Protein AF-0000000070649761 (afdb_homodimer)

Foldseek 3Di:
DDDDDPDDDDDDDDDDDDDDDDDDDDDDDDDDDDDDDDDDDDDDDDDDDDDDDDDDDPDDDPDPDDPPPDDPDPDPDDDDDDDDDDDPDDDDDPPPDPPDCPCPDPPPDDPPPPPPDPPPPDDDPLLVVLVVLLVVQFDDAPRFTQFGFQFDDPPDPPCQRRQWGFLVLRLLVCLLCLLVVNNRNVLNNLVVQLVVADQDDDPVNLGDDHLATARTWHWDWDDPDPPDIHIDIGGHQQPSPDPSFGQLLSLLSSLLSVLLSCLSNVPLVSLVDPSNLVSLVRNLCVQLPDDPDPALAGFGQALRYPNNAQQQLGGGFLLSLLSVLLSLVSCLVRHDPDPVCVVVNVSSLVSNLRSLCCQQPPQKDAPVVLVVLLPADAPDPDPPGPPNLRADNVPDDPCCVVQGDHQAIFGFGDDHRNDTRRKDALNSGLSCLQAVSHFLSNLVRHVVSCVVPVCQALFLHDGWRIPDFDADPRCCVRRVPDVQRHGQGDNRGWHALLCLLSNCLSCLSSVNNVVSVVSLVSNSVPCSVVQNWGIAGDRRRPGRHPPTDGRRNSNSSSSSSSVSCSVPVVSSVSNGDDHDLVSLQPNDPPVPPDPDDRPPSPPSVVVSVD/DDPDDPDDDDDDDDDDDDDDPPDDDDDDDYYDYDDDDDDPDDPDDDDDDDYDDDDDDCPPDPDPDDCPPDPPDPDPDDDDDDDDDDDDDDDDDDPDDPCPPPCPDDPDPPPPPPPPDPPPPDQDPLLVVLVVLLVVQFDDAPRFTQFGFQFDDPPDPPCQRRQWGFLVLRLLVCLLCLLVVNNRNVLNNLVVQLVVADCDDDPVNLGDDHLATARTWHWDWDDPDPVDIHIDIGGHQQPSPDPSFGQLLSLLSSLLSVLLSCLSNVPLVSLVDPSNLVSLVRNLCVQLPDDPDPALAGFGQALRYPNNAQQQLGGGFLLSLLSVLLSLVSCLVRHDPDPVCVVVNVSSLVSNLRSLCCQQPPQKDAPVVLVVLLPADAPDPDPPGPPNLRADNVPDDPCCVVQGDHQAIFGFGDDHRNDTRRKDALNSGLSCLQAVSYFLSNLVRHVVSCVVPVCQALFLHDGWRIPDFDADPRCCVRRVPDVQRHGQGDNRGWHALLCLLSNCLSCLSSVNNVVSVVSLVSNSVPCSVVQNWGIAGDRRRPGRHPPTDGRRNSNSSSSSSSVSCSVPVVSSVSNGDDHDLVSLQPNPPPVPPDPDDRPPSPVSVVVSVD

Radius of gyration: 38.19 Å; Cα contacts (8 Å, |Δi|>4): 1957; chains: 2; bounding box: 132×141×127 Å

Nearest PDB structures (foldseek):
  6ttj-assembly2_H  TM=9.863E-01  e=2.013E-55  Arabidopsis thaliana
  6ttj-assembly1_D  TM=9.844E-01  e=2.385E-54  Arabidopsis thaliana
  6ttj-assembly1_C  TM=9.813E-01  e=1.964E-54  Arabidopsis thaliana
  6ttj-assembly2_E  TM=9.841E-01  e=4.064E-54  Arabidopsis thaliana
  5gor-assembly1_D  TM=9.794E-01  e=4.815E-53  Nostoc sp. PCC 7120 = FACHB-418

Structure (mmCIF, N/CA/C/O backbone):
data_AF-0000000070649761-model_v1
#
loop_
_entity.id
_entity.type
_entity.pdbx_description
1 polymer 'Alkaline/neutral invertase'
#
loop_
_atom_site.group_PDB
_atom_site.id
_atom_site.type_symbol
_atom_site.label_atom_id
_atom_site.label_alt_id
_atom_site.label_comp_id
_atom_site.label_asym_id
_atom_site.label_entity_id
_atom_site.label_seq_id
_atom_site.pdbx_PDB_ins_code
_atom_site.Cartn_x
_atom_site.Cartn_y
_atom_site.Cartn_z
_atom_site.occupancy
_atom_site.B_iso_or_equiv
_atom_site.auth_seq_id
_atom_site.auth_comp_id
_atom_site.auth_asym_id
_atom_site.auth_atom_id
_atom_site.pdbx_PDB_model_num
ATOM 1 N N . MET A 1 1 ? -38.344 24.891 -48.75 1 17.83 1 MET A N 1
ATOM 2 C CA . MET A 1 1 ? -37.594 25.484 -49.844 1 17.83 1 MET A CA 1
ATOM 3 C C . MET A 1 1 ? -36.156 24.984 -49.844 1 17.83 1 MET A C 1
ATOM 5 O O . MET A 1 1 ? -35.688 24.453 -48.844 1 17.83 1 MET A O 1
ATOM 9 N N . ASN A 1 2 ? -35.188 25.719 -50.531 1 18.09 2 ASN A N 1
ATOM 10 C CA . ASN A 1 2 ? -34 25.547 -51.375 1 18.09 2 ASN A CA 1
ATOM 11 C C . ASN A 1 2 ? -32.75 25.203 -50.562 1 18.09 2 ASN A C 1
ATOM 13 O O . ASN A 1 2 ? -32.656 25.594 -49.406 1 18.09 2 ASN A O 1
ATOM 17 N N . ALA A 1 3 ? -31.828 24.328 -51.125 1 20.44 3 ALA A N 1
ATOM 18 C CA . ALA A 1 3 ? -30.688 23.422 -51.094 1 20.44 3 ALA A CA 1
ATOM 19 C C . ALA A 1 3 ? -29.375 24.188 -50.906 1 20.44 3 ALA A C 1
ATOM 21 O O . ALA A 1 3 ? -28.719 24.578 -51.875 1 20.44 3 ALA A O 1
ATOM 22 N N . ILE A 1 4 ? -29.312 25.25 -50.188 1 18.06 4 ILE A N 1
ATOM 23 C CA . ILE A 1 4 ? -28.266 26.188 -50.594 1 18.06 4 ILE A CA 1
ATOM 24 C C . ILE A 1 4 ? -26.891 25.547 -50.438 1 18.06 4 ILE A C 1
ATOM 26 O O . ILE A 1 4 ? -26.547 25.047 -49.375 1 18.06 4 ILE A O 1
ATOM 30 N N . LYS A 1 5 ? -26.031 25.438 -51.562 1 17.03 5 LYS A N 1
ATOM 31 C CA . LYS A 1 5 ? -24.859 24.922 -52.281 1 17.03 5 LYS A CA 1
ATOM 32 C C . LYS A 1 5 ? -23.578 25.531 -51.719 1 17.03 5 LYS A C 1
ATOM 34 O O . LYS A 1 5 ? -23.188 26.641 -52.094 1 17.03 5 LYS A O 1
ATOM 39 N N . ILE A 1 6 ? -23.344 25.672 -50.5 1 18.5 6 ILE A N 1
ATOM 40 C CA . ILE A 1 6 ? -22.266 26.578 -50.125 1 18.5 6 ILE A CA 1
ATOM 41 C C . ILE A 1 6 ? -20.938 26.078 -50.719 1 18.5 6 ILE A C 1
ATOM 43 O O . ILE A 1 6 ? -20.562 24.922 -50.5 1 18.5 6 ILE A O 1
ATOM 47 N N . SER A 1 7 ? -20.078 26.844 -51.531 1 16.33 7 SER A N 1
ATOM 48 C CA . SER A 1 7 ? -19.062 27.031 -52.562 1 16.33 7 SER A CA 1
ATOM 49 C C . SER A 1 7 ? -17.656 26.703 -52.031 1 16.33 7 SER A C 1
ATOM 51 O O . SER A 1 7 ? -17.375 26.922 -50.844 1 16.33 7 SER A O 1
ATOM 53 N N . LYS A 1 8 ? -16.594 26.094 -52.844 1 16.3 8 LYS A N 1
ATOM 54 C CA . LYS A 1 8 ? -15.43 25.25 -53.125 1 16.3 8 LYS A CA 1
ATOM 55 C C . LYS A 1 8 ? -14.133 26.047 -53 1 16.3 8 LYS A C 1
ATOM 57 O O . LYS A 1 8 ? -13.047 25.469 -53.062 1 16.3 8 LYS A O 1
ATOM 62 N N . MET A 1 9 ? -13.922 27.328 -52.781 1 15.65 9 MET A N 1
ATOM 63 C CA . MET A 1 9 ? -12.969 27.969 -53.688 1 15.65 9 MET A CA 1
ATOM 64 C C . MET A 1 9 ? -11.555 27.469 -53.406 1 15.65 9 MET A C 1
ATOM 66 O O . MET A 1 9 ? -11.242 27 -52.312 1 15.65 9 MET A O 1
ATOM 70 N N . ILE A 1 10 ? -10.281 27.984 -54.188 1 15.97 10 ILE A N 1
ATOM 71 C CA . ILE A 1 10 ? -9.266 27.766 -55.219 1 15.97 10 ILE A CA 1
ATOM 72 C C . ILE A 1 10 ? -7.875 27.906 -54.594 1 15.97 10 ILE A C 1
ATOM 74 O O . ILE A 1 10 ? -6.992 27.078 -54.844 1 15.97 10 ILE A O 1
ATOM 78 N N . PHE A 1 11 ? -7.297 28.828 -53.781 1 15.8 11 PHE A N 1
ATOM 79 C CA . PHE A 1 11 ? -6.227 29.625 -54.375 1 15.8 11 PHE A CA 1
ATOM 80 C C . PHE A 1 11 ? -4.883 28.922 -54.219 1 15.8 11 PHE A C 1
ATOM 82 O O . PHE A 1 11 ? -4.664 28.188 -53.25 1 15.8 11 PHE A O 1
ATOM 89 N N . GLY A 1 12 ? -3.662 29.094 -55.125 1 15.56 12 GLY A N 1
ATOM 90 C CA . GLY A 1 12 ? -2.555 28.625 -55.938 1 15.56 12 GLY A CA 1
ATOM 91 C C . GLY A 1 12 ? -1.206 28.781 -55.281 1 15.56 12 GLY A C 1
ATOM 92 O O . GLY A 1 12 ? -0.289 27.984 -55.5 1 15.56 12 GLY A O 1
ATOM 93 N N . CYS A 1 13 ? -0.601 29.766 -54.531 1 15.09 13 CYS A N 1
ATOM 94 C CA . CYS A 1 13 ? 0.596 30.406 -55.062 1 15.09 13 CYS A CA 1
ATOM 95 C C . CYS A 1 13 ? 1.846 29.609 -54.719 1 15.09 13 CYS A C 1
ATOM 97 O O . CYS A 1 13 ? 1.921 29 -53.656 1 15.09 13 CYS A O 1
ATOM 99 N N . ARG A 1 14 ? 3.152 29.625 -55.531 1 15.26 14 ARG A N 1
ATOM 100 C CA . ARG A 1 14 ? 4.297 28.969 -56.156 1 15.26 14 ARG A CA 1
ATOM 101 C C . ARG A 1 14 ? 5.566 29.203 -55.344 1 15.26 14 ARG A C 1
ATOM 103 O O . ARG A 1 14 ? 6.562 28.5 -55.5 1 15.26 14 ARG A O 1
ATOM 110 N N . LEU A 1 15 ? 5.906 29.906 -54.312 1 14.96 15 LEU A N 1
ATOM 111 C CA . LEU A 1 15 ? 7.16 30.641 -54.469 1 14.96 15 LEU A CA 1
ATOM 112 C C . LEU A 1 15 ? 8.352 29.703 -54.281 1 14.96 15 LEU A C 1
ATOM 114 O O . LEU A 1 15 ? 8.305 28.766 -53.5 1 14.96 15 LEU A O 1
ATOM 118 N N . PHE A 1 16 ? 9.773 29.906 -54.969 1 15.03 16 PHE A N 1
ATOM 119 C CA . PHE A 1 16 ? 10.93 29.391 -55.688 1 15.03 16 PHE A CA 1
ATOM 120 C C . PHE A 1 16 ? 12.117 29.219 -54.75 1 15.03 16 PHE A C 1
ATOM 122 O O . PHE A 1 16 ? 12.883 28.266 -54.875 1 15.03 16 PHE A O 1
ATOM 129 N N . ASN A 1 17 ? 12.633 29.922 -53.75 1 15.25 17 ASN A N 1
ATOM 130 C CA . ASN A 1 17 ? 13.992 30.422 -53.844 1 15.25 17 ASN A CA 1
ATOM 131 C C . ASN A 1 17 ? 15.023 29.359 -53.5 1 15.25 17 ASN A C 1
ATOM 133 O O . ASN A 1 17 ? 14.836 28.609 -52.531 1 15.25 17 ASN A O 1
ATOM 137 N N . GLN A 1 18 ? 16.312 29.172 -54.219 1 15.1 18 GLN A N 1
ATOM 138 C CA . GLN A 1 18 ? 17.375 28.281 -54.719 1 15.1 18 GLN A CA 1
ATOM 139 C C . GLN A 1 18 ? 18.562 28.266 -53.75 1 15.1 18 GLN A C 1
ATOM 141 O O . GLN A 1 18 ? 19.328 27.297 -53.75 1 15.1 18 GLN A O 1
ATOM 146 N N . SER A 1 19 ? 19.078 29.062 -52.844 1 15.05 19 SER A N 1
ATOM 147 C CA . SER A 1 19 ? 20.484 29.469 -52.969 1 15.05 19 SER A CA 1
ATOM 148 C C . SER A 1 19 ? 21.406 28.375 -52.469 1 15.05 19 SER A C 1
ATOM 150 O O . SER A 1 19 ? 21.109 27.719 -51.469 1 15.05 19 SER A O 1
ATOM 152 N N . ARG A 1 20 ? 22.781 28 -53.125 1 15.11 20 ARG A N 1
ATOM 153 C CA . ARG A 1 20 ? 23.828 27.047 -53.469 1 15.11 20 ARG A CA 1
ATOM 154 C C . ARG A 1 20 ? 25 27.141 -52.469 1 15.11 20 ARG A C 1
ATOM 156 O O . ARG A 1 20 ? 25.922 26.328 -52.531 1 15.11 20 ARG A O 1
ATOM 163 N N . SER A 1 21 ? 25.297 27.984 -51.531 1 15.05 21 SER A N 1
ATOM 164 C CA . SER A 1 21 ? 26.688 28.438 -51.531 1 15.05 21 SER A CA 1
ATOM 165 C C . SER A 1 21 ? 27.625 27.328 -51.062 1 15.05 21 SER A C 1
ATOM 167 O O . SER A 1 21 ? 27.266 26.5 -50.219 1 15.05 21 SER A O 1
ATOM 169 N N . VAL A 1 22 ? 29.062 27.203 -51.594 1 15.11 22 VAL A N 1
ATOM 170 C CA . VAL A 1 22 ? 30.219 26.453 -52.031 1 15.11 22 VAL A CA 1
ATOM 171 C C . VAL A 1 22 ? 31.266 26.375 -50.938 1 15.11 22 VAL A C 1
ATOM 173 O O . VAL A 1 22 ? 32.219 25.609 -51.031 1 15.11 22 VAL A O 1
ATOM 176 N N . LEU A 1 23 ? 31.281 26.766 -49.75 1 15.07 23 LEU A N 1
ATOM 177 C CA . LEU A 1 23 ? 32.594 27.266 -49.344 1 15.07 23 LEU A CA 1
ATOM 178 C C . LEU A 1 23 ? 33.594 26.109 -49.25 1 15.07 23 LEU A C 1
ATOM 180 O O . LEU A 1 23 ? 33.188 24.969 -49 1 15.07 23 LEU A O 1
ATOM 184 N N . GLY A 1 24 ? 35 26.438 -48.906 1 14.9 24 GLY A N 1
ATOM 185 C CA . GLY A 1 24 ? 36.406 26.297 -49.281 1 14.9 24 GLY A CA 1
ATOM 186 C C . GLY A 1 24 ? 37.094 25.156 -48.531 1 14.9 24 GLY A C 1
ATOM 187 O O . GLY A 1 24 ? 36.562 24.641 -47.562 1 14.9 24 GLY A O 1
ATOM 188 N N . PHE A 1 25 ? 38.625 24.938 -48.625 1 15.66 25 PHE A N 1
ATOM 189 C CA . PHE A 1 25 ? 39.688 24.031 -49.094 1 15.66 25 PHE A CA 1
ATOM 190 C C . PHE A 1 25 ? 40.438 23.438 -47.906 1 15.66 25 PHE A C 1
ATOM 192 O O . PHE A 1 25 ? 40.688 22.234 -47.844 1 15.66 25 PHE A O 1
ATOM 199 N N . ILE A 1 26 ? 41.062 24.141 -46.906 1 14.96 26 ILE A N 1
ATOM 200 C CA . ILE A 1 26 ? 42.531 24.047 -46.875 1 14.96 26 ILE A CA 1
ATOM 201 C C . ILE A 1 26 ? 42.969 22.797 -46.125 1 14.96 26 ILE A C 1
ATOM 203 O O . ILE A 1 26 ? 42.375 22.453 -45.094 1 14.96 26 ILE A O 1
ATOM 207 N N . LYS A 1 27 ? 44.375 22.172 -46.344 1 15.36 27 LYS A N 1
ATOM 208 C CA . LYS A 1 27 ? 45.219 20.984 -46.469 1 15.36 27 LYS A CA 1
ATOM 209 C C . LYS A 1 27 ? 46 20.75 -45.188 1 15.36 27 LYS A C 1
ATOM 211 O O . LYS A 1 27 ? 46.656 19.703 -45.062 1 15.36 27 LYS A O 1
ATOM 216 N N . SER A 1 28 ? 45.969 21.375 -44.062 1 14.57 28 SER A N 1
ATOM 217 C CA . SER A 1 28 ? 47.344 21.469 -43.594 1 14.57 28 SER A CA 1
ATOM 218 C C . SER A 1 28 ? 47.844 20.125 -43.125 1 14.57 28 SER A C 1
ATOM 220 O O . SER A 1 28 ? 47.094 19.281 -42.656 1 14.57 28 SER A O 1
ATOM 222 N N . PRO A 1 29 ? 49.281 19.859 -43.031 1 15.66 29 PRO A N 1
ATOM 223 C CA . PRO A 1 29 ? 50.281 18.828 -43.281 1 15.66 29 PRO A CA 1
ATOM 224 C C . PRO A 1 29 ? 50.625 18 -42.031 1 15.66 29 PRO A C 1
ATOM 226 O O . PRO A 1 29 ? 50.656 16.781 -42.094 1 15.66 29 PRO A O 1
ATOM 229 N N . ASN A 1 30 ? 51.25 18.531 -40.969 1 14.65 30 ASN A N 1
ATOM 230 C CA . ASN A 1 30 ? 52.625 18.172 -40.656 1 14.65 30 ASN A CA 1
ATOM 231 C C . ASN A 1 30 ? 52.719 16.875 -39.875 1 14.65 30 ASN A C 1
ATOM 233 O O . ASN A 1 30 ? 51.75 16.438 -39.281 1 14.65 30 ASN A O 1
ATOM 237 N N . SER A 1 31 ? 54.062 16.469 -39.219 1 15.05 31 SER A N 1
ATOM 238 C CA . SER A 1 31 ? 55.125 15.484 -39.281 1 15.05 31 SER A CA 1
ATOM 239 C C . SER A 1 31 ? 55.188 14.641 -38.031 1 15.05 31 SER A C 1
ATOM 241 O O . SER A 1 31 ? 55.375 13.422 -38.094 1 15.05 31 SER A O 1
ATOM 243 N N . ASN A 1 32 ? 55.188 15.086 -36.75 1 14.33 32 ASN A N 1
ATOM 244 C CA . ASN A 1 32 ? 56.375 14.758 -35.969 1 14.33 32 ASN A CA 1
ATOM 245 C C . ASN A 1 32 ? 56.281 13.344 -35.406 1 14.33 32 ASN A C 1
ATOM 247 O O . ASN A 1 32 ? 55.25 12.891 -34.969 1 14.33 32 ASN A O 1
ATOM 251 N N . ARG A 1 33 ? 57.5 12.516 -35.156 1 15.25 33 ARG A N 1
ATOM 252 C CA . ARG A 1 33 ? 58.125 11.203 -35.25 1 15.25 33 ARG A CA 1
ATOM 253 C C . ARG A 1 33 ? 58.094 10.477 -33.906 1 15.25 33 ARG A C 1
ATOM 255 O O . ARG A 1 33 ? 57.656 9.328 -33.844 1 15.25 33 ARG A O 1
ATOM 262 N N . SER A 1 34 ? 59.156 10.516 -32.906 1 14.7 34 SER A N 1
ATOM 263 C CA . SER A 1 34 ? 60.125 9.438 -32.75 1 14.7 34 SER A CA 1
ATOM 264 C C . SER A 1 34 ? 59.719 8.508 -31.609 1 14.7 34 SER A C 1
ATOM 266 O O . SER A 1 34 ? 59.656 7.289 -31.797 1 14.7 34 SER A O 1
ATOM 268 N N . LEU A 1 35 ? 60.312 8.641 -30.25 1 15.51 35 LEU A N 1
ATOM 269 C CA . LEU A 1 35 ? 61.406 7.844 -29.688 1 15.51 35 LEU A CA 1
ATOM 270 C C . LEU A 1 35 ? 60.844 6.746 -28.781 1 15.51 35 LEU A C 1
ATOM 272 O O . LEU A 1 35 ? 59.75 6.871 -28.234 1 15.51 35 LEU A O 1
ATOM 276 N N . HIS A 1 36 ? 61.812 5.77 -28.016 1 15.31 36 HIS A N 1
ATOM 277 C CA . HIS A 1 36 ? 62.188 4.379 -27.812 1 15.31 36 HIS A CA 1
ATOM 278 C C . HIS A 1 36 ? 61.844 3.918 -26.406 1 15.31 36 HIS A C 1
ATOM 280 O O . HIS A 1 36 ? 61.469 2.764 -26.203 1 15.31 36 HIS A O 1
ATOM 286 N N . ILE A 1 37 ? 61.656 4.574 -25.234 1 14.98 37 ILE A N 1
ATOM 287 C CA . ILE A 1 37 ? 62.562 4.133 -24.156 1 14.98 37 ILE A CA 1
ATOM 288 C C . ILE A 1 37 ? 62 2.848 -23.547 1 14.98 37 ILE A C 1
ATOM 290 O O . ILE A 1 37 ? 60.781 2.656 -23.453 1 14.98 37 ILE A O 1
ATOM 294 N N . SER A 1 38 ? 62.906 2.033 -22.656 1 15.3 38 SER A N 1
ATOM 295 C CA . SER A 1 38 ? 63.438 0.737 -22.266 1 15.3 38 SER A CA 1
ATOM 296 C C . SER A 1 38 ? 62.688 0.146 -21.094 1 15.3 38 SER A C 1
ATOM 298 O O . SER A 1 38 ? 61.969 0.867 -20.359 1 15.3 38 SER A O 1
ATOM 300 N N . LEU A 1 39 ? 62.969 -1.301 -20.656 1 15.62 39 LEU A N 1
ATOM 301 C CA . LEU A 1 39 ? 62.438 -2.605 -20.297 1 15.62 39 LEU A CA 1
ATOM 302 C C . LEU A 1 39 ? 62.5 -2.836 -18.797 1 15.62 39 LEU A C 1
ATOM 304 O O . LEU A 1 39 ? 61.781 -3.68 -18.266 1 15.62 39 LEU A O 1
ATOM 308 N N . PRO A 1 40 ? 62.969 -2.111 -17.719 1 15.16 40 PRO A N 1
ATOM 309 C CA . PRO A 1 40 ? 63.812 -2.975 -16.875 1 15.16 40 PRO A CA 1
ATOM 310 C C . PRO A 1 40 ? 62.969 -3.893 -15.977 1 15.16 40 PRO A C 1
ATOM 312 O O . PRO A 1 40 ? 61.812 -3.596 -15.688 1 15.16 40 PRO A O 1
ATOM 315 N N . ARG A 1 41 ? 63.656 -5.172 -15.32 1 15.92 41 ARG A N 1
ATOM 316 C CA . ARG A 1 41 ? 63.625 -6.566 -14.883 1 15.92 41 ARG A CA 1
ATOM 317 C C . ARG A 1 41 ? 63.406 -6.664 -13.383 1 15.92 41 ARG A C 1
ATOM 319 O O . ARG A 1 41 ? 63.25 -7.762 -12.836 1 15.92 41 ARG A O 1
ATOM 326 N N . PHE A 1 42 ? 63.125 -5.734 -12.453 1 14.35 42 PHE A N 1
ATOM 327 C CA . PHE A 1 42 ? 63.812 -6.016 -11.188 1 14.35 42 PHE A CA 1
ATOM 328 C C . PHE A 1 42 ? 63.156 -7.203 -10.484 1 14.35 42 PHE A C 1
ATOM 330 O O . PHE A 1 42 ? 61.969 -7.5 -10.711 1 14.35 42 PHE A O 1
ATOM 337 N N . LEU A 1 43 ? 63.781 -7.727 -9.281 1 14.88 43 LEU A N 1
ATOM 338 C CA . LEU A 1 43 ? 64.375 -8.812 -8.5 1 14.88 43 LEU A CA 1
ATOM 339 C C . LEU A 1 43 ? 63.375 -9.352 -7.48 1 14.88 43 LEU A C 1
ATOM 341 O O . LEU A 1 43 ? 62.375 -8.703 -7.184 1 14.88 43 LEU A O 1
ATOM 345 N N . GLY A 1 44 ? 63.875 -10.023 -6.234 1 15.01 44 GLY A N 1
ATOM 346 C CA . GLY A 1 44 ? 64.062 -11.297 -5.574 1 15.01 44 GLY A CA 1
ATOM 347 C C . GLY A 1 44 ? 63.156 -11.508 -4.383 1 15.01 44 GLY A C 1
ATOM 348 O O . GLY A 1 44 ? 62.531 -12.555 -4.258 1 15.01 44 GLY A O 1
ATOM 349 N N . LEU A 1 45 ? 63.062 -10.734 -3.166 1 14.46 45 LEU A N 1
ATOM 350 C CA . LEU A 1 45 ? 63.531 -11.375 -1.938 1 14.46 45 LEU A CA 1
ATOM 351 C C . LEU A 1 45 ? 62.375 -12.125 -1.258 1 14.46 45 LEU A C 1
ATOM 353 O O . LEU A 1 45 ? 61.219 -11.797 -1.471 1 14.46 45 LEU A O 1
ATOM 357 N N . ARG A 1 46 ? 62.625 -12.836 0.112 1 15.2 46 ARG A N 1
ATOM 358 C CA . ARG A 1 46 ? 62.688 -14.086 0.863 1 15.2 46 ARG A CA 1
ATOM 359 C C . ARG A 1 46 ? 61.562 -14.156 1.893 1 15.2 46 ARG A C 1
ATOM 361 O O . ARG A 1 46 ? 60.938 -15.195 2.066 1 15.2 46 ARG A O 1
ATOM 368 N N . CYS A 1 47 ? 61.094 -13.172 2.84 1 14.23 47 CYS A N 1
ATOM 369 C CA . CYS A 1 47 ? 61.25 -13.586 4.227 1 14.23 47 CYS A CA 1
ATOM 370 C C . CYS A 1 47 ? 60.094 -14.445 4.688 1 14.23 47 CYS A C 1
ATOM 372 O O . CYS A 1 47 ? 58.969 -14.305 4.176 1 14.23 47 CYS A O 1
ATOM 374 N N . ALA A 1 48 ? 60.156 -15.203 5.965 1 15.48 48 ALA A N 1
ATOM 375 C CA . ALA A 1 48 ? 60 -16.438 6.73 1 15.48 48 ALA A CA 1
ATOM 376 C C . ALA A 1 48 ? 58.812 -16.344 7.672 1 15.48 48 ALA A C 1
ATOM 378 O O . ALA A 1 48 ? 58.5 -17.281 8.391 1 15.48 48 ALA A O 1
ATOM 379 N N . ILE A 1 49 ? 57.75 -15.555 7.625 1 15.09 49 ILE A N 1
ATOM 380 C CA . ILE A 1 49 ? 57.219 -15.305 8.969 1 15.09 49 ILE A CA 1
ATOM 381 C C . ILE A 1 49 ? 56.406 -16.5 9.445 1 15.09 49 ILE A C 1
ATOM 383 O O . ILE A 1 49 ? 55.438 -16.891 8.797 1 15.09 49 ILE A O 1
ATOM 387 N N . ASN A 1 50 ? 56.812 -17.094 10.539 1 15.12 50 ASN A N 1
ATOM 388 C CA . ASN A 1 50 ? 56.562 -18.375 11.219 1 15.12 50 ASN A CA 1
ATOM 389 C C . ASN A 1 50 ? 55.156 -18.422 11.828 1 15.12 50 ASN A C 1
ATOM 391 O O . ASN A 1 50 ? 54.469 -17.422 11.859 1 15.12 50 ASN A O 1
ATOM 395 N N . GLN A 1 51 ? 55 -18.578 13.305 1 15.5 51 GLN A N 1
ATOM 396 C CA . GLN A 1 51 ? 54.656 -19.766 14.07 1 15.5 51 GLN A CA 1
ATOM 397 C C . GLN A 1 51 ? 53.219 -19.719 14.547 1 15.5 51 GLN A C 1
ATOM 399 O O . GLN A 1 51 ? 52.312 -20.344 13.961 1 15.5 51 GLN A O 1
ATOM 404 N N . THR A 1 52 ? 52.906 -19.641 16 1 15.47 52 THR A N 1
ATOM 405 C CA . THR A 1 52 ? 52.469 -20.688 16.922 1 15.47 52 THR A CA 1
ATOM 406 C C . THR A 1 52 ? 51 -20.5 17.297 1 15.47 52 THR A C 1
ATOM 408 O O . THR A 1 52 ? 50.438 -19.422 17.109 1 15.47 52 THR A O 1
ATOM 411 N N . HIS A 1 53 ? 50.438 -20.969 18.656 1 16.23 53 HIS A N 1
ATOM 412 C CA . HIS A 1 53 ? 49.594 -22.016 19.219 1 16.23 53 HIS A CA 1
ATOM 413 C C . HIS A 1 53 ? 48.375 -21.422 19.922 1 16.23 53 HIS A C 1
ATOM 415 O O . HIS A 1 53 ? 47.281 -21.953 19.797 1 16.23 53 HIS A O 1
ATOM 421 N N . LYS A 1 54 ? 48.25 -20.266 20.734 1 15.99 54 LYS A N 1
ATOM 422 C CA . LYS A 1 54 ? 47.75 -20.516 22.078 1 15.99 54 LYS A CA 1
ATOM 423 C C . LYS A 1 54 ? 46.219 -20.594 22.094 1 15.99 54 LYS A C 1
ATOM 425 O O . LYS A 1 54 ? 45.562 -19.984 21.25 1 15.99 54 LYS A O 1
ATOM 430 N N . GLN A 1 55 ? 45.438 -21.172 23.281 1 16.78 55 GLN A N 1
ATOM 431 C CA . GLN A 1 55 ? 44.375 -22.094 23.734 1 16.78 55 GLN A CA 1
ATOM 432 C C . GLN A 1 55 ? 43.188 -21.312 24.281 1 16.78 55 GLN A C 1
ATOM 434 O O . GLN A 1 55 ? 42.062 -21.844 24.344 1 16.78 55 GLN A O 1
ATOM 439 N N . TYR A 1 56 ? 43.125 -19.953 24.609 1 16.75 56 TYR A N 1
ATOM 440 C CA . TYR A 1 56 ? 42.469 -19.688 25.891 1 16.75 56 TYR A CA 1
ATOM 441 C C . TYR A 1 56 ? 40.969 -19.875 25.766 1 16.75 56 TYR A C 1
ATOM 443 O O . TYR A 1 56 ? 40.406 -19.703 24.703 1 16.75 56 TYR A O 1
ATOM 451 N N . SER A 1 57 ? 40.188 -20.219 27.016 1 17.62 57 SER A N 1
ATOM 452 C CA . SER A 1 57 ? 39.094 -20.953 27.688 1 17.62 57 SER A CA 1
ATOM 453 C C . SER A 1 57 ? 37.875 -20.047 27.891 1 17.62 57 SER A C 1
ATOM 455 O O . SER A 1 57 ? 38 -18.984 28.484 1 17.62 57 SER A O 1
ATOM 457 N N . VAL A 1 58 ? 36.812 -20.016 27.109 1 18.27 58 VAL A N 1
ATOM 458 C CA . VAL A 1 58 ? 35.656 -19.125 26.953 1 18.27 58 VAL A CA 1
ATOM 459 C C . VAL A 1 58 ? 34.625 -19.422 28.016 1 18.27 58 VAL A C 1
ATOM 461 O O . VAL A 1 58 ? 33.969 -20.469 27.984 1 18.27 58 VAL A O 1
ATOM 464 N N . SER A 1 59 ? 34.906 -18.969 29.328 1 17.06 59 SER A N 1
ATOM 465 C CA . SER A 1 59 ? 34 -19.375 30.391 1 17.06 59 SER A CA 1
ATOM 466 C C . SER A 1 59 ? 32.625 -18.672 30.281 1 17.06 59 SER A C 1
ATOM 468 O O . SER A 1 59 ? 32.594 -17.484 29.969 1 17.06 59 SER A O 1
ATOM 470 N N . TYR A 1 60 ? 31.391 -19.328 30.234 1 17.81 60 TYR A N 1
ATOM 471 C CA . TYR A 1 60 ? 30 -19.109 29.844 1 17.81 60 TYR A CA 1
ATOM 472 C C . TYR A 1 60 ? 29.203 -18.484 30.984 1 17.81 60 TYR A C 1
ATOM 474 O O . TYR A 1 60 ? 27.984 -18.312 30.875 1 17.81 60 TYR A O 1
ATOM 482 N N . PRO A 1 61 ? 29.672 -17.406 31.812 1 17.23 61 PRO A N 1
ATOM 483 C CA . PRO A 1 61 ? 28.875 -17.422 33.031 1 17.23 61 PRO A CA 1
ATOM 484 C C . PRO A 1 61 ? 27.438 -16.953 32.812 1 17.23 61 PRO A C 1
ATOM 486 O O . PRO A 1 61 ? 27.172 -16.188 31.875 1 17.23 61 PRO A O 1
ATOM 489 N N . LYS A 1 62 ? 26.297 -17.562 33.469 1 19.16 62 LYS A N 1
ATOM 490 C CA . LYS A 1 62 ? 24.844 -17.797 33.5 1 19.16 62 LYS A CA 1
ATOM 491 C C . LYS A 1 62 ? 24.125 -16.625 34.156 1 19.16 62 LYS A C 1
ATOM 493 O O . LYS A 1 62 ? 22.891 -16.641 34.281 1 19.16 62 LYS A O 1
ATOM 498 N N . TRP A 1 63 ? 24.656 -15.25 34.562 1 16.94 63 TRP A N 1
ATOM 499 C CA . TRP A 1 63 ? 24.062 -14.641 35.75 1 16.94 63 TRP A CA 1
ATOM 500 C C . TRP A 1 63 ? 22.703 -14.016 35.406 1 16.94 63 TRP A C 1
ATOM 502 O O . TRP A 1 63 ? 22.594 -13.219 34.469 1 16.94 63 TRP A O 1
ATOM 512 N N . GLY A 1 64 ? 21.5 -14.531 35.812 1 18.17 64 GLY A N 1
ATOM 513 C CA . GLY A 1 64 ? 20.062 -14.359 35.656 1 18.17 64 GLY A CA 1
ATOM 514 C C . GLY A 1 64 ? 19.516 -13.156 36.406 1 18.17 64 GLY A C 1
ATOM 515 O O . GLY A 1 64 ? 18.297 -12.969 36.5 1 18.17 64 GLY A O 1
ATOM 516 N N . ARG A 1 65 ? 20.203 -11.977 36.656 1 17.28 65 ARG A N 1
ATOM 517 C CA . ARG A 1 65 ? 19.75 -11.18 37.812 1 17.28 65 ARG A CA 1
ATOM 518 C C . ARG A 1 65 ? 18.375 -10.555 37.531 1 17.28 65 ARG A C 1
ATOM 520 O O . ARG A 1 65 ? 18.062 -10.234 36.375 1 17.28 65 ARG A O 1
ATOM 527 N N . SER A 1 66 ? 17.453 -10.445 38.688 1 18.17 66 SER A N 1
ATOM 528 C CA . SER A 1 66 ? 16.094 -10.227 39.156 1 18.17 66 SER A CA 1
ATOM 529 C C . SER A 1 66 ? 15.742 -8.742 39.188 1 18.17 66 SER A C 1
ATOM 531 O O . SER A 1 66 ? 16.484 -7.945 39.75 1 18.17 66 SER A O 1
ATOM 533 N N . ARG A 1 67 ? 15.109 -8.109 38.188 1 18.36 67 ARG A N 1
ATOM 534 C CA . ARG A 1 67 ? 14.844 -6.695 37.938 1 18.36 67 ARG A CA 1
ATOM 535 C C . ARG A 1 67 ? 13.867 -6.125 38.938 1 18.36 67 ARG A C 1
ATOM 537 O O . ARG A 1 67 ? 12.68 -6.449 38.938 1 18.36 67 ARG A O 1
ATOM 544 N N . VAL A 1 68 ? 14.234 -5.91 40.312 1 17.95 68 VAL A N 1
ATOM 545 C CA . VAL A 1 68 ? 13.297 -5.492 41.344 1 17.95 68 VAL A CA 1
ATOM 546 C C . VAL A 1 68 ? 12.953 -4.016 41.188 1 17.95 68 VAL A C 1
ATOM 548 O O . VAL A 1 68 ? 13.844 -3.168 41.094 1 17.95 68 VAL A O 1
ATOM 551 N N . PHE A 1 69 ? 11.805 -3.529 40.625 1 19.22 69 PHE A N 1
ATOM 552 C CA . PHE A 1 69 ? 11.266 -2.209 40.312 1 19.22 69 PHE A CA 1
ATOM 553 C C . PHE A 1 69 ? 11.016 -1.421 41.594 1 19.22 69 PHE A C 1
ATOM 555 O O . PHE A 1 69 ? 10.273 -1.872 42.469 1 19.22 69 PHE A O 1
ATOM 562 N N . PRO A 1 70 ? 12 -0.513 42.125 1 18.05 70 PRO A N 1
ATOM 563 C CA . PRO A 1 70 ? 11.898 0.133 43.438 1 18.05 70 PRO A CA 1
ATOM 564 C C . PRO A 1 70 ? 10.742 1.127 43.5 1 18.05 70 PRO A C 1
ATOM 566 O O . PRO A 1 70 ? 10.398 1.758 42.5 1 18.05 70 PRO A O 1
ATOM 569 N N . ALA A 1 71 ? 9.727 1.065 44.406 1 19.75 71 ALA A N 1
ATOM 570 C CA . ALA A 1 71 ? 8.531 1.768 44.875 1 19.75 71 ALA A CA 1
ATOM 571 C C . ALA A 1 71 ? 8.898 3.092 45.531 1 19.75 71 ALA A C 1
ATOM 573 O O . ALA A 1 71 ? 9.594 3.111 46.531 1 19.75 71 ALA A O 1
ATOM 574 N N . THR A 1 72 ? 9.172 4.195 44.844 1 18.03 72 THR A N 1
ATOM 575 C CA . THR A 1 72 ? 9.625 5.496 45.312 1 18.03 72 THR A CA 1
ATOM 576 C C . THR A 1 72 ? 8.641 6.078 46.312 1 18.03 72 THR A C 1
ATOM 578 O O . THR A 1 72 ? 7.465 6.281 46 1 18.03 72 THR A O 1
ATOM 581 N N . CYS A 1 73 ? 8.875 5.891 47.656 1 17.45 73 CYS A N 1
ATOM 582 C CA . CYS A 1 73 ? 8.117 6.312 48.812 1 17.45 73 CYS A CA 1
ATOM 583 C C . CYS A 1 73 ? 8.234 7.816 49.031 1 17.45 73 CYS A C 1
ATOM 585 O O . CYS A 1 73 ? 9.344 8.344 49.156 1 17.45 73 CYS A O 1
ATOM 587 N N . CYS A 1 74 ? 7.273 8.758 48.688 1 18.22 74 CYS A N 1
ATOM 588 C CA . CYS A 1 74 ? 7.074 10.195 48.719 1 18.22 74 CYS A CA 1
ATOM 589 C C . CYS A 1 74 ? 7.062 10.695 50.188 1 18.22 74 CYS A C 1
ATOM 591 O O . CYS A 1 74 ? 6.102 10.461 50.906 1 18.22 74 CYS A O 1
ATOM 593 N N . SER A 1 75 ? 8.273 10.734 50.938 1 16.34 75 SER A N 1
ATOM 594 C CA . SER A 1 75 ? 8.25 11.102 52.375 1 16.34 75 SER A CA 1
ATOM 595 C C . SER A 1 75 ? 8.078 12.602 52.531 1 16.34 75 SER A C 1
ATOM 597 O O . SER A 1 75 ? 8.562 13.391 51.719 1 16.34 75 SER A O 1
ATOM 599 N N . SER A 1 76 ? 7.203 13.18 53.469 1 17.97 76 SER A N 1
ATOM 600 C CA . SER A 1 76 ? 6.559 14.398 53.938 1 17.97 76 SER A CA 1
ATOM 601 C C . SER A 1 76 ? 7.492 15.203 54.844 1 17.97 76 SER A C 1
ATOM 603 O O . SER A 1 76 ? 7.066 16.172 55.469 1 17.97 76 SER A O 1
ATOM 605 N N . SER A 1 77 ? 8.852 15.383 54.531 1 16.06 77 SER A N 1
ATOM 606 C CA . SER A 1 77 ? 9.578 15.891 55.688 1 16.06 77 SER A CA 1
ATOM 607 C C . SER A 1 77 ? 9.188 17.328 56 1 16.06 77 SER A C 1
ATOM 609 O O . SER A 1 77 ? 8.922 18.109 55.062 1 16.06 77 SER A O 1
ATOM 611 N N . ASN A 1 78 ? 9.133 17.828 57.312 1 16.97 78 ASN A N 1
ATOM 612 C CA . ASN A 1 78 ? 8.625 18.828 58.25 1 16.97 78 ASN A CA 1
ATOM 613 C C . ASN A 1 78 ? 9.57 20.016 58.375 1 16.97 78 ASN A C 1
ATOM 615 O O . ASN A 1 78 ? 9.172 21.078 58.844 1 16.97 78 ASN A O 1
ATOM 619 N N . ASN A 1 79 ? 10.922 19.906 58.125 1 16.03 79 ASN A N 1
ATOM 620 C CA . ASN A 1 79 ? 11.617 20.578 59.219 1 16.03 79 ASN A CA 1
ATOM 621 C C . ASN A 1 79 ? 11.453 22.094 59.156 1 16.03 79 ASN A C 1
ATOM 623 O O . ASN A 1 79 ? 11.133 22.641 58.094 1 16.03 79 ASN A O 1
ATOM 627 N N . ASN A 1 80 ? 12.273 22.812 60.094 1 16.16 80 ASN A N 1
ATOM 628 C CA . ASN A 1 80 ? 12.375 23.844 61.125 1 16.16 80 ASN A CA 1
ATOM 629 C C . ASN A 1 80 ? 12.906 25.156 60.531 1 16.16 80 ASN A C 1
ATOM 631 O O . ASN A 1 80 ? 13.555 25.172 59.5 1 16.16 80 ASN A O 1
ATOM 635 N N . ASN A 1 81 ? 12.812 26.344 61.281 1 16.27 81 ASN A N 1
ATOM 636 C CA . ASN A 1 81 ? 12.492 27.766 61.344 1 16.27 81 ASN A CA 1
ATOM 637 C C . ASN A 1 81 ? 13.742 28.625 61.188 1 16.27 81 ASN A C 1
ATOM 639 O O . ASN A 1 81 ? 13.648 29.797 60.812 1 16.27 81 ASN A O 1
ATOM 643 N N . SER A 1 82 ? 14.984 28.156 61.562 1 15.98 82 SER A N 1
ATOM 644 C CA . SER A 1 82 ? 15.625 29.156 62.406 1 15.98 82 SER A CA 1
ATOM 645 C C . SER A 1 82 ? 16.219 30.281 61.594 1 15.98 82 SER A C 1
ATOM 647 O O . SER A 1 82 ? 16.5 30.125 60.406 1 15.98 82 SER A O 1
ATOM 649 N N . ASN A 1 83 ? 16.656 31.469 62.156 1 15.66 83 ASN A N 1
ATOM 650 C CA . ASN A 1 83 ? 16.656 32.938 62.219 1 15.66 83 ASN A CA 1
ATOM 651 C C . ASN A 1 83 ? 17.984 33.5 61.75 1 15.66 83 ASN A C 1
ATOM 653 O O . ASN A 1 83 ? 18.141 34.719 61.688 1 15.66 83 ASN A O 1
ATOM 657 N N . LYS A 1 84 ? 19.047 32.594 61.625 1 15.91 84 LYS A N 1
ATOM 658 C CA . LYS A 1 84 ? 20.219 33.312 62.062 1 15.91 84 LYS A CA 1
ATOM 659 C C . LYS A 1 84 ? 20.547 34.5 61.156 1 15.91 84 LYS A C 1
ATOM 661 O O . LYS A 1 84 ? 20.453 34.375 59.938 1 15.91 84 LYS A O 1
ATOM 666 N N . ASN A 1 85 ? 20.859 35.719 61.594 1 16.56 85 ASN A N 1
ATOM 667 C CA . ASN A 1 85 ? 20.953 37.156 61.406 1 16.56 85 ASN A CA 1
ATOM 668 C C . ASN A 1 85 ? 22.281 37.562 60.75 1 16.56 85 ASN A C 1
ATOM 670 O O . ASN A 1 85 ? 22.641 38.75 60.75 1 16.56 85 ASN A O 1
ATOM 674 N N . ASP A 1 86 ? 22.797 36.656 59.938 1 16.31 86 ASP A N 1
ATOM 675 C CA . ASP A 1 86 ? 24.219 36.969 59.812 1 16.31 86 ASP A CA 1
ATOM 676 C C . ASP A 1 86 ? 24.438 38.344 59.219 1 16.31 86 ASP A C 1
ATOM 678 O O . ASP A 1 86 ? 23.562 38.875 58.531 1 16.31 86 ASP A O 1
ATOM 682 N N . HIS A 1 87 ? 25.641 38.875 59.531 1 17.64 87 HIS A N 1
ATOM 683 C CA . HIS A 1 87 ? 26.469 40.062 59.688 1 17.64 87 HIS A CA 1
ATOM 684 C C . HIS A 1 87 ? 27 40.594 58.375 1 17.64 87 HIS A C 1
ATOM 686 O O . HIS A 1 87 ? 27.766 39.875 57.688 1 17.64 87 HIS A O 1
ATOM 692 N N . ILE A 1 88 ? 26.25 41.281 57.594 1 18.31 88 ILE A N 1
ATOM 693 C CA . ILE A 1 88 ? 26.484 41.688 56.219 1 18.31 88 ILE A CA 1
ATOM 694 C C . ILE A 1 88 ? 27.578 42.781 56.188 1 18.31 88 ILE A C 1
ATOM 696 O O . ILE A 1 88 ? 27.328 43.906 56.531 1 18.31 88 ILE A O 1
ATOM 700 N N . SER A 1 89 ? 28.703 42.375 56.75 1 16.91 89 SER A N 1
ATOM 701 C CA . SER A 1 89 ? 29.656 43.469 56.906 1 16.91 89 SER A CA 1
ATOM 702 C C . SER A 1 89 ? 29.953 44.125 55.562 1 16.91 89 SER A C 1
ATOM 704 O O . SER A 1 89 ? 29.797 43.531 54.531 1 16.91 89 SER A O 1
ATOM 706 N N . ASP A 1 90 ? 30.453 45.469 55.562 1 17.38 90 ASP A N 1
ATOM 707 C CA . ASP A 1 90 ? 30.453 46.812 55 1 17.38 90 ASP A CA 1
ATOM 708 C C . ASP A 1 90 ? 31.578 46.969 53.969 1 17.38 90 ASP A C 1
ATOM 710 O O . ASP A 1 90 ? 31.797 48.062 53.469 1 17.38 90 ASP A O 1
ATOM 714 N N . TYR A 1 91 ? 32.219 45.812 53.531 1 17.02 91 TYR A N 1
ATOM 715 C CA . TYR A 1 91 ? 33.562 46.219 53.125 1 17.02 91 TYR A CA 1
ATOM 716 C C . TYR A 1 91 ? 33.5 47.156 51.938 1 17.02 91 TYR A C 1
ATOM 718 O O . TYR A 1 91 ? 32.75 46.938 51 1 17.02 91 TYR A O 1
ATOM 726 N N . SER A 1 92 ? 34.219 48.344 52 1 17.84 92 SER A N 1
ATOM 727 C CA . SER A 1 92 ? 34.375 49.719 51.531 1 17.84 92 SER A CA 1
ATOM 728 C C . SER A 1 92 ? 35.219 49.75 50.25 1 17.84 92 SER A C 1
ATOM 730 O O . SER A 1 92 ? 35.5 50.844 49.75 1 17.84 92 SER A O 1
ATOM 732 N N . THR A 1 93 ? 35.406 48.594 49.594 1 17.36 93 THR A N 1
ATOM 733 C CA . THR A 1 93 ? 36.656 48.781 48.844 1 17.36 93 THR A CA 1
ATOM 734 C C . THR A 1 93 ? 36.469 49.844 47.75 1 17.36 93 THR A C 1
ATOM 736 O O . THR A 1 93 ? 35.469 49.844 47.031 1 17.36 93 THR A O 1
ATOM 739 N N . THR A 1 94 ? 37.344 50.812 47.719 1 18.97 94 THR A N 1
ATOM 740 C CA . THR A 1 94 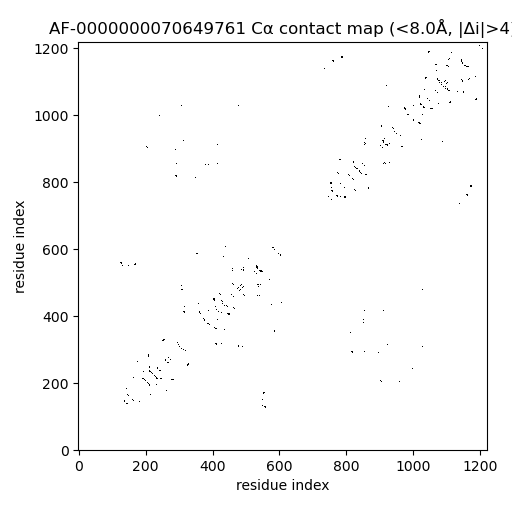? 37.594 52.156 47.156 1 18.97 94 THR A CA 1
ATOM 741 C C . THR A 1 94 ? 38 52.062 45.688 1 18.97 94 THR A C 1
ATOM 743 O O . THR A 1 94 ? 38.312 53.062 45.062 1 18.97 94 THR A O 1
ATOM 746 N N . LEU A 1 95 ? 37.594 51 45.031 1 17.42 95 LEU A N 1
ATOM 747 C CA . LEU A 1 95 ? 38.469 50.875 43.844 1 17.42 95 LEU A CA 1
ATOM 748 C C . LEU A 1 95 ? 38.312 52.094 42.938 1 17.42 95 LEU A C 1
ATOM 750 O O . LEU A 1 95 ? 37.188 52.562 42.688 1 17.42 95 LEU A O 1
ATOM 754 N N . GLU A 1 96 ? 39.375 52.656 42.625 1 19.12 96 GLU A N 1
ATOM 755 C CA . GLU A 1 96 ? 39.812 53.906 42.062 1 19.12 96 GLU A CA 1
ATOM 756 C C . GLU A 1 96 ? 39.594 53.938 40.531 1 19.12 96 GLU A C 1
ATOM 758 O O . GLU A 1 96 ? 39.906 54.938 39.875 1 19.12 96 GLU A O 1
ATOM 763 N N . ASN A 1 97 ? 38.531 53.25 40.062 1 17.72 97 ASN A N 1
ATOM 764 C CA . ASN A 1 97 ? 38.719 53.094 38.625 1 17.72 97 ASN A CA 1
ATOM 765 C C . ASN A 1 97 ? 38.719 54.469 37.938 1 17.72 97 ASN A C 1
ATOM 767 O O . ASN A 1 97 ? 37.969 55.375 38.344 1 17.72 97 ASN A O 1
ATOM 771 N N . HIS A 1 98 ? 39.656 54.719 37.156 1 18.83 98 HIS A N 1
ATOM 772 C CA . HIS A 1 98 ? 40.312 55.75 36.344 1 18.83 98 HIS A CA 1
ATOM 773 C C . HIS A 1 98 ? 39.438 56.125 35.156 1 18.83 98 HIS A C 1
ATOM 775 O O . HIS A 1 98 ? 39.906 56.812 34.25 1 18.83 98 HIS A O 1
ATOM 781 N N . ALA A 1 99 ? 38.219 56.219 35.375 1 19.31 99 ALA A N 1
ATOM 782 C CA . ALA A 1 99 ? 37.5 56.312 34.125 1 19.31 99 ALA A CA 1
ATOM 783 C C . ALA A 1 99 ? 37.875 57.594 33.375 1 19.31 99 ALA A C 1
ATOM 785 O O . ALA A 1 99 ? 37.875 58.688 33.938 1 19.31 99 ALA A O 1
ATOM 786 N N . ASN A 1 100 ? 38.719 57.469 32.438 1 17.81 100 ASN A N 1
ATOM 787 C CA . ASN A 1 100 ? 39.094 58.5 31.484 1 17.81 100 ASN A CA 1
ATOM 788 C C . ASN A 1 100 ? 37.844 59.219 30.922 1 17.81 100 ASN A C 1
ATOM 790 O O . ASN A 1 100 ? 36.812 58.562 30.703 1 17.81 100 ASN A O 1
ATOM 794 N N . ASP A 1 101 ? 37.844 60.531 30.828 1 17.94 101 ASP A N 1
ATOM 795 C CA . ASP A 1 101 ? 37 61.719 30.719 1 17.94 101 ASP A CA 1
ATOM 796 C C . ASP A 1 101 ? 36.469 61.906 29.297 1 17.94 101 ASP A C 1
ATOM 798 O O . ASP A 1 101 ? 35.938 62.938 28.953 1 17.94 101 ASP A O 1
ATOM 802 N N . LYS A 1 102 ? 37.062 61.062 28.297 1 20.81 102 LYS A N 1
ATOM 803 C CA . LYS A 1 102 ? 36.938 61.844 27.062 1 20.81 102 LYS A CA 1
ATOM 804 C C . LYS A 1 102 ? 35.5 62.406 26.922 1 20.81 102 LYS A C 1
ATOM 806 O O . LYS A 1 102 ? 34.531 61.719 27.266 1 20.81 102 LYS A O 1
ATOM 811 N N . ASN A 1 103 ? 35.312 63.625 26.734 1 18.14 103 ASN A N 1
ATOM 812 C CA . ASN A 1 103 ? 34.25 64.625 26.688 1 18.14 103 ASN A CA 1
ATOM 813 C C . ASN A 1 103 ? 33.25 64.312 25.562 1 18.14 103 ASN A C 1
ATOM 815 O O . ASN A 1 103 ? 32.531 65.188 25.109 1 18.14 103 ASN A O 1
ATOM 819 N N . PHE A 1 104 ? 33.312 63.094 25 1 20.66 104 PHE A N 1
ATOM 820 C CA . PHE A 1 104 ? 32.531 63.188 23.781 1 20.66 104 PHE A CA 1
ATOM 821 C C . PHE A 1 104 ? 31.156 63.781 24.062 1 20.66 104 PHE A C 1
ATOM 823 O O . PHE A 1 104 ? 30.453 63.312 24.969 1 20.66 104 PHE A O 1
ATOM 830 N N . GLU A 1 105 ? 31.078 65 23.766 1 19.03 105 GLU A N 1
ATOM 831 C CA . GLU A 1 105 ? 29.891 65.875 23.859 1 19.03 105 GLU A CA 1
ATOM 832 C C . GLU A 1 105 ? 28.672 65.125 23.297 1 19.03 105 GLU A C 1
ATOM 834 O O . GLU A 1 105 ? 28.75 64.438 22.297 1 19.03 105 GLU A O 1
ATOM 839 N N . THR A 1 106 ? 27.703 65 24.109 1 20.77 106 THR A N 1
ATOM 840 C CA . THR A 1 106 ? 26.375 64.375 24.312 1 20.77 106 THR A CA 1
ATOM 841 C C . THR A 1 106 ? 25.391 64.938 23.281 1 20.77 106 THR A C 1
ATOM 843 O O . THR A 1 106 ? 24.188 64.688 23.375 1 20.77 106 THR A O 1
ATOM 846 N N . SER A 1 107 ? 25.859 65.625 22.25 1 23.55 107 SER A N 1
ATOM 847 C CA . SER A 1 107 ? 24.688 66.375 21.859 1 23.55 107 SER A CA 1
ATOM 848 C C . SER A 1 107 ? 23.531 65.5 21.453 1 23.55 107 SER A C 1
ATOM 850 O O . SER A 1 107 ? 22.672 65.875 20.672 1 23.55 107 SER A O 1
ATOM 852 N N . TYR A 1 108 ? 23.812 64.188 21.688 1 20.92 108 TYR A N 1
ATOM 853 C CA . TYR A 1 108 ? 22.922 63.312 20.938 1 20.92 108 TYR A CA 1
ATOM 854 C C . TYR A 1 108 ? 21.469 63.531 21.297 1 20.92 108 TYR A C 1
ATOM 856 O O . TYR A 1 108 ? 20.562 62.906 20.734 1 20.92 108 TYR A O 1
ATOM 864 N N . MET A 1 109 ? 21.172 64.125 22.484 1 21.16 109 MET A N 1
ATOM 865 C CA . MET A 1 109 ? 20.094 63.375 23.156 1 21.16 109 MET A CA 1
ATOM 866 C C . MET A 1 109 ? 18.781 63.594 22.422 1 21.16 109 MET A C 1
ATOM 868 O O . MET A 1 109 ? 17.844 62.812 22.609 1 21.16 109 MET A O 1
ATOM 872 N N . GLN A 1 110 ? 18.453 64.75 21.906 1 20.67 110 GLN A N 1
ATOM 873 C CA . GLN A 1 110 ? 17.172 65.188 22.453 1 20.67 110 GLN A CA 1
ATOM 874 C C . GLN A 1 110 ? 16.031 64.312 21.891 1 20.67 110 GLN A C 1
ATOM 876 O O . GLN A 1 110 ? 14.992 64.125 22.531 1 20.67 110 GLN A O 1
ATOM 881 N N . GLY A 1 111 ? 16.016 64.125 20.531 1 23.17 111 GLY A N 1
ATOM 882 C CA . GLY A 1 111 ? 14.633 64.062 20.062 1 23.17 111 GLY A CA 1
ATOM 883 C C . GLY A 1 111 ? 13.922 62.812 20.516 1 23.17 111 GLY A C 1
ATOM 884 O O . GLY A 1 111 ? 14.266 61.719 20.078 1 23.17 111 GLY A O 1
ATOM 885 N N . GLY A 1 112 ? 13.656 62.594 21.766 1 25.67 112 GLY A N 1
ATOM 886 C CA . GLY A 1 112 ? 12.938 61.562 22.484 1 25.67 112 GLY A CA 1
ATOM 887 C C . GLY A 1 112 ? 11.609 61.188 21.844 1 25.67 112 GLY A C 1
ATOM 888 O O . GLY A 1 112 ? 10.562 61.688 22.25 1 25.67 112 GLY A O 1
ATOM 889 N N . GLY A 1 113 ? 11.453 61.312 20.516 1 27.2 113 GLY A N 1
ATOM 890 C CA . GLY A 1 113 ? 10.047 61 20.266 1 27.2 113 GLY A CA 1
ATOM 891 C C . GLY A 1 113 ? 9.578 59.719 20.922 1 27.2 113 GLY A C 1
ATOM 892 O O . GLY A 1 113 ? 10.391 58.844 21.188 1 27.2 113 GLY A O 1
ATOM 893 N N . ASP A 1 114 ? 8.602 59.781 21.719 1 27.56 114 ASP A N 1
ATOM 894 C CA . ASP A 1 114 ? 7.883 58.719 22.422 1 27.56 114 ASP A CA 1
ATOM 895 C C . ASP A 1 114 ? 7.711 57.5 21.547 1 27.56 114 ASP A C 1
ATOM 897 O O . ASP A 1 114 ? 7.086 57.562 20.484 1 27.56 114 ASP A O 1
ATOM 901 N N . LEU A 1 115 ? 8.742 56.688 21.25 1 30.31 115 LEU A N 1
ATOM 902 C CA . LEU A 1 115 ? 8.469 55.375 20.688 1 30.31 115 LEU A CA 1
ATOM 903 C C . LEU A 1 115 ? 7.207 54.781 21.312 1 30.31 115 LEU A C 1
ATOM 905 O O . LEU A 1 115 ? 7.152 54.562 22.516 1 30.31 115 LEU A O 1
ATOM 909 N N . ASP A 1 116 ? 6.082 55.219 20.859 1 30.34 116 ASP A N 1
ATOM 910 C CA . ASP A 1 116 ? 4.844 54.531 21.25 1 30.34 116 ASP A CA 1
ATOM 911 C C . ASP A 1 116 ? 5.082 53.031 21.453 1 30.34 116 ASP A C 1
ATOM 913 O O . ASP A 1 116 ? 5.824 52.406 20.703 1 30.34 116 ASP A O 1
ATOM 917 N N . GLU A 1 117 ? 5.184 52.562 22.625 1 33.94 117 GLU A N 1
ATOM 918 C CA . GLU A 1 117 ? 5.121 51.156 23.016 1 33.94 117 GLU A CA 1
ATOM 919 C C . GLU A 1 117 ? 4.359 50.344 21.984 1 33.94 117 GLU A C 1
ATOM 921 O O . GLU A 1 117 ? 3.344 50.781 21.453 1 33.94 117 GLU A O 1
ATOM 926 N N . PRO A 1 118 ? 5.023 49.531 21.172 1 37.88 118 PRO A N 1
ATOM 927 C CA . PRO A 1 118 ? 4.164 48.719 20.328 1 37.88 118 PRO A CA 1
ATOM 928 C C . PRO A 1 118 ? 2.805 48.438 20.953 1 37.88 118 PRO A C 1
ATOM 930 O O . PRO A 1 118 ? 2.73 48.094 22.141 1 37.88 118 PRO A O 1
ATOM 933 N N . ALA A 1 119 ? 1.754 49.094 20.75 1 41.12 119 ALA A N 1
ATOM 934 C CA . ALA A 1 119 ? 0.377 48.969 21.219 1 41.12 119 ALA A CA 1
ATOM 935 C C . ALA A 1 119 ? 0.011 47.5 21.484 1 41.12 119 ALA A C 1
ATOM 937 O O . ALA A 1 119 ? 0.074 46.656 20.578 1 41.12 119 ALA A O 1
ATOM 938 N N . CYS A 1 120 ? 0.276 46.844 22.688 1 44.53 120 CYS A N 1
ATOM 939 C CA . CYS A 1 120 ? -0.208 45.562 23.188 1 44.53 120 CYS A CA 1
ATOM 940 C C . CYS A 1 120 ? -1.621 45.281 22.688 1 44.53 120 CYS A C 1
ATOM 942 O O . CYS A 1 120 ? -2.566 45.969 23.078 1 44.53 120 CYS A O 1
ATOM 944 N N . ARG A 1 121 ? -1.769 44.906 21.5 1 60.38 121 ARG A N 1
ATOM 945 C CA . ARG A 1 121 ? -3.09 44.531 21.016 1 60.38 121 ARG A CA 1
ATOM 946 C C . ARG A 1 121 ? -3.877 43.781 22.078 1 60.38 121 ARG A C 1
ATOM 948 O O . ARG A 1 121 ? -3.348 42.875 22.703 1 60.38 121 ARG A O 1
ATOM 955 N N . THR A 1 122 ? -4.875 44.375 22.656 1 73.81 122 THR A N 1
ATOM 956 C CA . THR A 1 122 ? -5.777 43.75 23.609 1 73.81 122 THR A CA 1
ATOM 957 C C . THR A 1 122 ? -6.5 42.562 22.969 1 73.81 122 THR A C 1
ATOM 959 O O . THR A 1 122 ? -7 42.656 21.844 1 73.81 122 THR A O 1
ATOM 962 N N . GLU A 1 123 ? -6.359 41.375 23.516 1 83.69 123 GLU A N 1
ATOM 963 C CA . GLU A 1 123 ? -7.066 40.188 23.078 1 83.69 123 GLU A CA 1
ATOM 964 C C . GLU A 1 123 ? -8.57 40.438 22.953 1 83.69 123 GLU A C 1
ATOM 966 O O . GLU A 1 123 ? -9.172 41.094 23.828 1 83.69 123 GLU A O 1
ATOM 971 N N . THR A 1 124 ? -9.125 40.125 21.859 1 90.12 124 THR A N 1
ATOM 972 C CA . THR A 1 124 ? -10.562 40.219 21.641 1 90.12 124 THR A CA 1
ATOM 973 C C . THR A 1 124 ? -11.312 39.25 22.531 1 90.12 124 THR A C 1
ATOM 975 O O . THR A 1 124 ? -10.703 38.344 23.125 1 90.12 124 THR A O 1
ATOM 978 N N . GLU A 1 125 ? -12.578 39.406 22.656 1 91.94 125 GLU A N 1
ATOM 979 C CA . GLU A 1 125 ? -13.406 38.5 23.453 1 91.94 125 GLU A CA 1
ATOM 980 C C . GLU A 1 125 ? -13.352 37.062 22.906 1 91.94 125 GLU A C 1
ATOM 982 O O . GLU A 1 125 ? -13.367 36.125 23.672 1 91.94 125 GLU A O 1
ATOM 987 N N . VAL A 1 126 ? -13.289 37 21.625 1 95.62 126 VAL A N 1
ATOM 988 C CA . VAL A 1 126 ? -13.227 35.688 20.969 1 95.62 126 VAL A CA 1
ATOM 989 C C . VAL A 1 126 ? -11.914 35 21.328 1 95.62 126 VAL A C 1
ATOM 991 O O . VAL A 1 126 ? -11.898 33.781 21.625 1 95.62 126 VAL A O 1
ATOM 994 N N . GLU A 1 127 ? -10.844 35.688 21.281 1 96.88 127 GLU A N 1
ATOM 995 C CA . GLU A 1 127 ? -9.539 35.125 21.625 1 96.88 127 GLU A CA 1
ATOM 996 C C . GLU A 1 127 ? -9.477 34.688 23.094 1 96.88 127 GLU A C 1
ATOM 998 O O . GLU A 1 127 ? -8.906 33.656 23.406 1 96.88 127 GLU A O 1
ATOM 1003 N N . LYS A 1 128 ? -10.086 35.562 23.969 1 96.38 128 LYS A N 1
ATOM 1004 C CA . LYS A 1 128 ? -10.102 35.219 25.391 1 96.38 128 LYS A CA 1
ATOM 1005 C C . LYS A 1 128 ? -10.852 33.906 25.641 1 96.38 128 LYS A C 1
ATOM 1007 O O . LYS A 1 128 ? -10.406 33.062 26.422 1 96.38 128 LYS A O 1
ATOM 1012 N N . GLU A 1 129 ? -11.953 33.781 25.016 1 95.88 129 GLU A N 1
ATOM 1013 C CA . GLU A 1 129 ? -12.711 32.531 25.156 1 95.88 129 GLU A CA 1
ATOM 1014 C C . GLU A 1 129 ? -11.93 31.344 24.594 1 95.88 129 GLU A C 1
ATOM 1016 O O . GLU A 1 129 ? -11.922 30.281 25.203 1 95.88 129 GLU A O 1
ATOM 1021 N N . ALA A 1 130 ? -11.375 31.562 23.438 1 97.88 130 ALA A N 1
ATOM 1022 C CA . ALA A 1 130 ? -10.594 30.5 22.812 1 97.88 130 ALA A CA 1
ATOM 1023 C C . ALA A 1 130 ? -9.477 30.031 23.734 1 97.88 130 ALA A C 1
ATOM 1025 O O . ALA A 1 130 ? -9.25 28.828 23.891 1 97.88 130 ALA A O 1
ATOM 1026 N N . TRP A 1 131 ? -8.773 30.938 24.391 1 98 131 TRP A N 1
ATOM 1027 C CA . TRP A 1 131 ? -7.707 30.594 25.312 1 98 131 TRP A CA 1
ATOM 1028 C C . TRP A 1 131 ? -8.266 29.844 26.531 1 98 131 TRP A C 1
ATOM 1030 O O . TRP A 1 131 ? -7.652 28.891 27.016 1 98 131 TRP A O 1
ATOM 1040 N N . ARG A 1 132 ? -9.352 30.359 27.016 1 97.38 132 ARG A N 1
ATOM 1041 C CA . ARG A 1 132 ? -9.977 29.688 28.156 1 97.38 132 ARG A CA 1
ATOM 1042 C C . ARG A 1 132 ? -10.312 28.234 27.812 1 97.38 132 ARG A C 1
ATOM 1044 O O . ARG A 1 132 ? -10.023 27.328 28.578 1 97.38 132 ARG A O 1
ATOM 1051 N N . LEU A 1 133 ? -10.938 28.062 26.656 1 97.25 133 LEU A N 1
ATOM 1052 C CA . LEU A 1 133 ? -11.344 26.734 26.219 1 97.25 133 LEU A CA 1
ATOM 1053 C C . LEU A 1 133 ? -10.125 25.844 25.984 1 97.25 133 LEU A C 1
ATOM 1055 O O . LEU A 1 133 ? -10.141 24.656 26.328 1 97.25 133 LEU A O 1
ATOM 1059 N N . LEU A 1 134 ? -9.023 26.359 25.375 1 98.06 134 LEU A N 1
ATOM 1060 C CA . LEU A 1 134 ? -7.801 25.594 25.156 1 98.06 134 LEU A CA 1
ATOM 1061 C C . LEU A 1 134 ? -7.191 25.141 26.484 1 98.06 134 LEU A C 1
ATOM 1063 O O . LEU A 1 134 ? -6.789 23.984 26.625 1 98.06 134 LEU A O 1
ATOM 1067 N N . ARG A 1 135 ? -7.184 26.047 27.469 1 97.38 135 ARG A N 1
ATOM 1068 C CA . ARG A 1 135 ? -6.613 25.734 28.766 1 97.38 135 ARG A CA 1
ATOM 1069 C C . ARG A 1 135 ? -7.457 24.688 29.5 1 97.38 135 ARG A C 1
ATOM 1071 O O . ARG A 1 135 ? -6.926 23.844 30.203 1 97.38 135 ARG A O 1
ATOM 1078 N N . ASP A 1 136 ? -8.727 24.766 29.281 1 95.69 136 ASP A N 1
ATOM 1079 C CA . ASP A 1 136 ? -9.625 23.797 29.891 1 95.69 136 ASP A CA 1
ATOM 1080 C C . ASP A 1 136 ? -9.391 22.391 29.344 1 95.69 136 ASP A C 1
ATOM 1082 O O . ASP A 1 136 ? -9.727 21.406 29.984 1 95.69 136 ASP A O 1
ATOM 1086 N N . SER A 1 137 ? -8.836 22.281 28.125 1 96.38 137 SER A N 1
ATOM 1087 C CA . SER A 1 137 ? -8.641 21 27.469 1 96.38 137 SER A CA 1
ATOM 1088 C C . SER A 1 137 ? -7.309 20.359 27.859 1 96.38 137 SER A C 1
ATOM 1090 O O . SER A 1 137 ? -7.004 19.234 27.453 1 96.38 137 SER A O 1
ATOM 1092 N N . VAL A 1 138 ? -6.457 21.016 28.656 1 97.38 138 VAL A N 1
ATOM 1093 C CA . VAL A 1 138 ? -5.133 20.531 29.047 1 97.38 138 VAL A CA 1
ATOM 1094 C C . VAL A 1 138 ? -5.27 19.312 29.938 1 97.38 138 VAL A C 1
ATOM 1096 O O . VAL A 1 138 ? -6.09 19.297 30.859 1 97.38 138 VAL A O 1
ATOM 1099 N N . VAL A 1 139 ? -4.539 18.281 29.609 1 95.56 139 VAL A N 1
ATOM 1100 C CA . VAL A 1 139 ? -4.477 17.047 30.375 1 95.56 139 VAL A CA 1
ATOM 1101 C C . VAL A 1 139 ? -3.18 17 31.188 1 95.56 139 VAL A C 1
ATOM 1103 O O . VAL A 1 139 ? -2.117 17.375 30.672 1 95.56 139 VAL A O 1
ATOM 1106 N N . THR A 1 140 ? -3.311 16.547 32.406 1 94.69 140 THR A N 1
ATOM 1107 C CA . THR A 1 140 ? -2.125 16.438 33.25 1 94.69 140 THR A CA 1
ATOM 1108 C C . THR A 1 140 ? -1.816 14.984 33.562 1 94.69 140 THR A C 1
ATOM 1110 O O . THR A 1 140 ? -2.725 14.156 33.656 1 94.69 140 THR A O 1
ATOM 1113 N N . TYR A 1 141 ? -0.617 14.641 33.625 1 95.06 141 TYR A N 1
ATOM 1114 C CA . TYR A 1 141 ? -0.063 13.352 34.031 1 95.06 141 TYR A CA 1
ATOM 1115 C C . TYR A 1 141 ? 0.932 13.539 35.188 1 95.06 141 TYR A C 1
ATOM 1117 O O . TYR A 1 141 ? 1.964 14.195 35 1 95.06 141 TYR A O 1
ATOM 1125 N N . CYS A 1 142 ? 0.593 13.055 36.375 1 92.38 142 CYS A N 1
ATOM 1126 C CA . CYS A 1 142 ? 1.393 13.219 37.594 1 92.38 142 CYS A CA 1
ATOM 1127 C C . CYS A 1 142 ? 1.638 14.695 37.875 1 92.38 142 CYS A C 1
ATOM 1129 O O . CYS A 1 142 ? 2.773 15.102 38.125 1 92.38 142 CYS A O 1
ATOM 1131 N N . GLY A 1 143 ? 0.66 15.508 37.594 1 92.38 143 GLY A N 1
ATOM 1132 C CA . GLY A 1 143 ? 0.684 16.922 37.938 1 92.38 143 GLY A CA 1
ATOM 1133 C C . GLY A 1 143 ? 1.274 17.812 36.875 1 92.38 143 GLY A C 1
ATOM 1134 O O . GLY A 1 143 ? 1.27 19.031 37 1 92.38 143 GLY A O 1
ATOM 1135 N N . ASN A 1 144 ? 1.772 17.234 35.812 1 95.69 144 ASN A N 1
ATOM 1136 C CA . ASN A 1 144 ? 2.377 18.016 34.75 1 95.69 144 ASN A CA 1
ATOM 1137 C C . ASN A 1 144 ? 1.518 18 33.469 1 95.69 144 ASN A C 1
ATOM 1139 O O . ASN A 1 144 ? 0.928 16.969 33.125 1 95.69 144 ASN A O 1
ATOM 1143 N N . PRO A 1 145 ? 1.373 19.125 32.812 1 97.81 145 PRO A N 1
ATOM 1144 C CA . PRO A 1 145 ? 0.624 19.141 31.547 1 97.81 145 PRO A CA 1
ATOM 1145 C C . PRO A 1 145 ? 1.318 18.344 30.453 1 97.81 145 PRO A C 1
ATOM 1147 O O . PRO A 1 145 ? 2.521 18.516 30.234 1 97.81 145 PRO A O 1
ATOM 1150 N N . VAL A 1 146 ? 0.566 17.5 29.734 1 97.31 146 VAL A N 1
ATOM 1151 C CA . VAL A 1 146 ? 1.219 16.578 28.797 1 97.31 146 VAL A CA 1
ATOM 1152 C C . VAL A 1 146 ? 0.505 16.641 27.438 1 97.31 146 VAL A C 1
ATOM 1154 O O . VAL A 1 146 ? 0.83 15.867 26.531 1 97.31 146 VAL A O 1
ATOM 1157 N N . GLY A 1 147 ? -0.484 17.453 27.281 1 97.81 147 GLY A N 1
ATOM 1158 C CA . GLY A 1 147 ? -1.229 17.562 26.031 1 97.81 147 GLY A CA 1
ATOM 1159 C C . GLY A 1 147 ? -2.641 18.094 26.219 1 97.81 147 GLY A C 1
ATOM 1160 O O . GLY A 1 147 ? -2.975 18.609 27.297 1 97.81 147 GLY A O 1
ATOM 1161 N N . THR A 1 148 ? -3.406 18.062 25.188 1 97.94 148 THR A N 1
ATOM 1162 C CA . THR A 1 148 ? -4.789 18.516 25.234 1 97.94 148 THR A CA 1
ATOM 1163 C C . THR A 1 148 ? -5.734 17.438 24.719 1 97.94 148 THR A C 1
ATOM 1165 O O . THR A 1 148 ? -5.375 16.672 23.812 1 97.94 148 THR A O 1
ATOM 1168 N N . LEU A 1 149 ? -6.895 17.422 25.25 1 95.44 149 LEU A N 1
ATOM 1169 C CA . LEU A 1 149 ? -7.941 16.547 24.734 1 95.44 149 LEU A CA 1
ATOM 1170 C C . LEU A 1 149 ? -8.375 16.953 23.344 1 95.44 149 LEU A C 1
ATOM 1172 O O . LEU A 1 149 ? -8.234 18.109 22.953 1 95.44 149 LEU A O 1
ATOM 1176 N N . ALA A 1 150 ? -8.867 16.016 22.625 1 93.12 150 ALA A N 1
ATOM 1177 C CA . ALA A 1 150 ? -9.352 16.297 21.281 1 93.12 150 ALA A CA 1
ATOM 1178 C C . ALA A 1 150 ? -10.531 17.266 21.312 1 93.12 150 ALA A C 1
ATOM 1180 O O . ALA A 1 150 ? -10.656 18.141 20.453 1 93.12 150 ALA A O 1
ATOM 1181 N N . ALA A 1 151 ? -11.398 17 22.266 1 92.75 151 ALA A N 1
ATOM 1182 C CA . ALA A 1 151 ? -12.539 17.891 22.469 1 92.75 151 ALA A CA 1
ATOM 1183 C C . ALA A 1 151 ? -12.984 17.891 23.922 1 92.75 151 ALA A C 1
ATOM 1185 O O . ALA A 1 151 ? -12.859 16.875 24.625 1 92.75 151 ALA A O 1
ATOM 1186 N N . CYS A 1 152 ? -13.445 19.031 24.328 1 89.81 152 CYS A N 1
ATOM 1187 C CA . CYS A 1 152 ? -14.008 19.188 25.656 1 89.81 152 CYS A CA 1
ATOM 1188 C C . CYS A 1 152 ? -15.398 19.797 25.594 1 89.81 152 CYS A C 1
ATOM 1190 O O . CYS A 1 152 ? -15.57 21 25.859 1 89.81 152 CYS A O 1
ATOM 1192 N N . ASP A 1 153 ? -16.297 19.016 25.234 1 83.88 153 ASP A N 1
ATOM 1193 C CA . ASP A 1 153 ? -17.688 19.469 25.141 1 83.88 153 ASP A CA 1
ATOM 1194 C C . ASP A 1 153 ? -18.422 19.25 26.453 1 83.88 153 ASP A C 1
ATOM 1196 O O . ASP A 1 153 ? -18.672 18.125 26.859 1 83.88 153 ASP A O 1
ATOM 1200 N N . PRO A 1 154 ? -18.766 20.297 27.141 1 77.62 154 PRO A N 1
ATOM 1201 C CA . PRO A 1 154 ? -19.484 20.141 28.406 1 77.62 154 PRO A CA 1
ATOM 1202 C C . PRO A 1 154 ? -20.797 19.391 28.266 1 77.62 154 PRO A C 1
ATOM 1204 O O . PR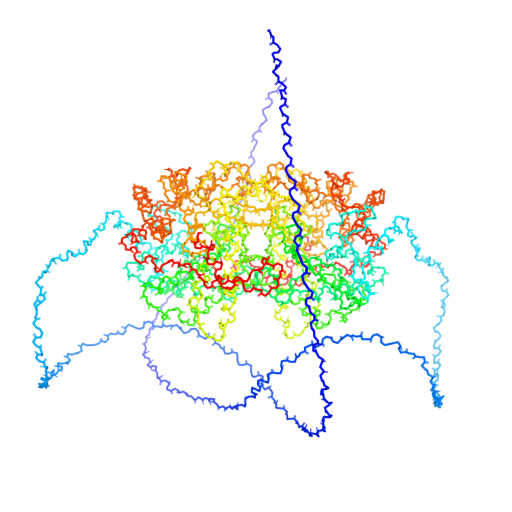O A 1 154 ? -21.266 18.766 29.219 1 77.62 154 PRO A O 1
ATOM 1207 N N . GLY A 1 155 ? -21.344 19.406 27.125 1 73.88 155 GLY A N 1
ATOM 1208 C CA . GLY A 1 155 ? -22.641 18.781 26.906 1 73.88 155 GLY A CA 1
ATOM 1209 C C . GLY A 1 155 ? -22.531 17.375 26.328 1 73.88 155 GLY A C 1
ATOM 1210 O O . GLY A 1 155 ? -23.547 16.703 26.125 1 73.88 155 GLY A O 1
ATOM 1211 N N . ASP A 1 156 ? -21.281 16.953 26.203 1 72 156 ASP A N 1
ATOM 1212 C CA . ASP A 1 156 ? -21.109 15.688 25.5 1 72 156 ASP A CA 1
ATOM 1213 C C . ASP A 1 156 ? -21.172 14.508 26.469 1 72 156 ASP A C 1
ATOM 1215 O O . ASP A 1 156 ? -20.344 14.406 27.375 1 72 156 ASP A O 1
ATOM 1219 N N . LYS A 1 157 ? -22.172 13.609 26.266 1 71.44 157 LYS A N 1
ATOM 1220 C CA . LYS A 1 157 ? -22.375 12.461 27.141 1 71.44 157 LYS A CA 1
ATOM 1221 C C . LYS A 1 157 ? -21.641 11.227 26.625 1 71.44 157 LYS A C 1
ATOM 1223 O O . LYS A 1 157 ? -21.438 10.266 27.359 1 71.44 157 LYS A O 1
ATOM 1228 N N . THR A 1 158 ? -21.188 11.258 25.406 1 69.69 158 THR A N 1
ATOM 1229 C CA . THR A 1 158 ? -20.5 10.117 24.812 1 69.69 158 THR A CA 1
ATOM 1230 C C . THR A 1 158 ? -19.234 10.57 24.094 1 69.69 158 THR A C 1
ATOM 1232 O O . THR A 1 158 ? -19.234 10.734 22.875 1 69.69 158 THR A O 1
ATOM 1235 N N . PRO A 1 159 ? -18.219 10.672 24.812 1 67.88 159 PRO A N 1
ATOM 1236 C CA . PRO A 1 159 ? -17.047 11.289 24.203 1 67.88 159 PRO A CA 1
ATOM 1237 C C . PRO A 1 159 ? -16.328 10.359 23.219 1 67.88 159 PRO A C 1
ATOM 1239 O O . PRO A 1 159 ? -15.461 10.805 22.469 1 67.88 159 PRO A O 1
ATOM 1242 N N . LEU A 1 160 ? -16.719 9.203 22.953 1 64 160 LEU A N 1
ATOM 1243 C CA . LEU A 1 160 ? -16 8.25 22.109 1 64 160 LEU A CA 1
ATOM 1244 C C . LEU A 1 160 ? -14.508 8.297 22.375 1 64 160 LEU A C 1
ATOM 1246 O O . LEU A 1 160 ? -14.062 8.023 23.484 1 64 160 LEU A O 1
ATOM 1250 N N . ASN A 1 161 ? -13.68 8.594 21.328 1 68.5 161 ASN A N 1
ATOM 1251 C CA . ASN A 1 161 ? -12.234 8.648 21.516 1 68.5 161 ASN A CA 1
ATOM 1252 C C . ASN A 1 161 ? -11.742 10.078 21.688 1 68.5 161 ASN A C 1
ATOM 1254 O O . ASN A 1 161 ? -10.539 10.32 21.734 1 68.5 161 ASN A O 1
ATOM 1258 N N . TYR A 1 162 ? -12.609 10.945 21.969 1 72.94 162 TYR A N 1
ATOM 1259 C CA . TYR A 1 162 ? -12.227 12.352 22 1 72.94 162 TYR A CA 1
ATOM 1260 C C . TYR A 1 162 ? -11.734 12.75 23.375 1 72.94 162 TYR A C 1
ATOM 1262 O O . TYR A 1 162 ? -11.352 13.906 23.609 1 72.94 162 TYR A O 1
ATOM 1270 N N . ASP A 1 163 ? -11.641 11.773 24.219 1 80.81 163 ASP A N 1
ATOM 1271 C CA . ASP A 1 163 ? -11.07 11.977 25.547 1 80.81 163 ASP A CA 1
ATOM 1272 C C . ASP A 1 163 ? -9.594 11.562 25.562 1 80.81 163 ASP A C 1
ATOM 1274 O O . ASP A 1 163 ? -9.039 11.297 26.641 1 80.81 163 ASP A O 1
ATOM 1278 N N . GLN A 1 164 ? -9.031 11.516 24.391 1 90.12 164 GLN A N 1
ATOM 1279 C CA . GLN A 1 164 ? -7.625 11.156 24.266 1 90.12 164 GLN A CA 1
ATOM 1280 C C . GLN A 1 164 ? -6.797 12.344 23.766 1 90.12 164 GLN A C 1
ATOM 1282 O O . GLN A 1 164 ? -7.352 13.336 23.281 1 90.12 164 GLN A O 1
ATOM 1287 N N . VAL A 1 165 ? -5.523 12.219 24 1 95.81 165 VAL A N 1
ATOM 1288 C CA . VAL A 1 165 ? -4.562 13.164 23.453 1 95.81 165 VAL A CA 1
ATOM 1289 C C . VAL A 1 165 ? -3.99 12.602 22.141 1 95.81 165 VAL A C 1
ATOM 1291 O O . VAL A 1 165 ? -3.258 11.617 22.156 1 95.81 165 VAL A O 1
ATOM 1294 N N . PHE A 1 166 ? -4.359 13.227 21.078 1 95.75 166 PHE A N 1
ATOM 1295 C CA . PHE A 1 166 ? -3.863 12.789 19.781 1 95.75 166 PHE A CA 1
ATOM 1296 C C . PHE A 1 166 ? -2.604 13.555 19.391 1 95.75 166 PHE A C 1
ATOM 1298 O O . PHE A 1 166 ? -2.523 14.766 19.594 1 95.75 166 PHE A O 1
ATOM 1305 N N . ILE A 1 167 ? -1.663 12.852 18.859 1 97.06 167 ILE A N 1
ATOM 1306 C CA . ILE A 1 167 ? -0.384 13.461 18.5 1 97.06 167 ILE A CA 1
ATOM 1307 C C . ILE A 1 167 ? -0.592 14.516 17.422 1 97.06 167 ILE A C 1
ATOM 1309 O O . ILE A 1 167 ? -0.165 15.664 17.578 1 97.06 167 ILE A O 1
ATOM 1313 N N . ARG A 1 168 ? -1.265 14.195 16.375 1 97.12 168 ARG A N 1
ATOM 1314 C CA . ARG A 1 168 ? -1.53 15.141 15.297 1 97.12 168 ARG A CA 1
ATOM 1315 C C . ARG A 1 168 ? -2.324 16.344 15.805 1 97.12 168 ARG A C 1
ATOM 1317 O O . ARG A 1 168 ? -1.992 17.484 15.492 1 97.12 168 ARG A O 1
ATOM 1324 N N . ASP A 1 169 ? -3.307 16.078 16.594 1 97 169 ASP A N 1
ATOM 1325 C CA . ASP A 1 169 ? -4.246 17.109 17.031 1 97 169 ASP A CA 1
ATOM 1326 C C . ASP A 1 169 ? -3.572 18.094 17.969 1 97 169 ASP A C 1
ATOM 1328 O O . ASP A 1 169 ? -3.998 19.25 18.078 1 97 169 ASP A O 1
ATOM 1332 N N . PHE A 1 170 ? -2.553 17.656 18.656 1 98.38 170 PHE A N 1
ATOM 1333 C CA . PHE A 1 170 ? -1.907 18.5 19.656 1 98.38 170 PHE A CA 1
ATOM 1334 C C . PHE A 1 170 ? -1.011 19.547 18.984 1 98.38 170 PHE A C 1
ATOM 1336 O O . PHE A 1 170 ? -0.663 20.547 19.594 1 98.38 170 PHE A O 1
ATOM 1343 N N . VAL A 1 171 ? -0.618 19.391 17.781 1 98.75 171 VAL A N 1
ATOM 1344 C CA . VAL A 1 171 ? 0.4 20.219 17.141 1 98.75 171 VAL A CA 1
ATOM 1345 C C . VAL A 1 171 ? -0.048 21.672 17.109 1 98.75 171 VAL A C 1
ATOM 1347 O O . VAL A 1 171 ? 0.702 22.562 17.516 1 98.75 171 VAL A O 1
ATOM 1350 N N . PRO A 1 172 ? -1.285 21.984 16.688 1 98.69 172 PRO A N 1
ATOM 1351 C CA . PRO A 1 172 ? -1.673 23.391 16.75 1 98.69 172 PRO A CA 1
ATOM 1352 C C . PRO A 1 172 ? -1.729 23.938 18.172 1 98.69 172 PRO A C 1
ATOM 1354 O O . PRO A 1 172 ? -1.406 25.109 18.406 1 98.69 172 PRO A O 1
ATOM 1357 N N . SER A 1 173 ? -2.16 23.109 19.109 1 98.75 173 SER A N 1
ATOM 1358 C CA . SER A 1 173 ? -2.125 23.516 20.5 1 98.75 173 SER A CA 1
ATOM 1359 C C . SER A 1 173 ? -0.699 23.797 20.969 1 98.75 173 SER A C 1
ATOM 1361 O O . SER A 1 173 ? -0.446 24.797 21.641 1 98.75 173 SER A O 1
ATOM 1363 N N . ALA A 1 174 ? 0.164 22.891 20.609 1 98.88 174 ALA A N 1
ATOM 1364 C CA . ALA A 1 174 ? 1.572 23.047 20.953 1 98.88 174 ALA A CA 1
ATOM 1365 C C . ALA A 1 174 ? 2.115 24.375 20.438 1 98.88 174 ALA A C 1
ATOM 1367 O O . ALA A 1 174 ? 2.814 25.094 21.156 1 98.88 174 ALA A O 1
ATOM 1368 N N . LEU A 1 175 ? 1.802 24.719 19.25 1 98.75 175 LEU A N 1
ATOM 1369 C CA . LEU A 1 175 ? 2.287 25.953 18.656 1 98.75 175 LEU A CA 1
ATOM 1370 C C . LEU A 1 175 ? 1.699 27.172 19.359 1 98.75 175 LEU A C 1
ATOM 1372 O O . LEU A 1 175 ? 2.395 28.156 19.578 1 98.75 175 LEU A O 1
ATOM 1376 N N . ALA A 1 176 ? 0.415 27.078 19.672 1 98.62 176 ALA A N 1
ATOM 1377 C CA . ALA A 1 176 ? -0.198 28.172 20.422 1 98.62 176 ALA A CA 1
ATOM 1378 C C . ALA A 1 176 ? 0.521 28.406 21.75 1 98.62 176 ALA A C 1
ATOM 1380 O O . ALA A 1 176 ? 0.865 29.547 22.094 1 98.62 176 ALA A O 1
ATOM 1381 N N . PHE A 1 177 ? 0.775 27.344 22.469 1 98.69 177 PHE A N 1
ATOM 1382 C CA . PHE A 1 177 ? 1.456 27.438 23.75 1 98.69 177 PHE A CA 1
ATOM 1383 C C . PHE A 1 177 ? 2.883 27.938 23.578 1 98.69 177 PHE A C 1
ATOM 1385 O O . PHE A 1 177 ? 3.357 28.766 24.359 1 98.69 177 PHE A O 1
ATOM 1392 N N . LEU A 1 178 ? 3.562 27.438 22.562 1 98.56 178 LEU A N 1
ATOM 1393 C CA . LEU A 1 178 ? 4.938 27.844 22.312 1 98.56 178 LEU A CA 1
ATOM 1394 C C . LEU A 1 178 ? 5.016 29.328 22 1 98.56 178 LEU A C 1
ATOM 1396 O O . LEU A 1 178 ? 5.879 30.047 22.531 1 98.56 178 LEU A O 1
ATOM 1400 N N . LEU A 1 179 ? 4.109 29.828 21.172 1 97.5 179 LEU A N 1
ATOM 1401 C CA . LEU A 1 179 ? 4.121 31.234 20.766 1 97.5 179 LEU A CA 1
ATOM 1402 C C . LEU A 1 179 ? 3.742 32.156 21.922 1 97.5 179 LEU A C 1
ATOM 1404 O O . LEU A 1 179 ? 4.094 33.312 21.922 1 97.5 179 LEU A O 1
ATOM 1408 N N . LYS A 1 180 ? 3.047 31.578 22.891 1 96.31 180 LYS A N 1
ATOM 1409 C CA . LYS A 1 180 ? 2.691 32.312 24.078 1 96.31 180 LYS A CA 1
ATOM 1410 C C . LYS A 1 180 ? 3.787 32.219 25.141 1 96.31 180 LYS A C 1
ATOM 1412 O O . LYS A 1 180 ? 3.666 32.812 26.219 1 96.31 180 LYS A O 1
ATOM 1417 N N . GLY A 1 181 ? 4.848 31.438 24.875 1 96.19 181 GLY A N 1
ATOM 1418 C CA . GLY A 1 181 ? 5.965 31.297 25.797 1 96.19 181 GLY A CA 1
ATOM 1419 C C . GLY A 1 181 ? 5.766 30.188 26.812 1 96.19 181 GLY A C 1
ATOM 1420 O O . GLY A 1 181 ? 6.484 30.109 27.812 1 96.19 181 GLY A O 1
ATOM 1421 N N . GLU A 1 182 ? 4.812 29.359 26.609 1 97 182 GLU A N 1
ATOM 1422 C CA . GLU A 1 182 ? 4.512 28.266 27.531 1 97 182 GLU A CA 1
ATOM 1423 C C . GLU A 1 182 ? 4.973 26.938 26.953 1 97 182 GLU A C 1
ATOM 1425 O O . GLU A 1 182 ? 4.152 26.062 26.641 1 97 182 GLU A O 1
ATOM 1430 N N . GLY A 1 183 ? 6.258 26.641 27 1 97.25 183 GLY A N 1
ATOM 1431 C CA . GLY A 1 183 ? 6.852 25.5 26.312 1 97.25 183 GLY A CA 1
ATOM 1432 C C . GLY A 1 183 ? 6.844 24.234 27.141 1 97.25 183 GLY A C 1
ATOM 1433 O O . GLY A 1 183 ? 7.07 23.141 26.609 1 97.25 183 GLY A O 1
ATOM 1434 N N . GLU A 1 184 ? 6.473 24.312 28.438 1 97.69 184 GLU A N 1
ATOM 1435 C CA . GLU A 1 184 ? 6.562 23.156 29.344 1 97.69 184 GLU A CA 1
ATOM 1436 C C . GLU A 1 184 ? 5.637 22.031 28.891 1 97.69 184 GLU A C 1
ATOM 1438 O O . GLU A 1 184 ? 6.035 20.875 28.875 1 97.69 184 GLU A O 1
ATOM 1443 N N . ILE A 1 185 ? 4.422 22.359 28.547 1 98.5 185 ILE A N 1
ATOM 1444 C CA . ILE A 1 185 ? 3.451 21.359 28.125 1 98.5 185 ILE A CA 1
ATOM 1445 C C . ILE A 1 185 ? 3.957 20.641 26.875 1 98.5 185 ILE A C 1
ATOM 1447 O O . ILE A 1 185 ? 3.75 19.438 26.719 1 98.5 185 ILE A O 1
ATOM 1451 N N . VAL A 1 186 ? 4.617 21.328 25.969 1 98.75 186 VAL A N 1
ATOM 1452 C CA . VAL A 1 186 ? 5.105 20.75 24.719 1 98.75 186 VAL A CA 1
ATOM 1453 C C . VAL A 1 186 ? 6.297 19.844 25 1 98.75 186 VAL A C 1
ATOM 1455 O O . VAL A 1 186 ? 6.406 18.75 24.422 1 98.75 186 VAL A O 1
ATOM 1458 N N . ARG A 1 187 ? 7.172 20.297 25.891 1 98.56 187 ARG A N 1
ATOM 1459 C CA . ARG A 1 187 ? 8.305 19.469 26.297 1 98.56 187 ARG A CA 1
ATOM 1460 C C . ARG A 1 187 ? 7.832 18.141 26.875 1 98.56 187 ARG A C 1
ATOM 1462 O O . ARG A 1 187 ? 8.352 17.078 26.516 1 98.56 187 ARG A O 1
ATOM 1469 N N . ASN A 1 188 ? 6.91 18.266 27.781 1 98.25 188 ASN A N 1
ATOM 1470 C CA . ASN A 1 188 ? 6.371 17.062 28.422 1 98.25 188 ASN A CA 1
ATOM 1471 C C . ASN A 1 188 ? 5.707 16.141 27.391 1 98.25 188 ASN A C 1
ATOM 1473 O O . ASN A 1 188 ? 5.891 14.922 27.438 1 98.25 188 ASN A O 1
ATOM 1477 N N . PHE A 1 189 ? 4.902 16.688 26.547 1 98.56 189 PHE A N 1
ATOM 1478 C CA . PHE A 1 189 ? 4.227 15.922 25.516 1 98.56 189 PHE A CA 1
ATOM 1479 C C . PHE A 1 189 ? 5.23 15.141 24.672 1 98.56 189 PHE A C 1
ATOM 1481 O O . PHE A 1 189 ? 5.047 13.945 24.438 1 98.56 189 PHE A O 1
ATOM 1488 N N . LEU A 1 190 ? 6.305 15.828 24.219 1 98.75 190 LEU A N 1
ATOM 1489 C CA . LEU A 1 190 ? 7.316 15.219 23.359 1 98.75 190 LEU A CA 1
ATOM 1490 C C . LEU A 1 190 ? 8.008 14.055 24.078 1 98.75 190 LEU A C 1
ATOM 1492 O O . LEU A 1 190 ? 8.195 12.992 23.484 1 98.75 190 LEU A O 1
ATOM 1496 N N . LEU A 1 191 ? 8.312 14.25 25.297 1 98 191 LEU A N 1
ATOM 1497 C CA . LEU A 1 191 ? 9.047 13.227 26.031 1 98 191 LEU A CA 1
ATOM 1498 C C . LEU A 1 191 ? 8.148 12.039 26.359 1 98 191 LEU A C 1
ATOM 1500 O O . LEU A 1 191 ? 8.555 10.891 26.234 1 98 191 LEU A O 1
ATOM 1504 N N . HIS A 1 192 ? 6.934 12.289 26.719 1 97.38 192 HIS A N 1
ATOM 1505 C CA . HIS A 1 192 ? 6.043 11.195 27.094 1 97.38 192 HIS A CA 1
ATOM 1506 C C . HIS A 1 192 ? 5.59 10.398 25.891 1 97.38 192 HIS A C 1
ATOM 1508 O O . HIS A 1 192 ? 5.461 9.172 25.953 1 97.38 192 HIS A O 1
ATOM 1514 N N . THR A 1 193 ? 5.281 11.047 24.781 1 97.69 193 THR A N 1
ATOM 1515 C CA . THR A 1 193 ? 4.914 10.312 23.578 1 97.69 193 THR A CA 1
ATOM 1516 C C . THR A 1 193 ? 6.09 9.484 23.078 1 97.69 193 THR A C 1
ATOM 1518 O O . THR A 1 193 ? 5.895 8.383 22.547 1 97.69 193 THR A O 1
ATOM 1521 N N . LEU A 1 194 ? 7.301 9.984 23.234 1 97.19 194 LEU A N 1
ATOM 1522 C CA . LEU A 1 194 ? 8.484 9.227 22.875 1 97.19 194 LEU A CA 1
ATOM 1523 C C . LEU A 1 194 ? 8.578 7.93 23.672 1 97.19 194 LEU A C 1
ATOM 1525 O O . LEU A 1 194 ? 8.93 6.883 23.125 1 97.19 194 LEU A O 1
ATOM 1529 N N . GLN A 1 195 ? 8.25 7.996 24.906 1 94.88 195 GLN A N 1
ATOM 1530 C CA . GLN A 1 195 ? 8.273 6.824 25.766 1 94.88 195 GLN A CA 1
ATOM 1531 C C . GLN A 1 195 ? 7.262 5.773 25.312 1 94.88 195 GLN A C 1
ATOM 1533 O O . GLN A 1 195 ? 7.438 4.582 25.562 1 94.88 195 GLN A O 1
ATOM 1538 N N . LEU A 1 196 ? 6.258 6.203 24.656 1 94.19 196 LEU A N 1
ATOM 1539 C CA . LEU A 1 196 ? 5.195 5.309 24.219 1 94.19 196 LEU A CA 1
ATOM 1540 C C . LEU A 1 196 ? 5.527 4.699 22.859 1 94.19 196 LEU A C 1
ATOM 1542 O O . LEU A 1 196 ? 4.812 3.816 22.375 1 94.19 196 LEU A O 1
ATOM 1546 N N . GLN A 1 197 ? 6.566 5.129 22.203 1 92.25 197 GLN A N 1
ATOM 1547 C CA . GLN A 1 197 ? 6.984 4.609 20.906 1 92.25 197 GLN A CA 1
ATOM 1548 C C . GLN A 1 197 ? 7.156 3.096 20.953 1 92.25 197 GLN A C 1
ATOM 1550 O O . GLN A 1 197 ? 7.668 2.551 21.938 1 92.25 197 GLN A O 1
ATOM 1555 N N . SER A 1 198 ? 6.793 2.424 19.906 1 82.25 198 SER A N 1
ATOM 1556 C CA . SER A 1 198 ? 6.906 0.971 19.828 1 82.25 198 SER A CA 1
ATOM 1557 C C . SER A 1 198 ? 8.367 0.536 19.719 1 82.25 198 SER A C 1
ATOM 1559 O O . SER A 1 198 ? 9.086 0.985 18.828 1 82.25 198 SER A O 1
ATOM 1561 N N . TRP A 1 199 ? 8.82 -0.353 20.609 1 71.88 199 TRP A N 1
ATOM 1562 C CA . TRP A 1 199 ? 10.219 -0.786 20.625 1 71.88 199 TRP A CA 1
ATOM 1563 C C . TRP A 1 199 ? 10.336 -2.25 20.219 1 71.88 199 TRP A C 1
ATOM 1565 O O . TRP A 1 199 ? 11.391 -2.684 19.75 1 71.88 199 TRP A O 1
ATOM 1575 N N . GLU A 1 200 ? 9.367 -2.988 20.562 1 60.94 200 GLU A N 1
ATOM 1576 C CA . GLU A 1 200 ? 9.477 -4.402 20.219 1 60.94 200 GLU A CA 1
ATOM 1577 C C . GLU A 1 200 ? 8.242 -4.895 19.469 1 60.94 200 GLU A C 1
ATOM 1579 O O . GLU A 1 200 ? 7.129 -4.453 19.75 1 60.94 200 GLU A O 1
ATOM 1584 N N . LYS A 1 201 ? 8.555 -5.543 18.391 1 54.69 201 LYS A N 1
ATOM 1585 C CA . LYS A 1 201 ? 7.461 -6.207 17.688 1 54.69 201 LYS A CA 1
ATOM 1586 C C . LYS A 1 201 ? 6.953 -7.414 18.484 1 54.69 201 LYS A C 1
ATOM 1588 O O . LYS A 1 201 ? 7.746 -8.203 18.984 1 54.69 201 LYS A O 1
ATOM 1593 N N . THR A 1 202 ? 5.75 -7.223 19.031 1 49.38 202 THR A N 1
ATOM 1594 C CA . THR A 1 202 ? 5.23 -8.406 19.703 1 49.38 202 THR A CA 1
ATOM 1595 C C . THR A 1 202 ? 4.922 -9.508 18.688 1 49.38 202 THR A C 1
ATOM 1597 O O . THR A 1 202 ? 4.75 -9.234 17.5 1 49.38 202 THR A O 1
ATOM 1600 N N . VAL A 1 203 ? 5.039 -10.68 19.125 1 41.12 203 VAL A N 1
ATOM 1601 C CA . VAL A 1 203 ? 4.906 -11.953 18.422 1 41.12 203 VAL A CA 1
ATOM 1602 C C . VAL A 1 203 ? 3.574 -12 17.688 1 41.12 203 VAL A C 1
ATOM 1604 O O . VAL A 1 203 ? 3.467 -12.625 16.625 1 41.12 203 VAL A O 1
ATOM 1607 N N . ASP A 1 204 ? 2.521 -11.352 18.312 1 46.44 204 ASP A N 1
ATOM 1608 C CA . ASP A 1 204 ? 1.217 -11.656 17.734 1 46.44 204 ASP A CA 1
ATOM 1609 C C . ASP A 1 204 ? 0.974 -10.852 16.469 1 46.44 204 ASP A C 1
ATOM 1611 O O . ASP A 1 204 ? -0.065 -11 15.812 1 46.44 204 ASP A O 1
ATOM 1615 N N . CYS A 1 205 ? 2.029 -10.5 15.859 1 50.81 205 CYS A N 1
ATOM 1616 C CA . CYS A 1 205 ? 2.104 -9.891 14.539 1 50.81 205 CYS A CA 1
ATOM 1617 C C . CYS A 1 205 ? 1.1 -8.758 14.398 1 50.81 205 CYS A C 1
ATOM 1619 O O . CYS A 1 205 ? 0.911 -8.211 13.312 1 50.81 205 CYS A O 1
ATOM 1621 N N . TYR A 1 206 ? 0.221 -8.555 15.492 1 57.25 206 TYR A N 1
ATOM 1622 C CA . TYR A 1 206 ? -0.616 -7.355 15.461 1 57.25 206 TYR A CA 1
ATOM 1623 C C . TYR A 1 206 ? 0.05 -6.207 16.203 1 57.25 206 TYR A C 1
ATOM 1625 O O . TYR A 1 206 ? -0.631 -5.363 16.797 1 57.25 206 TYR A O 1
ATOM 1633 N N . SER A 1 207 ? 1.363 -6.395 16.109 1 62.5 207 SER A N 1
ATOM 1634 C CA . SER A 1 207 ? 2.062 -5.336 16.828 1 62.5 207 SER A CA 1
ATOM 1635 C C . SER A 1 207 ? 2.682 -4.328 15.867 1 62.5 207 SER A C 1
ATOM 1637 O O . SER A 1 207 ? 3.133 -4.695 14.781 1 62.5 207 SER A O 1
ATOM 1639 N N . PRO A 1 208 ? 2.688 -3.18 16.375 1 70.94 208 PRO A N 1
ATOM 1640 C CA . PRO A 1 208 ? 3.248 -2.102 15.562 1 70.94 208 PRO A CA 1
ATOM 1641 C C . PRO A 1 208 ? 4.746 -2.266 15.312 1 70.94 208 PRO A C 1
ATOM 1643 O O . PRO A 1 208 ? 5.453 -2.84 16.141 1 70.94 208 PRO A O 1
ATOM 1646 N N . GLY A 1 209 ? 5.238 -1.922 14.219 1 76.25 209 GLY A N 1
ATOM 1647 C CA . GLY A 1 209 ? 6.652 -1.925 13.891 1 76.25 209 GLY A CA 1
ATOM 1648 C C . GLY A 1 209 ? 7.488 -1.069 14.82 1 76.25 209 GLY A C 1
ATOM 1649 O O . GLY A 1 209 ? 6.996 -0.077 15.367 1 76.25 209 GLY A O 1
ATOM 1650 N N . GLN A 1 210 ? 8.672 -1.464 14.961 1 84.5 210 GLN A N 1
ATOM 1651 C CA . GLN A 1 210 ? 9.602 -0.683 15.773 1 84.5 210 GLN A CA 1
ATOM 1652 C C . GLN A 1 210 ? 9.734 0.742 15.242 1 84.5 210 GLN A C 1
ATOM 1654 O O . GLN A 1 210 ? 9.938 0.949 14.047 1 84.5 210 GLN A O 1
ATOM 1659 N N . GLY A 1 211 ? 9.477 1.712 16.188 1 90.88 211 GLY A N 1
ATOM 1660 C CA . GLY A 1 211 ? 9.617 3.111 15.812 1 90.88 211 GLY A CA 1
ATOM 1661 C C . GLY A 1 211 ? 8.289 3.801 15.562 1 90.88 211 GLY A C 1
ATOM 1662 O O . GLY A 1 211 ? 8.227 5.027 15.469 1 90.88 211 GLY A O 1
ATOM 1663 N N . LEU A 1 212 ? 7.262 2.988 15.445 1 91.88 212 LEU A N 1
ATOM 1664 C CA . LEU A 1 212 ? 5.941 3.574 15.234 1 91.88 212 LEU A CA 1
ATOM 1665 C C . LEU A 1 212 ? 5.508 4.391 16.453 1 91.88 212 LEU A C 1
ATOM 1667 O O . LEU A 1 212 ? 5.688 3.957 17.594 1 91.88 212 LEU A O 1
ATOM 1671 N N . MET A 1 213 ? 5.043 5.605 16.219 1 95 213 MET A N 1
ATOM 1672 C CA . MET A 1 213 ? 4.453 6.445 17.266 1 95 213 MET A CA 1
ATOM 1673 C C . MET A 1 213 ? 2.951 6.203 17.359 1 95 213 MET A C 1
ATOM 1675 O O . MET A 1 213 ? 2.279 5.984 16.359 1 95 213 MET A O 1
ATOM 1679 N N . PRO A 1 214 ? 2.445 6.215 18.516 1 92.88 214 PRO A N 1
ATOM 1680 C CA . PRO A 1 214 ? 1 6.016 18.641 1 92.88 214 PRO A CA 1
ATOM 1681 C C . PRO A 1 214 ? 0.191 7.16 18.047 1 92.88 214 PRO A C 1
ATOM 1683 O O . PRO A 1 214 ? 0.715 8.258 17.859 1 92.88 214 PRO A O 1
ATOM 1686 N N . ALA A 1 215 ? -1.031 6.895 17.719 1 93 215 ALA A N 1
ATOM 1687 C CA . ALA A 1 215 ? -1.944 7.938 17.25 1 93 215 ALA A CA 1
ATOM 1688 C C . ALA A 1 215 ? -2.354 8.852 18.406 1 93 215 ALA A C 1
ATOM 1690 O O . ALA A 1 215 ? -2.502 10.062 18.234 1 93 215 ALA A O 1
ATOM 1691 N N . SER A 1 216 ? -2.572 8.188 19.562 1 93.69 216 SER A N 1
ATOM 1692 C CA . SER A 1 216 ? -3.062 8.883 20.75 1 93.69 216 SER A CA 1
ATOM 1693 C C . SER A 1 216 ? -2.715 8.125 22.031 1 93.69 216 SER A C 1
ATOM 1695 O O . SER A 1 216 ? -2.143 7.031 21.969 1 93.69 216 SER A O 1
ATOM 1697 N N . PHE A 1 217 ? -2.945 8.75 23.125 1 93.94 217 PHE A N 1
ATOM 1698 C CA . PHE A 1 217 ? -2.85 8.078 24.422 1 93.94 217 PHE A CA 1
ATOM 1699 C C . PHE A 1 217 ? -3.895 8.617 25.391 1 93.94 217 PHE A C 1
ATOM 1701 O O . PHE A 1 217 ? -4.406 9.727 25.203 1 93.94 217 PHE A O 1
ATOM 1708 N N . LYS A 1 218 ? -4.215 7.801 26.312 1 91.81 218 LYS A N 1
ATOM 1709 C CA . LYS A 1 218 ? -5.105 8.172 27.406 1 91.81 218 LYS A CA 1
ATOM 1710 C C . LYS A 1 218 ? -4.438 7.938 28.766 1 91.81 218 LYS A C 1
ATOM 1712 O O . LYS A 1 218 ? -3.531 7.109 28.875 1 91.81 218 LYS A O 1
ATOM 1717 N N . ILE A 1 219 ? -4.832 8.773 29.703 1 90.88 219 ILE A N 1
ATOM 1718 C CA . ILE A 1 219 ? -4.363 8.586 31.078 1 90.88 219 ILE A CA 1
ATOM 1719 C C . ILE A 1 219 ? -5.328 7.68 31.828 1 90.88 219 ILE A C 1
ATOM 1721 O O . ILE A 1 219 ? -6.527 7.949 31.891 1 90.88 219 ILE A O 1
ATOM 1725 N N . ARG A 1 220 ? -4.801 6.633 32.25 1 89.19 220 ARG A N 1
ATOM 1726 C CA . ARG A 1 220 ? -5.59 5.715 33.062 1 89.19 220 ARG A CA 1
ATOM 1727 C C . ARG A 1 220 ? -5.07 5.668 34.5 1 89.19 220 ARG A C 1
ATOM 1729 O O . ARG A 1 220 ? -3.877 5.852 34.719 1 89.19 220 ARG A O 1
ATOM 1736 N N . THR A 1 221 ? -6.027 5.477 35.344 1 86.94 221 THR A N 1
ATOM 1737 C CA . THR A 1 221 ? -5.672 5.293 36.75 1 86.94 221 THR A CA 1
ATOM 1738 C C . THR A 1 221 ? -5.75 3.82 37.156 1 86.94 221 THR A C 1
ATOM 1740 O O . THR A 1 221 ? -6.781 3.174 36.938 1 86.94 221 THR A O 1
ATOM 1743 N N . VAL A 1 222 ? -4.641 3.322 37.531 1 86.75 222 VAL A N 1
ATOM 1744 C CA . VAL A 1 222 ? -4.59 1.926 37.938 1 86.75 222 VAL A CA 1
ATOM 1745 C C . VAL A 1 222 ? -4.359 1.846 39.469 1 86.75 222 VAL A C 1
ATOM 1747 O O . VAL A 1 222 ? -3.525 2.572 40 1 86.75 222 VAL A O 1
ATOM 1750 N N . PRO A 1 223 ? -5.215 1.012 40.094 1 84.5 223 PRO A N 1
ATOM 1751 C CA . PRO A 1 223 ? -5.023 0.864 41.562 1 84.5 223 PRO A CA 1
ATOM 1752 C C . PRO A 1 223 ? -3.754 0.093 41.906 1 84.5 223 PRO A C 1
ATOM 1754 O O . PRO A 1 223 ? -3.441 -0.915 41.25 1 84.5 223 PRO A O 1
ATOM 1757 N N . LEU A 1 224 ? -2.82 0.61 42.562 1 75.88 224 LEU A N 1
ATOM 1758 C CA . LEU A 1 224 ? -1.646 -0.097 43.062 1 75.88 224 LEU A CA 1
ATOM 1759 C C . LEU A 1 224 ? -1.982 -0.904 44.312 1 75.88 224 LEU A C 1
ATOM 1761 O O . LEU A 1 224 ? -1.587 -2.066 44.438 1 75.88 224 LEU A O 1
ATOM 1765 N N . ASP A 1 225 ? -2.553 -0.315 45.312 1 73.5 225 ASP A N 1
ATOM 1766 C CA . ASP A 1 225 ? -3.096 -0.902 46.531 1 73.5 225 ASP A CA 1
ATOM 1767 C C . ASP A 1 225 ? -4.402 -0.225 46.938 1 73.5 225 ASP A C 1
ATOM 1769 O O . ASP A 1 225 ? -4.957 0.568 46.156 1 73.5 225 ASP A O 1
ATOM 1773 N N . ASP A 1 226 ? -5.066 -0.642 48.094 1 69.12 226 ASP A N 1
ATOM 1774 C CA . ASP A 1 226 ? -6.387 -0.228 48.562 1 69.12 226 ASP A CA 1
ATOM 1775 C C . ASP A 1 226 ? -6.488 1.294 48.656 1 69.12 226 ASP A C 1
ATOM 1777 O O . ASP A 1 226 ? -7.582 1.854 48.562 1 69.12 226 ASP A O 1
ATOM 1781 N N . THR A 1 227 ? -5.363 1.979 48.656 1 75.56 227 THR A N 1
ATOM 1782 C CA . THR A 1 227 ? -5.5 3.41 48.906 1 75.56 227 THR A CA 1
ATOM 1783 C C . THR A 1 227 ? -4.691 4.215 47.906 1 75.56 227 THR A C 1
ATOM 1785 O O . THR A 1 227 ? -4.738 5.445 47.875 1 75.56 227 THR A O 1
ATOM 1788 N N . LYS A 1 228 ? -3.904 3.488 47.094 1 81.5 228 LYS A N 1
ATOM 1789 C CA . LYS A 1 228 ? -3.012 4.238 46.219 1 81.5 228 LYS A CA 1
ATOM 1790 C C . LYS A 1 228 ? -3.314 3.951 44.75 1 81.5 228 LYS A C 1
ATOM 1792 O O . LYS A 1 228 ? -3.65 2.822 44.375 1 81.5 228 LYS A O 1
ATOM 1797 N N . PHE A 1 229 ? -3.361 5.129 43.938 1 86.12 229 PHE A N 1
ATOM 1798 C CA . PHE A 1 229 ? -3.572 5.02 42.5 1 86.12 229 PHE A CA 1
ATOM 1799 C C . PHE A 1 229 ? -2.357 5.531 41.719 1 86.12 229 PHE A C 1
ATOM 1801 O O . PHE A 1 229 ? -1.631 6.402 42.219 1 86.12 229 PHE A O 1
ATOM 1808 N N . GLU A 1 230 ? -2.105 4.793 40.719 1 86.75 230 GLU A N 1
ATOM 1809 C CA . GLU A 1 230 ? -1.056 5.242 39.812 1 86.75 230 GLU A CA 1
ATOM 1810 C C . GLU A 1 230 ? -1.622 5.57 38.438 1 86.75 230 GLU A C 1
ATOM 1812 O O . GLU A 1 230 ? -2.557 4.914 37.969 1 86.75 230 GLU A O 1
ATOM 1817 N N . GLU A 1 231 ? -1.031 6.676 37.906 1 90.88 231 GLU A N 1
ATOM 1818 C CA . GLU A 1 231 ? -1.421 7.043 36.531 1 90.88 231 GLU A CA 1
ATOM 1819 C C . GLU A 1 231 ? -0.523 6.371 35.5 1 90.88 231 GLU A C 1
ATOM 1821 O O . GLU A 1 231 ? 0.687 6.25 35.719 1 90.88 231 GLU A O 1
ATOM 1826 N N . VAL A 1 232 ? -1.235 5.855 34.531 1 91.44 232 VAL A N 1
ATOM 1827 C CA . VAL A 1 232 ? -0.492 5.223 33.469 1 91.44 232 VAL A CA 1
ATOM 1828 C C . VAL A 1 232 ? -0.941 5.797 32.125 1 91.44 232 VAL A C 1
ATOM 1830 O O . VAL A 1 232 ? -2.111 6.145 31.938 1 91.44 232 VAL A O 1
ATOM 1833 N N . LEU A 1 233 ? 0.045 5.953 31.25 1 92.81 233 LEU A N 1
ATOM 1834 C CA . LEU A 1 233 ? -0.265 6.352 29.875 1 92.81 233 LEU A CA 1
ATOM 1835 C C . LEU A 1 233 ? -0.6 5.133 29.016 1 92.81 233 LEU A C 1
ATOM 1837 O O . LEU A 1 233 ? 0.189 4.191 28.938 1 92.81 233 LEU A O 1
ATOM 1841 N N . ASP A 1 234 ? -1.72 5.121 28.422 1 90.81 234 ASP A N 1
ATOM 1842 C CA . ASP A 1 234 ? -2.188 4.027 27.578 1 90.81 234 ASP A CA 1
ATOM 1843 C C . ASP A 1 234 ? -2.207 4.441 26.109 1 90.81 234 ASP A C 1
ATOM 1845 O O . ASP A 1 234 ? -3.127 5.133 25.672 1 90.81 234 ASP A O 1
ATOM 1849 N N . PRO A 1 235 ? -1.224 3.934 25.328 1 90.88 235 PRO A N 1
ATOM 1850 C CA . PRO A 1 235 ? -1.137 4.352 23.938 1 90.88 235 PRO A CA 1
ATOM 1851 C C . PRO A 1 235 ? -2.123 3.605 23.031 1 90.88 235 PRO A C 1
ATOM 1853 O O . PRO A 1 235 ? -2.504 2.473 23.344 1 90.88 235 PRO A O 1
ATOM 1856 N N . ASP A 1 236 ? -2.537 4.289 21.984 1 88.12 236 ASP A N 1
ATOM 1857 C CA . ASP A 1 236 ? -3.328 3.707 20.891 1 88.12 236 ASP A CA 1
ATOM 1858 C C . ASP A 1 236 ? -2.604 3.832 19.562 1 88.12 236 ASP A C 1
ATOM 1860 O O . ASP A 1 236 ? -2.396 4.941 19.062 1 88.12 236 ASP A O 1
ATOM 1864 N N . PHE A 1 237 ? -2.268 2.689 18.984 1 83.81 237 PHE A N 1
ATOM 1865 C CA . PHE A 1 237 ? -1.538 2.688 17.719 1 83.81 237 PHE A CA 1
ATOM 1866 C C . PHE A 1 237 ? -2.492 2.514 16.547 1 83.81 237 PHE A C 1
ATOM 1868 O O . PHE A 1 237 ? -2.059 2.262 15.422 1 83.81 237 PHE A O 1
ATOM 1875 N N . GLY A 1 238 ? -3.699 2.65 16.828 1 75.12 238 GLY A N 1
ATOM 1876 C CA . GLY A 1 238 ? -4.715 2.463 15.797 1 75.12 238 GLY A CA 1
ATOM 1877 C C . GLY A 1 238 ? -5.676 1.332 16.109 1 75.12 238 GLY A C 1
ATOM 1878 O O . GLY A 1 238 ? -6.668 1.14 15.398 1 75.12 238 GLY A O 1
ATOM 1879 N N . GLU A 1 239 ? -5.5 0.673 17.125 1 72 239 GLU A N 1
ATOM 1880 C CA . GLU A 1 239 ? -6.305 -0.497 17.469 1 72 239 GLU A CA 1
ATOM 1881 C C . GLU A 1 239 ? -7.723 -0.094 17.875 1 72 239 GLU A C 1
ATOM 1883 O O . GLU A 1 239 ? -8.664 -0.867 17.688 1 72 239 GLU A O 1
ATOM 1888 N N . SER A 1 240 ? -7.793 1.091 18.375 1 65.88 240 SER A N 1
ATOM 1889 C CA . SER A 1 240 ? -9.109 1.551 18.812 1 65.88 240 SER A CA 1
ATOM 1890 C C . SER A 1 240 ? -9.742 2.469 17.766 1 65.88 240 SER A C 1
ATOM 1892 O O . SER A 1 240 ? -10.852 2.965 17.953 1 65.88 240 SER A O 1
ATOM 1894 N N . ALA A 1 241 ? -8.938 2.721 16.797 1 63.28 241 ALA A N 1
ATOM 1895 C CA . ALA A 1 241 ? -9.484 3.568 15.742 1 63.28 241 ALA A CA 1
ATOM 1896 C C . ALA A 1 241 ? -10.414 2.777 14.828 1 63.28 241 ALA A C 1
ATOM 1898 O O . ALA A 1 241 ? -10.383 1.545 14.812 1 63.28 241 ALA A O 1
ATOM 1899 N N . ILE A 1 242 ? -11.281 3.648 14.227 1 60.88 242 ILE A N 1
ATOM 1900 C CA . ILE A 1 242 ? -12.172 3.053 13.234 1 60.88 242 ILE A CA 1
ATOM 1901 C C . ILE A 1 242 ? -11.344 2.418 12.117 1 60.88 242 ILE A C 1
ATOM 1903 O O . ILE A 1 242 ? -10.523 3.086 11.492 1 60.88 242 ILE A O 1
ATOM 1907 N N . GLY A 1 243 ? -11.07 1.15 12.109 1 60.22 243 GLY A N 1
ATOM 1908 C CA . GLY A 1 243 ? -10.477 0.407 11.016 1 60.22 243 GLY A CA 1
ATOM 1909 C C . GLY A 1 243 ? -9.102 -0.14 11.344 1 60.22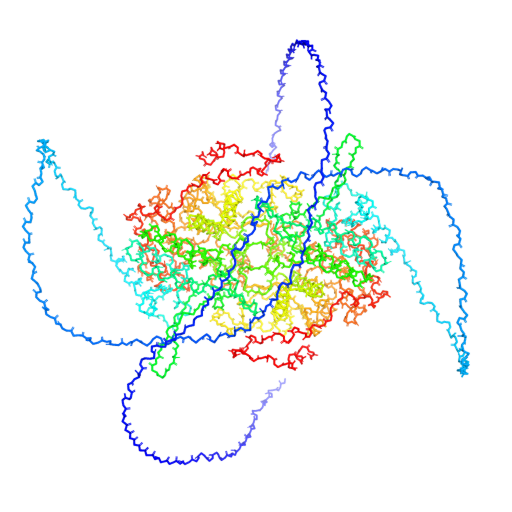 243 GLY A C 1
ATOM 1910 O O . GLY A 1 243 ? -8.508 -0.86 10.539 1 60.22 243 GLY A O 1
ATOM 1911 N N . ARG A 1 244 ? -8.477 0.249 12.469 1 71.69 244 ARG A N 1
ATOM 1912 C CA . ARG A 1 244 ? -7.223 -0.347 12.914 1 71.69 244 ARG A CA 1
ATOM 1913 C C . ARG A 1 244 ? -6.086 0.005 11.961 1 71.69 244 ARG A C 1
ATOM 1915 O O . ARG A 1 244 ? -5.32 -0.869 11.555 1 71.69 244 ARG A O 1
ATOM 1922 N N . VAL A 1 245 ? -5.988 1.309 11.539 1 83.94 245 VAL A N 1
ATOM 1923 C CA . VAL A 1 245 ? -4.941 1.769 10.633 1 83.94 245 VAL A CA 1
ATOM 1924 C C . VAL A 1 245 ? -3.828 2.445 11.43 1 83.94 245 VAL A C 1
ATOM 1926 O O . VAL A 1 245 ? -4.094 3.258 12.312 1 83.94 245 VAL A O 1
ATOM 1929 N N . ALA A 1 246 ? -2.645 2.061 11.125 1 85.94 246 ALA A N 1
ATOM 1930 C CA . ALA A 1 246 ? -1.493 2.709 11.75 1 85.94 246 ALA A CA 1
ATOM 1931 C C . ALA A 1 246 ? -1.395 4.172 11.336 1 85.94 246 ALA A C 1
ATOM 1933 O O . ALA A 1 246 ? -1.553 4.5 10.156 1 85.94 246 ALA A O 1
ATOM 1934 N N . PRO A 1 247 ? -1.188 5 12.312 1 91.81 247 PRO A N 1
ATOM 1935 C CA . PRO A 1 247 ? -1.019 6.422 11.992 1 91.81 247 PRO A CA 1
ATOM 1936 C C . PRO A 1 247 ? 0.376 6.742 11.461 1 91.81 247 PRO A C 1
ATOM 1938 O O . PRO A 1 247 ? 1.277 7.07 12.234 1 91.81 247 PRO A O 1
ATOM 1941 N N . VAL A 1 248 ? 0.513 6.836 10.227 1 94.75 248 VAL A N 1
ATOM 1942 C CA . VAL A 1 248 ? 1.818 7.043 9.609 1 94.75 248 VAL A CA 1
ATOM 1943 C C . VAL A 1 248 ? 2.328 8.445 9.938 1 94.75 248 VAL A C 1
ATOM 1945 O O . VAL A 1 248 ? 3.531 8.648 10.117 1 94.75 248 VAL A O 1
ATOM 1948 N N . ASP A 1 249 ? 1.447 9.398 10.07 1 97.38 249 ASP A N 1
ATOM 1949 C CA . ASP A 1 249 ? 1.849 10.797 10.172 1 97.38 249 ASP A CA 1
ATOM 1950 C C . ASP A 1 249 ? 2.24 11.148 11.602 1 97.38 249 ASP A C 1
ATOM 1952 O O . ASP A 1 249 ? 2.836 12.203 11.844 1 97.38 249 ASP A O 1
ATOM 1956 N N . SER A 1 250 ? 1.947 10.312 12.594 1 96.75 250 SER A N 1
ATOM 1957 C CA . SER A 1 250 ? 2.236 10.633 13.992 1 96.75 250 SER A CA 1
ATOM 1958 C C . SER A 1 250 ? 3.727 10.859 14.203 1 96.75 250 SER A C 1
ATOM 1960 O O . SER A 1 250 ? 4.125 11.859 14.812 1 96.75 250 SER A O 1
ATOM 1962 N N . GLY A 1 251 ? 4.484 9.891 13.727 1 97.81 251 GLY A N 1
ATOM 1963 C CA . GLY A 1 251 ? 5.922 10.047 13.859 1 97.81 251 GLY A CA 1
ATOM 1964 C C . GLY A 1 251 ? 6.473 11.234 13.102 1 97.81 251 GLY A C 1
ATOM 1965 O O . GLY A 1 251 ? 7.398 11.906 13.57 1 97.81 251 GLY A O 1
ATOM 1966 N N . LEU A 1 252 ? 5.93 11.555 11.984 1 98.75 252 LEU A N 1
ATOM 1967 C CA . LEU A 1 252 ? 6.363 12.688 11.172 1 98.75 252 LEU A CA 1
ATOM 1968 C C . LEU A 1 252 ? 6.07 14.008 11.875 1 98.75 252 LEU A C 1
ATOM 1970 O O . LEU A 1 252 ? 6.949 14.867 11.992 1 98.75 252 LEU A O 1
ATOM 1974 N N . TRP A 1 253 ? 4.867 14.117 12.391 1 98.81 253 TRP A N 1
ATOM 1975 C CA . TRP A 1 253 ? 4.484 15.32 13.125 1 98.81 253 TRP A CA 1
ATOM 1976 C C . TRP A 1 253 ? 5.332 15.477 14.383 1 98.81 253 TRP A C 1
ATOM 1978 O O . TRP A 1 253 ? 5.645 16.594 14.797 1 98.81 253 TRP A O 1
ATOM 1988 N N . TRP A 1 254 ? 5.664 14.328 15.008 1 98.75 254 TRP A N 1
ATOM 1989 C CA . TRP A 1 254 ? 6.48 14.375 16.219 1 98.75 254 TRP A CA 1
ATOM 1990 C C . TRP A 1 254 ? 7.832 15.023 15.93 1 98.75 254 TRP A C 1
ATOM 1992 O O . TRP A 1 254 ? 8.281 15.891 16.688 1 98.75 254 TRP A O 1
ATOM 2002 N N . ILE A 1 255 ? 8.453 14.656 14.852 1 98.81 255 ILE A N 1
ATOM 2003 C CA . ILE A 1 255 ? 9.742 15.219 14.469 1 98.81 255 ILE A CA 1
ATOM 2004 C C . ILE A 1 255 ? 9.586 16.703 14.148 1 98.81 255 ILE A C 1
ATOM 2006 O O . ILE A 1 255 ? 10.398 17.531 14.57 1 98.81 255 ILE A O 1
ATOM 2010 N N . ILE A 1 256 ? 8.594 17.094 13.453 1 98.88 256 ILE A N 1
ATOM 2011 C CA . ILE A 1 256 ? 8.328 18.469 13.062 1 98.88 256 ILE A CA 1
ATOM 2012 C C . ILE A 1 256 ? 8.094 19.328 14.305 1 98.88 256 ILE A C 1
ATOM 2014 O O . ILE A 1 256 ? 8.633 20.438 14.414 1 98.88 256 ILE A O 1
ATOM 2018 N N . LEU A 1 257 ? 7.34 18.781 15.219 1 98.88 257 LEU A N 1
ATOM 2019 C CA . LEU A 1 257 ? 7.039 19.5 16.438 1 98.88 257 LEU A CA 1
ATOM 2020 C C . LEU A 1 257 ? 8.297 19.672 17.297 1 98.88 257 LEU A C 1
ATOM 2022 O O . LEU A 1 257 ? 8.484 20.703 17.938 1 98.88 257 LEU A O 1
ATOM 2026 N N . LEU A 1 258 ? 9.094 18.625 17.328 1 98.88 258 LEU A N 1
ATOM 2027 C CA . LEU A 1 258 ? 10.352 18.703 18.062 1 98.88 258 LEU A CA 1
ATOM 2028 C C . LEU A 1 258 ? 11.203 19.875 17.562 1 98.88 258 LEU A C 1
ATOM 2030 O O . LEU A 1 258 ? 11.758 20.625 18.344 1 98.88 258 LEU A O 1
ATOM 2034 N N . ARG A 1 259 ? 11.297 20.016 16.297 1 98.62 259 ARG A N 1
ATOM 2035 C CA . ARG A 1 259 ? 12.062 21.125 15.75 1 98.62 259 ARG A CA 1
ATOM 2036 C C . ARG A 1 259 ? 11.438 22.469 16.141 1 98.62 259 ARG A C 1
ATOM 2038 O O . ARG A 1 259 ? 12.141 23.406 16.5 1 98.62 259 ARG A O 1
ATOM 2045 N N . ALA A 1 260 ? 10.148 22.594 15.969 1 98.62 260 ALA A N 1
ATOM 2046 C CA . ALA A 1 260 ? 9.453 23.828 16.328 1 98.62 260 ALA A CA 1
ATOM 2047 C C . ALA A 1 260 ? 9.734 24.203 17.781 1 98.62 260 ALA A C 1
ATOM 2049 O O . ALA A 1 260 ? 10 25.359 18.094 1 98.62 260 ALA A O 1
ATOM 2050 N N . TYR A 1 261 ? 9.641 23.188 18.641 1 98.62 261 TYR A N 1
ATOM 2051 C CA . TYR A 1 261 ? 9.922 23.406 20.062 1 98.62 261 TYR A CA 1
ATOM 2052 C C . TYR A 1 261 ? 11.32 23.969 20.266 1 98.62 261 TYR A C 1
ATOM 2054 O O . TYR A 1 261 ? 11.5 24.969 20.969 1 98.62 261 TYR A O 1
ATOM 2062 N N . THR A 1 262 ? 12.273 23.328 19.641 1 98.12 262 THR A N 1
ATOM 2063 C CA . THR A 1 262 ? 13.672 23.719 19.828 1 98.12 262 THR A CA 1
ATOM 2064 C C . THR A 1 262 ? 13.93 25.109 19.266 1 98.12 262 THR A C 1
ATOM 2066 O O . THR A 1 262 ? 14.609 25.922 19.891 1 98.12 262 THR A O 1
ATOM 2069 N N . LYS A 1 263 ? 13.391 25.406 18.156 1 97.62 263 LYS A N 1
ATOM 2070 C CA . LYS A 1 263 ? 13.609 26.688 17.5 1 97.62 263 LYS A CA 1
ATOM 2071 C C . LYS A 1 263 ? 12.961 27.828 18.281 1 97.62 263 LYS A C 1
ATOM 2073 O O . LYS A 1 263 ? 13.523 28.922 18.391 1 97.62 263 LYS A O 1
ATOM 2078 N N . ILE A 1 264 ? 11.805 27.625 18.781 1 97.75 264 ILE A N 1
ATOM 2079 C CA . ILE A 1 264 ? 11.055 28.688 19.422 1 97.75 264 ILE A CA 1
ATOM 2080 C C . ILE A 1 264 ? 11.586 28.922 20.844 1 97.75 264 ILE A C 1
ATOM 2082 O O . ILE A 1 264 ? 11.711 30.062 21.297 1 97.75 264 ILE A O 1
ATOM 2086 N N . THR A 1 265 ? 11.938 27.859 21.547 1 97.69 265 THR A N 1
ATOM 2087 C CA . THR A 1 265 ? 12.328 27.969 22.953 1 97.69 265 THR A CA 1
ATOM 2088 C C . THR A 1 265 ? 13.836 28.188 23.078 1 97.69 265 THR A C 1
ATOM 2090 O O . THR A 1 265 ? 14.312 28.672 24.094 1 97.69 265 THR A O 1
ATOM 2093 N N . GLY A 1 266 ? 14.609 27.688 22.062 1 96.62 266 GLY A N 1
ATOM 2094 C CA . GLY A 1 266 ? 16.062 27.703 22.156 1 96.62 266 GLY A CA 1
ATOM 2095 C C . GLY A 1 266 ? 16.625 26.547 22.969 1 96.62 266 GLY A C 1
ATOM 2096 O O . GLY A 1 266 ? 17.828 26.5 23.219 1 96.62 266 GLY A O 1
ATOM 2097 N N . ASP A 1 267 ? 15.766 25.625 23.359 1 97.12 267 ASP A N 1
ATOM 2098 C CA . ASP A 1 267 ? 16.188 24.484 24.156 1 97.12 267 ASP A CA 1
ATOM 2099 C C . ASP A 1 267 ? 16.828 23.406 23.266 1 97.12 267 ASP A C 1
ATOM 2101 O O . ASP A 1 267 ? 16.281 22.312 23.125 1 97.12 267 ASP A O 1
ATOM 2105 N N . TYR A 1 268 ? 17.984 23.594 22.844 1 96 268 TYR A N 1
ATOM 2106 C CA . TYR A 1 268 ? 18.688 22.672 21.938 1 96 268 TYR A CA 1
ATOM 2107 C C . TYR A 1 268 ? 19.156 21.438 22.688 1 96 268 TYR A C 1
ATOM 2109 O O . TYR A 1 268 ? 19.438 20.406 22.078 1 96 268 TYR A O 1
ATOM 2117 N N . ALA A 1 269 ? 19.234 21.5 23.969 1 96.38 269 ALA A N 1
ATOM 2118 C CA . ALA A 1 269 ? 19.609 20.328 24.766 1 96.38 269 ALA A CA 1
ATOM 2119 C C . ALA A 1 269 ? 18.578 19.219 24.625 1 96.38 269 ALA A C 1
ATOM 2121 O O . ALA A 1 269 ? 18.906 18.031 24.672 1 96.38 269 ALA A O 1
ATOM 2122 N N . MET A 1 270 ? 17.359 19.609 24.422 1 96.81 270 MET A N 1
ATOM 2123 C CA . MET A 1 270 ? 16.281 18.656 24.25 1 96.81 270 MET A CA 1
ATOM 2124 C C . MET A 1 270 ? 16.547 17.734 23.062 1 96.81 270 MET A C 1
ATOM 2126 O O . MET A 1 270 ? 16.438 16.516 23.172 1 96.81 270 MET A O 1
ATOM 2130 N N . GLN A 1 271 ? 16.844 18.234 21.891 1 95.5 271 GLN A N 1
ATOM 2131 C CA . GLN A 1 271 ? 17.016 17.438 20.688 1 95.5 271 GLN A CA 1
ATOM 2132 C C . GLN A 1 271 ? 18.297 16.625 20.75 1 95.5 271 GLN A C 1
ATOM 2134 O O . GLN A 1 271 ? 18.453 15.633 20.031 1 95.5 271 GLN A O 1
ATOM 2139 N N . GLU A 1 272 ? 19.25 16.984 21.703 1 95.44 272 GLU A N 1
ATOM 2140 C CA . GLU A 1 272 ? 20.531 16.297 21.812 1 95.44 272 GLU A CA 1
ATOM 2141 C C . GLU A 1 272 ? 20.453 15.102 22.766 1 95.44 272 GLU A C 1
ATOM 2143 O O . GLU A 1 272 ? 21.344 14.258 22.781 1 95.44 272 GLU A O 1
ATOM 2148 N N . ARG A 1 273 ? 19.406 15.031 23.469 1 96.19 273 ARG A N 1
ATOM 2149 C CA . ARG A 1 273 ? 19.234 13.883 24.359 1 96.19 273 ARG A CA 1
ATOM 2150 C C . ARG A 1 273 ? 19.391 12.57 23.594 1 96.19 273 ARG A C 1
ATOM 2152 O O . ARG A 1 273 ? 18.922 12.453 22.453 1 96.19 273 ARG A O 1
ATOM 2159 N N . VAL A 1 274 ? 19.906 11.562 24.312 1 95 274 VAL A N 1
ATOM 2160 C CA . VAL A 1 274 ? 20.172 10.266 23.688 1 95 274 VAL A CA 1
ATOM 2161 C C . VAL A 1 274 ? 18.844 9.586 23.328 1 95 274 VAL A C 1
ATOM 2163 O O . VAL A 1 274 ? 18.719 8.992 22.25 1 95 274 VAL A O 1
ATOM 2166 N N . ASP A 1 275 ? 17.906 9.625 24.203 1 95.88 275 ASP A N 1
ATOM 2167 C CA . ASP A 1 275 ? 16.625 8.977 23.938 1 95.88 275 ASP A CA 1
ATOM 2168 C C . ASP A 1 275 ? 15.883 9.656 22.781 1 95.88 275 ASP A C 1
ATOM 2170 O O . ASP A 1 275 ? 15.234 8.992 21.984 1 95.88 275 ASP A O 1
ATOM 2174 N N . VAL A 1 276 ? 15.992 10.961 22.75 1 97.75 276 VAL A N 1
ATOM 2175 C CA . VAL A 1 276 ? 15.352 11.711 21.672 1 97.75 276 VAL A CA 1
ATOM 2176 C C . VAL A 1 276 ? 16.016 11.383 20.344 1 97.75 276 VAL A C 1
ATOM 2178 O O . VAL A 1 276 ? 15.328 11.133 19.344 1 97.75 276 VAL A O 1
ATOM 2181 N N . GLN A 1 277 ? 17.344 11.32 20.328 1 96.94 277 GLN A N 1
ATOM 2182 C CA . GLN A 1 277 ? 18.094 10.938 19.125 1 96.94 277 GLN A CA 1
ATOM 2183 C C . GLN A 1 277 ? 17.703 9.531 18.656 1 96.94 277 GLN A C 1
ATOM 2185 O O . GLN A 1 277 ? 17.484 9.305 17.469 1 96.94 277 GLN A O 1
ATOM 2190 N N . THR A 1 278 ? 17.625 8.664 19.609 1 95.44 278 THR A N 1
ATOM 2191 C CA . THR A 1 278 ? 17.219 7.297 19.297 1 95.44 278 THR A CA 1
ATOM 2192 C C . THR A 1 278 ? 15.812 7.258 18.719 1 95.44 278 THR A C 1
ATOM 2194 O O . THR A 1 278 ? 15.539 6.52 17.781 1 95.44 278 THR A O 1
ATOM 2197 N N . GLY A 1 279 ? 14.906 8.039 19.328 1 96.25 279 GLY A N 1
ATOM 2198 C CA . GLY A 1 279 ? 13.539 8.117 18.844 1 96.25 279 GLY A CA 1
ATOM 2199 C C . GLY A 1 279 ? 13.445 8.609 17.406 1 96.25 279 GLY A C 1
ATOM 2200 O O . GLY A 1 279 ? 12.703 8.047 16.594 1 96.25 279 GLY A O 1
ATOM 2201 N N . ILE A 1 280 ? 14.203 9.617 17.078 1 97.56 280 ILE A N 1
ATOM 2202 C CA . ILE A 1 280 ? 14.25 10.148 15.727 1 97.56 280 ILE A CA 1
ATOM 2203 C C . ILE A 1 280 ? 14.711 9.055 14.766 1 97.56 280 ILE A C 1
ATOM 2205 O O . ILE A 1 280 ? 14.094 8.836 13.719 1 97.56 280 ILE A O 1
ATOM 2209 N N . LYS A 1 281 ? 15.766 8.352 15.148 1 95.94 281 LYS A N 1
ATOM 2210 C CA . LYS A 1 281 ? 16.359 7.324 14.289 1 95.94 281 LYS A CA 1
ATOM 2211 C C . LYS A 1 281 ? 15.375 6.184 14.047 1 95.94 281 LYS A C 1
ATOM 2213 O O . LYS A 1 281 ? 15.297 5.656 12.93 1 95.94 281 LYS A O 1
ATOM 2218 N N . LEU A 1 282 ? 14.688 5.824 15.039 1 94.25 282 LEU A N 1
ATOM 2219 C CA . LEU A 1 282 ? 13.734 4.734 14.898 1 94.25 282 LEU A CA 1
ATOM 2220 C C . LEU A 1 282 ? 12.602 5.117 13.945 1 94.25 282 LEU A C 1
ATOM 2222 O O . LEU A 1 282 ? 12.172 4.305 13.133 1 94.25 282 LEU A O 1
ATOM 2226 N N . ILE A 1 283 ? 12.078 6.332 14.047 1 96.25 283 ILE A N 1
ATOM 2227 C CA . ILE A 1 283 ? 11.047 6.809 13.133 1 96.25 283 ILE A CA 1
ATOM 2228 C C . ILE A 1 283 ? 11.578 6.812 11.703 1 96.25 283 ILE A C 1
ATOM 2230 O O . ILE A 1 283 ? 10.906 6.344 10.781 1 96.25 283 ILE A O 1
ATOM 2234 N N . LEU A 1 284 ? 12.828 7.305 11.539 1 95.69 284 LEU A N 1
ATOM 2235 C CA . LEU A 1 284 ? 13.43 7.391 10.211 1 95.69 284 LEU A CA 1
ATOM 2236 C C . LEU A 1 284 ? 13.664 6.004 9.625 1 95.69 284 LEU A C 1
ATOM 2238 O O . LEU A 1 284 ? 13.453 5.785 8.438 1 95.69 284 LEU A O 1
ATOM 2242 N N . ASN A 1 285 ? 14.109 5.129 10.445 1 91.25 285 ASN A N 1
ATOM 2243 C CA . ASN A 1 285 ? 14.336 3.77 9.969 1 91.25 285 ASN A CA 1
ATOM 2244 C C . ASN A 1 285 ? 13.055 3.127 9.461 1 91.25 285 ASN A C 1
ATOM 2246 O O . ASN A 1 285 ? 13.078 2.369 8.492 1 91.25 285 ASN A O 1
ATOM 2250 N N . LEU A 1 286 ? 12.031 3.365 10.125 1 90.94 286 LEU A N 1
ATOM 2251 C CA . LEU A 1 286 ? 10.734 2.865 9.688 1 90.94 286 LEU A CA 1
ATOM 2252 C C . LEU A 1 286 ? 10.359 3.438 8.32 1 90.94 286 LEU A C 1
ATOM 2254 O O . LEU A 1 286 ? 9.859 2.715 7.457 1 90.94 286 LEU A O 1
ATOM 2258 N N . CYS A 1 287 ? 10.617 4.688 8.094 1 92.81 287 CYS A N 1
ATOM 2259 C CA . CYS A 1 287 ? 10.227 5.391 6.875 1 92.81 287 CYS A CA 1
ATOM 2260 C C . CYS A 1 287 ? 11.18 5.059 5.73 1 92.81 287 CYS A C 1
ATOM 2262 O O . CYS A 1 287 ? 10.789 5.082 4.562 1 92.81 287 CYS A O 1
ATOM 2264 N N . LEU A 1 288 ? 12.43 4.77 6.062 1 89.75 288 LEU A N 1
ATOM 2265 C CA . LEU A 1 288 ? 13.469 4.641 5.047 1 89.75 288 LEU A CA 1
ATOM 2266 C C . LEU A 1 288 ? 13.789 3.172 4.777 1 89.75 288 LEU A C 1
ATOM 2268 O O . LEU A 1 288 ? 14.68 2.861 3.98 1 89.75 288 LEU A O 1
ATOM 2272 N N . SER A 1 289 ? 13.062 2.295 5.426 1 83.62 289 SER A N 1
ATOM 2273 C CA . SER A 1 289 ? 13.273 0.861 5.254 1 83.62 289 SER A CA 1
ATOM 2274 C C . SER A 1 289 ? 13.055 0.441 3.803 1 83.62 289 SER A C 1
ATOM 2276 O O . SER A 1 289 ? 12.211 1.014 3.109 1 83.62 289 SER A O 1
ATOM 2278 N N . ASP A 1 290 ? 13.742 -0.615 3.447 1 76.5 290 ASP A N 1
ATOM 2279 C CA . ASP A 1 290 ? 13.578 -1.159 2.104 1 76.5 290 ASP A CA 1
ATOM 2280 C C . ASP A 1 290 ? 12.219 -1.844 1.955 1 76.5 290 ASP A C 1
ATOM 2282 O O . ASP A 1 290 ? 11.75 -2.506 2.883 1 76.5 290 ASP A O 1
ATOM 2286 N N . GLY A 1 291 ? 11.609 -1.522 0.905 1 77.12 291 GLY A N 1
ATOM 2287 C CA . GLY A 1 291 ? 10.367 -2.182 0.527 1 77.12 291 GLY A CA 1
ATOM 2288 C C . GLY A 1 291 ? 10.281 -2.492 -0.956 1 77.12 291 GLY A C 1
ATOM 2289 O O . GLY A 1 291 ? 11.305 -2.574 -1.636 1 77.12 291 GLY A O 1
ATOM 2290 N N . PHE A 1 292 ? 9.203 -2.9 -1.364 1 76.06 292 PHE A N 1
ATOM 2291 C CA . PHE A 1 292 ? 8.984 -3.24 -2.764 1 76.06 292 PHE A CA 1
ATOM 2292 C C . PHE A 1 292 ? 8.695 -1.988 -3.586 1 76.06 292 PHE A C 1
ATOM 2294 O O . PHE A 1 292 ? 8.117 -2.07 -4.672 1 76.06 292 PHE A O 1
ATOM 2301 N N . ASP A 1 293 ? 9.086 -0.948 -3.098 1 71.81 293 ASP A N 1
ATOM 2302 C CA . ASP A 1 293 ? 8.734 0.281 -3.801 1 71.81 293 ASP A CA 1
ATOM 2303 C C . ASP A 1 293 ? 9.867 0.743 -4.707 1 71.81 293 ASP A C 1
ATOM 2305 O O . ASP A 1 293 ? 11.039 0.653 -4.332 1 71.81 293 ASP A O 1
ATOM 2309 N N . MET A 1 294 ? 9.445 1.195 -5.855 1 74.12 294 MET A N 1
ATOM 2310 C CA . MET A 1 294 ? 10.383 1.68 -6.867 1 74.12 294 MET A CA 1
ATOM 2311 C C . MET A 1 294 ? 10.508 3.197 -6.809 1 74.12 294 MET A C 1
ATOM 2313 O O . MET A 1 294 ? 11.359 3.781 -7.484 1 74.12 294 MET A O 1
ATOM 2317 N N . PHE A 1 295 ? 9.695 3.797 -5.969 1 83.88 295 PHE A N 1
ATOM 2318 C CA . PHE A 1 295 ? 9.641 5.254 -5.914 1 83.88 295 PHE A CA 1
ATOM 2319 C C . PHE A 1 295 ? 10.18 5.766 -4.582 1 83.88 295 PHE A C 1
ATOM 2321 O O . PHE A 1 295 ? 10.172 5.039 -3.584 1 83.88 295 PHE A O 1
ATOM 2328 N N . PRO A 1 296 ? 10.648 7 -4.633 1 90.62 296 PRO A N 1
ATOM 2329 C CA . PRO A 1 296 ? 11.148 7.582 -3.387 1 90.62 296 PRO A CA 1
ATOM 2330 C C . PRO A 1 296 ? 10.031 7.934 -2.408 1 90.62 296 PRO A C 1
ATOM 2332 O O . PRO A 1 296 ? 10.297 8.227 -1.24 1 90.62 296 PRO A O 1
ATOM 2335 N N . SER A 1 297 ? 8.797 7.922 -2.848 1 93.31 297 SER A N 1
ATOM 2336 C CA . SER A 1 297 ? 7.656 8.242 -2 1 93.31 297 SER A CA 1
ATOM 2337 C C . SER A 1 297 ? 7.344 7.094 -1.043 1 93.31 297 SER A C 1
ATOM 2339 O O . SER A 1 297 ? 7.762 5.957 -1.27 1 93.31 297 SER A O 1
ATOM 2341 N N . LEU A 1 298 ? 6.68 7.375 0.051 1 93.56 298 LEU A N 1
ATOM 2342 C CA . LEU A 1 298 ? 6.289 6.387 1.051 1 93.56 298 LEU A CA 1
ATOM 2343 C C . LEU A 1 298 ? 4.984 5.699 0.655 1 93.56 298 LEU A C 1
ATOM 2345 O O . LEU A 1 298 ? 3.992 6.367 0.357 1 93.56 298 LEU A O 1
ATOM 2349 N N . LEU A 1 299 ? 5.016 4.395 0.603 1 92.19 299 LEU A N 1
ATOM 2350 C CA . LEU A 1 299 ? 3.812 3.604 0.373 1 92.19 299 LEU A CA 1
ATOM 2351 C C . LEU A 1 299 ? 3.016 3.438 1.662 1 92.19 299 LEU A C 1
ATOM 2353 O O . LEU A 1 299 ? 3.559 3 2.68 1 92.19 299 LEU A O 1
ATOM 2357 N N . VAL A 1 300 ? 1.694 3.795 1.607 1 94.19 300 VAL A N 1
ATOM 2358 C CA . VAL A 1 300 ? 0.903 3.715 2.832 1 94.19 300 VAL A CA 1
ATOM 2359 C C . VAL A 1 300 ? -0.479 3.146 2.518 1 94.19 300 VAL A C 1
ATOM 2361 O O . VAL A 1 300 ? -0.868 3.053 1.351 1 94.19 300 VAL A O 1
ATOM 2364 N N . THR A 1 301 ? -1.192 2.721 3.545 1 92.44 301 THR A N 1
ATOM 2365 C CA . THR A 1 301 ? -2.57 2.26 3.416 1 92.44 301 THR A CA 1
ATOM 2366 C C . THR A 1 301 ? -3.535 3.441 3.377 1 92.44 301 THR A C 1
ATOM 2368 O O . THR A 1 301 ? -3.148 4.574 3.67 1 92.44 301 THR A O 1
ATOM 2371 N N . ASP A 1 302 ? -4.738 3.15 3.037 1 94.31 302 ASP A N 1
ATOM 2372 C CA . ASP A 1 302 ? -5.789 4.16 3.119 1 94.31 302 ASP A CA 1
ATOM 2373 C C . ASP A 1 302 ? -6.051 4.566 4.57 1 94.31 302 ASP A C 1
ATOM 2375 O O . ASP A 1 302 ? -5.871 3.76 5.484 1 94.31 302 ASP A O 1
ATOM 2379 N N . GLY A 1 303 ? -6.293 5.852 4.84 1 92.31 303 GLY A N 1
ATOM 2380 C CA . GLY A 1 303 ? -6.691 6.312 6.16 1 92.31 303 GLY A CA 1
ATOM 2381 C C . GLY A 1 303 ? -5.523 6.469 7.117 1 92.31 303 GLY A C 1
ATOM 2382 O O . GLY A 1 303 ? -5.695 6.371 8.336 1 92.31 303 GLY A O 1
ATOM 2383 N N . SER A 1 304 ? -4.352 6.75 6.656 1 92.62 304 SER A N 1
ATOM 2384 C CA . SER A 1 304 ? -3.17 6.664 7.508 1 92.62 304 SER A CA 1
ATOM 2385 C C . SER A 1 304 ? -2.732 8.047 7.988 1 92.62 304 SER A C 1
ATOM 2387 O O . SER A 1 304 ? -1.612 8.211 8.477 1 92.62 304 SER A O 1
ATOM 2389 N N . CYS A 1 305 ? -3.537 9.07 7.836 1 95.56 305 CYS A N 1
ATOM 2390 C CA . CYS A 1 305 ? -3.203 10.438 8.211 1 95.56 305 CYS A CA 1
ATOM 2391 C C . CYS A 1 305 ? -4.441 11.188 8.68 1 95.56 305 CYS A C 1
ATOM 2393 O O . CYS A 1 305 ? -5.332 10.602 9.297 1 95.56 305 CYS A O 1
ATOM 2395 N N . MET A 1 306 ? -4.457 12.508 8.523 1 96.62 306 MET A N 1
ATOM 2396 C CA . MET A 1 306 ? -5.617 13.281 8.969 1 96.62 306 MET A CA 1
ATOM 2397 C C . MET A 1 306 ? -6.898 12.727 8.359 1 96.62 306 MET A C 1
ATOM 2399 O O . MET A 1 306 ? -7.953 12.742 8.992 1 96.62 306 MET A O 1
ATOM 2403 N N . ILE A 1 307 ? -6.766 12.359 7.137 1 96.38 307 ILE A N 1
ATOM 2404 C CA . ILE A 1 307 ? -7.855 11.594 6.539 1 96.38 307 ILE A CA 1
ATOM 2405 C C . ILE A 1 307 ? -7.789 10.141 7.02 1 96.38 307 ILE A C 1
ATOM 2407 O O . ILE A 1 307 ? -7.172 9.297 6.371 1 96.38 307 ILE A O 1
ATOM 2411 N N . ASP A 1 308 ? -8.406 9.844 8.07 1 92.5 308 ASP A N 1
ATOM 2412 C CA . ASP A 1 308 ? -8.18 8.602 8.797 1 92.5 308 ASP A CA 1
ATOM 2413 C C . ASP A 1 308 ? -9.273 7.574 8.477 1 92.5 308 ASP A C 1
ATOM 2415 O O . ASP A 1 308 ? -9.484 6.633 9.242 1 92.5 308 ASP A O 1
ATOM 2419 N N . ARG A 1 309 ? -10.039 7.84 7.492 1 93.81 309 ARG A N 1
ATOM 2420 C CA . ARG A 1 309 ? -11.016 6.91 6.934 1 93.81 309 ARG A CA 1
ATOM 2421 C C . ARG A 1 309 ? -10.75 6.664 5.453 1 93.81 309 ARG A C 1
ATOM 2423 O O . ARG A 1 309 ? -10.031 7.43 4.809 1 93.81 309 ARG A O 1
ATOM 2430 N N . ARG A 1 310 ? -11.336 5.625 4.922 1 94.38 310 ARG A N 1
ATOM 2431 C CA . ARG A 1 310 ? -11.117 5.297 3.516 1 94.38 310 ARG A CA 1
ATOM 2432 C C . ARG A 1 310 ? -11.609 6.418 2.609 1 94.38 310 ARG A C 1
ATOM 2434 O O . ARG A 1 310 ? -12.789 6.789 2.65 1 94.38 310 ARG A O 1
ATOM 2441 N N . MET A 1 311 ? -10.719 6.98 1.887 1 96.94 311 MET A N 1
ATOM 2442 C CA . MET A 1 311 ? -11.016 8.062 0.947 1 96.94 311 MET A CA 1
ATOM 2443 C C . MET A 1 311 ? -10.219 7.887 -0.342 1 96.94 311 MET A C 1
ATOM 2445 O O . MET A 1 311 ? -10.031 8.844 -1.094 1 96.94 311 MET A O 1
ATOM 2449 N N . GLY A 1 312 ? -9.695 6.668 -0.527 1 96.25 312 GLY A N 1
ATOM 2450 C CA . GLY A 1 312 ? -8.938 6.367 -1.731 1 96.25 312 GLY A CA 1
ATOM 2451 C C . GLY A 1 312 ? -7.547 6.977 -1.731 1 96.25 312 GLY A C 1
ATOM 2452 O O . GLY A 1 312 ? -7.012 7.312 -2.789 1 96.25 312 GLY A O 1
ATOM 2453 N N . ILE A 1 313 ? -6.953 7.148 -0.592 1 96.94 313 ILE A N 1
ATOM 2454 C CA . ILE A 1 313 ? -5.645 7.793 -0.552 1 96.94 313 ILE A CA 1
ATOM 2455 C C . ILE A 1 313 ? -4.555 6.746 -0.338 1 96.94 313 ILE A C 1
ATOM 2457 O O . ILE A 1 313 ? -3.438 7.074 0.061 1 96.94 313 ILE A O 1
ATOM 2461 N N . HIS A 1 314 ? -4.832 5.449 -0.549 1 95.44 314 HIS A N 1
ATOM 2462 C CA . HIS A 1 314 ? -3.814 4.406 -0.506 1 95.44 314 HIS A CA 1
ATOM 2463 C C . HIS A 1 314 ? -2.689 4.691 -1.497 1 95.44 314 HIS A C 1
ATOM 2465 O O . HIS A 1 314 ? -2.885 5.426 -2.469 1 95.44 314 HIS A O 1
ATOM 2471 N N . GLY A 1 315 ? -1.519 4.129 -1.265 1 94.38 315 GLY A N 1
ATOM 2472 C CA . GLY A 1 315 ? -0.381 4.305 -2.152 1 94.38 315 GLY A CA 1
ATOM 2473 C C . GLY A 1 315 ? 0.574 5.391 -1.69 1 94.38 315 GLY A C 1
ATOM 2474 O O . GLY A 1 315 ? 1.259 5.23 -0.677 1 94.38 315 GLY A O 1
ATOM 2475 N N . HIS A 1 316 ? 0.517 6.496 -2.457 1 96 316 HIS A N 1
ATOM 2476 C CA . HIS A 1 316 ? 1.482 7.559 -2.195 1 96 316 HIS A CA 1
ATOM 2477 C C . HIS A 1 316 ? 0.797 8.922 -2.105 1 96 316 HIS A C 1
ATOM 2479 O O . HIS A 1 316 ? 1.078 9.812 -2.906 1 96 316 HIS A O 1
ATOM 2485 N N . PRO A 1 317 ? -0.011 9.125 -1.102 1 98.38 317 PRO A N 1
ATOM 2486 C CA . PRO A 1 317 ? -0.757 10.383 -1.001 1 98.38 317 PRO A CA 1
ATOM 2487 C C . PRO A 1 317 ? 0.141 11.578 -0.707 1 98.38 317 PRO A C 1
ATOM 2489 O O . PRO A 1 317 ? 1.106 11.461 0.052 1 98.38 317 PRO A O 1
ATOM 2492 N N . LEU A 1 318 ? -0.171 12.711 -1.254 1 98.81 318 LEU A N 1
ATOM 2493 C CA . LEU A 1 318 ? 0.637 13.922 -1.142 1 98.81 318 LEU A CA 1
ATOM 2494 C C . LEU A 1 318 ? 0.811 14.32 0.318 1 98.81 318 LEU A C 1
ATOM 2496 O O . LEU A 1 318 ? 1.879 14.797 0.713 1 98.81 318 LEU A O 1
ATOM 2500 N N . GLU A 1 319 ? -0.273 14.219 1.09 1 98.69 319 GLU A N 1
ATOM 2501 C CA . GLU A 1 319 ? -0.199 14.633 2.486 1 98.69 319 GLU A CA 1
ATOM 2502 C C . GLU A 1 319 ? 0.956 13.945 3.209 1 98.69 319 GLU A C 1
ATOM 2504 O O . GLU A 1 319 ? 1.751 14.602 3.885 1 98.69 319 GLU A O 1
ATOM 2509 N N . ILE A 1 320 ? 1.022 12.664 2.994 1 98.5 320 ILE A N 1
ATOM 2510 C CA . ILE A 1 320 ? 2.074 11.898 3.652 1 98.5 320 ILE A CA 1
ATOM 2511 C C . ILE A 1 320 ? 3.436 12.289 3.078 1 98.5 320 ILE A C 1
ATOM 2513 O O . ILE A 1 320 ? 4.406 12.445 3.82 1 98.5 320 ILE A O 1
ATOM 2517 N N . GLN A 1 321 ? 3.545 12.484 1.795 1 98.5 321 GLN A N 1
ATOM 2518 C CA . GLN A 1 321 ? 4.828 12.797 1.175 1 98.5 321 GLN A CA 1
ATOM 2519 C C . GLN A 1 321 ? 5.348 14.156 1.63 1 98.5 321 GLN A C 1
ATOM 2521 O O . GLN A 1 321 ? 6.547 14.32 1.862 1 98.5 321 GLN A O 1
ATOM 2526 N N . SER A 1 322 ? 4.461 15.141 1.713 1 98.81 322 SER A N 1
ATOM 2527 C CA . SER A 1 322 ? 4.867 16.469 2.148 1 98.81 322 SER A CA 1
ATOM 2528 C C . SER A 1 322 ? 5.332 16.469 3.602 1 98.81 322 SER A C 1
ATOM 2530 O O . SER A 1 322 ? 6.328 17.109 3.945 1 98.81 322 SER A O 1
ATOM 2532 N N . LEU A 1 323 ? 4.629 15.711 4.418 1 98.88 323 LEU A N 1
ATOM 2533 C CA . LEU A 1 323 ? 5.035 15.578 5.812 1 98.88 323 LEU A CA 1
ATOM 2534 C C . LEU A 1 323 ? 6.344 14.812 5.922 1 98.88 323 LEU A C 1
ATOM 2536 O O . LEU A 1 323 ? 7.199 15.141 6.746 1 98.88 323 LEU A O 1
ATOM 2540 N N . PHE A 1 324 ? 6.457 13.742 5.105 1 98.69 324 PHE A N 1
ATOM 2541 C CA . PHE A 1 324 ? 7.672 12.938 5.082 1 98.69 324 PHE A CA 1
ATOM 2542 C C . PHE A 1 324 ? 8.883 13.781 4.711 1 98.69 324 PHE A C 1
ATOM 2544 O O . PHE A 1 324 ? 9.898 13.758 5.406 1 98.69 324 PHE A O 1
ATOM 2551 N N . TYR A 1 325 ? 8.758 14.602 3.699 1 98.56 325 TYR A N 1
ATOM 2552 C CA . TYR A 1 325 ? 9.812 15.516 3.277 1 98.56 325 TYR A CA 1
ATOM 2553 C C . TYR A 1 325 ? 10.18 16.484 4.395 1 98.56 325 TYR A C 1
ATOM 2555 O O . TYR A 1 325 ? 11.359 16.688 4.691 1 98.56 325 TYR A O 1
ATOM 2563 N N . SER A 1 326 ? 9.18 17.062 4.992 1 98.81 326 SER A N 1
ATOM 2564 C CA . SER A 1 326 ? 9.391 18 6.082 1 98.81 326 SER A CA 1
ATOM 2565 C C . SER A 1 326 ? 10.109 17.344 7.254 1 98.81 326 SER A C 1
ATOM 2567 O O . SER A 1 326 ? 11.031 17.922 7.832 1 98.81 326 SER A O 1
ATOM 2569 N N . ALA A 1 327 ? 9.68 16.156 7.59 1 98.81 327 ALA A N 1
ATOM 2570 C CA . ALA A 1 327 ? 10.305 15.422 8.688 1 98.81 327 ALA A CA 1
ATOM 2571 C C . ALA A 1 327 ? 11.766 15.117 8.383 1 98.81 327 ALA A C 1
ATOM 2573 O O . ALA A 1 327 ? 12.625 15.18 9.266 1 98.81 327 ALA A O 1
ATOM 2574 N N . LEU A 1 328 ? 12.031 14.75 7.125 1 98.19 328 LEU A N 1
ATOM 2575 C CA . LEU A 1 328 ? 13.406 14.492 6.723 1 98.19 328 LEU A CA 1
ATOM 2576 C C . LEU A 1 328 ? 14.258 15.75 6.844 1 98.19 328 LEU A C 1
ATOM 2578 O O . LEU A 1 328 ? 15.398 15.695 7.32 1 98.19 328 LEU A O 1
ATOM 2582 N N . ARG A 1 329 ? 13.734 16.891 6.434 1 97.81 329 ARG A N 1
ATOM 2583 C CA . ARG A 1 329 ? 14.453 18.156 6.566 1 97.81 329 ARG A CA 1
ATOM 2584 C C . ARG A 1 329 ? 14.734 18.484 8.031 1 97.81 329 ARG A C 1
ATOM 2586 O O . ARG A 1 329 ? 15.836 18.906 8.383 1 97.81 329 ARG A O 1
ATOM 2593 N N . CYS A 1 330 ? 13.742 18.312 8.805 1 98.5 330 CYS A N 1
ATOM 2594 C CA . CYS A 1 330 ? 13.891 18.562 10.234 1 98.5 330 CYS A CA 1
ATOM 2595 C C . CYS A 1 330 ? 14.945 17.641 10.844 1 98.5 330 CYS A C 1
ATOM 2597 O O . CYS A 1 330 ? 15.797 18.094 11.609 1 98.5 330 CYS A O 1
ATOM 2599 N N . ALA A 1 331 ? 14.844 16.359 10.461 1 97.75 331 ALA A N 1
ATOM 2600 C CA . ALA A 1 331 ? 15.781 15.375 11 1 97.75 331 ALA A CA 1
ATOM 2601 C C . ALA A 1 331 ? 17.219 15.703 10.578 1 97.75 331 ALA A C 1
ATOM 2603 O O . ALA A 1 331 ? 18.141 15.578 11.375 1 97.75 331 ALA A O 1
ATOM 2604 N N . ARG A 1 332 ? 17.375 16.047 9.367 1 95.94 332 ARG A N 1
ATOM 2605 C CA . ARG A 1 332 ? 18.688 16.422 8.867 1 95.94 332 ARG A CA 1
ATOM 2606 C C . ARG A 1 332 ? 19.312 17.516 9.727 1 95.94 332 ARG A C 1
ATOM 2608 O O . ARG A 1 332 ? 20.531 17.516 9.969 1 95.94 332 ARG A O 1
ATOM 2615 N N . GLU A 1 333 ? 18.531 18.453 10.109 1 95.81 333 GLU A N 1
ATOM 2616 C CA . GLU A 1 333 ? 19 19.562 10.93 1 95.81 333 GLU A CA 1
ATOM 2617 C C . GLU A 1 333 ? 19.312 19.094 12.352 1 95.81 333 GLU A C 1
ATOM 2619 O O . GLU A 1 333 ? 20.234 19.594 12.984 1 95.81 333 GLU A O 1
ATOM 2624 N N . MET A 1 334 ? 18.562 18.094 12.898 1 97.06 334 MET A N 1
ATOM 2625 C CA . MET A 1 334 ? 18.562 17.828 14.336 1 97.06 334 MET A CA 1
ATOM 2626 C C . MET A 1 334 ? 19.453 16.625 14.664 1 97.06 334 MET A C 1
ATOM 2628 O O . MET A 1 334 ? 19.859 16.453 15.805 1 97.06 334 MET A O 1
ATOM 2632 N N . LEU A 1 335 ? 19.703 15.742 13.656 1 95.5 335 LEU A N 1
ATOM 2633 C CA . LEU A 1 335 ? 20.484 14.539 13.922 1 95.5 335 LEU A CA 1
ATOM 2634 C C . LEU A 1 335 ? 21.906 14.891 14.344 1 95.5 335 LEU A C 1
ATOM 2636 O O . LEU A 1 335 ? 22.5 15.812 13.797 1 95.5 335 LEU A O 1
ATOM 2640 N N . ALA A 1 336 ? 22.438 14.18 15.289 1 89.81 336 ALA A N 1
ATOM 2641 C CA . ALA A 1 336 ? 23.797 14.367 15.766 1 89.81 336 ALA A CA 1
ATOM 2642 C C . ALA A 1 336 ? 24.812 14 14.688 1 89.81 336 ALA A C 1
ATOM 2644 O O . ALA A 1 336 ? 24.547 13.164 13.828 1 89.81 336 ALA A O 1
ATOM 2645 N N . THR A 1 337 ? 25.938 14.602 14.68 1 84.56 337 THR A N 1
ATOM 2646 C CA . THR A 1 337 ? 26.969 14.414 13.664 1 84.56 337 THR A CA 1
ATOM 2647 C C . THR A 1 337 ? 27.969 13.344 14.109 1 84.56 337 THR A C 1
ATOM 2649 O O . THR A 1 337 ? 29.141 13.383 13.719 1 84.56 337 THR A O 1
ATOM 2652 N N . ASP A 1 338 ? 27.562 12.383 14.711 1 84.06 338 ASP A N 1
ATOM 2653 C CA . ASP A 1 338 ? 28.469 11.32 15.125 1 84.06 338 ASP A CA 1
ATOM 2654 C C . ASP A 1 338 ? 28.594 10.258 14.031 1 84.06 338 ASP A C 1
ATOM 2656 O O . ASP A 1 338 ? 27.891 10.305 13.023 1 84.06 338 ASP A O 1
ATOM 2660 N N . GLU A 1 339 ? 29.516 9.383 14.18 1 79.06 339 GLU A N 1
ATOM 2661 C CA . GLU A 1 339 ? 29.844 8.383 13.172 1 79.06 339 GLU A CA 1
ATOM 2662 C C . GLU A 1 339 ? 28.656 7.445 12.922 1 79.06 339 GLU A C 1
ATOM 2664 O O . GLU A 1 339 ? 28.438 7.016 11.789 1 79.06 339 GLU A O 1
ATOM 2669 N N . GLY A 1 340 ? 28 7.227 13.898 1 77 340 GLY A N 1
ATOM 2670 C CA . GLY A 1 340 ? 26.875 6.324 13.773 1 77 340 GLY A CA 1
ATOM 2671 C C . GLY A 1 340 ? 25.734 6.898 12.945 1 77 340 GLY A C 1
ATOM 2672 O O . GLY A 1 340 ? 24.953 6.148 12.352 1 77 340 GLY A O 1
ATOM 2673 N N . SER A 1 341 ? 25.75 8.164 12.859 1 85.25 341 SER A N 1
ATOM 2674 C CA . SER A 1 341 ? 24.656 8.828 12.156 1 85.25 341 SER A CA 1
ATOM 2675 C C . SER A 1 341 ? 25.047 9.195 10.734 1 85.25 341 SER A C 1
ATOM 2677 O O . SER A 1 341 ? 24.219 9.633 9.945 1 85.25 341 SER A O 1
ATOM 2679 N N . LYS A 1 342 ? 26.25 8.969 10.398 1 88 342 LYS A N 1
ATOM 2680 C CA . LYS A 1 342 ? 26.734 9.406 9.094 1 88 342 LYS A CA 1
ATOM 2681 C C . LYS A 1 342 ? 26.016 8.672 7.969 1 88 342 LYS A C 1
ATOM 2683 O O . LYS A 1 342 ? 25.609 9.281 6.98 1 88 342 LYS A O 1
ATOM 2688 N N . ASN A 1 343 ? 25.875 7.422 8.164 1 88 343 ASN A N 1
ATOM 2689 C CA . ASN A 1 343 ? 25.188 6.641 7.141 1 88 343 ASN A CA 1
ATOM 2690 C C . ASN A 1 343 ? 23.719 7.047 7.02 1 88 343 ASN A C 1
ATOM 2692 O O . ASN A 1 343 ? 23.188 7.129 5.914 1 88 343 ASN A O 1
ATOM 2696 N N . LEU A 1 344 ? 23.172 7.301 8.141 1 92.38 344 LEU A N 1
ATOM 2697 C CA . LEU A 1 344 ? 21.781 7.719 8.148 1 92.38 344 LEU A CA 1
ATOM 2698 C C . LEU A 1 344 ? 21.625 9.086 7.492 1 92.38 344 LEU A C 1
ATOM 2700 O O . LEU A 1 344 ? 20.656 9.32 6.746 1 92.38 344 LEU A O 1
ATOM 2704 N N . MET A 1 345 ? 22.594 9.938 7.738 1 92.19 345 MET A N 1
ATOM 2705 C CA . MET A 1 345 ? 22.562 11.273 7.152 1 92.19 345 MET A CA 1
ATOM 2706 C C . MET A 1 345 ? 22.672 11.203 5.633 1 92.19 345 MET A C 1
ATOM 2708 O O . MET A 1 345 ? 21.984 11.953 4.926 1 92.19 345 MET A O 1
ATOM 2712 N N . ARG A 1 346 ? 23.484 10.352 5.172 1 89.12 346 ARG A N 1
ATOM 2713 C CA . ARG A 1 346 ? 23.609 10.156 3.732 1 89.12 346 ARG A CA 1
ATOM 2714 C C . ARG A 1 346 ? 22.297 9.648 3.131 1 89.12 346 ARG A C 1
ATOM 2716 O O . ARG A 1 346 ? 21.875 10.117 2.074 1 89.12 346 ARG A O 1
ATOM 2723 N N . THR A 1 347 ? 21.719 8.711 3.805 1 89.19 347 THR A N 1
ATOM 2724 C CA . THR A 1 347 ? 20.453 8.148 3.346 1 89.19 347 THR A CA 1
ATOM 2725 C C . THR A 1 347 ? 19.359 9.219 3.328 1 89.19 347 THR A C 1
ATOM 2727 O O . THR A 1 347 ? 18.562 9.281 2.396 1 89.19 347 THR A O 1
ATOM 2730 N N . VAL A 1 348 ? 19.344 10.047 4.355 1 93.81 348 VAL A N 1
ATOM 2731 C CA . VAL A 1 348 ? 18.375 11.125 4.461 1 93.81 348 VAL A CA 1
ATOM 2732 C C . VAL A 1 348 ? 18.562 12.109 3.307 1 93.81 348 VAL A C 1
ATOM 2734 O O . VAL A 1 348 ? 17.594 12.492 2.639 1 93.81 348 VAL A O 1
ATOM 2737 N N . ASN A 1 349 ? 19.75 12.469 3.035 1 91.38 349 ASN A N 1
ATOM 2738 C CA . ASN A 1 349 ? 20.047 13.422 1.971 1 91.38 349 ASN A CA 1
ATOM 2739 C C . ASN A 1 349 ? 19.672 12.867 0.601 1 91.38 349 ASN A C 1
ATOM 2741 O O . ASN A 1 349 ? 19.094 13.578 -0.222 1 91.38 349 ASN A O 1
ATOM 2745 N N . ASN A 1 350 ? 20 11.648 0.404 1 87.94 350 ASN A N 1
ATOM 2746 C CA . ASN A 1 350 ? 19.641 11.008 -0.859 1 87.94 350 ASN A CA 1
ATOM 2747 C C . ASN A 1 350 ? 18.141 10.938 -1.052 1 87.94 350 ASN A C 1
ATOM 2749 O O . ASN A 1 350 ? 17.641 11.18 -2.152 1 87.94 350 ASN A O 1
ATOM 2753 N N . ARG A 1 351 ? 17.484 10.641 0.01 1 92.12 351 ARG A N 1
ATOM 2754 C CA . ARG A 1 351 ? 16.047 10.523 -0.077 1 92.12 351 ARG A CA 1
ATOM 2755 C C . ARG A 1 351 ? 15.391 11.883 -0.303 1 92.12 351 ARG A C 1
ATOM 2757 O O . ARG A 1 351 ? 14.422 12 -1.051 1 92.12 351 ARG A O 1
ATOM 2764 N N . LEU A 1 352 ? 15.906 12.914 0.348 1 94.75 352 LEU A N 1
ATOM 2765 C CA . LEU A 1 352 ? 15.406 14.266 0.161 1 94.75 352 LEU A CA 1
ATOM 2766 C C . LEU A 1 352 ? 15.508 14.695 -1.3 1 94.75 352 LEU A C 1
ATOM 2768 O O . LEU A 1 352 ? 14.555 15.234 -1.864 1 94.75 352 LEU A O 1
ATOM 2772 N N . SER A 1 353 ? 16.562 14.406 -1.873 1 91.12 353 SER A N 1
ATOM 2773 C CA . SER A 1 353 ? 16.797 14.773 -3.266 1 91.12 353 SER A CA 1
ATOM 2774 C C . SER A 1 353 ? 15.852 14.023 -4.199 1 91.12 353 SER A C 1
ATOM 2776 O O . SER A 1 353 ? 15.203 14.633 -5.051 1 91.12 353 SER A O 1
ATOM 2778 N N . ALA A 1 354 ? 15.781 12.742 -3.994 1 90.19 354 ALA A N 1
ATOM 2779 C CA . ALA A 1 354 ? 14.938 11.914 -4.852 1 90.19 354 ALA A CA 1
ATOM 2780 C C . ALA A 1 354 ? 13.469 12.273 -4.691 1 90.19 354 ALA A C 1
ATOM 2782 O O . ALA A 1 354 ? 12.734 12.367 -5.676 1 90.19 354 ALA A O 1
ATOM 2783 N N . LEU A 1 355 ? 13.039 12.453 -3.479 1 94.69 355 LEU A N 1
ATOM 2784 C CA . LEU A 1 355 ? 11.641 12.75 -3.189 1 94.69 355 LEU A CA 1
ATOM 2785 C C . LEU A 1 355 ? 11.242 14.117 -3.748 1 94.69 355 LEU A C 1
ATOM 2787 O O . LEU A 1 355 ? 10.164 14.266 -4.324 1 94.69 355 LEU A O 1
ATOM 2791 N N . SER A 1 356 ? 12.086 15.109 -3.52 1 94.88 356 SER A N 1
ATOM 2792 C CA . SER A 1 356 ? 11.805 16.453 -4.023 1 94.88 356 SER A CA 1
ATOM 2793 C C . SER A 1 356 ? 11.648 16.453 -5.539 1 94.88 356 SER A C 1
ATOM 2795 O O . SER A 1 356 ? 10.695 17.031 -6.07 1 94.88 356 SER A O 1
ATOM 2797 N N . PHE A 1 357 ? 12.508 15.781 -6.203 1 92.19 357 PHE A N 1
ATOM 2798 C CA . PHE A 1 357 ? 12.422 15.703 -7.656 1 92.19 357 PHE A CA 1
ATOM 2799 C C . PHE A 1 357 ? 11.133 15.008 -8.078 1 92.19 357 PHE A C 1
ATOM 2801 O O . PHE A 1 357 ? 10.422 15.492 -8.961 1 92.19 357 PHE A O 1
ATOM 2808 N N . HIS A 1 358 ? 10.906 13.906 -7.477 1 93.19 358 HIS A N 1
ATOM 2809 C CA . HIS A 1 358 ? 9.75 13.086 -7.832 1 93.19 358 HIS A CA 1
ATOM 2810 C C . HIS A 1 358 ? 8.453 13.875 -7.684 1 93.19 358 HIS A C 1
ATOM 2812 O O . HIS A 1 358 ? 7.609 13.867 -8.586 1 93.19 358 HIS A O 1
ATOM 2818 N N . ILE A 1 359 ? 8.281 14.562 -6.57 1 97.19 359 ILE A N 1
ATOM 2819 C CA . ILE A 1 359 ? 7.039 15.273 -6.289 1 97.19 359 ILE A CA 1
ATOM 2820 C C . ILE A 1 359 ? 6.934 16.5 -7.195 1 97.19 359 ILE A C 1
ATOM 2822 O O . ILE A 1 359 ? 5.879 16.75 -7.785 1 97.19 359 ILE A O 1
ATOM 2826 N N . ARG A 1 360 ? 8.023 17.219 -7.363 1 96.44 360 ARG A N 1
ATOM 2827 C CA . ARG A 1 360 ? 8.016 18.453 -8.164 1 96.44 360 ARG A CA 1
ATOM 2828 C C . ARG A 1 360 ? 7.711 18.141 -9.625 1 96.44 360 ARG A C 1
ATOM 2830 O O . ARG A 1 360 ? 7.016 18.906 -10.297 1 96.44 360 ARG A O 1
ATOM 2837 N N . GLU A 1 361 ? 8.164 16.984 -10.047 1 93.94 361 GLU A N 1
ATOM 2838 C CA . GLU A 1 361 ? 8.062 16.656 -11.469 1 93.94 361 GLU A CA 1
ATOM 2839 C C . GLU A 1 361 ? 6.75 15.945 -11.773 1 93.94 361 GLU A C 1
ATOM 2841 O O . GLU A 1 361 ? 6.078 16.266 -12.758 1 93.94 361 GLU A O 1
ATOM 2846 N N . TYR A 1 362 ? 6.426 15.07 -10.93 1 94.44 362 TYR A N 1
ATOM 2847 C CA . TYR A 1 362 ? 5.391 14.141 -11.383 1 94.44 362 TYR A CA 1
ATOM 2848 C C . TYR A 1 362 ? 4.059 14.445 -10.711 1 94.44 362 TYR A C 1
ATOM 2850 O O . TYR A 1 362 ? 3 14.062 -11.211 1 94.44 362 TYR A O 1
ATOM 2858 N N . TYR A 1 363 ? 4.035 15.133 -9.57 1 98.19 363 TYR A N 1
ATOM 2859 C CA . TYR A 1 363 ? 2.779 15.445 -8.898 1 98.19 363 TYR A CA 1
ATOM 2860 C C . TYR A 1 363 ? 2.234 16.797 -9.367 1 98.19 363 TYR A C 1
ATOM 2862 O O . TYR A 1 363 ? 1.067 17.109 -9.125 1 98.19 363 TYR A O 1
ATOM 2870 N N . TRP A 1 364 ? 3.029 17.594 -9.992 1 98.44 364 TRP A N 1
ATOM 2871 C CA . TRP A 1 364 ? 2.645 18.953 -10.352 1 98.44 364 TRP A CA 1
ATOM 2872 C C . TRP A 1 364 ? 1.584 18.953 -11.445 1 98.44 364 TRP A C 1
ATOM 2874 O O . TRP A 1 364 ? 1.658 18.156 -12.391 1 98.44 364 TRP A O 1
ATOM 2884 N N . LEU A 1 365 ? 0.659 19.844 -11.289 1 98.38 365 LEU A N 1
ATOM 2885 C CA . LEU A 1 365 ? -0.423 19.953 -12.266 1 98.38 365 LEU A CA 1
ATOM 2886 C C . LEU A 1 365 ? -0.773 21.406 -12.516 1 98.38 365 LEU A C 1
ATOM 2888 O O . LEU A 1 365 ? -1.157 22.141 -11.594 1 98.38 365 LEU A O 1
ATOM 2892 N N . ASP A 1 366 ? -0.633 21.922 -13.602 1 97.62 366 ASP A N 1
ATOM 2893 C CA . ASP A 1 366 ? -1.13 23.188 -14.133 1 97.62 366 ASP A CA 1
ATOM 2894 C C . ASP A 1 366 ? -1.671 23 -15.547 1 97.62 366 ASP A C 1
ATOM 2896 O O . ASP A 1 366 ? -1.791 21.875 -16.031 1 97.62 366 ASP A O 1
ATOM 2900 N N . MET A 1 367 ? -2.068 24.125 -16.172 1 95.62 367 MET A N 1
ATOM 2901 C CA . MET A 1 367 ? -2.678 24.031 -17.5 1 95.62 367 MET A CA 1
ATOM 2902 C C . MET A 1 367 ? -1.733 23.359 -18.484 1 95.62 367 MET A C 1
ATOM 2904 O O . MET A 1 367 ? -2.164 22.562 -19.328 1 95.62 367 MET A O 1
ATOM 2908 N N . LYS A 1 368 ? -0.537 23.672 -18.406 1 95 368 LYS A N 1
ATOM 2909 C CA . LYS A 1 368 ? 0.46 23.094 -19.297 1 95 368 LYS A CA 1
ATOM 2910 C C . LYS A 1 368 ? 0.574 21.578 -19.094 1 95 368 LYS A C 1
ATOM 2912 O O . LYS A 1 368 ? 0.586 20.828 -20.062 1 95 368 LYS A O 1
ATOM 2917 N N . LYS A 1 369 ? 0.666 21.172 -17.875 1 96.06 369 LYS A N 1
ATOM 2918 C CA . LYS A 1 369 ? 0.809 19.75 -17.562 1 96.06 369 LYS A CA 1
ATOM 2919 C C . LYS A 1 369 ? -0.45 18.969 -17.938 1 96.06 369 LYS A C 1
ATOM 2921 O O . LYS A 1 369 ? -0.369 17.828 -18.406 1 96.06 369 LYS A O 1
ATOM 2926 N N . ILE A 1 370 ? -1.592 19.516 -17.734 1 96.19 370 ILE A N 1
ATOM 2927 C CA . ILE A 1 370 ? -2.842 18.859 -18.109 1 96.19 370 ILE A CA 1
ATOM 2928 C C . ILE A 1 370 ? -2.855 18.625 -19.625 1 96.19 370 ILE A C 1
ATOM 2930 O O . ILE A 1 370 ? -3.271 17.547 -20.078 1 96.19 370 ILE A O 1
ATOM 2934 N N . ASN A 1 371 ? -2.438 19.641 -20.359 1 95 371 ASN A N 1
ATOM 2935 C CA . ASN A 1 371 ? -2.381 19.5 -21.812 1 95 371 ASN A CA 1
ATOM 2936 C C . ASN A 1 371 ? -1.425 18.391 -22.219 1 95 371 ASN A C 1
ATOM 2938 O O . ASN A 1 371 ? -1.686 17.656 -23.188 1 95 371 ASN A O 1
ATOM 2942 N N . GLU A 1 372 ? -0.359 18.312 -21.516 1 95.12 372 GLU A N 1
ATOM 2943 C CA . GLU A 1 372 ? 0.589 17.219 -21.766 1 95.12 372 GLU A CA 1
ATOM 2944 C C . GLU A 1 372 ? -0.048 15.859 -21.516 1 95.12 372 GLU A C 1
ATOM 2946 O O . GLU A 1 372 ? 0.06 14.961 -22.344 1 95.12 372 GLU A O 1
ATOM 2951 N N . ILE A 1 373 ? -0.691 15.703 -20.375 1 95.5 373 ILE A N 1
ATOM 2952 C CA . ILE A 1 373 ? -1.322 14.445 -20 1 95.5 373 ILE A CA 1
ATOM 2953 C C . ILE A 1 373 ? -2.428 14.102 -21 1 95.5 373 ILE A C 1
ATOM 2955 O O . ILE A 1 373 ? -2.604 12.938 -21.375 1 95.5 373 ILE A O 1
ATOM 2959 N N . TYR A 1 374 ? -3.143 15.125 -21.453 1 93.94 374 TYR A N 1
ATOM 2960 C CA . TYR A 1 374 ? -4.238 14.969 -22.406 1 93.94 374 TYR A CA 1
ATOM 2961 C C . TYR A 1 374 ? -3.75 14.328 -23.703 1 93.94 374 TYR A C 1
ATOM 2963 O O . TYR A 1 374 ? -4.512 13.648 -24.391 1 93.94 374 TYR A O 1
ATOM 2971 N N . ARG A 1 375 ? -2.459 14.422 -23.953 1 93.75 375 ARG A N 1
ATOM 2972 C CA . ARG A 1 375 ? -1.894 13.945 -25.219 1 93.75 375 ARG A CA 1
ATOM 2973 C C . ARG A 1 375 ? -0.999 12.727 -24.984 1 93.75 375 ARG A C 1
ATOM 2975 O O . ARG A 1 375 ? -0.272 12.312 -25.891 1 93.75 375 ARG A O 1
ATOM 2982 N N . TYR A 1 376 ? -1.002 12.25 -23.812 1 91.75 376 TYR A N 1
ATOM 2983 C CA . TYR A 1 376 ? -0.157 11.109 -23.484 1 91.75 376 TYR A CA 1
ATOM 2984 C C . TYR A 1 376 ? -0.426 9.953 -24.453 1 91.75 376 TYR A C 1
ATOM 2986 O O . TYR A 1 376 ? -1.579 9.656 -24.766 1 91.75 376 TYR A O 1
ATOM 2994 N N . LYS A 1 377 ? 0.677 9.359 -24.891 1 88.5 377 LYS A N 1
ATOM 2995 C CA . LYS A 1 377 ? 0.596 8.023 -25.469 1 88.5 377 LYS A CA 1
ATOM 2996 C C . LYS A 1 377 ? 0.641 6.953 -24.375 1 88.5 377 LYS A C 1
ATOM 2998 O O . LYS A 1 377 ? 1.3 7.133 -23.359 1 88.5 377 LYS A O 1
ATOM 3003 N N . THR A 1 378 ? -0.118 5.852 -24.625 1 86.06 378 THR A N 1
ATOM 3004 C CA . THR A 1 378 ? -0.187 4.809 -23.609 1 86.06 378 THR A CA 1
ATOM 3005 C C . THR A 1 378 ? 0.431 3.512 -24.125 1 86.06 378 THR A C 1
ATOM 3007 O O . THR A 1 378 ? 0.735 3.393 -25.312 1 86.06 378 THR A O 1
ATOM 3010 N N . GLU A 1 379 ? 0.776 2.584 -23.188 1 81.31 379 GLU A N 1
ATOM 3011 C CA . GLU A 1 379 ? 1.291 1.252 -23.5 1 81.31 379 GLU A CA 1
ATOM 3012 C C . GLU A 1 379 ? 2.684 1.328 -24.109 1 81.31 379 GLU A C 1
ATOM 3014 O O . GLU A 1 379 ? 2.982 0.604 -25.062 1 81.31 379 GLU A O 1
ATOM 3019 N N . GLU A 1 380 ? 3.416 2.295 -23.625 1 76.06 380 GLU A N 1
ATOM 3020 C CA . GLU A 1 380 ? 4.801 2.406 -24.078 1 76.06 380 GLU A CA 1
ATOM 3021 C C . GLU A 1 380 ? 5.746 1.633 -23.172 1 76.06 380 GLU A C 1
ATOM 3023 O O . GLU A 1 380 ? 5.746 1.837 -21.953 1 76.06 380 GLU A O 1
ATOM 3028 N N . TYR A 1 381 ? 6.398 0.704 -23.766 1 67.19 381 TYR A N 1
ATOM 3029 C CA . TYR A 1 381 ? 7.336 -0.123 -23.016 1 67.19 381 TYR A CA 1
ATOM 3030 C C . TYR A 1 381 ? 8.758 0.406 -23.141 1 67.19 381 TYR A C 1
ATOM 3032 O O . TYR A 1 381 ? 9.562 -0.145 -23.906 1 67.19 381 TYR A O 1
ATOM 3040 N N . SER A 1 382 ? 9.016 1.617 -22.703 1 66.31 382 SER A N 1
ATOM 3041 C CA . SER A 1 382 ? 10.336 2.215 -22.844 1 66.31 382 SER A CA 1
ATOM 3042 C C . SER A 1 382 ? 10.703 3.047 -21.625 1 66.31 382 SER A C 1
ATOM 3044 O O . SER A 1 382 ? 9.828 3.598 -20.953 1 66.31 382 SER A O 1
ATOM 3046 N N . THR A 1 383 ? 11.938 3.043 -21.391 1 67.25 383 THR A N 1
ATOM 3047 C CA . THR A 1 383 ? 12.445 3.875 -20.297 1 67.25 383 THR A CA 1
ATOM 3048 C C . THR A 1 383 ? 12.352 5.355 -20.656 1 67.25 383 THR A C 1
ATOM 3050 O O . THR A 1 383 ? 12.422 6.219 -19.781 1 67.25 383 THR A O 1
ATOM 3053 N N . GLU A 1 384 ? 12.078 5.586 -21.906 1 67.88 384 GLU A N 1
ATOM 3054 C CA . GLU A 1 384 ? 12.07 6.969 -22.359 1 67.88 384 GLU A CA 1
ATOM 3055 C C . GLU A 1 384 ? 10.641 7.5 -22.516 1 67.88 384 GLU A C 1
ATOM 3057 O O . GLU A 1 384 ? 10.438 8.656 -22.891 1 67.88 384 GLU A O 1
ATOM 3062 N N . ALA A 1 385 ? 9.836 6.691 -22.078 1 76.25 385 ALA A N 1
ATOM 3063 C CA . ALA A 1 385 ? 8.445 7.117 -22.219 1 76.25 385 ALA A CA 1
ATOM 3064 C C . ALA A 1 385 ? 8.172 8.367 -21.391 1 76.25 385 ALA A C 1
ATOM 3066 O O . ALA A 1 385 ? 8.641 8.492 -20.25 1 76.25 385 ALA A O 1
ATOM 3067 N N . ILE A 1 386 ? 7.5 9.367 -22.047 1 78.94 386 ILE A N 1
ATOM 3068 C CA . ILE A 1 386 ? 7.074 10.57 -21.328 1 78.94 386 ILE A CA 1
ATOM 3069 C C . ILE A 1 386 ? 6.027 10.203 -20.281 1 78.94 386 ILE A C 1
ATOM 3071 O O . ILE A 1 386 ? 6.086 10.688 -19.156 1 78.94 386 ILE A O 1
ATOM 3075 N N . ASN A 1 387 ? 5.102 9.352 -20.688 1 88.44 387 ASN A N 1
ATOM 3076 C CA . ASN A 1 387 ? 4.078 8.82 -19.797 1 88.44 387 ASN A CA 1
ATOM 3077 C C . ASN A 1 387 ? 4.629 7.711 -18.906 1 88.44 387 ASN A C 1
ATOM 3079 O O . ASN A 1 387 ? 4.23 6.551 -19.031 1 88.44 387 ASN A O 1
ATOM 3083 N N . LYS A 1 388 ? 5.391 8.133 -17.969 1 83.31 388 LYS A N 1
ATOM 3084 C CA . LYS A 1 388 ? 6.188 7.223 -17.141 1 83.31 388 LYS A CA 1
ATOM 3085 C C . LYS A 1 388 ? 5.293 6.281 -16.344 1 83.31 388 LYS A C 1
ATOM 3087 O O . LYS A 1 388 ? 5.684 5.156 -16.031 1 83.31 388 LYS A O 1
ATOM 3092 N N . PHE A 1 389 ? 4.102 6.727 -16.031 1 89 389 PHE A N 1
ATOM 3093 C CA . PHE A 1 389 ? 3.236 5.949 -15.156 1 89 389 PHE A CA 1
ATOM 3094 C C . PHE A 1 389 ? 2.105 5.301 -15.945 1 89 389 PHE A C 1
ATOM 3096 O O . PHE A 1 389 ? 1.176 4.742 -15.359 1 89 389 PHE A O 1
ATOM 3103 N N . ASN A 1 390 ? 2.141 5.402 -17.25 1 90.12 390 ASN A N 1
ATOM 3104 C CA . ASN A 1 390 ? 1.115 4.852 -18.141 1 90.12 390 ASN A CA 1
ATOM 3105 C C . ASN A 1 390 ? -0.277 5.34 -17.75 1 90.12 390 ASN A C 1
ATOM 3107 O O . ASN A 1 390 ? -1.19 4.535 -17.547 1 90.12 390 ASN A O 1
ATOM 3111 N N . ILE A 1 391 ? -0.382 6.656 -17.641 1 93.06 391 ILE A N 1
ATOM 3112 C CA . ILE A 1 391 ? -1.649 7.293 -17.297 1 93.06 391 ILE A CA 1
ATOM 3113 C C . ILE A 1 391 ? -2.523 7.395 -18.547 1 93.06 391 ILE A C 1
ATOM 3115 O O . ILE A 1 391 ? -2.08 7.895 -19.594 1 93.06 391 ILE A O 1
ATOM 3119 N N . TYR A 1 392 ? -3.754 6.891 -18.453 1 93.38 392 TYR A N 1
ATOM 3120 C CA . TYR A 1 392 ? -4.695 7.043 -19.547 1 93.38 392 TYR A CA 1
ATOM 3121 C C . TYR A 1 392 ? -5.348 8.422 -19.531 1 93.38 392 TYR A C 1
ATOM 3123 O O . TYR A 1 392 ? -5.93 8.82 -18.516 1 93.38 392 TYR A O 1
ATOM 3131 N N . PRO A 1 393 ? -5.289 9.148 -20.625 1 93.56 393 PRO A N 1
ATOM 3132 C CA . PRO A 1 393 ? -5.84 10.5 -20.656 1 93.56 393 PRO A CA 1
ATOM 3133 C C . PRO A 1 393 ? -7.316 10.547 -20.266 1 93.56 393 PRO A C 1
ATOM 3135 O O . PRO A 1 393 ? -7.797 11.57 -19.766 1 93.56 393 PRO A O 1
ATOM 3138 N N . GLU A 1 394 ? -8.039 9.438 -20.422 1 92.5 394 GLU A N 1
ATOM 3139 C CA . GLU A 1 394 ? -9.453 9.336 -20.078 1 92.5 394 GLU A CA 1
ATOM 3140 C C . GLU A 1 394 ? -9.672 9.562 -18.578 1 92.5 394 GLU A C 1
ATOM 3142 O O . GLU A 1 394 ? -10.797 9.812 -18.141 1 92.5 394 GLU A O 1
ATOM 3147 N N . GLN A 1 395 ? -8.594 9.547 -17.875 1 93 395 GLN A N 1
ATOM 3148 C CA . GLN A 1 395 ? -8.703 9.703 -16.422 1 93 395 GLN A CA 1
ATOM 3149 C C . GLN A 1 395 ? -8.883 11.172 -16.047 1 93 395 GLN A C 1
ATOM 3151 O O . GLN A 1 395 ? -9.258 11.484 -14.914 1 93 395 GLN A O 1
ATOM 3156 N N . ILE A 1 396 ? -8.555 12.094 -16.906 1 95.5 396 ILE A N 1
ATOM 3157 C CA . ILE A 1 396 ? -8.711 13.516 -16.594 1 95.5 396 ILE A CA 1
ATOM 3158 C C . ILE A 1 396 ? -10.195 13.828 -16.391 1 95.5 396 ILE A C 1
ATOM 3160 O O . ILE A 1 396 ? -10.992 13.711 -17.328 1 95.5 396 ILE A O 1
ATOM 3164 N N . PRO A 1 397 ? -10.516 14.234 -15.227 1 95.31 397 PRO A N 1
ATOM 3165 C CA . PRO A 1 397 ? -11.938 14.508 -15.008 1 95.31 397 PRO A CA 1
ATOM 3166 C C . PRO A 1 397 ? -12.414 15.789 -15.688 1 95.31 397 PRO A C 1
ATOM 3168 O O . PRO A 1 397 ? -11.656 16.766 -15.766 1 95.31 397 PRO A O 1
ATOM 3171 N N . TYR A 1 398 ? -13.648 15.875 -16 1 92.94 398 TYR A N 1
ATOM 3172 C CA . TYR A 1 398 ? -14.227 17.031 -16.688 1 92.94 398 TYR A CA 1
ATOM 3173 C C . TYR A 1 398 ? -14.203 18.266 -15.797 1 92.94 398 TYR A C 1
ATOM 3175 O O . TYR A 1 398 ? -13.977 19.375 -16.281 1 92.94 398 TYR A O 1
ATOM 3183 N N . TRP A 1 399 ? -14.438 18.078 -14.5 1 95.69 399 TRP A N 1
ATOM 3184 C CA . TRP A 1 399 ? -14.477 19.219 -13.594 1 95.69 399 TRP A CA 1
ATOM 3185 C C . TRP A 1 399 ? -13.141 19.969 -13.609 1 95.69 399 TRP A C 1
ATOM 3187 O O . TRP A 1 399 ? -13.109 21.188 -13.43 1 95.69 399 TRP A O 1
ATOM 3197 N N . LEU A 1 400 ? -12.07 19.25 -13.766 1 96.5 400 LEU A N 1
ATOM 3198 C CA . LEU A 1 400 ? -10.734 19.828 -13.695 1 96.5 400 LEU A CA 1
ATOM 3199 C C . LEU A 1 400 ? -10.492 20.781 -14.875 1 96.5 400 LEU A C 1
ATOM 3201 O O . LEU A 1 400 ? -9.875 21.828 -14.711 1 96.5 400 LEU A O 1
ATOM 3205 N N . MET A 1 401 ? -10.977 20.438 -16 1 89.5 401 MET A N 1
ATOM 3206 C CA . MET A 1 401 ? -10.789 21.219 -17.219 1 89.5 401 MET A CA 1
ATOM 3207 C C . MET A 1 401 ? -11.398 22.609 -17.078 1 89.5 401 MET A C 1
ATOM 3209 O O . MET A 1 401 ? -10.867 23.594 -17.609 1 89.5 401 MET A O 1
ATOM 3213 N N . ASP A 1 402 ? -12.375 22.641 -16.297 1 92.88 402 ASP A N 1
ATOM 3214 C CA . ASP A 1 402 ? -13.062 23.922 -16.109 1 92.88 402 ASP A CA 1
ATOM 3215 C C . ASP A 1 402 ? -12.562 24.625 -14.852 1 92.88 402 ASP A C 1
ATOM 3217 O O . ASP A 1 402 ? -12.672 25.859 -14.742 1 92.88 402 ASP A O 1
ATOM 3221 N N . TRP A 1 403 ? -11.984 23.922 -14.023 1 96.44 403 TRP A N 1
ATOM 3222 C CA . TRP A 1 403 ? -11.727 24.422 -12.68 1 96.44 403 TRP A CA 1
ATOM 3223 C C . TRP A 1 403 ? -10.336 25.031 -12.578 1 96.44 403 TRP A C 1
ATOM 3225 O O . TRP A 1 403 ? -10.133 26.016 -11.852 1 96.44 403 TRP A O 1
ATOM 3235 N N . ILE A 1 404 ? -9.359 24.547 -13.289 1 95.62 404 ILE A N 1
ATOM 3236 C CA . ILE A 1 404 ? -7.977 24.984 -13.148 1 95.62 404 ILE A CA 1
ATOM 3237 C C . ILE A 1 404 ? -7.801 26.375 -13.758 1 95.62 404 ILE A C 1
ATOM 3239 O O . ILE A 1 404 ? -8.133 26.578 -14.93 1 95.62 404 ILE A O 1
ATOM 3243 N N . PRO A 1 405 ? -7.273 27.312 -13.055 1 95.88 405 PRO A N 1
ATOM 3244 C CA . PRO A 1 405 ? -7.059 28.656 -13.609 1 95.88 405 PRO A CA 1
ATOM 3245 C C . PRO A 1 405 ? -5.785 28.75 -14.445 1 95.88 405 PRO A C 1
ATOM 3247 O O . PRO A 1 405 ? -4.875 27.938 -14.289 1 95.88 405 PRO A O 1
ATOM 3250 N N . ALA A 1 406 ? -5.668 29.766 -15.195 1 92.94 406 ALA A N 1
ATOM 3251 C CA . ALA A 1 406 ? -4.535 29.953 -16.094 1 92.94 406 ALA A CA 1
ATOM 3252 C C . ALA A 1 406 ? -3.244 30.172 -15.312 1 92.94 406 ALA A C 1
ATOM 3254 O O . ALA A 1 406 ? -2.189 29.656 -15.68 1 92.94 406 ALA A O 1
ATOM 3255 N N . GLU A 1 407 ? -3.34 30.953 -14.289 1 93.44 407 GLU A N 1
ATOM 3256 C CA . GLU A 1 407 ? -2.137 31.281 -13.531 1 93.44 407 GLU A CA 1
ATOM 3257 C C . GLU A 1 407 ? -2.053 30.453 -12.25 1 93.44 407 GLU A C 1
ATOM 3259 O O . GLU A 1 407 ? -1.287 30.781 -11.344 1 93.44 407 GLU A O 1
ATOM 3264 N N . GLY A 1 408 ? -2.658 29.391 -12.164 1 97.12 408 GLY A N 1
ATOM 3265 C CA . GLY A 1 408 ? -2.645 28.547 -10.977 1 97.12 408 GLY A CA 1
ATOM 3266 C C . GLY A 1 408 ? -2.188 27.125 -11.266 1 97.12 408 GLY A C 1
ATOM 3267 O O . GLY A 1 408 ? -2.029 26.734 -12.422 1 97.12 408 GLY A O 1
ATOM 3268 N N . GLY A 1 409 ? -1.884 26.391 -10.289 1 98.5 409 GLY A N 1
ATOM 3269 C CA . GLY A 1 409 ? -1.517 24.984 -10.281 1 98.5 409 GLY A CA 1
ATOM 3270 C C . GLY A 1 409 ? -1.452 24.391 -8.883 1 98.5 409 GLY A C 1
ATOM 3271 O O . GLY A 1 409 ? -1.618 25.109 -7.891 1 98.5 409 GLY A O 1
ATOM 3272 N N . TYR A 1 410 ? -1.329 23.125 -8.836 1 98.81 410 TYR A N 1
ATOM 3273 C CA . TYR A 1 410 ? -1.229 22.469 -7.547 1 98.81 410 TYR A CA 1
ATOM 3274 C C . TYR A 1 410 ? -0.597 21.078 -7.695 1 98.81 410 TYR A C 1
ATOM 3276 O O . TYR A 1 410 ? -0.324 20.641 -8.812 1 98.81 410 TYR A O 1
ATOM 3284 N N . MET A 1 411 ? -0.239 20.484 -6.594 1 98.88 411 MET A N 1
ATOM 3285 C CA . MET A 1 411 ? 0.188 19.078 -6.547 1 98.88 411 MET A CA 1
ATOM 3286 C C . MET A 1 411 ? -1.014 18.156 -6.445 1 98.88 411 MET A C 1
ATOM 3288 O O . MET A 1 411 ? -1.881 18.344 -5.59 1 98.88 411 MET A O 1
ATOM 3292 N N . ILE A 1 412 ? -1.028 17.094 -7.23 1 98.69 412 ILE A N 1
ATOM 3293 C CA . ILE A 1 412 ? -2.143 16.156 -7.227 1 98.69 412 ILE A CA 1
ATOM 3294 C C . ILE A 1 412 ? -2.109 15.328 -5.949 1 98.69 412 ILE A C 1
ATOM 3296 O O . ILE A 1 412 ? -1.096 15.289 -5.25 1 98.69 412 ILE A O 1
ATOM 3300 N N . GLY A 1 413 ? -3.238 14.703 -5.711 1 98.56 413 GLY A N 1
ATOM 3301 C CA . GLY A 1 413 ? -3.43 14.078 -4.414 1 98.56 413 GLY A CA 1
ATOM 3302 C C . GLY A 1 413 ? -2.654 12.781 -4.258 1 98.56 413 GLY A C 1
ATOM 3303 O O . GLY A 1 413 ? -2.344 12.367 -3.141 1 98.56 413 GLY A O 1
ATOM 3304 N N . ASN A 1 414 ? -2.428 12.094 -5.363 1 97.75 414 ASN A N 1
ATOM 3305 C CA . ASN A 1 414 ? -1.827 10.766 -5.352 1 97.75 414 ASN A CA 1
ATOM 3306 C C . ASN A 1 414 ? -1.349 10.352 -6.738 1 97.75 414 ASN A C 1
ATOM 3308 O O . ASN A 1 414 ? -1.914 10.781 -7.746 1 97.75 414 ASN A O 1
ATOM 3312 N N . LEU A 1 415 ? -0.267 9.586 -6.75 1 95.94 415 LEU A N 1
ATOM 3313 C CA . LEU A 1 415 ? 0.252 9.125 -8.031 1 95.94 415 LEU A CA 1
ATOM 3314 C C . LEU A 1 415 ? 0.79 7.703 -7.926 1 95.94 415 LEU A C 1
ATOM 3316 O O . LEU A 1 415 ? 1.613 7.41 -7.055 1 95.94 415 LEU A O 1
ATOM 3320 N N . GLN A 1 416 ? 0.267 6.793 -8.688 1 93 416 GLN A N 1
ATOM 3321 C CA . GLN A 1 416 ? 0.698 5.41 -8.867 1 93 416 GLN A CA 1
ATOM 3322 C C . GLN A 1 416 ? 0.647 5.004 -10.336 1 93 416 GLN A C 1
ATOM 3324 O O . GLN A 1 416 ? 0.092 5.723 -11.164 1 93 416 GLN A O 1
ATOM 3329 N N . PRO A 1 417 ? 1.29 3.885 -10.68 1 89.12 417 PRO A N 1
ATOM 3330 C CA . PRO A 1 417 ? 1.145 3.426 -12.062 1 89.12 417 PRO A CA 1
ATOM 3331 C C . PRO A 1 417 ? -0.315 3.295 -12.492 1 89.12 417 PRO A C 1
ATOM 3333 O O . PRO A 1 417 ? -1.116 2.676 -11.789 1 89.12 417 PRO A O 1
ATOM 3336 N N . ALA A 1 418 ? -0.653 3.982 -13.578 1 92.12 418 ALA A N 1
ATOM 3337 C CA . ALA A 1 418 ? -1.975 3.992 -14.203 1 92.12 418 ALA A CA 1
ATOM 3338 C C . ALA A 1 418 ? -3.008 4.641 -13.289 1 92.12 418 ALA A C 1
ATOM 3340 O O . ALA A 1 418 ? -4.211 4.395 -13.422 1 92.12 418 ALA A O 1
ATOM 3341 N N . HIS A 1 419 ? -2.512 5.445 -12.359 1 94.81 419 HIS A N 1
ATOM 3342 C CA . HIS A 1 419 ? -3.443 6.066 -11.43 1 94.81 419 HIS A CA 1
ATOM 3343 C C . HIS A 1 419 ? -2.967 7.457 -11.016 1 94.81 419 HIS A C 1
ATOM 3345 O O . HIS A 1 419 ? -1.894 7.598 -10.422 1 94.81 419 HIS A O 1
ATOM 3351 N N . MET A 1 420 ? -3.736 8.398 -11.352 1 96.06 420 MET A N 1
ATOM 3352 C CA . MET A 1 420 ? -3.541 9.773 -10.898 1 96.06 420 MET A CA 1
ATOM 3353 C C . MET A 1 420 ? -4.789 10.297 -10.195 1 96.06 420 MET A C 1
ATOM 3355 O O . MET A 1 420 ? -5.879 10.281 -10.758 1 96.06 420 MET A O 1
ATOM 3359 N N . ASP A 1 421 ? -4.688 10.672 -8.938 1 97.88 421 ASP A N 1
ATOM 3360 C CA . ASP A 1 421 ? -5.77 11.344 -8.227 1 97.88 421 ASP A CA 1
ATOM 3361 C C . ASP A 1 421 ? -5.703 12.859 -8.422 1 97.88 421 ASP A C 1
ATOM 3363 O O . ASP A 1 421 ? -4.953 13.547 -7.727 1 97.88 421 ASP A O 1
ATOM 3367 N N . PHE A 1 422 ? -6.516 13.359 -9.211 1 98.25 422 PHE A N 1
ATOM 3368 C CA . PHE A 1 422 ? -6.453 14.75 -9.641 1 98.25 422 PHE A CA 1
ATOM 3369 C C . PHE A 1 422 ? -7.066 15.664 -8.586 1 98.25 422 PHE A C 1
ATOM 3371 O O . PHE A 1 422 ? -7.055 16.891 -8.742 1 98.25 422 PHE A O 1
ATOM 3378 N N . ARG A 1 423 ? -7.602 15.195 -7.508 1 98.31 423 ARG A N 1
ATOM 3379 C CA . ARG A 1 423 ? -8.219 16.031 -6.48 1 98.31 423 ARG A CA 1
ATOM 3380 C C . ARG A 1 423 ? -7.18 16.891 -5.773 1 98.31 423 ARG A C 1
ATOM 3382 O O . ARG A 1 423 ? -6.016 16.5 -5.656 1 98.31 423 ARG A O 1
ATOM 3389 N N . PHE A 1 424 ? -7.59 18.031 -5.316 1 98.75 424 PHE A N 1
ATOM 3390 C CA . PHE A 1 424 ? -6.785 18.953 -4.516 1 98.75 424 PHE A CA 1
ATOM 3391 C C . PHE A 1 424 ? -6.898 18.609 -3.031 1 98.75 424 PHE A C 1
ATOM 3393 O O . PHE A 1 424 ? -7.992 18.656 -2.463 1 98.75 424 PHE A O 1
ATOM 3400 N N . PHE A 1 425 ? -5.785 18.281 -2.438 1 98.81 425 PHE A N 1
ATOM 3401 C CA . PHE A 1 425 ? -5.723 18.047 -0.999 1 98.81 425 PHE A CA 1
ATOM 3402 C C . PHE A 1 425 ? -5.016 19.203 -0.299 1 98.81 425 PHE A C 1
ATOM 3404 O O . PHE A 1 425 ? -3.824 19.438 -0.521 1 98.81 425 PHE A O 1
ATOM 3411 N N . THR A 1 426 ? -5.668 19.859 0.578 1 98.81 426 THR A N 1
ATOM 3412 C CA . THR A 1 426 ? -5.238 21.141 1.113 1 98.81 426 THR A CA 1
ATOM 3413 C C . THR A 1 426 ? -3.992 20.984 1.978 1 98.81 426 THR A C 1
ATOM 3415 O O . THR A 1 426 ? -3.004 21.688 1.791 1 98.81 426 THR A O 1
ATOM 3418 N N . LEU A 1 427 ? -4.031 20.031 2.889 1 98.81 427 LEU A N 1
ATOM 3419 C CA . LEU A 1 427 ? -2.91 19.891 3.811 1 98.81 427 LEU A CA 1
ATOM 3420 C C . LEU A 1 427 ? -1.622 19.578 3.055 1 98.81 427 LEU A C 1
ATOM 3422 O O . LEU A 1 427 ? -0.589 20.203 3.303 1 98.81 427 LEU A O 1
ATOM 3426 N N . GLY A 1 428 ? -1.716 18.656 2.088 1 98.88 428 GLY A N 1
ATOM 3427 C CA . GLY A 1 428 ? -0.537 18.312 1.312 1 98.88 428 GLY A CA 1
ATOM 3428 C C . GLY A 1 428 ? 0.038 19.484 0.539 1 98.88 428 GLY A C 1
ATOM 3429 O O . GLY A 1 428 ? 1.255 19.672 0.514 1 98.88 428 GLY A O 1
ATOM 3430 N N . ASN A 1 429 ? -0.765 20.234 -0.084 1 98.94 429 ASN A N 1
ATOM 3431 C CA . ASN A 1 429 ? -0.31 21.359 -0.889 1 98.94 429 ASN A CA 1
ATOM 3432 C C . ASN A 1 429 ? 0.255 22.484 -0.017 1 98.94 429 ASN A C 1
ATOM 3434 O O . ASN A 1 429 ? 1.314 23.031 -0.319 1 98.94 429 ASN A O 1
ATOM 3438 N N . ILE A 1 430 ? -0.43 22.828 1.041 1 98.88 430 ILE A N 1
ATOM 3439 C CA . ILE A 1 430 ? 0.016 23.891 1.93 1 98.88 430 ILE A CA 1
ATOM 3440 C C . ILE A 1 430 ? 1.345 23.5 2.574 1 98.88 430 ILE A C 1
ATOM 3442 O O . ILE A 1 430 ? 2.258 24.328 2.676 1 98.88 430 ILE A O 1
ATOM 3446 N N . TRP A 1 431 ? 1.412 22.25 2.965 1 98.88 431 TRP A N 1
ATOM 3447 C CA . TRP A 1 431 ? 2.631 21.828 3.65 1 98.88 431 TRP A CA 1
ATOM 3448 C C . TRP A 1 431 ? 3.791 21.703 2.67 1 98.88 431 TRP A C 1
ATOM 3450 O O . TRP A 1 431 ? 4.957 21.781 3.062 1 98.88 431 TRP A O 1
ATOM 3460 N N . SER A 1 432 ? 3.49 21.469 1.383 1 98.81 432 SER A N 1
ATOM 3461 C CA . SER A 1 432 ? 4.535 21.531 0.365 1 98.81 432 SER A CA 1
ATOM 3462 C C . SER A 1 432 ? 5.152 22.938 0.305 1 98.81 432 SER A C 1
ATOM 3464 O O . SER A 1 432 ? 6.359 23.078 0.096 1 98.81 432 SER A O 1
ATOM 3466 N N . ILE A 1 433 ? 4.352 23.953 0.471 1 98.81 433 ILE A N 1
ATOM 3467 C CA . ILE A 1 433 ? 4.84 25.328 0.523 1 98.81 433 ILE A CA 1
ATOM 3468 C C . ILE A 1 433 ? 5.668 25.531 1.789 1 98.81 433 ILE A C 1
ATOM 3470 O O . ILE A 1 433 ? 6.812 26 1.724 1 98.81 433 ILE A O 1
ATOM 3474 N N . VAL A 1 434 ? 5.137 25.141 2.93 1 98.81 434 VAL A N 1
ATOM 3475 C CA . VAL A 1 434 ? 5.734 25.391 4.238 1 98.81 434 VAL A CA 1
ATOM 3476 C C . VAL A 1 434 ? 7.109 24.719 4.309 1 98.81 434 VAL A C 1
ATOM 3478 O O . VAL A 1 434 ? 8.055 25.297 4.859 1 98.81 434 VAL A O 1
ATOM 3481 N N . SER A 1 435 ? 7.199 23.531 3.662 1 98.38 435 SER A N 1
ATOM 3482 C CA . SER A 1 435 ? 8.422 22.75 3.783 1 98.38 435 SER A CA 1
ATOM 3483 C C . SER A 1 435 ? 9.367 23.016 2.613 1 98.38 435 SER A C 1
ATOM 3485 O O . SER A 1 435 ? 10.492 22.5 2.588 1 98.38 435 SER A O 1
ATOM 3487 N N . SER A 1 436 ? 8.898 23.766 1.608 1 97.94 436 SER A N 1
ATOM 3488 C CA . SER A 1 436 ? 9.641 24.016 0.379 1 97.94 436 SER A CA 1
ATOM 3489 C C . SER A 1 436 ? 9.883 22.734 -0.4 1 97.94 436 SER A C 1
ATOM 3491 O O . SER A 1 436 ? 10.961 22.531 -0.963 1 97.94 436 SER A O 1
ATOM 3493 N N . LEU A 1 437 ? 8.961 21.875 -0.252 1 98.06 437 LEU A N 1
ATOM 3494 C CA . LEU A 1 437 ? 8.93 20.75 -1.177 1 98.06 437 LEU A CA 1
ATOM 3495 C C . LEU A 1 437 ? 8.625 21.219 -2.596 1 98.06 437 LEU A C 1
ATOM 3497 O O . LEU A 1 437 ? 9.242 20.75 -3.555 1 98.06 437 LEU A O 1
ATOM 3501 N N . SER A 1 438 ? 7.59 22.062 -2.73 1 98 438 SER A N 1
ATOM 3502 C CA . SER A 1 438 ? 7.336 22.734 -3.998 1 98 438 SER A CA 1
ATOM 3503 C C . SER A 1 438 ? 8.32 23.891 -4.219 1 98 438 SER A C 1
ATOM 3505 O O . SER A 1 438 ? 8.789 24.5 -3.262 1 98 438 SER A O 1
ATOM 3507 N N . THR A 1 439 ? 8.602 24.188 -5.434 1 96.12 439 THR A N 1
ATOM 3508 C CA . THR A 1 439 ? 9.477 25.297 -5.773 1 96.12 439 THR A CA 1
ATOM 3509 C C . THR A 1 439 ? 8.797 26.625 -5.496 1 96.12 439 THR A C 1
ATOM 3511 O O . THR A 1 439 ? 7.574 26.688 -5.34 1 96.12 439 THR A O 1
ATOM 3514 N N . PRO A 1 440 ? 9.609 27.734 -5.469 1 95.88 440 PRO A N 1
ATOM 3515 C CA . PRO A 1 440 ? 8.992 29.047 -5.273 1 95.88 440 PRO A CA 1
ATOM 3516 C C . PRO A 1 440 ? 7.934 29.359 -6.328 1 95.88 440 PRO A C 1
ATOM 3518 O O . PRO A 1 440 ? 6.879 29.906 -6 1 95.88 440 PRO A O 1
ATOM 3521 N N . LYS A 1 441 ? 8.195 29 -7.566 1 96.88 441 LYS A N 1
ATOM 3522 C CA . LYS A 1 441 ? 7.215 29.203 -8.633 1 96.88 441 LYS A CA 1
ATOM 3523 C C . LYS A 1 441 ? 5.953 28.391 -8.391 1 96.88 441 LYS A C 1
ATOM 3525 O O . LYS A 1 441 ? 4.84 28.891 -8.539 1 96.88 441 LYS A O 1
ATOM 3530 N N . GLN A 1 442 ? 6.141 27.188 -8.055 1 98.38 442 GLN A N 1
ATOM 3531 C CA . GLN A 1 442 ? 5.012 26.312 -7.746 1 98.38 442 GLN A CA 1
ATOM 3532 C C . GLN A 1 442 ? 4.246 26.797 -6.523 1 98.38 442 GLN A C 1
ATOM 3534 O O . GLN A 1 442 ? 3.016 26.75 -6.492 1 98.38 442 GLN A O 1
ATOM 3539 N N . ASN A 1 443 ? 4.973 27.328 -5.523 1 98.56 443 ASN A N 1
ATOM 3540 C CA . ASN A 1 443 ? 4.344 27.875 -4.328 1 98.56 443 ASN A CA 1
ATOM 3541 C C . ASN A 1 443 ? 3.396 29.031 -4.68 1 98.56 443 ASN A C 1
ATOM 3543 O O . ASN A 1 443 ? 2.264 29.062 -4.195 1 98.56 443 ASN A O 1
ATOM 3547 N N . ASN A 1 444 ? 3.887 29.891 -5.523 1 98.25 444 ASN A N 1
ATOM 3548 C CA . ASN A 1 444 ? 3.059 31 -5.953 1 98.25 444 ASN A CA 1
ATOM 3549 C C . ASN A 1 444 ? 1.832 30.531 -6.727 1 98.25 444 ASN A C 1
ATOM 3551 O O . ASN A 1 444 ? 0.734 31.062 -6.547 1 98.25 444 ASN A O 1
ATOM 3555 N N . SER A 1 445 ? 2.041 29.531 -7.547 1 98.62 445 SER A N 1
ATOM 3556 C CA . SER A 1 445 ? 0.947 29 -8.352 1 98.62 445 SER A CA 1
ATOM 3557 C C . SER A 1 445 ? -0.122 28.359 -7.477 1 98.62 445 SER A C 1
ATOM 3559 O O . SER A 1 445 ? -1.314 28.453 -7.777 1 98.62 445 SER A O 1
ATOM 3561 N N . ILE A 1 446 ? 0.28 27.688 -6.453 1 98.88 446 ILE A N 1
ATOM 3562 C CA . ILE A 1 446 ? -0.661 27.062 -5.531 1 98.88 446 ILE A CA 1
ATOM 3563 C C . ILE A 1 446 ? -1.499 28.141 -4.844 1 98.88 446 ILE A C 1
ATOM 3565 O O . ILE A 1 446 ? -2.723 28.016 -4.746 1 98.88 446 ILE A O 1
ATOM 3569 N N . LEU A 1 447 ? -0.865 29.234 -4.363 1 98.69 447 LEU A N 1
ATOM 3570 C CA . LEU A 1 447 ? -1.601 30.297 -3.707 1 98.69 447 LEU A CA 1
ATOM 3571 C C . LEU A 1 447 ? -2.475 31.047 -4.707 1 98.69 447 LEU A C 1
ATOM 3573 O O . LEU A 1 447 ? -3.561 31.516 -4.355 1 98.69 447 LEU A O 1
ATOM 3577 N N . ASN A 1 448 ? -1.982 31.172 -6.004 1 98.62 448 ASN A N 1
ATOM 3578 C CA . ASN A 1 448 ? -2.834 31.734 -7.047 1 98.62 448 ASN A CA 1
ATOM 3579 C C . ASN A 1 448 ? -4.113 30.922 -7.227 1 98.62 448 ASN A C 1
ATOM 3581 O O . ASN A 1 448 ? -5.191 31.484 -7.414 1 98.62 448 ASN A O 1
ATOM 3585 N N . LEU A 1 449 ? -3.934 29.625 -7.219 1 98.56 449 LEU A N 1
ATOM 3586 C CA . LEU A 1 449 ? -5.098 28.75 -7.344 1 98.56 449 LEU A CA 1
ATOM 3587 C C . LEU A 1 449 ? -6.059 28.953 -6.176 1 98.56 449 LEU A C 1
ATOM 3589 O O . LEU A 1 449 ? -7.27 29.062 -6.375 1 98.56 449 LEU A O 1
ATOM 3593 N N . LEU A 1 450 ? -5.535 29 -4.969 1 98.44 450 LEU A N 1
ATOM 3594 C CA . LEU A 1 450 ? -6.352 29.203 -3.777 1 98.44 450 LEU A CA 1
ATOM 3595 C C . LEU A 1 450 ? -7.105 30.531 -3.852 1 98.44 450 LEU A C 1
ATOM 3597 O O . LEU A 1 450 ? -8.281 30.594 -3.492 1 98.44 450 LEU A O 1
ATOM 3601 N N . GLU A 1 451 ? -6.426 31.484 -4.312 1 98.12 451 GLU A N 1
ATOM 3602 C CA . GLU A 1 451 ? -7.039 32.812 -4.441 1 98.12 451 GLU A CA 1
ATOM 3603 C C . GLU A 1 451 ? -8.109 32.812 -5.531 1 98.12 451 GLU A C 1
ATOM 3605 O O . GLU A 1 451 ? -9.188 33.375 -5.348 1 98.12 451 GLU A O 1
ATOM 3610 N N . SER A 1 452 ? -7.797 32.219 -6.637 1 98 452 SER A N 1
ATOM 3611 C CA . SER A 1 452 ? -8.719 32.156 -7.77 1 98 452 SER A CA 1
ATOM 3612 C C . SER A 1 452 ? -9.945 31.328 -7.449 1 98 452 SER A C 1
ATOM 3614 O O . SER A 1 452 ? -11.047 31.625 -7.926 1 98 452 SER A O 1
ATOM 3616 N N . LYS A 1 453 ? -9.727 30.281 -6.676 1 98.31 453 LYS A N 1
ATOM 3617 C CA . LYS A 1 453 ? -10.812 29.375 -6.324 1 98.31 453 LYS A CA 1
ATOM 3618 C C . LYS A 1 453 ? -11.211 29.531 -4.855 1 98.31 453 LYS A C 1
ATOM 3620 O O . LYS A 1 453 ? -11.508 28.547 -4.184 1 98.31 453 LYS A O 1
ATOM 3625 N N . TRP A 1 454 ? -11.242 30.766 -4.398 1 98.31 454 TRP A N 1
ATOM 3626 C CA . TRP A 1 454 ? -11.492 31.125 -3.01 1 98.31 454 TRP A CA 1
ATOM 3627 C C . TRP A 1 454 ? -12.836 30.578 -2.541 1 98.31 454 TRP A C 1
ATOM 3629 O O . TRP A 1 454 ? -12.945 30.031 -1.44 1 98.31 454 TRP A O 1
ATOM 3639 N N . ASP A 1 455 ? -13.883 30.594 -3.369 1 97.69 455 ASP A N 1
ATOM 3640 C CA . ASP A 1 455 ? -15.227 30.188 -2.992 1 97.69 455 ASP A CA 1
ATOM 3641 C C . ASP A 1 455 ? -15.312 28.672 -2.805 1 97.69 455 ASP A C 1
ATOM 3643 O O . ASP A 1 455 ? -16.094 28.188 -1.981 1 97.69 455 ASP A O 1
ATOM 3647 N N . ASP A 1 456 ? -14.484 27.953 -3.502 1 98 456 ASP A N 1
ATOM 3648 C CA . ASP A 1 456 ? -14.5 26.484 -3.428 1 98 456 ASP A CA 1
ATOM 3649 C C . ASP A 1 456 ? -13.625 26 -2.277 1 98 456 ASP A C 1
ATOM 3651 O O . ASP A 1 456 ? -13.969 25.016 -1.614 1 98 456 ASP A O 1
ATOM 3655 N N . LEU A 1 457 ? -12.492 26.688 -2.041 1 98.5 457 LEU A N 1
ATOM 3656 C CA . LEU A 1 457 ? -11.461 26.125 -1.17 1 98.5 457 LEU A CA 1
ATOM 3657 C C . LEU A 1 457 ? -11.508 26.766 0.211 1 98.5 457 LEU A C 1
ATOM 3659 O O . LEU A 1 457 ? -11.133 26.141 1.206 1 98.5 457 LEU A O 1
ATOM 3663 N N . VAL A 1 458 ? -11.953 28.016 0.335 1 98.12 458 VAL A N 1
ATOM 3664 C CA . VAL A 1 458 ? -12.125 28.734 1.596 1 98.12 458 VAL A CA 1
ATOM 3665 C C . VAL A 1 458 ? -13.609 28.844 1.934 1 98.12 458 VAL A C 1
ATOM 3667 O O . VAL A 1 458 ? -14.047 28.359 2.982 1 98.12 458 VAL A O 1
ATOM 3670 N N . GLY A 1 459 ? -14.328 29.391 0.974 1 97.12 459 GLY A N 1
ATOM 3671 C CA . GLY A 1 459 ? -15.773 29.469 1.115 1 97.12 459 GLY A CA 1
ATOM 3672 C C . GLY A 1 459 ? -16.203 30.219 2.367 1 97.12 459 GLY A C 1
ATOM 3673 O O . GLY A 1 459 ? -15.648 31.266 2.703 1 97.12 459 GLY A O 1
ATOM 3674 N N . ASP A 1 460 ? -17.297 29.641 3.014 1 97.44 460 ASP A N 1
ATOM 3675 C CA . ASP A 1 460 ? -17.875 30.25 4.211 1 97.44 460 ASP A CA 1
ATOM 3676 C C . ASP A 1 460 ? -17.078 29.859 5.457 1 97.44 460 ASP A C 1
ATOM 3678 O O . ASP A 1 460 ? -17.203 30.516 6.5 1 97.44 460 ASP A O 1
ATOM 3682 N N . MET A 1 461 ? -16.312 28.859 5.285 1 98.31 461 MET A N 1
ATOM 3683 C CA . MET A 1 461 ? -15.422 28.422 6.359 1 98.31 461 MET A CA 1
ATOM 3684 C C . MET A 1 461 ? -14.125 27.859 5.797 1 98.31 461 MET A C 1
ATOM 3686 O O . MET A 1 461 ? -14.133 26.844 5.09 1 98.31 461 MET A O 1
ATOM 3690 N N . PRO A 1 462 ? -13.039 28.469 6.145 1 97.94 462 PRO A N 1
ATOM 3691 C CA . PRO A 1 462 ? -11.766 27.922 5.676 1 97.94 462 PRO A CA 1
ATOM 3692 C C . PRO A 1 462 ? -11.273 26.75 6.531 1 97.94 462 PRO A C 1
ATOM 3694 O O . PRO A 1 462 ? -11.492 26.734 7.746 1 97.94 462 PRO A O 1
ATOM 3697 N N . LEU A 1 463 ? -10.578 25.703 5.969 1 98 463 LEU A N 1
ATOM 3698 C CA . LEU A 1 463 ? -10.406 25.453 4.543 1 98 463 LEU A CA 1
ATOM 3699 C C . LEU A 1 463 ? -10.992 24.094 4.152 1 98 463 LEU A C 1
ATOM 3701 O O . LEU A 1 463 ? -11.109 23.203 4.988 1 98 463 LEU A O 1
ATOM 3705 N N . LYS A 1 464 ? -11.273 23.953 2.893 1 98.44 464 LYS A N 1
ATOM 3706 C CA . LYS A 1 464 ? -11.633 22.656 2.332 1 98.44 464 LYS A CA 1
ATOM 3707 C C . LYS A 1 464 ? -10.492 21.641 2.502 1 98.44 464 LYS A C 1
ATOM 3709 O O . LYS A 1 464 ? -9.328 21.969 2.268 1 98.44 464 LYS A O 1
ATOM 3714 N N . ILE A 1 465 ? -10.844 20.438 2.971 1 98.62 465 ILE A N 1
ATOM 3715 C CA . ILE A 1 465 ? -9.797 19.453 3.191 1 98.62 465 ILE A CA 1
ATOM 3716 C C . ILE A 1 465 ? -9.406 18.812 1.862 1 98.62 465 ILE A C 1
ATOM 3718 O O . ILE A 1 465 ? -8.227 18.562 1.611 1 98.62 465 ILE A O 1
ATOM 3722 N N . VAL A 1 466 ? -10.453 18.484 1.037 1 98.56 466 VAL A N 1
ATOM 3723 C CA . VAL A 1 466 ? -10.258 17.906 -0.291 1 98.56 466 VAL A CA 1
ATOM 3724 C C . VAL A 1 466 ? -11.266 18.516 -1.268 1 98.56 466 VAL A C 1
ATOM 3726 O O . VAL A 1 466 ? -12.398 18.828 -0.891 1 98.56 466 VAL A O 1
ATOM 3729 N N . TYR A 1 467 ? -10.883 18.734 -2.455 1 98.44 467 TYR A N 1
ATOM 3730 C CA . TYR A 1 467 ? -11.789 19.219 -3.49 1 98.44 467 TYR A CA 1
ATOM 3731 C C . TYR A 1 467 ? -11.562 18.469 -4.801 1 98.44 467 TYR A C 1
ATOM 3733 O O . TYR A 1 467 ? -10.422 18.344 -5.262 1 98.44 467 TYR A O 1
ATOM 3741 N N . PRO A 1 468 ? -12.562 18.062 -5.648 1 98.31 468 PRO A N 1
ATOM 3742 C CA . PRO A 1 468 ? -13.945 18.062 -5.18 1 98.31 468 PRO A CA 1
ATOM 3743 C C . PRO A 1 468 ? -14.297 16.828 -4.355 1 98.31 468 PRO A C 1
ATOM 3745 O O . PRO A 1 468 ? -13.438 15.969 -4.137 1 98.31 468 PRO A O 1
ATOM 3748 N N . ALA A 1 469 ? -15.461 16.797 -3.791 1 98.56 469 ALA A N 1
ATOM 3749 C CA . ALA A 1 469 ? -15.977 15.578 -3.162 1 98.56 469 ALA A CA 1
ATOM 3750 C C . ALA A 1 469 ? -16.25 14.492 -4.203 1 98.56 469 ALA A C 1
ATOM 3752 O O . ALA A 1 469 ? -16.641 14.789 -5.336 1 98.56 469 ALA A O 1
ATOM 3753 N N . VAL A 1 470 ? -15.961 13.242 -3.785 1 97.62 470 VAL A N 1
ATOM 3754 C CA . VAL A 1 470 ? -16.422 12.133 -4.617 1 97.62 470 VAL A CA 1
ATOM 3755 C C . VAL A 1 470 ? -17.906 11.891 -4.387 1 97.62 470 VAL A C 1
ATOM 3757 O O . VAL A 1 470 ? -18.391 12.008 -3.258 1 97.62 470 VAL A O 1
ATOM 3760 N N . GLU A 1 471 ? -18.641 11.57 -5.473 1 97.12 471 GLU A N 1
ATOM 3761 C CA . GLU A 1 471 ? -20.094 11.445 -5.402 1 97.12 471 GLU A CA 1
ATOM 3762 C C . GLU A 1 471 ? -20.578 10.172 -6.09 1 97.12 471 GLU A C 1
ATOM 3764 O O . GLU A 1 471 ? -19.797 9.5 -6.781 1 97.12 471 GLU A O 1
ATOM 3769 N N . LYS A 1 472 ? -21.781 9.766 -5.84 1 95.31 472 LYS A N 1
ATOM 3770 C CA . LYS A 1 472 ? -22.484 8.688 -6.516 1 95.31 472 LYS A CA 1
ATOM 3771 C C . LYS A 1 472 ? -21.672 7.398 -6.492 1 95.31 472 LYS A C 1
ATOM 3773 O O . LYS A 1 472 ? -21.219 6.961 -5.43 1 95.31 472 LYS A O 1
ATOM 3778 N N . GLU A 1 473 ? -21.453 6.785 -7.66 1 94 473 GLU A N 1
ATOM 3779 C CA . GLU A 1 473 ? -20.781 5.492 -7.723 1 94 473 GLU A CA 1
ATOM 3780 C C . GLU A 1 473 ? -19.328 5.605 -7.258 1 94 473 GLU A C 1
ATOM 3782 O O . GLU A 1 473 ? -18.797 4.68 -6.641 1 94 473 GLU A O 1
ATOM 3787 N N . GLU A 1 474 ? -18.781 6.703 -7.59 1 95.06 474 GLU A N 1
ATOM 3788 C CA . GLU A 1 474 ? -17.406 6.926 -7.141 1 95.06 474 GLU A CA 1
ATOM 3789 C C . GLU A 1 474 ? -17.312 6.941 -5.617 1 95.06 474 GLU A C 1
ATOM 3791 O O . GLU A 1 474 ? -16.375 6.391 -5.039 1 95.06 474 GLU A O 1
ATOM 3796 N N . TRP A 1 475 ? -18.312 7.602 -5.004 1 96.88 475 TRP A N 1
ATOM 3797 C CA . TRP A 1 475 ? -18.391 7.633 -3.549 1 96.88 475 TRP A CA 1
ATOM 3798 C C . TRP A 1 475 ? -18.531 6.227 -2.979 1 96.88 475 TRP A C 1
ATOM 3800 O O . TRP A 1 475 ? -17.828 5.859 -2.033 1 96.88 475 TRP A O 1
ATOM 3810 N N . ARG A 1 476 ? -19.406 5.434 -3.555 1 94.81 476 ARG A N 1
ATOM 3811 C CA . ARG A 1 476 ? -19.641 4.07 -3.088 1 94.81 476 ARG A CA 1
ATOM 3812 C C . ARG A 1 476 ? -18.375 3.232 -3.201 1 94.81 476 ARG A C 1
ATOM 3814 O O . ARG A 1 476 ? -18 2.533 -2.258 1 94.81 476 ARG A O 1
ATOM 3821 N N . ILE A 1 477 ? -17.672 3.35 -4.273 1 93.75 477 ILE A N 1
ATOM 3822 C CA . ILE A 1 477 ? -16.516 2.504 -4.57 1 93.75 477 ILE A CA 1
ATOM 3823 C C . ILE A 1 477 ? -15.312 2.961 -3.748 1 93.75 477 ILE A C 1
ATOM 3825 O O . ILE A 1 477 ? -14.602 2.137 -3.172 1 93.75 477 ILE A O 1
ATOM 3829 N N . ILE A 1 478 ? -15.125 4.258 -3.631 1 95.81 478 ILE A N 1
ATOM 3830 C CA . ILE A 1 478 ? -13.922 4.805 -3.012 1 95.81 478 ILE A CA 1
ATOM 3831 C C . ILE A 1 478 ? -14.039 4.711 -1.491 1 95.81 478 ILE A C 1
ATOM 3833 O O . ILE A 1 478 ? -13.07 4.383 -0.808 1 95.81 478 ILE A O 1
ATOM 3837 N N . THR A 1 479 ? -15.211 4.934 -0.933 1 95.62 479 THR A N 1
ATOM 3838 C CA . THR A 1 479 ? -15.344 5.02 0.518 1 95.62 479 THR A CA 1
ATOM 3839 C C . THR A 1 479 ? -15.984 3.752 1.079 1 95.62 479 THR A C 1
ATOM 3841 O O . THR A 1 479 ? -15.969 3.527 2.291 1 95.62 479 THR A O 1
ATOM 3844 N N . GLY A 1 480 ? -16.578 2.912 0.247 1 92.88 480 GLY A N 1
ATOM 3845 C CA . GLY A 1 480 ? -17.375 1.784 0.705 1 92.88 480 GLY A CA 1
ATOM 3846 C C . GLY A 1 480 ? -18.703 2.197 1.309 1 92.88 480 GLY A C 1
ATOM 3847 O O . GLY A 1 480 ? -19.188 1.561 2.246 1 92.88 480 GLY A O 1
ATOM 3848 N N . SER A 1 481 ? -19.188 3.357 0.873 1 93.94 481 SER A N 1
ATOM 3849 C CA . SER A 1 481 ? -20.453 3.908 1.359 1 93.94 481 SER A CA 1
ATOM 3850 C C . SER A 1 481 ? -20.344 4.336 2.818 1 93.94 481 SER A C 1
ATOM 3852 O O . SER A 1 481 ? -21.234 4.059 3.621 1 93.94 481 SER A O 1
ATOM 3854 N N . ASP A 1 482 ? -19.219 4.965 3.105 1 94.19 482 ASP A N 1
ATOM 3855 C CA . ASP A 1 482 ? -19.016 5.469 4.461 1 94.19 482 ASP A CA 1
ATOM 3856 C C . ASP A 1 482 ? -20.062 6.516 4.824 1 94.19 482 ASP A C 1
ATOM 3858 O O . ASP A 1 482 ? -20.172 7.555 4.172 1 94.19 482 ASP A O 1
ATOM 3862 N N . PRO A 1 483 ? -20.734 6.316 5.898 1 93.25 483 PRO A N 1
ATOM 3863 C CA . PRO A 1 483 ? -21.828 7.238 6.227 1 93.25 483 PRO A CA 1
ATOM 3864 C C . PRO A 1 483 ? -21.328 8.594 6.715 1 93.25 483 PRO A C 1
ATOM 3866 O O . PRO A 1 483 ? -22.078 9.578 6.695 1 93.25 483 PRO A O 1
ATOM 3869 N N . LYS A 1 484 ? -20.125 8.688 7.117 1 94.06 484 LYS A N 1
ATOM 3870 C CA . LYS A 1 484 ? -19.578 9.977 7.555 1 94.06 484 LYS A CA 1
ATOM 3871 C C . LYS A 1 484 ? -19.031 10.766 6.371 1 94.06 484 LYS A C 1
ATOM 3873 O O . LYS A 1 484 ? -19.047 12 6.383 1 94.06 484 LYS A O 1
ATOM 3878 N N . ASN A 1 485 ? -18.594 10.086 5.367 1 96.88 485 ASN A N 1
ATOM 3879 C CA . ASN A 1 485 ? -17.969 10.711 4.207 1 96.88 485 ASN A CA 1
ATOM 3880 C C . ASN A 1 485 ? -18.938 10.797 3.029 1 96.88 485 ASN A C 1
ATOM 3882 O O . ASN A 1 485 ? -18.562 10.492 1.895 1 96.88 485 ASN A O 1
ATOM 3886 N N . THR A 1 486 ? -20.203 11.133 3.344 1 97.44 486 THR A N 1
ATOM 3887 C CA . THR A 1 486 ? -21.094 11.477 2.244 1 97.44 486 THR A CA 1
ATOM 3888 C C . THR A 1 486 ? -20.578 12.711 1.502 1 97.44 486 THR A C 1
ATOM 3890 O O . THR A 1 486 ? -19.703 13.43 2.002 1 97.44 486 THR A O 1
ATOM 3893 N N . PRO A 1 487 ? -21.016 12.945 0.306 1 98 487 PRO A N 1
ATOM 3894 C CA . PRO A 1 487 ? -20.484 14.062 -0.469 1 98 487 PRO A CA 1
ATOM 3895 C C . PRO A 1 487 ? -20.562 15.391 0.275 1 98 487 PRO A C 1
ATOM 3897 O O . PRO A 1 487 ? -21.625 15.766 0.757 1 98 487 PRO A O 1
ATOM 3900 N N . TRP A 1 488 ? -19.391 16.109 0.33 1 98.38 488 TRP A N 1
ATOM 3901 C CA . TRP A 1 488 ? -19.219 17.438 0.924 1 98.38 488 TRP A CA 1
ATOM 3902 C C . TRP A 1 488 ? -19.391 17.375 2.439 1 98.38 488 TRP A C 1
ATOM 3904 O O . TRP A 1 488 ? -19.875 18.328 3.053 1 98.38 488 TRP A O 1
ATOM 3914 N N . SER A 1 489 ? -19.031 16.25 2.963 1 98.25 489 SER A N 1
ATOM 3915 C CA . SER A 1 489 ? -19.062 16.062 4.41 1 98.25 489 SER A CA 1
ATOM 3916 C C . SER A 1 489 ? -17.766 15.438 4.922 1 98.25 489 SER A C 1
ATOM 3918 O O . SER A 1 489 ? -17.188 14.57 4.258 1 98.25 489 SER A O 1
ATOM 3920 N N . TYR A 1 490 ? -17.344 15.867 6.094 1 98 490 TYR A N 1
ATOM 3921 C CA . TYR A 1 490 ? -16.203 15.289 6.805 1 98 490 TYR A CA 1
ATOM 3922 C C . TYR A 1 490 ? -14.953 15.305 5.938 1 98 490 TYR A C 1
ATOM 3924 O O . TYR A 1 490 ? -14.516 16.359 5.488 1 98 490 TYR A O 1
ATOM 3932 N N . HIS A 1 491 ? -14.383 14.125 5.605 1 98.25 491 HIS A N 1
ATOM 3933 C CA . HIS A 1 491 ? -13.156 14.125 4.812 1 98.25 491 HIS A CA 1
ATOM 3934 C C . HIS A 1 491 ? -13.469 14.242 3.322 1 98.25 491 HIS A C 1
ATOM 3936 O O . HIS A 1 491 ? -12.578 14.523 2.518 1 98.25 491 HIS A O 1
ATOM 3942 N N . ASN A 1 492 ? -14.75 13.977 2.949 1 98.5 492 ASN A N 1
ATOM 3943 C CA . ASN A 1 492 ? -15.156 14.023 1.548 1 98.5 492 ASN A CA 1
ATOM 3944 C C . ASN A 1 492 ? -15.609 15.43 1.146 1 98.5 492 ASN A C 1
ATOM 3946 O O . ASN A 1 492 ? -16.766 15.625 0.768 1 98.5 492 ASN A O 1
ATOM 3950 N N . GLY A 1 493 ? -14.672 16.359 1.276 1 98.44 493 GLY A N 1
ATOM 3951 C CA . GLY A 1 493 ? -14.945 17.719 0.832 1 98.44 493 GLY A CA 1
ATOM 3952 C C . GLY A 1 493 ? -15.438 18.625 1.944 1 98.44 493 GLY A C 1
ATOM 3953 O O . GLY A 1 493 ? -16 19.688 1.683 1 98.44 493 GLY A O 1
ATOM 3954 N N . GLY A 1 494 ? -15.289 18.266 3.154 1 98.62 494 GLY A N 1
ATOM 3955 C CA . GLY A 1 494 ? -15.641 19.156 4.262 1 98.62 494 GLY A CA 1
ATOM 3956 C C . GLY A 1 494 ? -14.625 20.25 4.488 1 98.62 494 GLY A C 1
ATOM 3957 O O . GLY A 1 494 ? -13.531 20.234 3.91 1 98.62 494 GLY A O 1
ATOM 3958 N N . SER A 1 495 ? -15.039 21.281 5.25 1 98.69 495 SER A N 1
ATOM 3959 C CA . SER A 1 495 ? -14.156 22.375 5.648 1 98.69 495 SER A CA 1
ATOM 3960 C C . SER A 1 495 ? -13.656 22.188 7.074 1 98.69 495 SER A C 1
ATOM 3962 O O . SER A 1 495 ? -14.445 21.969 7.996 1 98.69 495 SER A O 1
ATOM 3964 N N . TRP A 1 496 ? -12.43 22.219 7.238 1 98.81 496 TRP A N 1
ATOM 3965 C CA . TRP A 1 496 ? -11.797 21.953 8.531 1 98.81 496 TRP A CA 1
ATOM 3966 C C . TRP A 1 496 ? -11.016 23.172 9.016 1 98.81 496 TRP A C 1
ATOM 3968 O O . TRP A 1 496 ? -9.883 23.391 8.586 1 98.81 496 TRP A O 1
ATOM 3978 N N . PRO A 1 497 ? -11.508 23.891 9.977 1 98.56 497 PRO A N 1
ATOM 3979 C CA . PRO A 1 497 ? -10.891 25.141 10.422 1 98.56 497 PRO A CA 1
ATOM 3980 C C . PRO A 1 497 ? -9.484 24.938 10.977 1 98.56 497 PRO A C 1
ATOM 3982 O O . PRO A 1 497 ? -8.672 25.875 10.969 1 98.56 497 PRO A O 1
ATOM 3985 N N . THR A 1 498 ? -9.18 23.703 11.43 1 98.56 498 THR A N 1
ATOM 3986 C CA . THR A 1 498 ? -7.852 23.453 11.977 1 98.56 498 THR A CA 1
ATOM 3987 C C . THR A 1 498 ? -6.773 23.688 10.93 1 98.56 498 THR A C 1
ATOM 3989 O O . THR A 1 498 ? -5.609 23.922 11.266 1 98.56 498 THR A O 1
ATOM 3992 N N . LEU A 1 499 ? -7.086 23.688 9.641 1 98.75 499 LEU A N 1
ATOM 3993 C CA . LEU A 1 499 ? -6.125 23.875 8.555 1 98.75 499 LEU A CA 1
ATOM 3994 C C . LEU A 1 499 ? -5.711 25.344 8.445 1 98.75 499 LEU A C 1
ATOM 3996 O O . LEU A 1 499 ? -4.727 25.656 7.781 1 98.75 499 LEU A O 1
ATOM 4000 N N . LEU A 1 500 ? -6.379 26.234 9.18 1 98.62 500 LEU A N 1
ATOM 4001 C CA . LEU A 1 500 ? -6.188 27.672 9.102 1 98.62 500 LEU A CA 1
ATOM 4002 C C . LEU A 1 500 ? -4.754 28.047 9.469 1 98.62 500 LEU A C 1
ATOM 4004 O O . LEU A 1 500 ? -4.152 28.922 8.828 1 98.62 500 LEU A O 1
ATOM 4008 N N . TRP A 1 501 ? -4.238 27.406 10.469 1 98.69 501 TRP A N 1
ATOM 4009 C CA . TRP A 1 501 ? -2.912 27.812 10.93 1 98.69 501 TRP A CA 1
ATOM 4010 C C . TRP A 1 501 ? -1.844 27.453 9.906 1 98.69 501 TRP A C 1
ATOM 4012 O O . TRP A 1 501 ? -0.881 28.203 9.711 1 98.69 501 TRP A O 1
ATOM 4022 N N . GLN A 1 502 ? -1.976 26.312 9.227 1 98.75 502 GLN A N 1
ATOM 4023 C CA . GLN A 1 502 ? -1.023 25.922 8.195 1 98.75 502 GLN A CA 1
ATOM 4024 C C . GLN A 1 502 ? -1.104 26.859 6.988 1 98.75 502 GLN A C 1
ATOM 4026 O O . GLN A 1 502 ? -0.079 27.219 6.414 1 98.75 502 GLN A O 1
ATOM 4031 N N . PHE A 1 503 ? -2.314 27.203 6.621 1 98.88 503 PHE A N 1
ATOM 4032 C CA . PHE A 1 503 ? -2.52 28.156 5.539 1 98.88 503 PHE A CA 1
ATOM 4033 C C . PHE A 1 503 ? -1.901 29.516 5.883 1 98.88 503 PHE A C 1
ATOM 4035 O O . PHE A 1 503 ? -1.252 30.141 5.039 1 98.88 503 PHE A O 1
ATOM 4042 N N . THR A 1 504 ? -2.107 29.984 7.121 1 98.88 504 THR A N 1
ATOM 4043 C CA . THR A 1 504 ? -1.534 31.234 7.598 1 98.88 504 THR A CA 1
ATOM 4044 C C . THR A 1 504 ? -0.012 31.219 7.488 1 98.88 504 THR A C 1
ATOM 4046 O O . THR A 1 504 ? 0.595 32.156 6.996 1 98.88 504 THR A O 1
ATOM 4049 N N . LEU A 1 505 ? 0.516 30.094 7.898 1 98.75 505 LEU A N 1
ATOM 4050 C CA . LEU A 1 505 ? 1.965 29.938 7.844 1 98.75 505 LEU A CA 1
ATOM 4051 C C . LEU A 1 505 ? 2.467 30.031 6.406 1 98.75 505 LEU A C 1
ATOM 4053 O O . LEU A 1 505 ? 3.461 30.703 6.129 1 98.75 505 LEU A O 1
ATOM 4057 N N . ALA A 1 506 ? 1.83 29.359 5.5 1 98.81 506 ALA A N 1
ATOM 4058 C CA . ALA A 1 506 ? 2.215 29.359 4.09 1 98.81 506 ALA A CA 1
ATOM 4059 C C . ALA A 1 506 ? 2.109 30.766 3.5 1 98.81 506 ALA A C 1
ATOM 4061 O O . ALA A 1 506 ? 2.986 31.203 2.75 1 98.81 506 ALA A O 1
ATOM 4062 N N . CYS A 1 507 ? 1.039 31.469 3.826 1 98.81 507 CYS A N 1
ATOM 4063 C CA . CYS A 1 507 ? 0.82 32.812 3.322 1 98.81 507 CYS A CA 1
ATOM 4064 C C . CYS A 1 507 ? 1.901 33.75 3.822 1 98.81 507 CYS A C 1
ATOM 4066 O O . CYS A 1 507 ? 2.404 34.594 3.061 1 98.81 507 CYS A O 1
ATOM 4068 N N . ILE A 1 508 ? 2.189 33.688 5.074 1 98.69 508 ILE A N 1
ATOM 4069 C CA . ILE A 1 508 ? 3.221 34.531 5.645 1 98.69 508 ILE A CA 1
ATOM 4070 C C . ILE A 1 508 ? 4.559 34.25 4.961 1 98.69 508 ILE A C 1
ATOM 4072 O O . ILE A 1 508 ? 5.266 35.188 4.562 1 98.69 508 ILE A O 1
ATOM 4076 N N . LYS A 1 509 ? 4.848 32.969 4.797 1 98.44 509 LYS A N 1
ATOM 4077 C CA . LYS A 1 509 ? 6.098 32.594 4.141 1 98.44 509 LYS A CA 1
ATOM 4078 C C . LYS A 1 509 ? 6.207 33.219 2.762 1 98.44 509 LYS A C 1
ATOM 4080 O O . LYS A 1 509 ? 7.281 33.719 2.375 1 98.44 509 LYS A O 1
ATOM 4085 N N . MET A 1 510 ? 5.129 33.281 2.088 1 98.31 510 MET A N 1
ATOM 4086 C CA . MET A 1 510 ? 5.141 33.719 0.691 1 98.31 510 MET A CA 1
ATOM 4087 C C . MET A 1 510 ? 4.859 35.219 0.578 1 98.31 510 MET A C 1
ATOM 4089 O O . MET A 1 510 ? 4.734 35.75 -0.527 1 98.31 510 MET A O 1
ATOM 4093 N N . GLY A 1 511 ? 4.711 35.938 1.673 1 97.69 511 GLY A N 1
ATOM 4094 C CA . GLY A 1 511 ? 4.48 37.375 1.683 1 97.69 511 GLY A CA 1
ATOM 4095 C C . GLY A 1 511 ? 3.072 37.75 1.264 1 97.69 511 GLY A C 1
ATOM 4096 O O . GLY A 1 511 ? 2.836 38.844 0.797 1 97.69 511 GLY A O 1
ATOM 4097 N N . ARG A 1 512 ? 2.227 36.812 1.329 1 97.62 512 ARG A N 1
ATOM 4098 C CA . ARG A 1 512 ? 0.829 37.062 0.993 1 97.62 512 ARG A CA 1
ATOM 4099 C C . ARG A 1 512 ? -0.047 37.031 2.24 1 97.62 512 ARG A C 1
ATOM 4101 O O . ARG A 1 512 ? -1.033 36.312 2.299 1 97.62 512 ARG A O 1
ATOM 4108 N N . ILE A 1 513 ? 0.266 37.781 3.146 1 97.69 513 ILE A N 1
ATOM 4109 C CA . ILE A 1 513 ? -0.288 37.812 4.496 1 97.69 513 ILE A CA 1
ATOM 4110 C C . ILE A 1 513 ? -1.763 38.188 4.449 1 97.69 513 ILE A C 1
ATOM 4112 O O . ILE A 1 513 ? -2.561 37.719 5.27 1 97.69 513 ILE A O 1
ATOM 4116 N N . GLU A 1 514 ? -2.17 38.969 3.445 1 97.88 514 GLU A N 1
ATOM 4117 C CA . GLU A 1 514 ? -3.551 39.438 3.344 1 97.88 514 GLU A CA 1
ATOM 4118 C C . GLU A 1 514 ? -4.504 38.281 3.08 1 97.88 514 GLU A C 1
ATOM 4120 O O . GLU A 1 514 ? -5.652 38.312 3.527 1 97.88 514 GLU A O 1
ATOM 4125 N N . LEU A 1 515 ? -4.066 37.281 2.365 1 98.19 515 LEU A N 1
ATOM 4126 C CA . LEU A 1 515 ? -4.887 36.094 2.15 1 98.19 515 LEU A CA 1
ATOM 4127 C C . LEU A 1 515 ? -5.195 35.406 3.473 1 98.19 515 LEU A C 1
ATOM 4129 O O . LEU A 1 515 ? -6.324 34.969 3.701 1 98.19 515 LEU A O 1
ATOM 4133 N N . ALA A 1 516 ? -4.188 35.281 4.328 1 98.56 516 ALA A N 1
ATOM 4134 C CA . ALA A 1 516 ? -4.359 34.688 5.645 1 98.56 516 ALA A CA 1
ATOM 4135 C C . ALA A 1 516 ? -5.312 35.5 6.504 1 98.56 516 ALA A C 1
ATOM 4137 O O . ALA A 1 516 ? -6.18 34.969 7.184 1 98.56 516 ALA A O 1
ATOM 4138 N N . ARG A 1 517 ? -5.133 36.844 6.488 1 98.38 517 ARG A N 1
ATOM 4139 C CA . ARG A 1 517 ? -5.996 37.75 7.266 1 98.38 517 ARG A CA 1
ATOM 4140 C C . ARG A 1 517 ? -7.453 37.594 6.852 1 98.38 517 ARG A C 1
ATOM 4142 O O . ARG A 1 517 ? -8.352 37.594 7.699 1 98.38 517 ARG A O 1
ATOM 4149 N N . LYS A 1 518 ? -7.652 37.5 5.562 1 98.56 518 LYS A N 1
ATOM 4150 C CA . LYS A 1 518 ? -9 37.344 5.035 1 98.56 518 LYS A CA 1
ATOM 4151 C C . LYS A 1 518 ? -9.617 36.031 5.5 1 98.56 518 LYS A C 1
ATOM 4153 O O . LYS A 1 518 ? -10.789 36 5.898 1 98.56 518 LYS A O 1
ATOM 4158 N N . ALA A 1 519 ? -8.875 34.969 5.402 1 98.69 519 ALA A N 1
ATOM 4159 C CA . ALA A 1 519 ? -9.367 33.656 5.812 1 98.69 519 ALA A CA 1
ATOM 4160 C C . ALA A 1 519 ? -9.68 33.625 7.305 1 98.69 519 ALA A C 1
ATOM 4162 O O . ALA A 1 519 ? -10.703 33.094 7.723 1 98.69 519 ALA A O 1
ATOM 4163 N N . VAL A 1 520 ? -8.812 34.219 8.141 1 98.44 520 VAL A N 1
ATOM 4164 C CA . VAL A 1 520 ? -8.992 34.25 9.586 1 98.44 520 VAL A CA 1
ATOM 4165 C C . VAL A 1 520 ? -10.227 35.062 9.938 1 98.44 520 VAL A C 1
ATOM 4167 O O . VAL A 1 520 ? -10.984 34.688 10.836 1 98.44 520 VAL A O 1
ATOM 4170 N N . ASP A 1 521 ? -10.422 36.125 9.219 1 97.94 521 ASP A N 1
ATOM 4171 C CA . ASP A 1 521 ? -11.594 36.969 9.445 1 97.94 521 ASP A CA 1
ATOM 4172 C C . ASP A 1 521 ? -12.883 36.219 9.172 1 97.94 521 ASP A C 1
ATOM 4174 O O . ASP A 1 521 ? -13.852 36.312 9.93 1 97.94 521 ASP A O 1
ATOM 4178 N N . ILE A 1 522 ? -12.883 35.469 8.125 1 97.94 522 ILE A N 1
ATOM 4179 C CA . ILE A 1 522 ? -14.047 34.688 7.766 1 97.94 522 ILE A CA 1
ATOM 4180 C C . ILE A 1 522 ? -14.328 33.656 8.867 1 97.94 522 ILE A C 1
ATOM 4182 O O . ILE A 1 522 ? -15.469 33.5 9.312 1 97.94 522 ILE A O 1
ATOM 4186 N N . ALA A 1 523 ? -13.32 32.969 9.305 1 98.12 523 ALA A N 1
ATOM 4187 C CA . ALA A 1 523 ? -13.461 31.938 10.32 1 98.12 523 ALA A CA 1
ATOM 4188 C C . ALA A 1 523 ? -13.938 32.531 11.641 1 98.12 523 ALA A C 1
ATOM 4190 O O . ALA A 1 523 ? -14.805 31.969 12.312 1 98.12 523 ALA A O 1
ATOM 4191 N N . GLU A 1 524 ? -13.336 33.625 12.039 1 96.94 524 GLU A N 1
ATOM 4192 C CA . GLU A 1 524 ? -13.602 34.281 13.328 1 96.94 524 GLU A CA 1
ATOM 4193 C C . GLU A 1 524 ? -15.07 34.656 13.445 1 96.94 524 GLU A C 1
ATOM 4195 O O . GLU A 1 524 ? -15.656 34.594 14.531 1 96.94 524 GLU A O 1
ATOM 4200 N N . LYS A 1 525 ? -15.688 35.062 12.406 1 95.19 525 LYS A N 1
ATOM 4201 C CA . LYS A 1 525 ? -17.078 35.5 12.391 1 95.19 525 LYS A CA 1
ATOM 4202 C C . LYS A 1 525 ? -18.031 34.344 12.758 1 95.19 525 LYS A C 1
ATOM 4204 O O . LYS A 1 525 ? -19.109 34.594 13.289 1 95.19 525 LYS A O 1
ATOM 4209 N N . ARG A 1 526 ? -17.562 33.125 12.594 1 96.62 526 ARG A N 1
ATOM 4210 C CA . ARG A 1 526 ? -18.5 32.031 12.742 1 96.62 526 ARG A CA 1
ATOM 4211 C C . ARG A 1 526 ? -18.078 31.109 13.898 1 96.62 526 ARG A C 1
ATOM 4213 O O . ARG A 1 526 ? -18.938 30.594 14.617 1 96.62 526 ARG A O 1
ATOM 4220 N N . LEU A 1 527 ? -16.812 30.859 14.047 1 97.81 527 LEU A N 1
ATOM 4221 C CA . LEU A 1 527 ? -16.312 29.828 14.945 1 97.81 527 LEU A CA 1
ATOM 4222 C C . LEU A 1 527 ? -16.812 30.047 16.359 1 97.81 527 LEU A C 1
ATOM 4224 O O . LEU A 1 527 ? -17.266 29.109 17.016 1 97.81 527 LEU A O 1
ATOM 4228 N N . TYR A 1 528 ? -16.781 31.281 16.766 1 95.31 528 TYR A N 1
ATOM 4229 C CA . TYR A 1 528 ? -17.219 31.609 18.125 1 95.31 528 TYR A CA 1
ATOM 4230 C C . TYR A 1 528 ? -18.703 31.375 18.297 1 95.31 528 TYR A C 1
ATOM 4232 O O . TYR A 1 528 ? -19.141 30.703 19.234 1 95.31 528 TYR A O 1
ATOM 4240 N N . ALA A 1 529 ? -19.453 31.875 17.406 1 95.94 529 ALA A N 1
ATOM 4241 C CA . ALA A 1 529 ? -20.922 31.766 17.469 1 95.94 529 ALA A CA 1
ATOM 4242 C C . ALA A 1 529 ? -21.359 30.312 17.328 1 95.94 529 ALA A C 1
ATOM 4244 O O . ALA A 1 529 ? -22.359 29.906 17.922 1 95.94 529 ALA A O 1
ATOM 4245 N N . ASP A 1 530 ? -20.578 29.516 16.578 1 97.38 530 ASP A N 1
ATOM 4246 C CA . ASP A 1 530 ? -20.938 28.141 16.281 1 97.38 530 ASP A CA 1
ATOM 4247 C C . ASP A 1 530 ? -20.391 27.188 17.359 1 97.38 530 ASP A C 1
ATOM 4249 O O . ASP A 1 530 ? -20.547 25.969 17.25 1 97.38 530 ASP A O 1
ATOM 4253 N N . HIS A 1 531 ? -19.781 27.672 18.312 1 96.75 531 HIS A N 1
ATOM 4254 C CA . HIS A 1 531 ? -19.234 26.891 19.422 1 96.75 531 HIS A CA 1
ATOM 4255 C C . HIS A 1 531 ? -18.109 25.969 18.969 1 96.75 531 HIS A C 1
ATOM 4257 O O . HIS A 1 531 ? -18.078 24.797 19.328 1 96.75 531 HIS A O 1
ATOM 4263 N N . TRP A 1 532 ? -17.266 26.438 18.047 1 97.69 532 TRP A N 1
ATOM 4264 C CA . TRP A 1 532 ? -15.977 25.875 17.641 1 97.69 532 TRP A CA 1
ATOM 4265 C C . TRP A 1 532 ? -16.141 24.438 17.156 1 97.69 532 TRP A C 1
ATOM 4267 O O . TRP A 1 532 ? -15.477 23.516 17.672 1 97.69 532 TRP A O 1
ATOM 4277 N N . PRO A 1 533 ? -16.891 24.219 16.094 1 97.56 533 PRO A N 1
ATOM 4278 C CA . PRO A 1 533 ? -17.094 22.859 15.578 1 97.56 533 PRO A CA 1
ATOM 4279 C C . PRO A 1 533 ? -15.82 22.26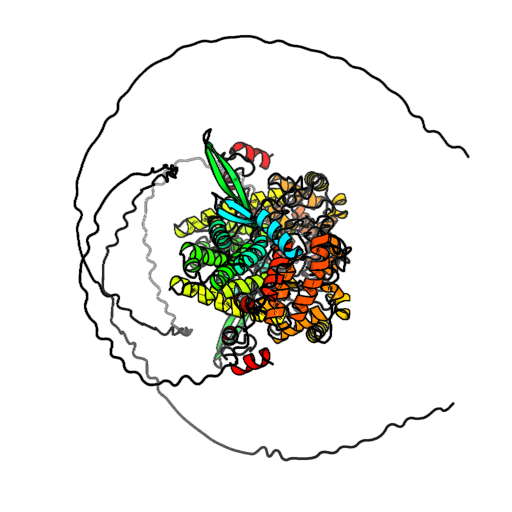6 14.984 1 97.56 533 PRO A C 1
ATOM 4281 O O . PRO A 1 533 ? -14.938 23 14.547 1 97.56 533 PRO A O 1
ATOM 4284 N N . GLU A 1 534 ? -15.766 20.953 14.906 1 97.62 534 GLU A N 1
ATOM 4285 C CA . GLU A 1 534 ? -14.664 20.203 14.32 1 97.62 534 GLU A CA 1
ATOM 4286 C C . GLU A 1 534 ? -14.539 20.469 12.828 1 97.62 534 GLU A C 1
ATOM 4288 O O . GLU A 1 534 ? -13.43 20.688 12.32 1 97.62 534 GLU A O 1
ATOM 4293 N N . TYR A 1 535 ? -15.641 20.391 12.133 1 98.44 535 TYR A N 1
ATOM 4294 C CA . TYR A 1 535 ? -15.656 20.609 10.688 1 98.44 535 TYR A CA 1
ATOM 4295 C C . TYR A 1 535 ? -17.016 21.141 10.234 1 98.44 535 TYR A C 1
ATOM 4297 O O . TYR A 1 535 ? -17.969 21.172 11.016 1 98.44 535 TYR A O 1
ATOM 4305 N N . TYR A 1 536 ? -17.062 21.625 9.047 1 98.75 536 TYR A N 1
ATOM 4306 C CA . TYR A 1 536 ? -18.281 22.078 8.406 1 98.75 536 TYR A CA 1
ATOM 4307 C C . TYR A 1 536 ? -18.562 21.281 7.137 1 98.75 536 TYR A C 1
ATOM 4309 O O . TYR A 1 536 ? -17.641 20.797 6.484 1 98.75 536 TYR A O 1
ATOM 4317 N N . ASP A 1 537 ? -19.859 21.172 6.77 1 98.19 537 ASP A N 1
ATOM 4318 C CA . ASP A 1 537 ? -20.312 20.422 5.602 1 98.19 537 ASP A CA 1
ATOM 4319 C C . ASP A 1 537 ? -20.797 21.359 4.5 1 98.19 537 ASP A C 1
ATOM 4321 O O . ASP A 1 537 ? -20.859 22.578 4.695 1 98.19 537 ASP A O 1
ATOM 4325 N N . THR A 1 538 ? -21.062 20.797 3.314 1 97 538 THR A N 1
ATOM 4326 C CA . THR A 1 538 ? -21.562 21.391 2.084 1 97 538 THR A CA 1
ATOM 4327 C C . THR A 1 538 ? -20.422 21.969 1.254 1 97 538 THR A C 1
ATOM 4329 O O . THR A 1 538 ? -19.297 22.078 1.733 1 97 538 THR A O 1
ATOM 4332 N N . LYS A 1 539 ? -20.688 22.359 0.138 1 96.56 539 LYS A N 1
ATOM 4333 C CA . LYS A 1 539 ? -19.688 22.766 -0.832 1 96.56 539 LYS A CA 1
ATOM 4334 C C . LYS A 1 539 ? -18.922 24 -0.353 1 96.56 539 LYS A C 1
ATOM 4336 O O . LYS A 1 539 ? -17.719 24.109 -0.556 1 96.56 539 LYS A O 1
ATOM 4341 N N . SER A 1 540 ? -19.594 24.891 0.361 1 95.94 540 SER A N 1
ATOM 4342 C CA . SER A 1 540 ? -18.953 26.125 0.757 1 95.94 540 SER A CA 1
ATOM 4343 C C . SER A 1 540 ? -18.656 26.156 2.254 1 95.94 540 SER A C 1
ATOM 4345 O O . SER A 1 540 ? -18.078 27.109 2.766 1 95.94 540 SER A O 1
ATOM 4347 N N . GLY A 1 541 ? -19.047 25.109 2.971 1 96.81 541 GLY A N 1
ATOM 4348 C CA . GLY A 1 541 ? -18.828 25.078 4.41 1 96.81 541 GLY A CA 1
ATOM 4349 C C . GLY A 1 541 ? -19.875 25.859 5.184 1 96.81 541 GLY A C 1
ATOM 4350 O O . GLY A 1 541 ? -19.562 26.484 6.203 1 96.81 541 GLY A O 1
ATOM 4351 N N . LYS A 1 542 ? -21.078 25.797 4.699 1 95.94 542 LYS A N 1
ATOM 4352 C CA . LYS A 1 542 ? -22.141 26.625 5.27 1 95.94 542 LYS A CA 1
ATOM 4353 C C . LYS A 1 542 ? -22.703 25.984 6.539 1 95.94 542 LYS A C 1
ATOM 4355 O O . LYS A 1 542 ? -23.125 26.703 7.461 1 95.94 542 LYS A O 1
ATOM 4360 N N . PHE A 1 543 ? -22.75 24.656 6.57 1 97.69 543 PHE A N 1
ATOM 4361 C CA . PHE A 1 543 ? -23.391 23.953 7.68 1 97.69 543 PHE A CA 1
ATOM 4362 C C . PHE A 1 543 ? -22.344 23.328 8.602 1 97.69 543 PHE A C 1
ATOM 4364 O O . PHE A 1 543 ? -21.344 22.797 8.133 1 97.69 543 PHE A O 1
ATOM 4371 N N . ILE A 1 544 ? -22.641 23.406 9.898 1 97.94 544 ILE A N 1
ATOM 4372 C CA . ILE A 1 544 ? -21.828 22.625 10.828 1 97.94 544 ILE A CA 1
ATOM 4373 C C . ILE A 1 544 ? -21.922 21.141 10.477 1 97.94 544 ILE A C 1
ATOM 4375 O O . ILE A 1 544 ? -23 20.641 10.148 1 97.94 544 ILE A O 1
ATOM 4379 N N . GLY A 1 545 ? -20.812 20.5 10.492 1 97.44 545 GLY A N 1
ATOM 4380 C CA . GLY A 1 545 ? -20.797 19.094 10.117 1 97.44 545 GLY A CA 1
ATOM 4381 C C . GLY A 1 545 ? -21.828 18.266 10.844 1 97.44 545 GLY A C 1
ATOM 4382 O O . GLY A 1 545 ? -22.078 18.469 12.031 1 97.44 545 GLY A O 1
ATOM 4383 N N . LYS A 1 546 ? -22.391 17.266 10.133 1 94.19 546 LYS A N 1
ATOM 4384 C CA . LYS A 1 546 ? -23.469 16.438 10.672 1 94.19 546 LYS A CA 1
ATOM 4385 C C . LYS A 1 546 ? -23.016 15.703 11.93 1 94.19 546 LYS A C 1
ATOM 4387 O O . LYS A 1 546 ? -23.797 15.539 12.875 1 94.19 546 LYS A O 1
ATOM 4392 N N . GLN A 1 547 ? -21.75 15.289 11.984 1 92.12 547 GLN A N 1
ATOM 4393 C CA . GLN A 1 547 ? -21.234 14.555 13.125 1 92.12 547 GLN A CA 1
ATOM 4394 C C . GLN A 1 547 ? -20.062 15.297 13.766 1 92.12 547 GLN A C 1
ATOM 4396 O O . GLN A 1 547 ? -19.188 14.672 14.375 1 92.12 547 GLN A O 1
ATOM 4401 N N . SER A 1 548 ? -20.062 16.547 13.555 1 94.38 548 SER A N 1
ATOM 4402 C CA . SER A 1 548 ? -18.984 17.375 14.102 1 94.38 548 SER A CA 1
ATOM 4403 C C . SER A 1 548 ? -19.078 17.469 15.617 1 94.38 548 SER A C 1
ATOM 4405 O O . SER A 1 548 ? -20.156 17.625 16.172 1 94.38 548 SER A O 1
ATOM 4407 N N . ARG A 1 549 ? -17.984 17.297 16.203 1 92.5 549 ARG A N 1
ATOM 4408 C CA . ARG A 1 549 ? -17.906 17.594 17.625 1 92.5 549 ARG A CA 1
ATOM 4409 C C . ARG A 1 549 ? -17.812 19.094 17.875 1 92.5 549 ARG A C 1
ATOM 4411 O O . ARG A 1 549 ? -17.25 19.828 17.047 1 92.5 549 ARG A O 1
ATOM 4418 N N . MET A 1 550 ? -18.406 19.5 19 1 94.19 550 MET A N 1
ATOM 4419 C CA . MET A 1 550 ? -18.312 20.906 19.391 1 94.19 550 MET A CA 1
ATOM 4420 C C . MET A 1 550 ? -17.156 21.109 20.375 1 94.19 550 MET A C 1
ATOM 4422 O O . MET A 1 550 ? -16.703 20.172 21.016 1 94.19 550 MET A O 1
ATOM 4426 N N . TYR A 1 551 ? -16.688 22.406 20.391 1 95.88 551 TYR A N 1
ATOM 4427 C CA . TYR A 1 551 ? -15.555 22.766 21.234 1 95.88 551 TYR A CA 1
ATOM 4428 C C . TYR A 1 551 ? -14.352 21.891 20.922 1 95.88 551 TYR A C 1
ATOM 4430 O O . TYR A 1 551 ? -13.75 21.312 21.844 1 95.88 551 TYR A O 1
ATOM 4438 N N . GLN A 1 552 ? -14.172 21.734 19.656 1 97.12 552 GLN A N 1
ATOM 4439 C CA . GLN A 1 552 ? -13.039 20.953 19.172 1 97.12 552 GLN A CA 1
ATOM 4440 C C . GLN A 1 552 ? -11.719 21.688 19.422 1 97.12 552 GLN A C 1
ATOM 4442 O O . GLN A 1 552 ? -11.508 22.797 18.938 1 97.12 552 GLN A O 1
ATOM 4447 N N . THR A 1 553 ? -10.82 21.031 20.047 1 98.12 553 THR A N 1
ATOM 4448 C CA . THR A 1 553 ? -9.617 21.672 20.562 1 98.12 553 THR A CA 1
ATOM 4449 C C . THR A 1 553 ? -8.719 22.125 19.406 1 98.12 553 THR A C 1
ATOM 4451 O O . THR A 1 553 ? -8.18 23.219 19.438 1 98.12 553 THR A O 1
ATOM 4454 N N . TRP A 1 554 ? -8.516 21.281 18.422 1 98.25 554 TRP A N 1
ATOM 4455 C CA . TRP A 1 554 ? -7.59 21.688 17.359 1 98.25 554 TRP A CA 1
ATOM 4456 C C . TRP A 1 554 ? -8.188 22.797 16.516 1 98.25 554 TRP A C 1
ATOM 4458 O O . TRP A 1 554 ? -7.453 23.547 15.859 1 98.25 554 TRP A O 1
ATOM 4468 N N . THR A 1 555 ? -9.5 22.984 16.453 1 98.62 555 THR A N 1
ATOM 4469 C CA . THR A 1 555 ? -10.125 24.141 15.828 1 98.62 555 THR A CA 1
ATOM 4470 C C . THR A 1 555 ? -9.789 25.422 16.594 1 98.62 555 THR A C 1
ATOM 4472 O O . THR A 1 555 ? -9.375 26.422 15.984 1 98.62 555 THR A O 1
ATOM 4475 N N . ILE A 1 556 ? -9.992 25.344 17.875 1 98.56 556 ILE A N 1
ATOM 4476 C CA . ILE A 1 556 ? -9.703 26.469 18.766 1 98.56 556 ILE A CA 1
ATOM 4477 C C . ILE A 1 556 ? -8.227 26.859 18.641 1 98.56 556 ILE A C 1
ATOM 4479 O O . ILE A 1 556 ? -7.906 28.031 18.438 1 98.56 556 ILE A O 1
ATOM 4483 N N . ALA A 1 557 ? -7.402 25.859 18.719 1 98.75 557 ALA A N 1
ATOM 4484 C CA . ALA A 1 557 ? -5.961 26.094 18.688 1 98.75 557 ALA A CA 1
ATOM 4485 C C . ALA A 1 557 ? -5.52 26.625 17.328 1 98.75 557 ALA A C 1
ATOM 4487 O O . ALA A 1 557 ? -4.633 27.469 17.234 1 98.75 557 ALA A O 1
ATOM 4488 N N . GLY A 1 558 ? -6.102 26.047 16.25 1 98.69 558 GLY A N 1
ATOM 4489 C CA . GLY A 1 558 ? -5.777 26.531 14.922 1 98.69 558 GLY A CA 1
ATOM 4490 C C . GLY A 1 558 ? -6.082 28 14.734 1 98.69 558 GLY A C 1
ATOM 4491 O O . GLY A 1 558 ? -5.297 28.734 14.125 1 98.69 558 GLY A O 1
ATOM 4492 N N . TYR A 1 559 ? -7.199 28.422 15.242 1 98.62 559 TYR A N 1
ATOM 4493 C CA . TYR A 1 559 ? -7.574 29.844 15.219 1 98.62 559 TYR A CA 1
ATOM 4494 C C . TYR A 1 559 ? -6.574 30.688 16 1 98.62 559 TYR A C 1
ATOM 4496 O O . TYR A 1 559 ? -6.066 31.688 15.484 1 98.62 559 TYR A O 1
ATOM 4504 N N . LEU A 1 560 ? -6.25 30.281 17.219 1 98.69 560 LEU A N 1
ATOM 4505 C CA . LEU A 1 560 ? -5.344 31.031 18.094 1 98.69 560 LEU A CA 1
ATOM 4506 C C . LEU A 1 560 ? -3.955 31.125 17.469 1 98.69 560 LEU A C 1
ATOM 4508 O O . LEU A 1 560 ? -3.354 32.219 17.453 1 98.69 560 LEU A O 1
ATOM 4512 N N . THR A 1 561 ? -3.48 29.984 16.969 1 98.69 561 THR A N 1
ATOM 4513 C CA . THR A 1 561 ? -2.16 29.969 16.344 1 98.69 561 THR A CA 1
ATOM 4514 C C . THR A 1 561 ? -2.111 30.906 15.141 1 98.69 561 THR A C 1
ATOM 4516 O O . THR A 1 561 ? -1.121 31.609 14.938 1 98.69 561 THR A O 1
ATOM 4519 N N . SER A 1 562 ? -3.174 30.938 14.383 1 98.62 562 SER A N 1
ATOM 4520 C CA . SER A 1 562 ? -3.24 31.844 13.234 1 98.62 562 SER A CA 1
ATOM 4521 C C . SER A 1 562 ? -3.168 33.312 13.664 1 98.62 562 SER A C 1
ATOM 4523 O O . SER A 1 562 ? -2.422 34.094 13.086 1 98.62 562 SER A O 1
ATOM 4525 N N . LYS A 1 563 ? -3.939 33.625 14.703 1 98.19 563 LYS A N 1
ATOM 4526 C CA . LYS A 1 563 ? -3.955 34.969 15.227 1 98.19 563 LYS A CA 1
ATOM 4527 C C . LYS A 1 563 ? -2.574 35.406 15.727 1 98.19 563 LYS A C 1
ATOM 4529 O O . LYS A 1 563 ? -2.113 36.5 15.445 1 98.19 563 LYS A O 1
ATOM 4534 N N . MET A 1 564 ? -1.958 34.5 16.375 1 97.81 564 MET A N 1
ATOM 4535 C CA . MET A 1 564 ? -0.651 34.812 16.953 1 97.81 564 MET A CA 1
ATOM 4536 C C . MET A 1 564 ? 0.404 34.969 15.867 1 97.81 564 MET A C 1
ATOM 4538 O O . MET A 1 564 ? 1.272 35.844 15.969 1 97.81 564 MET A O 1
ATOM 4542 N N . LEU A 1 565 ? 0.349 34.156 14.859 1 98.06 565 LEU A N 1
ATOM 4543 C CA . LEU A 1 565 ? 1.293 34.25 13.75 1 98.06 565 LEU A CA 1
ATOM 4544 C C . LEU A 1 565 ? 1.104 35.562 13.008 1 98.06 565 LEU A C 1
ATOM 4546 O O . LEU A 1 565 ? 2.08 36.188 12.578 1 98.06 565 LEU A O 1
ATOM 4550 N N . LEU A 1 566 ? -0.117 35.969 12.836 1 97.5 566 LEU A N 1
ATOM 4551 C CA . LEU A 1 566 ? -0.409 37.219 12.133 1 97.5 566 LEU A CA 1
ATOM 4552 C C . LEU A 1 566 ? 0.032 38.438 12.953 1 97.5 566 LEU A C 1
ATOM 4554 O O . LEU A 1 566 ? 0.418 39.469 12.398 1 97.5 566 LEU A O 1
ATOM 4558 N N . GLU A 1 567 ? 0.003 38.281 14.234 1 96 567 GLU A N 1
ATOM 4559 C CA . GLU A 1 567 ? 0.439 39.344 15.125 1 96 567 GLU A CA 1
ATOM 4560 C C . GLU A 1 567 ? 1.96 39.469 15.133 1 96 567 GLU A C 1
ATOM 4562 O O . GLU A 1 567 ? 2.496 40.562 15.266 1 96 567 GLU A O 1
ATOM 4567 N N . ASN A 1 568 ? 2.621 38.344 15.016 1 94.31 568 ASN A N 1
ATOM 4568 C CA . ASN A 1 568 ? 4.078 38.312 14.992 1 94.31 568 ASN A CA 1
ATOM 4569 C C . ASN A 1 568 ? 4.598 37.438 13.852 1 94.31 568 ASN A C 1
ATOM 4571 O O . ASN A 1 568 ? 5.172 36.375 14.094 1 94.31 568 ASN A O 1
ATOM 4575 N N . PRO A 1 569 ? 4.508 37.938 12.648 1 95.19 569 PRO A N 1
ATOM 4576 C CA . PRO A 1 569 ? 4.867 37.156 11.484 1 95.19 569 PRO A CA 1
ATOM 4577 C C . PRO A 1 569 ? 6.332 36.719 11.484 1 95.19 569 PRO A C 1
ATOM 4579 O O . PRO A 1 569 ? 6.699 35.75 10.828 1 95.19 569 PRO A O 1
ATOM 4582 N N . GLU A 1 570 ? 7.152 37.406 12.211 1 94.19 570 GLU A N 1
ATOM 4583 C CA . GLU A 1 570 ? 8.57 37.062 12.266 1 94.19 570 GLU A CA 1
ATOM 4584 C C . GLU A 1 570 ? 8.773 35.688 12.883 1 94.19 570 GLU A C 1
ATOM 4586 O O . GLU A 1 570 ? 9.711 34.969 12.516 1 94.19 570 GLU A O 1
ATOM 4591 N N . LYS A 1 571 ? 7.945 35.344 13.797 1 95.12 571 LYS A N 1
ATOM 4592 C CA . LYS A 1 571 ? 8.047 34.031 14.445 1 95.12 571 LYS A CA 1
ATOM 4593 C C . LYS A 1 571 ? 7.73 32.906 13.461 1 95.12 571 LYS A C 1
ATOM 4595 O O . LYS A 1 571 ? 8.133 31.75 13.672 1 95.12 571 LYS A O 1
ATOM 4600 N N . ALA A 1 572 ? 6.969 33.219 12.406 1 96.31 572 ALA A N 1
ATOM 4601 C CA . ALA A 1 572 ? 6.621 32.219 11.398 1 96.31 572 ALA A CA 1
ATOM 4602 C C . ALA A 1 572 ? 7.875 31.656 10.727 1 96.31 572 ALA A C 1
ATOM 4604 O O . ALA A 1 572 ? 7.898 30.5 10.312 1 96.31 572 ALA A O 1
ATOM 4605 N N . SER A 1 573 ? 8.898 32.469 10.641 1 95.69 573 SER A N 1
ATOM 4606 C CA . SER A 1 573 ? 10.117 32.031 9.945 1 95.69 573 SER A CA 1
ATOM 4607 C C . SER A 1 573 ? 10.781 30.875 10.648 1 95.69 573 SER A C 1
ATOM 4609 O O . SER A 1 573 ? 11.562 30.125 10.047 1 95.69 573 SER A O 1
ATOM 4611 N N . LEU A 1 574 ? 10.492 30.672 11.914 1 96.75 574 LEU A N 1
ATOM 4612 C CA . LEU A 1 574 ? 11.047 29.578 12.695 1 96.75 574 LEU A CA 1
ATOM 4613 C C . LEU A 1 574 ? 10.344 28.266 12.359 1 96.75 574 LEU A C 1
ATOM 4615 O O . LEU A 1 574 ? 10.844 27.188 12.68 1 96.75 574 LEU A O 1
ATOM 4619 N N . LEU A 1 575 ? 9.227 28.359 11.641 1 98.12 575 LEU A N 1
ATOM 4620 C CA . LEU A 1 575 ? 8.352 27.203 11.5 1 98.12 575 LEU A CA 1
ATOM 4621 C C . LEU A 1 575 ? 8.359 26.688 10.062 1 98.12 575 LEU A C 1
ATOM 4623 O O . LEU A 1 575 ? 7.895 25.578 9.797 1 98.12 575 LEU A O 1
ATOM 4627 N N . TYR A 1 576 ? 8.805 27.438 9.094 1 97.94 576 TYR A N 1
ATOM 4628 C CA . TYR A 1 576 ? 8.836 26.984 7.707 1 97.94 576 TYR A CA 1
ATOM 4629 C C . TYR A 1 576 ? 10.266 26.875 7.195 1 97.94 576 TYR A C 1
ATOM 4631 O O . TYR A 1 576 ? 11.203 27.328 7.859 1 97.94 576 TYR A O 1
ATOM 4639 N N . TRP A 1 577 ? 10.406 26.188 6.051 1 97.38 577 TRP A N 1
ATOM 4640 C CA . TRP A 1 577 ? 11.719 26 5.438 1 97.38 577 TRP A CA 1
ATOM 4641 C C . TRP A 1 577 ? 11.859 26.875 4.191 1 97.38 577 TRP A C 1
ATOM 4643 O O . TRP A 1 577 ? 10.922 27 3.408 1 97.38 577 TRP A O 1
ATOM 4653 N N . GLU A 1 578 ? 13.008 27.453 4.09 1 95.69 578 GLU A N 1
ATOM 4654 C CA . GLU A 1 578 ? 13.375 28.094 2.826 1 95.69 578 GLU A CA 1
ATOM 4655 C C . GLU A 1 578 ? 13.859 27.062 1.81 1 95.69 578 GLU A C 1
ATOM 4657 O O . GLU A 1 578 ? 14.078 25.891 2.152 1 95.69 578 GLU A O 1
ATOM 4662 N N . GLU A 1 579 ? 13.953 27.484 0.598 1 94 579 GLU A N 1
ATOM 4663 C CA . GLU A 1 579 ? 14.406 26.578 -0.463 1 94 579 GLU A CA 1
ATOM 4664 C C . GLU A 1 579 ? 15.742 25.938 -0.11 1 94 579 GLU A C 1
ATOM 4666 O O . GLU A 1 579 ? 16.641 26.594 0.417 1 94 579 GLU A O 1
ATOM 4671 N N . ASP A 1 580 ? 15.805 24.609 -0.286 1 91.38 580 ASP A N 1
ATOM 4672 C CA . ASP A 1 580 ? 17.031 23.875 -0.029 1 91.38 580 ASP A CA 1
ATOM 4673 C C . ASP A 1 580 ? 17.906 23.797 -1.278 1 91.38 580 ASP A C 1
ATOM 4675 O O . ASP A 1 580 ? 17.781 22.875 -2.082 1 91.38 580 ASP A O 1
ATOM 4679 N N . TYR A 1 581 ? 18.844 24.594 -1.4 1 84.31 581 TYR A N 1
ATOM 4680 C CA . TYR A 1 581 ? 19.672 24.688 -2.594 1 84.31 581 TYR A CA 1
ATOM 4681 C C . TYR A 1 581 ? 20.719 23.578 -2.615 1 84.31 581 TYR A C 1
ATOM 4683 O O . TYR A 1 581 ? 21.312 23.297 -3.658 1 84.31 581 TYR A O 1
ATOM 4691 N N . ASP A 1 582 ? 20.938 22.922 -1.478 1 79.19 582 ASP A N 1
ATOM 4692 C CA . ASP A 1 582 ? 21.875 21.797 -1.408 1 79.19 582 ASP A CA 1
ATOM 4693 C C . ASP A 1 582 ? 21.328 20.578 -2.158 1 79.19 582 ASP A C 1
ATOM 4695 O O . ASP A 1 582 ? 22.094 19.719 -2.59 1 79.19 582 ASP A O 1
ATOM 4699 N N . LEU A 1 583 ? 20.016 20.453 -2.145 1 74.44 583 LEU A N 1
ATOM 4700 C CA . LEU A 1 583 ? 19.391 19.328 -2.834 1 74.44 583 LEU A CA 1
ATOM 4701 C C . LEU A 1 583 ? 19.656 19.391 -4.332 1 74.44 583 LEU A C 1
ATOM 4703 O O . LEU A 1 583 ? 19.688 18.359 -5.008 1 74.44 583 LEU A O 1
ATOM 4707 N N . LEU A 1 584 ? 19.656 20.609 -4.859 1 58.25 584 LEU A N 1
ATOM 4708 C CA . LEU A 1 584 ? 19.891 20.812 -6.285 1 58.25 584 LEU A CA 1
ATOM 4709 C C . LEU A 1 584 ? 21.281 20.344 -6.68 1 58.25 584 LEU A C 1
ATOM 4711 O O . LEU A 1 584 ? 21.5 19.938 -7.824 1 58.25 584 LEU A O 1
ATOM 4715 N N . GLU A 1 585 ? 22.141 20.391 -5.801 1 51.22 585 GLU A N 1
ATOM 4716 C CA . GLU A 1 585 ? 23.516 19.969 -6.102 1 51.22 585 GLU A CA 1
ATOM 4717 C C . GLU A 1 585 ? 23.609 18.453 -6.199 1 51.22 585 GLU A C 1
ATOM 4719 O O . GLU A 1 585 ? 24.438 17.922 -6.953 1 51.22 585 GLU A O 1
ATOM 4724 N N . ILE A 1 586 ? 22.797 17.766 -5.473 1 46.38 586 ILE A N 1
ATOM 4725 C CA . ILE A 1 586 ? 22.891 16.312 -5.414 1 46.38 586 ILE A CA 1
ATOM 4726 C C . ILE A 1 586 ? 22.031 15.688 -6.512 1 46.38 586 ILE A C 1
ATOM 4728 O O . ILE A 1 586 ? 22.125 14.492 -6.789 1 46.38 586 ILE A O 1
ATOM 4732 N N . CYS A 1 587 ? 21.016 16.359 -6.887 1 45.28 587 CYS A N 1
ATOM 4733 C CA . CYS A 1 587 ? 20.156 15.773 -7.902 1 45.28 587 CYS A CA 1
ATOM 4734 C C . CYS A 1 587 ? 20.938 15.43 -9.156 1 45.28 587 CYS A C 1
ATOM 4736 O O . CYS A 1 587 ? 21.391 16.328 -9.875 1 45.28 587 CYS A O 1
ATOM 4738 N N . VAL A 1 588 ? 21.844 14.594 -9.219 1 38.31 588 VAL A N 1
ATOM 4739 C CA . VAL A 1 588 ? 22.469 14.016 -10.398 1 38.31 588 VAL A CA 1
ATOM 4740 C C . VAL A 1 588 ? 21.406 13.656 -11.43 1 38.31 588 VAL A C 1
ATOM 4742 O O . VAL A 1 588 ? 20.375 13.07 -11.094 1 38.31 588 VAL A O 1
ATOM 4745 N N . CYS A 1 589 ? 21.312 14.32 -12.672 1 35.59 589 CYS A N 1
ATOM 4746 C CA . CYS A 1 589 ? 20.609 14.164 -13.938 1 35.59 589 CYS A CA 1
ATOM 4747 C C . CYS A 1 589 ? 20.344 12.695 -14.234 1 35.59 589 CYS A C 1
ATOM 4749 O O . CYS A 1 589 ? 21.219 11.969 -14.688 1 35.59 589 CYS A O 1
ATOM 4751 N N . ALA A 1 590 ? 19.781 12.031 -13.523 1 35.12 590 ALA A N 1
ATOM 4752 C CA . ALA A 1 590 ? 19.344 10.703 -13.945 1 35.12 590 ALA A CA 1
ATOM 4753 C C . ALA A 1 590 ? 18.703 10.75 -15.336 1 35.12 590 ALA A C 1
ATOM 4755 O O . ALA A 1 590 ? 18.25 9.727 -15.852 1 35.12 590 ALA A O 1
ATOM 4756 N N . LEU A 1 591 ? 18.266 11.906 -15.703 1 33.75 591 LEU A N 1
ATOM 4757 C CA . LEU A 1 591 ? 17.672 12.055 -17.031 1 33.75 591 LEU A CA 1
ATOM 4758 C C . LEU A 1 591 ? 18.703 11.766 -18.109 1 33.75 591 LEU A C 1
ATOM 4760 O O . LEU A 1 591 ? 18.359 11.719 -19.297 1 33.75 591 LEU A O 1
ATOM 4764 N N . SER A 1 592 ? 19.938 12.305 -17.969 1 32.25 592 SER A N 1
ATOM 4765 C CA . SER A 1 592 ? 20.766 12.086 -19.141 1 32.25 592 SER A CA 1
ATOM 4766 C C . SER A 1 592 ? 21.203 10.633 -19.266 1 32.25 592 SER A C 1
ATOM 4768 O O . SER A 1 592 ? 21.547 10.008 -18.25 1 32.25 592 SER A O 1
ATOM 4770 N N . LYS A 1 593 ? 20.625 9.906 -20.219 1 34.47 593 LYS A N 1
ATOM 4771 C CA . LYS A 1 593 ? 21.125 8.586 -20.578 1 34.47 593 LYS A CA 1
ATOM 4772 C C . LYS A 1 593 ? 22.594 8.43 -20.219 1 34.47 593 LYS A C 1
ATOM 4774 O O . LYS A 1 593 ? 23.156 7.336 -20.312 1 34.47 593 LYS A O 1
ATOM 4779 N N . THR A 1 594 ? 23.438 9.57 -20.562 1 32.06 594 THR A N 1
ATOM 4780 C CA . THR A 1 594 ? 24.891 9.461 -20.406 1 32.06 594 THR A CA 1
ATOM 4781 C C . THR A 1 594 ? 25.281 9.633 -18.938 1 32.06 594 THR A C 1
ATOM 4783 O O . THR A 1 594 ? 24.672 10.422 -18.219 1 32.06 594 THR A O 1
ATOM 4786 N N . GLY A 1 595 ? 26.047 8.758 -18.172 1 28.5 595 GLY A N 1
ATOM 4787 C CA . GLY A 1 595 ? 26.625 8.562 -16.844 1 28.5 595 GLY A CA 1
ATOM 4788 C C . GLY A 1 595 ? 26.5 9.781 -15.953 1 28.5 595 GLY A C 1
ATOM 4789 O O . GLY A 1 595 ? 25.453 9.977 -15.312 1 28.5 595 GLY A O 1
ATOM 4790 N N . ARG A 1 596 ? 27.797 10.289 -15.234 1 30.31 596 ARG A N 1
ATOM 4791 C CA . ARG A 1 596 ? 28.438 11.102 -14.203 1 30.31 596 ARG A CA 1
ATOM 4792 C C . ARG A 1 596 ? 28.141 12.586 -14.414 1 30.31 596 ARG A C 1
ATOM 4794 O O . ARG A 1 596 ? 28.844 13.445 -13.883 1 30.31 596 ARG A O 1
ATOM 4801 N N . LYS A 1 597 ? 27.578 13.016 -15.43 1 28.22 597 LYS A N 1
ATOM 4802 C CA . LYS A 1 597 ? 27.781 14.461 -15.445 1 28.22 597 LYS A CA 1
ATOM 4803 C C . LYS A 1 597 ? 26.922 15.148 -14.391 1 28.22 597 LYS A C 1
ATOM 4805 O O . LYS A 1 597 ? 25.703 14.938 -14.344 1 28.22 597 LYS A O 1
ATOM 4810 N N . LEU A 1 598 ? 27.578 15.586 -13.312 1 31.03 598 LEU A N 1
ATOM 4811 C CA . LEU A 1 598 ? 27.094 16.531 -12.312 1 31.03 598 LEU A CA 1
ATOM 4812 C C . LEU A 1 598 ? 26.156 17.547 -12.93 1 31.03 598 LEU A C 1
ATOM 4814 O O . LEU A 1 598 ? 26.453 18.141 -13.961 1 31.03 598 LEU A O 1
ATOM 4818 N N . CYS A 1 599 ? 24.969 17.406 -12.859 1 31.72 599 CYS A N 1
ATOM 4819 C CA . CYS A 1 599 ? 24.141 18.516 -13.312 1 31.72 599 CYS A CA 1
ATOM 4820 C C . CYS A 1 599 ? 24.797 19.844 -12.992 1 31.72 599 CYS A C 1
ATOM 4822 O O . CYS A 1 599 ? 25.219 20.094 -11.859 1 31.72 599 CYS A O 1
ATOM 4824 N N . ALA A 1 600 ? 25.422 20.531 -13.969 1 28.27 600 ALA A N 1
ATOM 4825 C CA . ALA A 1 600 ? 26.016 21.844 -13.742 1 28.27 600 ALA A CA 1
ATOM 4826 C C . ALA A 1 600 ? 25.203 22.656 -12.75 1 28.27 600 ALA A C 1
ATOM 4828 O O . ALA A 1 600 ? 23.969 22.719 -12.852 1 28.27 600 ALA A O 1
ATOM 4829 N N . ARG A 1 601 ? 25.719 23.078 -11.641 1 32.66 601 ARG A N 1
ATOM 4830 C CA . ARG A 1 601 ? 25.359 23.953 -10.531 1 32.66 601 ARG A CA 1
ATOM 4831 C C . ARG A 1 601 ? 24.375 25.031 -10.984 1 32.66 601 ARG A C 1
ATOM 4833 O O . ARG A 1 601 ? 23.438 25.359 -10.258 1 32.66 601 ARG A O 1
ATOM 4840 N N . GLY A 1 602 ? 24.75 25.672 -12.039 1 31.03 602 GLY A N 1
ATOM 4841 C CA . GLY A 1 602 ? 24.156 26.922 -12.484 1 31.03 602 GLY A CA 1
ATOM 4842 C C . GLY A 1 602 ? 22.781 26.734 -13.125 1 31.03 602 GLY A C 1
ATOM 4843 O O . GLY A 1 602 ? 21.922 27.609 -12.992 1 31.03 602 GLY A O 1
ATOM 4844 N N . ALA A 1 603 ? 22.594 25.688 -13.914 1 32.59 603 ALA A N 1
ATOM 4845 C CA . ALA A 1 603 ? 21.375 25.609 -14.703 1 32.59 603 ALA A CA 1
ATOM 4846 C C . ALA A 1 603 ? 20.203 25.125 -13.852 1 32.59 603 ALA A C 1
ATOM 4848 O O . ALA A 1 603 ? 19.047 25.422 -14.141 1 32.59 603 ALA A O 1
ATOM 4849 N N . ALA A 1 604 ? 20.391 24.266 -12.922 1 34.56 604 ALA A N 1
ATOM 4850 C CA . ALA A 1 604 ? 19.297 23.891 -12.031 1 34.56 604 ALA A CA 1
ATOM 4851 C C . ALA A 1 604 ? 18.812 25.078 -11.203 1 34.56 604 ALA A C 1
ATOM 4853 O O . ALA A 1 604 ? 17.609 25.25 -10.977 1 34.56 604 ALA A O 1
ATOM 4854 N N . LYS A 1 605 ? 19.672 25.906 -10.758 1 36.22 605 LYS A N 1
ATOM 4855 C CA . LYS A 1 605 ? 19.328 27.141 -10.047 1 36.22 605 LYS A CA 1
ATOM 4856 C C . LYS A 1 605 ? 18.438 28.047 -10.898 1 36.22 605 LYS A C 1
ATOM 4858 O O . LYS A 1 605 ? 17.516 28.688 -10.391 1 36.22 605 LYS A O 1
ATOM 4863 N N . SER A 1 606 ? 18.797 28.125 -12.156 1 32.31 606 SER A N 1
ATOM 4864 C CA . SER A 1 606 ? 18.062 29.047 -13.016 1 32.31 606 SER A CA 1
ATOM 4865 C C . SER A 1 606 ? 16.641 28.562 -13.273 1 32.31 606 SER A C 1
ATOM 4867 O O . SER A 1 606 ? 15.727 29.359 -13.461 1 32.31 606 SER A O 1
ATOM 4869 N N . GLN A 1 607 ? 16.422 27.359 -13.43 1 31.5 607 GLN A N 1
ATOM 4870 C CA . GLN A 1 607 ? 15.078 26.875 -13.734 1 31.5 607 GLN A CA 1
ATOM 4871 C C . GLN A 1 607 ? 14.188 26.906 -12.5 1 31.5 607 GLN A C 1
ATOM 4873 O O . GLN A 1 607 ? 12.961 26.859 -12.609 1 31.5 607 GLN A O 1
ATOM 4878 N N . ILE A 1 608 ? 14.711 26.688 -11.414 1 35.09 608 ILE A N 1
ATOM 4879 C CA . ILE A 1 608 ? 13.93 26.781 -10.188 1 35.09 608 ILE A CA 1
ATOM 4880 C C . ILE A 1 608 ? 13.664 28.234 -9.836 1 35.09 608 ILE A C 1
ATOM 4882 O O . ILE A 1 608 ? 12.617 28.562 -9.281 1 35.09 608 ILE A O 1
ATOM 4886 N N . LEU A 1 609 ? 14.703 29.188 -10.023 1 30 609 LEU A N 1
ATOM 4887 C CA . LEU A 1 609 ? 14.539 30.594 -9.625 1 30 609 LEU A CA 1
ATOM 4888 C C . LEU A 1 609 ? 13.68 31.344 -10.633 1 30 609 LEU A C 1
ATOM 4890 O O . LEU A 1 609 ? 13.289 32.5 -10.391 1 30 609 LEU A O 1
ATOM 4894 N N . VAL A 1 610 ? 13.852 30.984 -11.969 1 29.72 610 VAL A N 1
ATOM 4895 C CA . VAL A 1 610 ? 13.062 31.812 -12.875 1 29.72 610 VAL A CA 1
ATOM 4896 C C . VAL A 1 610 ? 11.609 31.344 -12.867 1 29.72 610 VAL A C 1
ATOM 4898 O O . VAL A 1 610 ? 11.328 30.156 -13.023 1 29.72 610 VAL A O 1
ATOM 4901 N N . MET B 1 1 ? -67.5 -20.984 -1.105 1 17.42 1 MET B N 1
ATOM 4902 C CA . MET B 1 1 ? -67.688 -21.688 0.163 1 17.42 1 MET B CA 1
ATOM 4903 C C . MET B 1 1 ? -67.25 -20.812 1.333 1 17.42 1 MET B C 1
ATOM 4905 O O . MET B 1 1 ? -66.562 -19.797 1.139 1 17.42 1 MET B O 1
ATOM 4909 N N . ASN B 1 2 ? -67.125 -21.5 2.617 1 17.33 2 ASN B N 1
ATOM 4910 C CA . ASN B 1 2 ? -67.125 -21.656 4.066 1 17.33 2 ASN B CA 1
ATOM 4911 C C . ASN B 1 2 ? -65.938 -21.016 4.715 1 17.33 2 ASN B C 1
ATOM 4913 O O . ASN B 1 2 ? -64.812 -21.141 4.191 1 17.33 2 ASN B O 1
ATOM 4917 N N . ALA B 1 3 ? -66 -20.109 5.816 1 20.17 3 ALA B N 1
ATOM 4918 C CA . ALA B 1 3 ? -65.75 -19.125 6.859 1 20.17 3 ALA B CA 1
ATOM 4919 C C . ALA B 1 3 ? -64.812 -19.734 7.938 1 20.17 3 ALA B C 1
ATOM 4921 O O . ALA B 1 3 ? -64.625 -19.109 8.977 1 20.17 3 ALA B O 1
ATOM 4922 N N . ILE B 1 4 ? -64.188 -20.859 7.742 1 17.91 4 ILE B N 1
ATOM 4923 C CA . ILE B 1 4 ? -63.906 -21.734 8.867 1 17.91 4 ILE B CA 1
ATOM 4924 C C . ILE B 1 4 ? -62.938 -21.078 9.812 1 17.91 4 ILE B C 1
ATOM 4926 O O . ILE B 1 4 ? -61.875 -20.594 9.383 1 17.91 4 ILE B O 1
ATOM 4930 N N . LYS B 1 5 ? -63.156 -20.875 11.188 1 17.55 5 LYS B N 1
ATOM 4931 C CA . LYS B 1 5 ? -62.938 -20.297 12.516 1 17.55 5 LYS B CA 1
ATOM 4932 C C . LYS B 1 5 ? -61.656 -20.828 13.148 1 17.55 5 LYS B C 1
ATOM 4934 O O . LYS B 1 5 ? -61.688 -21.875 13.797 1 17.55 5 LYS B O 1
ATOM 4939 N N . ILE B 1 6 ? -60.531 -21.016 12.672 1 18.86 6 ILE B N 1
ATOM 4940 C CA . ILE B 1 6 ? -59.625 -22 13.273 1 18.86 6 ILE B CA 1
ATOM 4941 C C . ILE B 1 6 ? -59.156 -21.5 14.633 1 18.86 6 ILE B C 1
ATOM 4943 O O . ILE B 1 6 ? -58.562 -20.422 14.734 1 18.86 6 ILE B O 1
ATOM 4947 N N . SER B 1 7 ? -59.531 -22 15.867 1 17.08 7 SER B N 1
ATOM 4948 C CA . SER B 1 7 ? -59.562 -21.891 17.328 1 17.08 7 SER B CA 1
ATOM 4949 C C . SER B 1 7 ? -58.156 -21.891 17.906 1 17.08 7 SER B C 1
ATOM 4951 O O . SER B 1 7 ? -57.219 -22.438 17.297 1 17.08 7 SER B O 1
ATOM 4953 N N . LYS B 1 8 ? -57.781 -21.094 19.109 1 17.58 8 LYS B N 1
ATOM 4954 C CA . LYS B 1 8 ? -56.875 -20.406 20.031 1 17.58 8 LYS B CA 1
ATOM 4955 C C . LYS B 1 8 ? -56.188 -21.375 20.984 1 17.58 8 LYS B C 1
ATOM 4957 O O . LYS B 1 8 ? -55.5 -20.969 21.906 1 17.58 8 LYS B O 1
ATOM 4962 N N . MET B 1 9 ? -56 -22.594 20.875 1 15.61 9 MET B N 1
ATOM 4963 C CA . MET B 1 9 ? -55.906 -23.438 22.062 1 15.61 9 MET B CA 1
ATOM 4964 C C . MET B 1 9 ? -54.781 -22.969 22.984 1 15.61 9 MET B C 1
ATOM 4966 O O . MET B 1 9 ? -53.812 -22.359 22.516 1 15.61 9 MET B O 1
ATOM 4970 N N . ILE B 1 10 ? -54.531 -23.562 24.391 1 16.25 10 ILE B N 1
ATOM 4971 C CA . ILE B 1 10 ? -54.562 -23.562 25.844 1 16.25 10 ILE B CA 1
ATOM 4972 C C . ILE B 1 10 ? -53.156 -23.75 26.406 1 16.25 10 ILE B C 1
ATOM 4974 O O . ILE B 1 10 ? -52.812 -23.203 27.453 1 16.25 10 ILE B O 1
ATOM 4978 N N . PHE B 1 11 ? -52.031 -24.344 26.016 1 16.23 11 PHE B N 1
ATOM 4979 C CA . PHE B 1 11 ? -51.562 -25.375 26.922 1 16.23 11 PHE B CA 1
ATOM 4980 C C . PHE B 1 11 ? -50.719 -24.766 28.031 1 16.23 11 PHE B C 1
ATOM 4982 O O . PHE B 1 11 ? -50 -23.781 27.812 1 16.23 11 PHE B O 1
ATOM 4989 N N . GLY B 1 12 ? -50.812 -25.156 29.469 1 16 12 GLY B N 1
ATOM 4990 C CA . GLY B 1 12 ? -50.688 -25.031 30.922 1 16 12 GLY B CA 1
ATOM 4991 C C . GLY B 1 12 ? -49.281 -25.281 31.422 1 16 12 GLY B C 1
ATOM 4992 O O . GLY B 1 12 ? -49 -25.203 32.625 1 16 12 GLY B O 1
ATOM 4993 N N . CYS B 1 13 ? -48.156 -25.641 30.938 1 15.42 13 CYS B N 1
ATOM 4994 C CA . CYS B 1 13 ? -47.406 -26.562 31.766 1 15.42 13 CYS B CA 1
ATOM 4995 C C . CYS B 1 13 ? -46.75 -25.844 32.938 1 15.42 13 CYS B C 1
ATOM 4997 O O . CYS B 1 13 ? -46.219 -24.75 32.781 1 15.42 13 CYS B O 1
ATOM 4999 N N . ARG B 1 14 ? -46.75 -26.312 34.312 1 15.25 14 ARG B N 1
ATOM 5000 C CA . ARG B 1 14 ? -46.656 -26.156 35.75 1 15.25 14 ARG B CA 1
ATOM 5001 C C . ARG B 1 14 ? -45.219 -26.109 36.25 1 15.25 14 ARG B C 1
ATOM 5003 O O . ARG B 1 14 ? -44.938 -25.625 37.344 1 15.25 14 ARG B O 1
ATOM 5010 N N . LEU B 1 15 ? -44.094 -26.516 35.812 1 15.81 15 LEU B N 1
ATOM 5011 C CA . LEU B 1 15 ? -43.312 -27.312 36.719 1 15.81 15 LEU B CA 1
ATOM 5012 C C . LEU B 1 15 ? -42.719 -26.438 37.812 1 15.81 15 LEU B C 1
ATOM 5014 O O . LEU B 1 15 ? -42.312 -25.297 37.562 1 15.81 15 LEU B O 1
ATOM 5018 N N . PHE B 1 16 ? -42.562 -26.812 39.219 1 15.36 16 PHE B N 1
ATOM 5019 C CA . PHE B 1 16 ? -42.531 -26.609 40.656 1 15.36 16 PHE B CA 1
ATOM 5020 C C . PHE B 1 16 ? -41.156 -26.109 41.094 1 15.36 16 PHE B C 1
ATOM 5022 O O . PHE B 1 16 ? -41.062 -25.109 41.812 1 15.36 16 PHE B O 1
ATOM 5029 N N . ASN B 1 17 ? -40.031 -26.906 41.5 1 15.46 17 ASN B N 1
ATOM 5030 C CA . ASN B 1 17 ? -39.719 -27.281 42.844 1 15.46 17 ASN B CA 1
ATOM 5031 C C . ASN B 1 17 ? -38.688 -26.328 43.5 1 15.46 17 ASN B C 1
ATOM 5033 O O . ASN B 1 17 ? -38.938 -25.797 44.562 1 15.46 17 ASN B O 1
ATOM 5037 N N . GLN B 1 18 ? -37.312 -26.703 43.781 1 15.75 18 GLN B N 1
ATOM 5038 C CA . GLN B 1 18 ? -36.812 -27 45.125 1 15.75 18 GLN B CA 1
ATOM 5039 C C . GLN B 1 18 ? -36.156 -25.766 45.75 1 15.75 18 GLN B C 1
ATOM 5041 O O . GLN B 1 18 ? -35.781 -24.828 45.031 1 15.75 18 GLN B O 1
ATOM 5046 N N . SER B 1 19 ? -35.438 -25.891 47.125 1 15.1 19 SER B N 1
ATOM 5047 C CA . SER B 1 19 ? -35.281 -25.484 48.5 1 15.1 19 SER B CA 1
ATOM 5048 C C . SER B 1 19 ? -33.969 -24.781 48.75 1 15.1 19 SER B C 1
ATOM 5050 O O . SER B 1 19 ? -32.906 -25.422 48.75 1 15.1 19 SER B O 1
ATOM 5052 N N . ARG B 1 20 ? -33.562 -23.734 48.188 1 14.7 20 ARG B N 1
ATOM 5053 C CA . ARG B 1 20 ? -32.219 -23.266 48.531 1 14.7 20 ARG B CA 1
ATOM 5054 C C . ARG B 1 20 ? -32.188 -22.75 49.969 1 14.7 20 ARG B C 1
ATOM 5056 O O . ARG B 1 20 ? -32.875 -21.781 50.312 1 14.7 20 ARG B O 1
ATOM 5063 N N . SER B 1 21 ? -31.609 -23.453 50.969 1 14.58 21 SER B N 1
ATOM 5064 C CA . SER B 1 21 ? -31.469 -23.203 52.406 1 14.58 21 SER B CA 1
ATOM 5065 C C . SER B 1 21 ? -30.266 -22.297 52.688 1 14.58 21 SER B C 1
ATOM 5067 O O . SER B 1 21 ? -29.125 -22.703 52.469 1 14.58 21 SER B O 1
ATOM 5069 N N . VAL B 1 22 ? -30.234 -21.047 52.375 1 14.84 22 VAL B N 1
ATOM 5070 C CA . VAL B 1 22 ? -29.219 -20.062 52.719 1 14.84 22 VAL B CA 1
ATOM 5071 C C . VAL B 1 22 ? -29.094 -19.906 54.219 1 14.84 22 VAL B C 1
ATOM 5073 O O . VAL B 1 22 ? -30.031 -19.406 54.875 1 14.84 22 VAL B O 1
ATOM 5076 N N . LEU B 1 23 ? -28.062 -20.531 54.844 1 14.34 23 LEU B N 1
ATOM 5077 C CA . LEU B 1 23 ? -27.766 -20.656 56.281 1 14.34 23 LEU B CA 1
ATOM 5078 C C . LEU B 1 23 ? -27.141 -19.359 56.812 1 14.34 23 LEU B C 1
ATOM 5080 O O . LEU B 1 23 ? -26.594 -18.562 56.031 1 14.34 23 LEU B O 1
ATOM 5084 N N . GLY B 1 24 ? -26.516 -19.25 58.281 1 14.73 24 GLY B N 1
ATOM 5085 C CA . GLY B 1 24 ? -26.609 -18.578 59.562 1 14.73 24 GLY B CA 1
ATOM 5086 C C . GLY B 1 24 ? -25.375 -17.734 59.875 1 14.73 24 GLY B C 1
ATOM 5087 O O . GLY B 1 24 ? -25.5 -16.578 60.281 1 14.73 24 GLY B O 1
ATOM 5088 N N . PHE B 1 25 ? -23.891 -18.047 60.094 1 14.62 25 PHE B N 1
ATOM 5089 C CA . PHE B 1 25 ? -23.391 -17.891 61.469 1 14.62 25 PHE B CA 1
ATOM 5090 C C . PHE B 1 25 ? -22.781 -16.5 61.656 1 14.62 25 PHE B C 1
ATOM 5092 O O . PHE B 1 25 ? -22.422 -15.836 60.656 1 14.62 25 PHE B O 1
ATOM 5099 N N . ILE B 1 26 ? -21.688 -16.328 62.844 1 14.84 26 ILE B N 1
ATOM 5100 C CA . ILE B 1 26 ? -21.578 -15.641 64.125 1 14.84 26 ILE B CA 1
ATOM 5101 C C . ILE B 1 26 ? -20.484 -14.578 64.062 1 14.84 26 ILE B C 1
ATOM 5103 O O . ILE B 1 26 ? -19.719 -14.531 63.094 1 14.84 26 ILE B O 1
ATOM 5107 N N . LYS B 1 27 ? -19.156 -14.555 65 1 14.84 27 LYS B N 1
ATOM 5108 C CA . LYS B 1 27 ? -18.859 -13.734 66.188 1 14.84 27 LYS B CA 1
ATOM 5109 C C . LYS B 1 27 ? -17.75 -12.727 65.875 1 14.84 27 LYS B C 1
ATOM 5111 O O . LYS B 1 27 ? -17.922 -11.531 66.125 1 14.84 27 LYS B O 1
ATOM 5116 N N . SER B 1 28 ? -16.281 -12.945 66.312 1 14.56 28 SER B N 1
ATOM 5117 C CA . SER B 1 28 ? -15.742 -12.336 67.5 1 14.56 28 SER B CA 1
ATOM 5118 C C . SER B 1 28 ? -14.797 -11.188 67.188 1 14.56 28 SER B C 1
ATOM 5120 O O . SER B 1 28 ? -14.336 -11.07 66.062 1 14.56 28 SER B O 1
ATOM 5122 N N . PRO B 1 29 ? -13.414 -11.047 68 1 15.57 29 PRO B N 1
ATOM 5123 C CA . PRO B 1 29 ? -12.961 -10.055 69 1 15.57 29 PRO B CA 1
ATOM 5124 C C . PRO B 1 29 ? -11.898 -9.117 68.438 1 15.57 29 PRO B C 1
ATOM 5126 O O . PRO B 1 29 ? -11.414 -9.32 67.312 1 15.57 29 PRO B O 1
ATOM 5129 N N . ASN B 1 30 ? -10.508 -9.109 69.062 1 15.23 30 ASN B N 1
ATOM 5130 C CA . ASN B 1 30 ? -9.867 -8.219 70 1 15.23 30 ASN B CA 1
ATOM 5131 C C . ASN B 1 30 ? -8.773 -7.383 69.312 1 15.23 30 ASN B C 1
ATOM 5133 O O . ASN B 1 30 ? -8.391 -7.641 68.188 1 15.23 30 ASN B O 1
ATOM 5137 N N . SER B 1 31 ? -7.328 -7.434 69.875 1 15.25 31 SER B N 1
ATOM 5138 C CA . SER B 1 31 ? -6.559 -6.512 70.688 1 15.25 31 SER B CA 1
ATOM 5139 C C . SER B 1 31 ? -5.512 -5.77 69.875 1 15.25 31 SER B C 1
ATOM 5141 O O . SER B 1 31 ? -5.293 -6.086 68.688 1 15.25 31 SER B O 1
ATOM 5143 N N . ASN B 1 32 ? -4.148 -5.848 70.25 1 15.38 32 ASN B N 1
ATOM 5144 C CA . ASN B 1 32 ? -3.244 -4.941 70.938 1 15.38 32 ASN B CA 1
ATOM 5145 C C . ASN B 1 32 ? -2.254 -4.289 70 1 15.38 32 ASN B C 1
ATOM 5147 O O . ASN B 1 32 ? -2.084 -4.75 68.875 1 15.38 32 ASN B O 1
ATOM 5151 N N . ARG B 1 33 ? -0.812 -4.148 70.438 1 15.62 33 ARG B N 1
ATOM 5152 C CA . ARG B 1 33 ? 0.062 -3.068 70.875 1 15.62 33 ARG B CA 1
ATOM 5153 C C . ARG B 1 33 ? 1.057 -2.684 69.75 1 15.62 33 ARG B C 1
ATOM 5155 O O . ARG B 1 33 ? 1.196 -3.391 68.75 1 15.62 33 ARG B O 1
ATOM 5162 N N . SER B 1 34 ? 2.434 -2.627 70.125 1 15.96 34 SER B N 1
ATOM 5163 C CA . SER B 1 34 ? 3.326 -1.5 70.375 1 15.96 34 SER B CA 1
ATOM 5164 C C . SER B 1 34 ? 4.262 -1.262 69.188 1 15.96 34 SER B C 1
ATOM 5166 O O . SER B 1 34 ? 4.336 -0.151 68.625 1 15.96 34 SER B O 1
ATOM 5168 N N . LEU B 1 35 ? 5.559 -1.668 69.312 1 17.41 35 LEU B N 1
ATOM 5169 C CA . LEU B 1 35 ? 6.824 -0.974 69.5 1 17.41 35 LEU B CA 1
ATOM 5170 C C . LEU B 1 35 ? 7.594 -0.829 68.188 1 17.41 35 LEU B C 1
ATOM 5172 O O . LEU B 1 35 ? 7.453 -1.658 67.312 1 17.41 35 LEU B O 1
ATOM 5176 N N . HIS B 1 36 ? 8.484 0.233 68.062 1 17.52 36 HIS B N 1
ATOM 5177 C CA . HIS B 1 36 ? 9.055 1.215 67.188 1 17.52 36 HIS B CA 1
ATOM 5178 C C . HIS B 1 36 ? 10.375 0.717 66.562 1 17.52 36 HIS B C 1
ATOM 5180 O O . HIS B 1 36 ? 11.078 1.47 65.938 1 17.52 36 HIS B O 1
ATOM 5186 N N . ILE B 1 37 ? 10.68 -0.499 66.312 1 15.91 37 ILE B N 1
ATOM 5187 C CA . ILE B 1 37 ? 12.086 -0.885 66.25 1 15.91 37 ILE B CA 1
ATOM 5188 C C . ILE B 1 37 ? 12.734 -0.271 65 1 15.91 37 ILE B C 1
ATOM 5190 O O . ILE B 1 37 ? 12.266 -0.493 63.875 1 15.91 37 ILE B O 1
ATOM 5194 N N . SER B 1 38 ? 13.586 0.794 65.188 1 17.28 38 SER B N 1
ATOM 5195 C CA . SER B 1 38 ? 14.367 1.685 64.312 1 17.28 38 SER B CA 1
ATOM 5196 C C . SER B 1 38 ? 15.461 0.924 63.594 1 17.28 38 SER B C 1
ATOM 5198 O O . SER B 1 38 ? 16.141 0.074 64.188 1 17.28 38 SER B O 1
ATOM 5200 N N . LEU B 1 39 ? 15.445 1.003 62.281 1 15.71 39 LEU B N 1
ATOM 5201 C CA . LEU B 1 39 ? 16.125 0.218 61.25 1 15.71 39 LEU B CA 1
ATOM 5202 C C . LEU B 1 39 ? 17.562 0.669 61.062 1 15.71 39 LEU B C 1
ATOM 5204 O O . LEU B 1 39 ? 17.844 1.863 60.906 1 15.71 39 LEU B O 1
ATOM 5208 N N . PRO B 1 40 ? 18.5 -0.157 61.625 1 16.83 40 PRO B N 1
ATOM 5209 C CA . PRO B 1 40 ? 19.969 -0.078 61.562 1 16.83 40 PRO B CA 1
ATOM 5210 C C . PRO B 1 40 ? 20.516 0.013 60.156 1 16.83 40 PRO B C 1
ATOM 5212 O O . PRO B 1 40 ? 20.031 -0.693 59.25 1 16.83 40 PRO B O 1
ATOM 5215 N N . ARG B 1 41 ? 20.969 1.188 59.812 1 17.33 41 ARG B N 1
ATOM 5216 C CA . ARG B 1 41 ? 21.516 1.622 58.531 1 17.33 41 ARG B CA 1
ATOM 5217 C C . ARG B 1 41 ? 22.781 0.848 58.188 1 17.33 41 ARG B C 1
ATOM 5219 O O . ARG B 1 41 ? 23.781 0.91 58.906 1 17.33 41 ARG B O 1
ATOM 5226 N N . PHE B 1 42 ? 22.672 -0.295 57.375 1 14.88 42 PHE B N 1
ATOM 5227 C CA . PHE B 1 42 ? 23.641 -1.283 56.906 1 14.88 42 PHE B CA 1
ATOM 5228 C C . PHE B 1 42 ? 24.625 -0.666 55.938 1 14.88 42 PHE B C 1
ATOM 5230 O O . PHE B 1 42 ? 24.25 -0.28 54.812 1 14.88 42 PHE B O 1
ATOM 5237 N N . LEU B 1 43 ? 25.641 0.005 56.438 1 17.02 43 LEU B N 1
ATOM 5238 C CA . LEU B 1 43 ? 26.75 0.564 55.656 1 17.02 43 LEU B CA 1
ATOM 5239 C C . LEU B 1 43 ? 27.484 -0.525 54.906 1 17.02 43 LEU B C 1
ATOM 5241 O O . LEU B 1 43 ? 28.641 -0.338 54.469 1 17.02 43 LEU B O 1
ATOM 5245 N N . GLY B 1 44 ? 26.781 -1.421 54.188 1 13.95 44 GLY B N 1
ATOM 5246 C CA . GLY B 1 44 ? 27.531 -2.576 53.75 1 13.95 44 GLY B CA 1
ATOM 5247 C C . GLY B 1 44 ? 28.719 -2.209 52.844 1 13.95 44 GLY B C 1
ATOM 5248 O O . GLY B 1 44 ? 28.906 -1.036 52.531 1 13.95 44 GLY B O 1
ATOM 5249 N N . LEU B 1 45 ? 28.703 -2.902 51.625 1 14.32 45 LEU B N 1
ATOM 5250 C CA . LEU B 1 45 ? 29.547 -3.992 51.156 1 14.32 45 LEU B CA 1
ATOM 5251 C C . LEU B 1 45 ? 30.656 -3.463 50.25 1 14.32 45 LEU B C 1
ATOM 5253 O O . LEU B 1 45 ? 30.547 -2.359 49.719 1 14.32 45 LEU B O 1
ATOM 5257 N N . ARG B 1 46 ? 31.078 -4.457 49.438 1 14.85 46 ARG B N 1
ATOM 5258 C CA . ARG B 1 46 ? 32.281 -5.23 49.125 1 14.85 46 ARG B CA 1
ATOM 5259 C C . ARG B 1 46 ? 32.938 -4.688 47.844 1 14.85 46 ARG B C 1
ATOM 5261 O O . ARG B 1 46 ? 34.156 -4.445 47.844 1 14.85 46 ARG B O 1
ATOM 5268 N N . CYS B 1 47 ? 32.469 -5.125 46.594 1 13.82 47 CYS B N 1
ATOM 5269 C CA . CYS B 1 47 ? 33.312 -6.105 45.969 1 13.82 47 CYS B CA 1
ATOM 5270 C C . CYS B 1 47 ? 34.25 -5.434 44.969 1 13.82 47 CYS B C 1
ATOM 5272 O O . CYS B 1 47 ? 35.469 -5.66 45 1 13.82 47 CYS B O 1
ATOM 5274 N N . ALA B 1 48 ? 33.875 -5.496 43.625 1 14.02 48 ALA B N 1
ATOM 5275 C CA . ALA B 1 48 ? 34.531 -6.453 42.719 1 14.02 48 ALA B CA 1
ATOM 5276 C C . ALA B 1 48 ? 35.656 -5.789 41.938 1 14.02 48 ALA B C 1
ATOM 5278 O O . ALA B 1 48 ? 36.781 -6.289 41.906 1 14.02 48 ALA B O 1
ATOM 5279 N N . ILE B 1 49 ? 35.406 -5.355 40.656 1 15.19 49 ILE B N 1
ATOM 5280 C CA . ILE B 1 49 ? 35.906 -6.125 39.531 1 15.19 49 ILE B CA 1
ATOM 5281 C C . ILE B 1 49 ? 37.219 -5.477 39 1 15.19 49 ILE B C 1
ATOM 5283 O O . ILE B 1 49 ? 37.281 -4.25 38.906 1 15.19 49 ILE B O 1
ATOM 5287 N N . ASN B 1 50 ? 38.094 -6.316 38.625 1 15.07 50 ASN B N 1
ATOM 5288 C CA . ASN B 1 50 ? 39.469 -6.594 38.219 1 15.07 50 ASN B CA 1
ATOM 5289 C C . ASN B 1 50 ? 39.844 -5.879 36.938 1 15.07 50 ASN B C 1
ATOM 5291 O O . ASN B 1 50 ? 40.812 -5.125 36.875 1 15.07 50 ASN B O 1
ATOM 5295 N N . GLN B 1 51 ? 39.875 -6.652 35.781 1 15.19 51 GLN B N 1
ATOM 5296 C CA . GLN B 1 51 ? 41.125 -6.996 35.125 1 15.19 51 GLN B CA 1
ATOM 5297 C C . GLN B 1 51 ? 41.406 -6.086 33.938 1 15.19 51 GLN B C 1
ATOM 5299 O O . GLN B 1 51 ? 42.375 -5.348 33.906 1 15.19 51 GLN B O 1
ATOM 5304 N N . THR B 1 52 ? 41.219 -6.684 32.688 1 15.4 52 THR B N 1
ATOM 5305 C CA . THR B 1 52 ? 42.344 -7.051 31.828 1 15.4 52 THR B CA 1
ATOM 5306 C C . THR B 1 52 ? 42.5 -6.023 30.719 1 15.4 52 THR B C 1
ATOM 5308 O O . THR B 1 52 ? 41.594 -5.23 30.438 1 15.4 52 THR B O 1
ATOM 5311 N N . HIS B 1 53 ? 42.812 -6.543 29.391 1 16.8 53 HIS B N 1
ATOM 5312 C CA . HIS B 1 53 ? 43.938 -6.484 28.469 1 16.8 53 HIS B CA 1
ATOM 5313 C C . HIS B 1 53 ? 43.625 -5.602 27.266 1 16.8 53 HIS B C 1
ATOM 5315 O O . HIS B 1 53 ? 42.5 -5.633 26.75 1 16.8 53 HIS B O 1
ATOM 5321 N N . LYS B 1 54 ? 44.312 -4.633 27 1 17.12 54 LYS B N 1
ATOM 5322 C CA . LYS B 1 54 ? 44.406 -3.457 26.141 1 17.12 54 LYS B CA 1
ATOM 5323 C C . LYS B 1 54 ? 44.594 -3.859 24.672 1 17.12 54 LYS B C 1
ATOM 5325 O O . LYS B 1 54 ? 44.812 -3.004 23.812 1 17.12 54 LYS B O 1
ATOM 5330 N N . GLN B 1 55 ? 44.344 -5.16 24.125 1 16.5 55 GLN B N 1
ATOM 5331 C CA . GLN B 1 55 ? 45.375 -5.336 23.094 1 16.5 55 GLN B CA 1
ATOM 5332 C C . GLN B 1 55 ? 44.938 -4.691 21.781 1 16.5 55 GLN B C 1
ATOM 5334 O O . GLN B 1 55 ? 45.781 -4.316 20.969 1 16.5 55 GLN B O 1
ATOM 5339 N N . TYR B 1 56 ? 43.656 -4.527 21.438 1 16.7 56 TYR B N 1
ATOM 5340 C CA . TYR B 1 56 ? 43.344 -4.977 20.078 1 16.7 56 TYR B CA 1
ATOM 5341 C C . TYR B 1 56 ? 43.969 -4.035 19.047 1 16.7 56 TYR B C 1
ATOM 5343 O O . TYR B 1 56 ? 44.125 -2.84 19.312 1 16.7 56 TYR B O 1
ATOM 5351 N N . SER B 1 57 ? 44.281 -4.594 17.766 1 18.73 57 SER B N 1
ATOM 5352 C CA . SER B 1 57 ? 45.188 -4.641 16.609 1 18.73 57 SER B CA 1
ATOM 5353 C C . SER B 1 57 ? 44.625 -3.832 15.453 1 18.73 57 SER B C 1
ATOM 5355 O O . SER B 1 57 ? 45.219 -3.773 14.383 1 18.73 57 SER B O 1
ATOM 5357 N N . VAL B 1 58 ? 44.156 -2.691 15.43 1 18.36 58 VAL B N 1
ATOM 5358 C CA . VAL B 1 58 ? 43.25 -2.264 14.352 1 18.36 58 VAL B CA 1
ATOM 5359 C C . VAL B 1 58 ? 44.062 -1.954 13.102 1 18.36 58 VAL B C 1
ATOM 5361 O O . VAL B 1 58 ? 44.75 -0.92 13.023 1 18.36 58 VAL B O 1
ATOM 5364 N N . SER B 1 59 ? 44.75 -2.949 12.523 1 18.09 59 SER B N 1
ATOM 5365 C CA . SER B 1 59 ? 45.594 -2.523 11.406 1 18.09 59 SER B CA 1
ATOM 5366 C C . SER B 1 59 ? 44.75 -2.197 10.172 1 18.09 59 SER B C 1
ATOM 5368 O O . SER B 1 59 ? 43.938 -2.998 9.758 1 18.09 59 SER B O 1
ATOM 5370 N N . TYR B 1 60 ? 44.469 -1.033 9.789 1 18.41 60 TYR B N 1
ATOM 5371 C CA . TYR B 1 60 ? 43.531 -0.492 8.797 1 18.41 60 TYR B CA 1
ATOM 5372 C C . TYR B 1 60 ? 44.062 -0.703 7.387 1 18.41 60 TYR B C 1
ATOM 5374 O O . TYR B 1 60 ? 43.875 0.146 6.512 1 18.41 60 TYR B O 1
ATOM 5382 N N . PRO B 1 61 ? 44.5 -1.998 7.008 1 17.62 61 PRO B N 1
ATOM 5383 C CA . PRO B 1 61 ? 45.281 -1.757 5.789 1 17.62 61 PRO B CA 1
ATOM 5384 C C . PRO B 1 61 ? 44.406 -1.334 4.609 1 17.62 61 PRO B C 1
ATOM 5386 O O . PRO B 1 61 ? 43.219 -1.658 4.566 1 17.62 61 PRO B O 1
ATOM 5389 N N . LYS B 1 62 ? 44.812 -0.402 3.719 1 19.78 62 LYS B N 1
ATOM 5390 C CA . LYS B 1 62 ? 44.406 0.494 2.643 1 19.78 62 LYS B CA 1
ATOM 5391 C C . LYS B 1 62 ? 44.156 -0.278 1.353 1 19.78 62 LYS B C 1
ATOM 5393 O O . LYS B 1 62 ? 43.656 0.286 0.373 1 19.78 62 LYS B O 1
ATOM 5398 N N . TRP B 1 63 ? 44.188 -1.836 1.167 1 17.77 63 TRP B N 1
ATOM 5399 C CA . TRP B 1 63 ? 44.688 -2.209 -0.154 1 17.77 63 TRP B CA 1
ATOM 5400 C C . TRP B 1 63 ? 43.562 -2.213 -1.179 1 17.77 63 TRP B C 1
ATOM 5402 O O . TRP B 1 63 ? 42.562 -2.883 -0.988 1 17.77 63 TRP B O 1
ATOM 5412 N N . GLY B 1 64 ? 43.312 -1.244 -1.982 1 19.36 64 GLY B N 1
ATOM 5413 C CA . GLY B 1 64 ? 42.281 -0.95 -2.988 1 19.36 64 GLY B CA 1
ATOM 5414 C C . GLY B 1 64 ? 42.406 -1.84 -4.211 1 19.36 64 GLY B C 1
ATOM 5415 O O . GLY B 1 64 ? 41.75 -1.591 -5.223 1 19.36 64 GLY B O 1
ATOM 5416 N N . ARG B 1 65 ? 42.562 -3.254 -4.078 1 18.56 65 ARG B N 1
ATOM 5417 C CA . ARG B 1 65 ? 43 -3.928 -5.297 1 18.56 65 ARG B CA 1
ATOM 5418 C C . ARG B 1 65 ? 41.938 -3.865 -6.379 1 18.56 65 ARG B C 1
ATOM 5420 O O . ARG B 1 65 ? 40.719 -3.867 -6.078 1 18.56 65 ARG B O 1
ATOM 5427 N N . SER B 1 66 ? 42.375 -3.611 -7.664 1 20.12 66 SER B N 1
ATOM 5428 C CA . SER B 1 66 ? 41.938 -3.369 -9.039 1 20.12 66 SER B CA 1
ATOM 5429 C C . SER B 1 66 ? 41.406 -4.641 -9.688 1 20.12 66 SER B C 1
ATOM 5431 O O . SER B 1 66 ? 42.062 -5.68 -9.68 1 20.12 66 SER B O 1
ATOM 5433 N N . ARG B 1 67 ? 40.094 -4.98 -9.516 1 19.75 67 ARG B N 1
ATOM 5434 C CA . ARG B 1 67 ? 39.5 -6.242 -9.93 1 19.75 67 ARG B CA 1
ATOM 5435 C C . ARG B 1 67 ? 39.594 -6.43 -11.438 1 19.75 67 ARG B C 1
ATOM 5437 O O . ARG B 1 67 ? 38.938 -5.715 -12.203 1 19.75 67 ARG B O 1
ATOM 5444 N N . VAL B 1 68 ? 40.844 -6.633 -11.961 1 20.03 68 VAL B N 1
ATOM 5445 C CA . VAL B 1 68 ? 40.938 -6.828 -13.398 1 20.03 68 VAL B CA 1
ATOM 5446 C C . VAL B 1 68 ? 40.219 -8.109 -13.805 1 20.03 68 VAL B C 1
ATOM 5448 O O . VAL B 1 68 ? 40.469 -9.172 -13.234 1 20.03 68 VAL B O 1
ATOM 5451 N N . PHE B 1 69 ? 39 -8.109 -14.266 1 19.38 69 PHE B N 1
ATOM 5452 C CA . PHE B 1 69 ? 38.156 -9.227 -14.719 1 19.38 69 PHE B CA 1
ATOM 5453 C C . PHE B 1 69 ? 38.875 -10 -15.828 1 19.38 69 PHE B C 1
ATOM 5455 O O . PHE B 1 69 ? 39.188 -9.438 -16.875 1 19.38 69 PHE B O 1
ATOM 5462 N N . PRO B 1 70 ? 39.75 -11.016 -15.422 1 18.58 70 PRO B N 1
ATOM 5463 C CA . PRO B 1 70 ? 40.531 -11.688 -16.453 1 18.58 70 PRO B CA 1
ATOM 5464 C C . PRO B 1 70 ? 39.688 -12.352 -17.531 1 18.58 70 PRO B C 1
ATOM 5466 O O . PRO B 1 70 ? 38.531 -12.711 -17.25 1 18.58 70 PRO B O 1
ATOM 5469 N N . ALA B 1 71 ? 39.875 -12.055 -18.828 1 21.19 71 ALA B N 1
ATOM 5470 C CA . ALA B 1 71 ? 39.469 -12.523 -20.141 1 21.19 71 ALA B CA 1
ATOM 5471 C C . ALA B 1 71 ? 39.812 -13.992 -20.328 1 21.19 71 ALA B C 1
ATOM 5473 O O . ALA B 1 71 ? 40.969 -14.383 -20.266 1 21.19 71 ALA B O 1
ATOM 5474 N N . THR B 1 72 ? 39.031 -14.906 -19.844 1 18.77 72 THR B N 1
ATOM 5475 C CA . THR B 1 72 ? 39.219 -16.344 -19.891 1 18.77 72 THR B CA 1
ATOM 5476 C C . THR B 1 72 ? 39.5 -16.812 -21.328 1 18.77 72 THR B C 1
ATOM 5478 O O . THR B 1 72 ? 38.656 -16.625 -22.219 1 18.77 72 THR B O 1
ATOM 5481 N N . CYS B 1 73 ? 40.781 -16.734 -21.719 1 18.45 73 CYS B N 1
ATOM 5482 C CA . CYS B 1 73 ? 41.312 -17.234 -22.969 1 18.45 73 CYS B CA 1
ATOM 5483 C C . CYS B 1 73 ? 41.094 -18.734 -23.109 1 18.45 73 CYS B C 1
ATOM 5485 O O . CYS B 1 73 ? 41.5 -19.5 -22.219 1 18.45 73 CYS B O 1
ATOM 5487 N N . CYS B 1 74 ? 40.125 -19.188 -23.938 1 19.23 74 CYS B N 1
ATOM 5488 C CA . CYS B 1 74 ? 39.688 -20.531 -24.312 1 19.23 74 CYS B CA 1
ATOM 5489 C C . CYS B 1 74 ? 40.844 -21.328 -24.938 1 19.23 74 CYS B C 1
ATOM 5491 O O . CYS B 1 74 ? 41.219 -21.062 -26.094 1 19.23 74 CYS B O 1
ATOM 5493 N N . SER B 1 75 ? 42.062 -21.531 -24.25 1 17.28 75 SER B N 1
ATOM 5494 C CA . SER B 1 75 ? 43.156 -22.219 -24.875 1 17.28 75 SER B CA 1
ATOM 5495 C C . SER B 1 75 ? 42.781 -23.656 -25.234 1 17.28 75 SER B C 1
ATOM 5497 O O . SER B 1 75 ? 42.062 -24.312 -24.484 1 17.28 75 SER B O 1
ATOM 5499 N N . SER B 1 76 ? 42.969 -24.109 -26.562 1 18.66 76 SER B N 1
ATOM 5500 C CA . SER B 1 76 ? 42.812 -25.312 -27.375 1 18.66 76 SER B CA 1
ATOM 5501 C C . SER B 1 76 ? 43.781 -26.406 -26.938 1 18.66 76 SER B C 1
ATOM 5503 O O . SER B 1 76 ? 44.969 -26.359 -27.25 1 18.66 76 SER B O 1
ATOM 5505 N N . SER B 1 77 ? 43.812 -26.766 -25.688 1 17.02 77 SER B N 1
ATOM 5506 C CA . SER B 1 77 ? 44.844 -27.719 -25.312 1 17.02 77 SER B CA 1
ATOM 5507 C C . SER B 1 77 ? 44.719 -29.016 -26.125 1 17.02 77 SER B C 1
ATOM 5509 O O . SER B 1 77 ? 43.656 -29.625 -26.172 1 17.02 77 SER B O 1
ATOM 5511 N N . ASN B 1 78 ? 45.625 -29.141 -27.078 1 16.45 78 ASN B N 1
ATOM 5512 C CA . ASN B 1 78 ? 45.938 -30.297 -27.922 1 16.45 78 ASN B CA 1
ATOM 5513 C C . ASN B 1 78 ? 46.188 -31.547 -27.078 1 16.45 78 ASN B C 1
ATOM 5515 O O . ASN B 1 78 ? 46.438 -31.469 -25.891 1 16.45 78 ASN B O 1
ATOM 5519 N N . ASN B 1 79 ? 46.562 -32.688 -27.797 1 16.8 79 ASN B N 1
ATOM 5520 C CA . ASN B 1 79 ? 46.375 -34.125 -27.891 1 16.8 79 ASN B CA 1
ATOM 5521 C C . ASN B 1 79 ? 47.438 -34.875 -27.109 1 16.8 79 ASN B C 1
ATOM 5523 O O . ASN B 1 79 ? 47.531 -36.094 -27.188 1 16.8 79 ASN B O 1
ATOM 5527 N N . ASN B 1 80 ? 48.406 -34.062 -26.438 1 14.86 80 ASN B N 1
ATOM 5528 C CA . ASN B 1 80 ? 49.531 -34.969 -26.578 1 14.86 80 ASN B CA 1
ATOM 5529 C C . ASN B 1 80 ? 49.25 -36.312 -25.906 1 14.86 80 ASN B C 1
ATOM 5531 O O . ASN B 1 80 ? 48.344 -36.406 -25.062 1 14.86 80 ASN B O 1
ATOM 5535 N N . ASN B 1 81 ? 50.469 -36.969 -25.547 1 15.49 81 ASN B N 1
ATOM 5536 C CA . ASN B 1 81 ? 51.094 -38.25 -25.828 1 15.49 81 ASN B CA 1
ATOM 5537 C C . ASN B 1 81 ? 50.781 -39.281 -24.734 1 15.49 81 ASN B C 1
ATOM 5539 O O . ASN B 1 81 ? 50.312 -40.375 -25.016 1 15.49 81 ASN B O 1
ATOM 5543 N N . SER B 1 82 ? 51.594 -39.188 -23.609 1 15.01 82 SER B N 1
ATOM 5544 C CA . SER B 1 82 ? 52.5 -40.312 -23.453 1 15.01 82 SER B CA 1
ATOM 5545 C C . SER B 1 82 ? 51.875 -41.438 -22.656 1 15.01 82 SER B C 1
ATOM 5547 O O . SER B 1 82 ? 51.844 -42.594 -23.109 1 15.01 82 SER B O 1
ATOM 5549 N N . ASN B 1 83 ? 52.469 -41.719 -21.469 1 14.66 83 ASN B N 1
ATOM 5550 C CA . ASN B 1 83 ? 53.312 -42.875 -21.156 1 14.66 83 ASN B CA 1
ATOM 5551 C C . ASN B 1 83 ? 52.562 -43.969 -20.422 1 14.66 83 ASN B C 1
ATOM 5553 O O . ASN B 1 83 ? 52.594 -45.125 -20.828 1 14.66 83 ASN B O 1
ATOM 5557 N N . LYS B 1 84 ? 52.75 -43.844 -19 1 15.29 84 LYS B N 1
ATOM 5558 C CA . LYS B 1 84 ? 53.469 -44.844 -18.203 1 15.29 84 LYS B CA 1
ATOM 5559 C C . LYS B 1 84 ? 52.562 -46 -17.828 1 15.29 84 LYS B C 1
ATOM 5561 O O . LYS B 1 84 ? 51.344 -45.875 -17.797 1 15.29 84 LYS B O 1
ATOM 5566 N N . ASN B 1 85 ? 53.094 -46.812 -16.875 1 14.59 85 ASN B N 1
ATOM 5567 C CA . ASN B 1 85 ? 53.375 -48.219 -16.562 1 14.59 85 ASN B CA 1
ATOM 5568 C C . ASN B 1 85 ? 52.25 -48.844 -15.758 1 14.59 85 ASN B C 1
ATOM 5570 O O . ASN B 1 85 ? 51.531 -48.156 -15.023 1 14.59 85 ASN B O 1
ATOM 5574 N N . ASP B 1 86 ? 52 -50.125 -16.078 1 15.51 86 ASP B N 1
ATOM 5575 C CA . ASP B 1 86 ? 51.156 -51.312 -15.969 1 15.51 86 ASP B CA 1
ATOM 5576 C C . ASP B 1 86 ? 51.094 -51.812 -14.531 1 15.51 86 ASP B C 1
ATOM 5578 O O . ASP B 1 86 ? 50.281 -52.656 -14.188 1 15.51 86 ASP B O 1
ATOM 5582 N N . HIS B 1 87 ? 52.156 -51.531 -13.57 1 15.18 87 HIS B N 1
ATOM 5583 C CA . HIS B 1 87 ? 52.469 -52.844 -13.047 1 15.18 87 HIS B CA 1
ATOM 5584 C C . HIS B 1 87 ? 51.469 -53.281 -11.984 1 15.18 87 HIS B C 1
ATOM 5586 O O . HIS B 1 87 ? 51.438 -54.438 -11.578 1 15.18 87 HIS B O 1
ATOM 5592 N N . ILE B 1 88 ? 50.812 -52.438 -11.344 1 16.11 88 ILE B N 1
ATOM 5593 C CA . ILE B 1 88 ? 50.812 -52.844 -9.945 1 16.11 88 ILE B CA 1
ATOM 5594 C C . ILE B 1 88 ? 50.094 -54.188 -9.797 1 16.11 88 ILE B C 1
ATOM 5596 O O . ILE B 1 88 ? 49.031 -54.406 -10.383 1 16.11 88 ILE B O 1
ATOM 5600 N N . SER B 1 89 ? 50.812 -55.031 -8.883 1 15.45 89 SER B N 1
ATOM 5601 C CA . SER B 1 89 ? 50.906 -56.438 -8.516 1 15.45 89 SER B CA 1
ATOM 5602 C C . SER B 1 89 ? 49.594 -56.938 -7.91 1 15.45 89 SER B C 1
ATOM 5604 O O . SER B 1 89 ? 49.031 -57.938 -8.391 1 15.45 89 SER B O 1
ATOM 5606 N N . ASP B 1 90 ? 49.75 -57.469 -6.652 1 15.07 90 ASP B N 1
ATOM 5607 C CA . ASP B 1 90 ? 49.781 -58.875 -6.27 1 15.07 90 ASP B CA 1
ATOM 5608 C C . ASP B 1 90 ? 48.469 -59.312 -5.672 1 15.07 90 ASP B C 1
ATOM 5610 O O . ASP B 1 90 ? 47.906 -60.344 -6.062 1 15.07 90 ASP B O 1
ATOM 5614 N N . TYR B 1 91 ? 48.188 -58.812 -4.379 1 16.42 91 TYR B N 1
ATOM 5615 C CA . TYR B 1 91 ? 48.031 -59.812 -3.332 1 16.42 91 TYR B CA 1
ATOM 5616 C C . TYR B 1 91 ? 46.594 -60.344 -3.275 1 16.42 91 TYR B C 1
ATOM 5618 O O . TYR B 1 91 ? 45.625 -59.562 -3.32 1 16.42 91 TYR B O 1
ATOM 5626 N N . SER B 1 92 ? 46.406 -61.656 -3.428 1 15.86 92 SER B N 1
ATOM 5627 C CA . SER B 1 92 ? 45.375 -62.656 -3.688 1 15.86 92 SER B CA 1
ATOM 5628 C C . SER B 1 92 ? 44.5 -62.875 -2.451 1 15.86 92 SER B C 1
ATOM 5630 O O . SER B 1 92 ? 43.625 -63.75 -2.451 1 15.86 92 SER B O 1
ATOM 5632 N N . THR B 1 93 ? 44.656 -62.094 -1.372 1 17.02 93 THR B N 1
ATOM 5633 C CA . THR B 1 93 ? 44.344 -63 -0.26 1 17.02 93 THR B CA 1
ATOM 5634 C C . THR B 1 93 ? 42.906 -63.5 -0.378 1 17.02 93 THR B C 1
ATOM 5636 O O . THR B 1 93 ? 42.031 -62.812 -0.862 1 17.02 93 THR B O 1
ATOM 5639 N N . THR B 1 94 ? 42.75 -64.812 0.121 1 16.47 94 THR B N 1
ATOM 5640 C CA . THR B 1 94 ? 41.938 -66 0.029 1 16.47 94 THR B CA 1
ATOM 5641 C C . THR B 1 94 ? 40.656 -65.875 0.846 1 16.47 94 THR B C 1
ATOM 5643 O O . THR B 1 94 ? 39.844 -66.75 0.922 1 16.47 94 THR B O 1
ATOM 5646 N N . LEU B 1 95 ? 40.25 -64.625 1.151 1 17.55 95 LEU B N 1
ATOM 5647 C CA . LEU B 1 95 ? 39.344 -64.875 2.285 1 17.55 95 LEU B CA 1
ATOM 5648 C C . LEU B 1 95 ? 38.25 -65.812 1.93 1 17.55 95 LEU B C 1
ATOM 5650 O O . LEU B 1 95 ? 37.688 -65.75 0.827 1 17.55 95 LEU B O 1
ATOM 5654 N N . GLU B 1 96 ? 38.125 -66.875 2.844 1 16.78 96 GLU B N 1
ATOM 5655 C CA . GLU B 1 96 ? 37.375 -68.125 2.973 1 16.78 96 GLU B CA 1
ATOM 5656 C C . GLU B 1 96 ? 35.875 -67.875 2.975 1 16.78 96 GLU B C 1
ATOM 5658 O O . GLU B 1 96 ? 35.406 -66.875 3.557 1 16.78 96 GLU B O 1
ATOM 5663 N N . ASN B 1 97 ? 35.156 -68.625 2.072 1 16.88 97 ASN B N 1
ATOM 5664 C CA . ASN B 1 97 ? 33.812 -68.688 1.508 1 16.88 97 ASN B CA 1
ATOM 5665 C C . ASN B 1 97 ? 32.844 -69.25 2.525 1 16.88 97 ASN B C 1
ATOM 5667 O O . ASN B 1 97 ? 31.703 -69.625 2.176 1 16.88 97 ASN B O 1
ATOM 5671 N N . HIS B 1 98 ? 33 -69.125 3.836 1 18.16 98 HIS B N 1
ATOM 5672 C CA . HIS B 1 98 ? 32.188 -70.125 4.43 1 18.16 98 HIS B CA 1
ATOM 5673 C C . HIS B 1 98 ? 30.75 -70.062 3.961 1 18.16 98 HIS B C 1
ATOM 5675 O O . HIS B 1 98 ? 30.219 -68.938 3.783 1 18.16 98 HIS B O 1
ATOM 5681 N N . ALA B 1 99 ? 30.188 -71.25 3.539 1 17.02 99 ALA B N 1
ATOM 5682 C CA . ALA B 1 99 ? 29.094 -71.875 2.752 1 17.02 99 ALA B CA 1
ATOM 5683 C C . ALA B 1 99 ? 27.766 -71.75 3.498 1 17.02 99 ALA B C 1
ATOM 5685 O O . ALA B 1 99 ? 26.719 -72.125 2.947 1 17.02 99 ALA B O 1
ATOM 5686 N N . ASN B 1 100 ? 27.688 -71.25 4.699 1 18 100 ASN B N 1
ATOM 5687 C CA . ASN B 1 100 ? 26.562 -72 5.273 1 18 100 ASN B CA 1
ATOM 5688 C C . ASN B 1 100 ? 25.297 -71.812 4.426 1 18 100 ASN B C 1
ATOM 5690 O O . ASN B 1 100 ? 24.938 -70.688 4.051 1 18 100 ASN B O 1
ATOM 5694 N N . ASP B 1 101 ? 24.766 -72.938 3.891 1 16.44 101 ASP B N 1
ATOM 5695 C CA . ASP B 1 101 ? 23.797 -73.438 2.914 1 16.44 101 ASP B CA 1
ATOM 5696 C C . ASP B 1 101 ? 22.359 -73.188 3.396 1 16.44 101 ASP B C 1
ATOM 5698 O O . ASP B 1 101 ? 21.406 -73.75 2.85 1 16.44 101 ASP B O 1
ATOM 5702 N N . LYS B 1 102 ? 22.109 -72.562 4.621 1 19.3 102 LYS B N 1
ATOM 5703 C CA . LYS B 1 102 ? 20.781 -73 5.016 1 19.3 102 LYS B CA 1
ATOM 5704 C C . LYS B 1 102 ? 19.781 -72.875 3.867 1 19.3 102 LYS B C 1
ATOM 5706 O O . LYS B 1 102 ? 19.844 -71.875 3.115 1 19.3 102 LYS B O 1
ATOM 5711 N N . ASN B 1 103 ? 19.062 -73.938 3.51 1 16.84 103 ASN B N 1
ATOM 5712 C CA . ASN B 1 103 ? 18.125 -74.438 2.5 1 16.84 103 ASN B CA 1
ATOM 5713 C C . ASN B 1 103 ? 16.891 -73.5 2.426 1 16.84 103 ASN B C 1
ATOM 5715 O O . ASN B 1 103 ? 16.016 -73.562 3.295 1 16.84 103 ASN B O 1
ATOM 5719 N N . PHE B 1 104 ? 17.062 -72.188 2.43 1 17.58 104 PHE B N 1
ATOM 5720 C CA . PHE B 1 104 ? 15.797 -71.5 2.186 1 17.58 104 PHE B CA 1
ATOM 5721 C C . PHE B 1 104 ? 15.102 -72.125 0.958 1 17.58 104 PHE B C 1
ATOM 5723 O O . PHE B 1 104 ? 15.602 -72 -0.161 1 17.58 104 PHE B O 1
ATOM 5730 N N . GLU B 1 105 ? 14.414 -73.188 1.201 1 17.36 105 GLU B N 1
ATOM 5731 C CA . GLU B 1 105 ? 13.555 -73.812 0.209 1 17.36 105 GLU B CA 1
ATOM 5732 C C . GLU B 1 105 ? 12.773 -72.812 -0.594 1 17.36 105 GLU B C 1
ATOM 5734 O O . GLU B 1 105 ? 12.383 -71.75 -0.062 1 17.36 105 GLU B O 1
ATOM 5739 N N . THR B 1 106 ? 12.758 -73 -1.91 1 18.7 106 THR B N 1
ATOM 5740 C CA . THR B 1 106 ? 12.383 -72.438 -3.197 1 18.7 106 THR B CA 1
ATOM 5741 C C . THR B 1 106 ? 10.867 -72.312 -3.32 1 18.7 106 THR B C 1
ATOM 5743 O O . THR B 1 106 ? 10.344 -72 -4.383 1 18.7 106 THR B O 1
ATOM 5746 N N . SER B 1 107 ? 10.047 -72.5 -2.289 1 21.05 107 SER B N 1
ATOM 5747 C CA . SER B 1 107 ? 8.781 -72.875 -2.938 1 21.05 107 SER B CA 1
ATOM 5748 C C . SER B 1 107 ? 8.461 -71.875 -4.062 1 21.05 107 SER B C 1
ATOM 5750 O O . SER B 1 107 ? 8.883 -70.75 -4.023 1 21.05 107 SER B O 1
ATOM 5752 N N . TYR B 1 108 ? 7.758 -72.438 -5.188 1 18.58 108 TYR B N 1
ATOM 5753 C CA . TYR B 1 108 ? 7.492 -72.312 -6.613 1 18.58 108 TYR B CA 1
ATOM 5754 C C . TYR B 1 108 ? 6.594 -71.125 -6.879 1 18.58 108 TYR B C 1
ATOM 5756 O O . TYR B 1 108 ? 6.203 -70.875 -8.023 1 18.58 108 TYR B O 1
ATOM 5764 N N . MET B 1 109 ? 6.105 -70.312 -5.918 1 21.34 109 MET B N 1
ATOM 5765 C CA . MET B 1 109 ? 4.867 -69.812 -6.477 1 21.34 109 MET B CA 1
ATOM 5766 C C . MET B 1 109 ? 5.109 -69.188 -7.848 1 21.34 109 MET B C 1
ATOM 5768 O O . MET B 1 109 ? 6.027 -68.375 -8.016 1 21.34 109 MET B O 1
ATOM 5772 N N . GLN B 1 110 ? 4.629 -69.812 -8.922 1 19.64 110 GLN B N 1
ATOM 5773 C CA . GLN B 1 110 ? 4.602 -69.625 -10.375 1 19.64 110 GLN B CA 1
ATOM 5774 C C . GLN B 1 110 ? 4.055 -68.25 -10.75 1 19.64 110 GLN B C 1
ATOM 5776 O O . GLN B 1 110 ? 4.348 -67.75 -11.828 1 19.64 110 GLN B O 1
ATOM 5781 N N . GLY B 1 111 ? 2.936 -67.875 -10.141 1 23.22 111 GLY B N 1
ATOM 5782 C CA . GLY B 1 111 ? 2.094 -67.062 -11.023 1 23.22 111 GLY B CA 1
ATOM 5783 C C . GLY B 1 111 ? 2.76 -65.812 -11.5 1 23.22 111 GLY B C 1
ATOM 5784 O O . GLY B 1 111 ? 2.959 -64.875 -10.719 1 23.22 111 GLY B O 1
ATOM 5785 N N . GLY B 1 112 ? 3.77 -65.875 -12.242 1 24.77 112 GLY B N 1
ATOM 5786 C CA . GLY B 1 112 ? 4.5 -64.812 -12.836 1 24.77 112 GLY B CA 1
ATOM 5787 C C . GLY B 1 112 ? 3.604 -63.812 -13.586 1 24.77 112 GLY B C 1
ATOM 5788 O O . GLY B 1 112 ? 3.432 -63.938 -14.797 1 24.77 112 GLY B O 1
ATOM 5789 N N . GLY B 1 113 ? 2.348 -63.625 -13.141 1 27.16 113 GLY B N 1
ATOM 5790 C CA . GLY B 1 113 ? 1.699 -62.75 -14.117 1 27.16 113 GLY B CA 1
ATOM 5791 C C . GLY B 1 113 ? 2.576 -61.625 -14.57 1 27.16 113 GLY B C 1
ATOM 5792 O O . GLY B 1 113 ? 3.5 -61.219 -13.867 1 27.16 113 GLY B O 1
ATOM 5793 N N . ASP B 1 114 ? 2.766 -61.562 -15.812 1 27.48 114 ASP B N 1
ATOM 5794 C CA . ASP B 1 114 ? 3.477 -60.531 -16.547 1 27.48 114 ASP B CA 1
ATOM 5795 C C . ASP B 1 114 ? 3.168 -59.156 -15.953 1 27.48 114 ASP B C 1
ATOM 5797 O O . ASP B 1 114 ? 2.006 -58.75 -15.891 1 27.48 114 ASP B O 1
ATOM 5801 N N . LEU B 1 115 ? 3.721 -58.781 -14.867 1 29.75 115 LEU B N 1
ATOM 5802 C CA . LEU B 1 115 ? 3.674 -57.375 -14.523 1 29.75 115 LEU B CA 1
ATOM 5803 C C . LEU B 1 115 ? 3.777 -56.5 -15.781 1 29.75 115 LEU B C 1
ATOM 5805 O O . LEU B 1 115 ? 4.801 -56.531 -16.469 1 29.75 115 LEU B O 1
ATOM 5809 N N . ASP B 1 116 ? 2.686 -56.469 -16.531 1 30.47 116 ASP B N 1
ATOM 5810 C CA . ASP B 1 116 ? 2.646 -55.5 -17.625 1 30.47 116 ASP B CA 1
ATOM 5811 C C . ASP B 1 116 ? 3.475 -54.25 -17.266 1 30.47 116 ASP B C 1
ATOM 5813 O O . ASP B 1 116 ? 3.469 -53.812 -16.125 1 30.47 116 ASP B O 1
ATOM 5817 N N . GLU B 1 117 ? 4.594 -54.125 -17.812 1 33.75 117 GLU B N 1
ATOM 5818 C CA . GLU B 1 117 ? 5.344 -52.875 -17.828 1 33.75 117 GLU B CA 1
ATOM 5819 C C . GLU B 1 117 ? 4.414 -51.688 -17.688 1 33.75 117 GLU B C 1
ATOM 5821 O O . GLU B 1 117 ? 3.314 -51.688 -18.234 1 33.75 117 GLU B O 1
ATOM 5826 N N . PRO B 1 118 ? 4.383 -51.031 -16.578 1 37.47 118 PRO B N 1
ATOM 5827 C CA . PRO B 1 118 ? 3.543 -49.812 -16.641 1 37.47 118 PRO B CA 1
ATOM 5828 C C . PRO B 1 118 ? 3.424 -49.25 -18.062 1 37.47 118 PRO B C 1
ATOM 5830 O O . PRO B 1 118 ? 4.422 -49.156 -18.766 1 37.47 118 PRO B O 1
ATOM 5833 N N . ALA B 1 119 ? 2.496 -49.562 -18.875 1 40.59 119 ALA B N 1
ATOM 5834 C CA . ALA B 1 119 ? 2.195 -49.094 -20.219 1 40.59 119 ALA B CA 1
ATOM 5835 C C . ALA B 1 119 ? 2.715 -47.656 -20.422 1 40.59 119 ALA B C 1
ATOM 5837 O O . ALA B 1 119 ? 2.336 -46.75 -19.688 1 40.59 119 ALA B O 1
ATOM 5838 N N . CYS B 1 120 ? 4.004 -47.406 -20.766 1 44.41 120 CYS B N 1
ATOM 5839 C CA . CYS B 1 120 ? 4.566 -46.156 -21.25 1 44.41 120 CYS B CA 1
ATOM 5840 C C . CYS B 1 120 ? 3.545 -45.375 -22.062 1 44.41 120 CYS B C 1
ATOM 5842 O O . CYS B 1 120 ? 3.168 -45.781 -23.156 1 44.41 120 CYS B O 1
ATOM 5844 N N . ARG B 1 121 ? 2.613 -44.812 -21.453 1 60.31 121 ARG B N 1
ATOM 5845 C CA . ARG B 1 121 ? 1.673 -43.969 -22.188 1 60.31 121 ARG B CA 1
ATOM 5846 C C . ARG B 1 121 ? 2.379 -43.188 -23.297 1 60.31 121 ARG B C 1
ATOM 5848 O O . ARG B 1 121 ? 3.445 -42.625 -23.078 1 60.31 121 ARG B O 1
ATOM 5855 N N . THR B 1 122 ? 2.164 -43.562 -24.531 1 73.5 122 THR B N 1
ATOM 5856 C CA . THR B 1 122 ? 2.686 -42.844 -25.688 1 73.5 122 THR B CA 1
ATOM 5857 C C . THR B 1 122 ? 2.1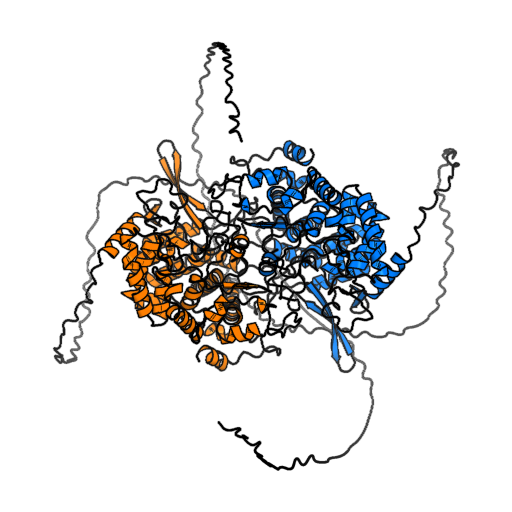76 -41.406 -25.719 1 73.5 122 THR B C 1
ATOM 5859 O O . THR B 1 122 ? 0.986 -41.156 -25.5 1 73.5 122 THR B O 1
ATOM 5862 N N . GLU B 1 123 ? 3.055 -40.469 -25.719 1 83.44 123 GLU B N 1
ATOM 5863 C CA . GLU B 1 123 ? 2.734 -39.062 -25.844 1 83.44 123 GLU B CA 1
ATOM 5864 C C . GLU B 1 123 ? 1.803 -38.812 -27.031 1 83.44 123 GLU B C 1
ATOM 5866 O O . GLU B 1 123 ? 2.004 -39.344 -28.109 1 83.44 123 GLU B O 1
ATOM 5871 N N . THR B 1 124 ? 0.72 -38.156 -26.812 1 90 124 THR B N 1
ATOM 5872 C CA . THR B 1 124 ? -0.201 -37.781 -27.859 1 90 124 THR B CA 1
ATOM 5873 C C . THR B 1 124 ? 0.459 -36.75 -28.812 1 90 124 THR B C 1
ATOM 5875 O O . THR B 1 124 ? 1.516 -36.219 -28.484 1 90 124 THR B O 1
ATOM 5878 N N . GLU B 1 125 ? -0.12 -36.531 -29.922 1 91.94 125 GLU B N 1
ATOM 5879 C CA . GLU B 1 125 ? 0.387 -35.562 -30.891 1 91.94 125 GLU B CA 1
ATOM 5880 C C . GLU B 1 125 ? 0.418 -34.156 -30.297 1 91.94 125 GLU B C 1
ATOM 5882 O O . GLU B 1 125 ? 1.329 -33.375 -30.578 1 91.94 125 GLU B O 1
ATOM 5887 N N . VAL B 1 126 ? -0.556 -33.875 -29.516 1 95.62 126 VAL B N 1
ATOM 5888 C CA . VAL B 1 126 ? -0.64 -32.562 -28.875 1 95.62 126 VAL B CA 1
ATOM 5889 C C . VAL B 1 126 ? 0.518 -32.406 -27.891 1 95.62 126 VAL B C 1
ATOM 5891 O O . VAL B 1 126 ? 1.151 -31.344 -27.844 1 95.62 126 VAL B O 1
ATOM 5894 N N . GLU B 1 127 ? 0.803 -33.375 -27.125 1 96.88 127 GLU B N 1
ATOM 5895 C CA . GLU B 1 127 ? 1.901 -33.344 -26.156 1 96.88 127 GLU B CA 1
ATOM 5896 C C . GLU B 1 127 ? 3.246 -33.188 -26.875 1 96.88 127 GLU B C 1
ATOM 5898 O O . GLU B 1 127 ? 4.121 -32.469 -26.422 1 96.88 127 GLU B O 1
ATOM 5903 N N . LYS B 1 128 ? 3.389 -33.938 -28 1 96.38 128 LYS B N 1
ATOM 5904 C CA . LYS B 1 128 ? 4.629 -33.875 -28.766 1 96.38 128 LYS B CA 1
ATOM 5905 C C . LYS B 1 128 ? 4.867 -32.469 -29.281 1 96.38 128 LYS B C 1
ATOM 5907 O O . LYS B 1 128 ? 5.988 -31.938 -29.219 1 96.38 128 LYS B O 1
ATOM 5912 N N . GLU B 1 129 ? 3.852 -31.875 -29.797 1 95.94 129 GLU B N 1
ATOM 5913 C CA . GLU B 1 129 ? 3.975 -30.516 -30.281 1 95.94 129 GLU B CA 1
ATOM 5914 C C . GLU B 1 129 ? 4.293 -29.547 -29.141 1 95.94 129 GLU B C 1
ATOM 5916 O O . GLU B 1 129 ? 5.121 -28.656 -29.281 1 95.94 129 GLU B O 1
ATOM 5921 N N . ALA B 1 130 ? 3.559 -29.734 -28.062 1 97.94 130 ALA B N 1
ATOM 5922 C CA . ALA B 1 130 ? 3.779 -28.875 -26.906 1 97.94 130 ALA B CA 1
ATOM 5923 C C . ALA B 1 130 ? 5.234 -28.938 -26.438 1 97.94 130 ALA B C 1
ATOM 5925 O O . ALA B 1 130 ? 5.848 -27.906 -26.156 1 97.94 130 ALA B O 1
ATOM 5926 N N . TRP B 1 131 ? 5.824 -30.125 -26.406 1 98 131 TRP B N 1
ATOM 5927 C CA . TRP B 1 131 ? 7.219 -30.281 -26 1 98 131 TRP B CA 1
ATOM 5928 C C . TRP B 1 131 ? 8.148 -29.625 -27.016 1 98 131 TRP B C 1
ATOM 5930 O O . TRP B 1 131 ? 9.148 -29 -26.641 1 98 131 TRP B O 1
ATOM 5940 N N . ARG B 1 132 ? 7.848 -29.844 -28.25 1 97.38 132 ARG B N 1
ATOM 5941 C CA . ARG B 1 132 ? 8.664 -29.203 -29.281 1 97.38 132 ARG B CA 1
ATOM 5942 C C . ARG B 1 132 ? 8.664 -27.688 -29.125 1 97.38 132 ARG B C 1
ATOM 5944 O O . ARG B 1 132 ? 9.727 -27.062 -29.172 1 97.38 132 ARG B O 1
ATOM 5951 N N . LEU B 1 133 ? 7.484 -27.141 -28.953 1 97.25 133 LEU B N 1
ATOM 5952 C CA . LEU B 1 133 ? 7.348 -25.703 -28.797 1 97.25 133 LEU B CA 1
ATOM 5953 C C . LEU B 1 133 ? 8.055 -25.203 -27.531 1 97.25 133 LEU B C 1
ATOM 5955 O O . LEU B 1 133 ? 8.688 -24.156 -27.547 1 97.25 133 LEU B O 1
ATOM 5959 N N . LEU B 1 134 ? 7.945 -25.938 -26.391 1 98.06 134 LEU B N 1
ATOM 5960 C CA . LEU B 1 134 ? 8.617 -25.578 -25.156 1 98.06 134 LEU B CA 1
ATOM 5961 C C . LEU B 1 134 ? 10.133 -25.562 -25.328 1 98.06 134 LEU B C 1
ATOM 5963 O O . LEU B 1 134 ? 10.812 -24.641 -24.891 1 98.06 134 LEU B O 1
ATOM 5967 N N . ARG B 1 135 ? 10.648 -26.562 -26.031 1 97.38 135 ARG B N 1
ATOM 5968 C CA . ARG B 1 135 ? 12.086 -26.672 -26.266 1 97.38 135 ARG B CA 1
ATOM 5969 C C . ARG B 1 135 ? 12.578 -25.562 -27.172 1 97.38 135 ARG B C 1
ATOM 5971 O O . ARG B 1 135 ? 13.688 -25.047 -27.016 1 97.38 135 ARG B O 1
ATOM 5978 N N . ASP B 1 136 ? 11.742 -25.188 -28.094 1 95.62 136 ASP B N 1
ATOM 5979 C CA . ASP B 1 136 ? 12.094 -24.109 -29 1 95.62 136 ASP B CA 1
ATOM 5980 C C . ASP B 1 136 ? 12.203 -22.781 -28.266 1 95.62 136 ASP B C 1
ATOM 5982 O O . ASP B 1 136 ? 12.875 -21.859 -28.734 1 95.62 136 ASP B O 1
ATOM 5986 N N . SER B 1 137 ? 11.547 -22.641 -27.109 1 96.38 137 SER B N 1
ATOM 5987 C CA . SER B 1 137 ? 11.508 -21.391 -26.359 1 96.38 137 SER B CA 1
ATOM 5988 C C . SER B 1 137 ? 12.688 -21.281 -25.406 1 96.38 137 SER B C 1
ATOM 5990 O O . SER B 1 137 ? 12.859 -20.266 -24.734 1 96.38 137 SER B O 1
ATOM 5992 N N . VAL B 1 138 ? 13.555 -22.297 -25.281 1 97.38 138 VAL B N 1
ATOM 5993 C CA . VAL B 1 138 ? 14.672 -22.312 -24.344 1 97.38 138 VAL B CA 1
ATOM 5994 C C . VAL B 1 138 ? 15.719 -21.281 -24.75 1 97.38 138 VAL B C 1
ATOM 5996 O O . VAL B 1 138 ? 16.062 -21.172 -25.938 1 97.38 138 VAL B O 1
ATOM 5999 N N . VAL B 1 139 ? 16.125 -20.5 -23.797 1 95.56 139 VAL B N 1
ATOM 6000 C CA . VAL B 1 139 ? 17.172 -19.5 -23.969 1 95.56 139 VAL B CA 1
ATOM 6001 C C . VAL B 1 139 ? 18.484 -20 -23.375 1 95.56 139 VAL B C 1
ATOM 6003 O O . VAL B 1 139 ? 18.484 -20.609 -22.297 1 95.56 139 VAL B O 1
ATOM 6006 N N . THR B 1 140 ? 19.562 -19.75 -24.094 1 94.81 140 THR B N 1
ATOM 6007 C CA . THR B 1 140 ? 20.859 -20.156 -23.609 1 94.81 140 THR B CA 1
ATOM 6008 C C . THR B 1 140 ? 21.734 -18.953 -23.281 1 94.81 140 THR B C 1
ATOM 6010 O O . THR B 1 140 ? 21.594 -17.891 -23.922 1 94.81 140 THR B O 1
ATOM 6013 N N . TYR B 1 141 ? 22.484 -19.016 -22.297 1 95.12 141 TYR B N 1
ATOM 6014 C CA . TYR B 1 141 ? 23.5 -18.062 -21.875 1 95.12 141 TYR B CA 1
ATOM 6015 C C . TYR B 1 141 ? 24.859 -18.734 -21.734 1 95.12 141 TYR B C 1
ATOM 6017 O O . TYR B 1 141 ? 25.031 -19.641 -20.922 1 95.12 141 TYR B O 1
ATOM 6025 N N . CYS B 1 142 ? 25.812 -18.375 -22.609 1 92.44 142 CYS B N 1
ATOM 6026 C CA . CYS B 1 142 ? 27.125 -18.984 -22.672 1 92.44 142 CYS B CA 1
ATOM 6027 C C . CYS B 1 142 ? 27.031 -20.484 -22.891 1 92.44 142 CYS B C 1
ATOM 6029 O O . CYS B 1 142 ? 27.672 -21.266 -22.188 1 92.44 142 CYS B O 1
ATOM 6031 N N . GLY B 1 143 ? 26.047 -20.891 -23.641 1 92.38 143 GLY B N 1
ATOM 6032 C CA . GLY B 1 143 ? 25.922 -22.281 -24.062 1 92.38 143 GLY B CA 1
ATOM 6033 C C . GLY B 1 143 ? 25.062 -23.109 -23.125 1 92.38 143 GLY B C 1
ATOM 6034 O O . GLY B 1 143 ? 24.781 -24.281 -23.406 1 92.38 143 GLY B O 1
ATOM 6035 N N . ASN B 1 144 ? 24.625 -22.547 -22.031 1 95.69 144 ASN B N 1
ATOM 6036 C CA . ASN B 1 144 ? 23.812 -23.297 -21.078 1 95.69 144 ASN B CA 1
ATOM 6037 C C . ASN B 1 144 ? 22.375 -22.797 -21.047 1 95.69 144 ASN B C 1
ATOM 6039 O O . ASN B 1 144 ? 22.125 -21.594 -21.156 1 95.69 144 ASN B O 1
ATOM 6043 N N . PRO B 1 145 ? 21.406 -23.703 -20.984 1 97.81 145 PRO B N 1
ATOM 6044 C CA . PRO B 1 145 ? 20.016 -23.266 -20.891 1 97.81 145 PRO B CA 1
ATOM 6045 C C . PRO B 1 145 ? 19.719 -22.547 -19.562 1 97.81 145 PRO B C 1
ATOM 6047 O O . PRO B 1 145 ? 20.078 -23.047 -18.5 1 97.81 145 PRO B O 1
ATOM 6050 N N . VAL B 1 146 ? 19.031 -21.406 -19.609 1 97.38 146 VAL B N 1
ATOM 6051 C CA . VAL B 1 146 ? 18.891 -20.594 -18.406 1 97.38 146 VAL B CA 1
ATOM 6052 C C . VAL B 1 146 ? 17.422 -20.188 -18.234 1 97.38 146 VAL B C 1
ATOM 6054 O O . VAL B 1 146 ? 17.094 -19.406 -17.328 1 97.38 146 VAL B O 1
ATOM 6057 N N . GLY B 1 147 ? 16.531 -20.609 -19.078 1 97.88 147 GLY B N 1
ATOM 6058 C CA . GLY B 1 147 ? 15.125 -20.281 -18.984 1 97.88 147 GLY B CA 1
ATOM 6059 C C . GLY B 1 147 ? 14.422 -20.359 -20.328 1 97.88 147 GLY B C 1
ATOM 6060 O O . GLY B 1 147 ? 14.953 -20.906 -21.297 1 97.88 147 GLY B O 1
ATOM 6061 N N . THR B 1 148 ? 13.203 -19.906 -20.359 1 97.94 148 THR B N 1
ATOM 6062 C CA . THR B 1 148 ? 12.406 -19.906 -21.578 1 97.94 148 THR B CA 1
ATOM 6063 C C . THR B 1 148 ? 11.852 -18.516 -21.875 1 97.94 148 THR B C 1
ATOM 6065 O O . THR B 1 148 ? 11.539 -17.766 -20.938 1 97.94 148 THR B O 1
ATOM 6068 N N . LEU B 1 149 ? 11.703 -18.219 -23.094 1 95.44 149 LEU B N 1
ATOM 6069 C CA . LEU B 1 149 ? 11.047 -16.984 -23.5 1 95.44 149 LEU B CA 1
ATOM 6070 C C . LEU B 1 149 ? 9.57 -17 -23.125 1 95.44 149 LEU B C 1
ATOM 6072 O O . LEU B 1 149 ? 8.969 -18.062 -23 1 95.44 149 LEU B O 1
ATOM 6076 N N . ALA B 1 150 ? 9.047 -15.852 -22.969 1 93.19 150 ALA B N 1
ATOM 6077 C CA . ALA B 1 150 ? 7.629 -15.742 -22.641 1 93.19 150 ALA B CA 1
ATOM 6078 C C . ALA B 1 150 ? 6.762 -16.281 -23.781 1 93.19 150 ALA B C 1
ATOM 6080 O O . ALA B 1 150 ? 5.738 -16.922 -23.531 1 93.19 150 ALA B O 1
ATOM 6081 N N . ALA B 1 151 ? 7.18 -15.922 -24.969 1 92.62 151 ALA B N 1
ATOM 6082 C CA . ALA B 1 151 ? 6.496 -16.438 -26.156 1 92.62 151 ALA B CA 1
ATOM 6083 C C . ALA B 1 151 ? 7.453 -16.547 -27.344 1 92.62 151 ALA B C 1
ATOM 6085 O O . ALA B 1 151 ? 8.391 -15.75 -27.469 1 92.62 151 ALA B O 1
ATOM 6086 N N . CYS B 1 152 ? 7.184 -17.531 -28.125 1 89.75 152 CYS B N 1
ATOM 6087 C CA . CYS B 1 152 ? 7.934 -17.734 -29.359 1 89.75 152 CYS B CA 1
ATOM 6088 C C . CYS B 1 152 ? 6.996 -17.859 -30.562 1 89.75 152 CYS B C 1
ATOM 6090 O O . CYS B 1 152 ? 6.75 -18.969 -31.031 1 89.75 152 CYS B O 1
ATOM 6092 N N . ASP B 1 153 ? 6.504 -16.781 -30.938 1 83.62 153 ASP B N 1
ATOM 6093 C CA . ASP B 1 153 ? 5.594 -16.75 -32.094 1 83.62 153 ASP B CA 1
ATOM 6094 C C . ASP B 1 153 ? 6.355 -16.547 -33.375 1 83.62 153 ASP B C 1
ATOM 6096 O O . ASP B 1 153 ? 6.918 -15.477 -33.625 1 83.62 153 ASP B O 1
ATOM 6100 N N . PRO B 1 154 ? 6.414 -17.531 -34.219 1 77.31 154 PRO B N 1
ATOM 6101 C CA . PRO B 1 154 ? 7.141 -17.375 -35.5 1 77.31 154 PRO B CA 1
ATOM 6102 C C . PRO B 1 154 ? 6.594 -16.234 -36.344 1 77.31 154 PRO B C 1
ATOM 6104 O O . PRO B 1 154 ? 7.324 -15.672 -37.188 1 77.31 154 PRO B O 1
ATOM 6107 N N . GLY B 1 155 ? 5.391 -15.891 -36.156 1 73.56 155 GLY B N 1
ATOM 6108 C CA . GLY B 1 155 ? 4.766 -14.859 -36.969 1 73.56 155 GLY B CA 1
ATOM 6109 C C . GLY B 1 155 ? 4.777 -13.492 -36.312 1 73.56 155 GLY B C 1
ATOM 6110 O O . GLY B 1 155 ? 4.32 -12.508 -36.906 1 73.56 155 GLY B O 1
ATOM 6111 N N . ASP B 1 156 ? 5.445 -13.461 -35.156 1 71.94 156 ASP B N 1
ATOM 6112 C CA . ASP B 1 156 ? 5.352 -12.203 -34.406 1 71.94 156 ASP B CA 1
ATOM 6113 C C . ASP B 1 156 ? 6.469 -11.242 -34.812 1 71.94 156 ASP B C 1
ATOM 6115 O O . ASP B 1 156 ? 7.648 -11.555 -34.656 1 71.94 156 ASP B O 1
ATOM 6119 N N . LYS B 1 157 ? 6.078 -10.047 -35.375 1 71.5 157 LYS B N 1
ATOM 6120 C CA . LYS B 1 157 ? 7.035 -9.047 -35.844 1 71.5 157 LYS B CA 1
ATOM 6121 C C . LYS B 1 157 ? 7.363 -8.047 -34.75 1 71.5 157 LYS B C 1
ATOM 6123 O O . LYS B 1 157 ? 8.359 -7.32 -34.844 1 71.5 157 LYS B O 1
ATOM 6128 N N . THR B 1 158 ? 6.602 -8.016 -33.688 1 69.56 158 THR B N 1
ATOM 6129 C CA . THR B 1 158 ? 6.82 -7.062 -32.594 1 69.56 158 THR B CA 1
ATOM 6130 C C . THR B 1 158 ? 6.727 -7.762 -31.234 1 69.56 158 THR B C 1
ATOM 6132 O O . THR B 1 158 ? 5.688 -7.703 -30.578 1 69.56 158 THR B O 1
ATOM 6135 N N . PRO B 1 159 ? 7.793 -8.305 -30.859 1 67.56 159 PRO B N 1
ATOM 6136 C CA . PRO B 1 159 ? 7.707 -9.148 -29.656 1 67.56 159 PRO B CA 1
ATOM 6137 C C . PRO B 1 159 ? 7.559 -8.336 -28.375 1 67.56 159 PRO B C 1
ATOM 6139 O O . PRO B 1 159 ? 7.258 -8.898 -27.312 1 67.56 159 PRO B O 1
ATOM 6142 N N . LEU B 1 160 ? 7.516 -7.074 -28.328 1 63.94 160 LEU B N 1
ATOM 6143 C CA . LEU B 1 160 ? 7.48 -6.262 -27.125 1 63.94 160 LEU B CA 1
ATOM 6144 C C . LEU B 1 160 ? 8.438 -6.812 -26.062 1 63.94 160 LEU B C 1
ATOM 6146 O O . LEU B 1 160 ? 9.641 -6.883 -26.297 1 63.94 160 LEU B O 1
ATOM 6150 N N . ASN B 1 161 ? 7.906 -7.18 -24.859 1 68.44 161 ASN B N 1
ATOM 6151 C CA . ASN B 1 161 ? 8.766 -7.711 -23.812 1 68.44 161 ASN B CA 1
ATOM 6152 C C . ASN B 1 161 ? 8.703 -9.234 -23.75 1 68.44 161 ASN B C 1
ATOM 6154 O O . ASN B 1 161 ? 9.281 -9.852 -22.859 1 68.44 161 ASN B O 1
ATOM 6158 N N . TYR B 1 162 ? 8.234 -9.828 -24.75 1 73.06 162 TYR B N 1
ATOM 6159 C CA . TYR B 1 162 ? 8.016 -11.266 -24.703 1 73.06 162 TYR B CA 1
ATOM 6160 C C . TYR B 1 162 ? 9.25 -12.023 -25.172 1 73.06 162 TYR B C 1
ATOM 6162 O O . TYR B 1 162 ? 9.266 -13.258 -25.188 1 73.06 162 TYR B O 1
ATOM 6170 N N . ASP B 1 163 ? 10.273 -11.281 -25.391 1 80.81 163 ASP B N 1
ATOM 6171 C CA . ASP B 1 163 ? 11.57 -11.859 -25.719 1 80.81 163 ASP B CA 1
ATOM 6172 C C . ASP B 1 163 ? 12.461 -11.945 -24.484 1 80.81 163 ASP B C 1
ATOM 6174 O O . ASP B 1 163 ? 13.68 -12.047 -24.594 1 80.81 163 ASP B O 1
ATOM 6178 N N . GLN B 1 164 ? 11.797 -11.891 -23.344 1 90.25 164 GLN B N 1
ATOM 6179 C CA . GLN B 1 164 ? 12.516 -11.977 -22.078 1 90.25 164 GLN B CA 1
ATOM 6180 C C . GLN B 1 164 ? 12.148 -13.258 -21.328 1 90.25 164 GLN B C 1
ATOM 6182 O O . GLN B 1 164 ? 11.18 -13.93 -21.672 1 90.25 164 GLN B O 1
ATOM 6187 N N . VAL B 1 165 ? 13.023 -13.578 -20.406 1 95.81 165 VAL B N 1
ATOM 6188 C CA . VAL B 1 165 ? 12.758 -14.664 -19.484 1 95.81 165 VAL B CA 1
ATOM 6189 C C . VAL B 1 165 ? 12.164 -14.102 -18.188 1 95.81 165 VAL B C 1
ATOM 6191 O O . VAL B 1 165 ? 12.852 -13.406 -17.438 1 95.81 165 VAL B O 1
ATOM 6194 N N . PHE B 1 166 ? 10.922 -14.398 -17.984 1 95.75 166 PHE B N 1
ATOM 6195 C CA . PHE B 1 166 ? 10.258 -13.922 -16.781 1 95.75 166 PHE B CA 1
ATOM 6196 C C . PHE B 1 166 ? 10.344 -14.969 -15.672 1 95.75 166 PHE B C 1
ATOM 6198 O O . PHE B 1 166 ? 10.156 -16.156 -15.922 1 95.75 166 PHE B O 1
ATOM 6205 N N . ILE B 1 167 ? 10.594 -14.516 -14.5 1 97.12 167 ILE B N 1
ATOM 6206 C CA . ILE B 1 167 ? 10.758 -15.422 -13.367 1 97.12 167 ILE B CA 1
ATOM 6207 C C . ILE B 1 167 ? 9.445 -16.156 -13.102 1 97.12 167 ILE B C 1
ATOM 6209 O O . ILE B 1 167 ? 9.422 -17.391 -13.039 1 97.12 167 ILE B O 1
ATOM 6213 N N . ARG B 1 168 ? 8.367 -15.477 -13 1 97.12 168 ARG B N 1
ATOM 6214 C CA . ARG B 1 168 ? 7.066 -16.094 -12.758 1 97.12 168 ARG B CA 1
ATOM 6215 C C . ARG B 1 168 ? 6.703 -17.062 -13.891 1 97.12 168 ARG B C 1
ATOM 6217 O O . ARG B 1 168 ? 6.262 -18.172 -13.641 1 97.12 168 ARG B O 1
ATOM 6224 N N . ASP B 1 169 ? 6.926 -16.641 -15.086 1 97.06 169 ASP B N 1
ATOM 6225 C CA . ASP B 1 169 ? 6.488 -17.375 -16.266 1 97.06 169 ASP B CA 1
ATOM 6226 C C . ASP B 1 169 ? 7.281 -18.672 -16.422 1 97.06 169 ASP B C 1
ATOM 6228 O O . ASP B 1 169 ? 6.793 -19.641 -17.031 1 97.06 169 ASP B O 1
ATOM 6232 N N . PHE B 1 170 ? 8.477 -18.688 -15.914 1 98.38 170 PHE B N 1
ATOM 6233 C CA . PHE B 1 170 ? 9.336 -19.859 -16.094 1 98.38 170 PHE B CA 1
ATOM 6234 C C . PHE B 1 170 ? 8.922 -20.984 -15.172 1 98.38 170 PHE B C 1
ATOM 6236 O O . PHE B 1 170 ? 9.273 -22.156 -15.406 1 98.38 170 PHE B O 1
ATOM 6243 N N . VAL B 1 171 ? 8.203 -20.781 -14.148 1 98.75 171 VAL B N 1
ATOM 6244 C CA . VAL B 1 171 ? 7.938 -21.75 -13.094 1 98.75 171 VAL B CA 1
ATOM 6245 C C . VAL B 1 171 ? 7.234 -22.969 -13.688 1 98.75 171 VAL B C 1
ATOM 6247 O O . VAL B 1 171 ? 7.652 -24.109 -13.461 1 98.75 171 VAL B O 1
ATOM 6250 N N . PRO B 1 172 ? 6.18 -22.797 -14.5 1 98.69 172 PRO B N 1
ATOM 6251 C CA . PRO B 1 172 ? 5.586 -24 -15.078 1 98.69 172 PRO B CA 1
ATOM 6252 C C . PRO B 1 172 ? 6.543 -24.734 -16.031 1 98.69 172 PRO B C 1
ATOM 6254 O O . PRO B 1 172 ? 6.527 -25.969 -16.094 1 98.69 172 PRO B O 1
ATOM 6257 N N . SER B 1 173 ? 7.332 -23.984 -16.766 1 98.75 173 SER B N 1
ATOM 6258 C CA . SER B 1 173 ? 8.352 -24.609 -17.594 1 98.75 173 SER B CA 1
ATOM 6259 C C . SER B 1 173 ? 9.344 -25.391 -16.75 1 98.75 173 SER B C 1
ATOM 6261 O O . SER B 1 173 ? 9.711 -26.531 -17.094 1 98.75 173 SER B O 1
ATOM 6263 N N . ALA B 1 174 ? 9.781 -24.766 -15.695 1 98.88 174 ALA B N 1
ATOM 6264 C CA . ALA B 1 174 ? 10.719 -25.422 -14.789 1 98.88 174 ALA B CA 1
ATOM 6265 C C . ALA B 1 174 ? 10.156 -26.734 -14.281 1 98.88 174 ALA B C 1
ATOM 6267 O O . ALA B 1 174 ? 10.859 -27.75 -14.242 1 98.88 174 ALA B O 1
ATOM 6268 N N . LEU B 1 175 ? 8.93 -26.75 -13.914 1 98.75 175 LEU B N 1
ATOM 6269 C CA . LEU B 1 175 ? 8.297 -27.953 -13.391 1 98.75 175 LEU B CA 1
ATOM 6270 C C . LEU B 1 175 ? 8.195 -29.031 -14.469 1 98.75 175 LEU B C 1
ATOM 6272 O O . LEU B 1 175 ? 8.406 -30.219 -14.203 1 98.75 175 LEU B O 1
ATOM 6276 N N . ALA B 1 176 ? 7.832 -28.609 -15.664 1 98.62 176 ALA B N 1
ATOM 6277 C CA . ALA B 1 176 ? 7.785 -29.562 -16.766 1 98.62 176 ALA B CA 1
ATOM 6278 C C . ALA B 1 176 ? 9.141 -30.234 -16.984 1 98.62 176 ALA B C 1
ATOM 6280 O O . ALA B 1 176 ? 9.234 -31.453 -17.078 1 98.62 176 ALA B O 1
ATOM 6281 N N . PHE B 1 177 ? 10.188 -29.422 -17 1 98.69 177 PHE B N 1
ATOM 6282 C CA . PHE B 1 177 ? 11.539 -29.953 -17.203 1 98.69 177 PHE B CA 1
ATOM 6283 C C . PHE B 1 177 ? 11.953 -30.828 -16.031 1 98.69 177 PHE B C 1
ATOM 6285 O O . PHE B 1 177 ? 12.547 -31.891 -16.234 1 98.69 177 PHE B O 1
ATOM 6292 N N . LEU B 1 178 ? 11.633 -30.406 -14.828 1 98.5 178 LEU B N 1
ATOM 6293 C CA . LEU B 1 178 ? 11.992 -31.172 -13.641 1 98.5 178 LEU B CA 1
ATOM 6294 C C . LEU B 1 178 ? 11.305 -32.531 -13.648 1 98.5 178 LEU B C 1
ATOM 6296 O O . LEU B 1 178 ? 11.945 -33.562 -13.367 1 98.5 178 LEU B O 1
ATOM 6300 N N . LEU B 1 179 ? 10.039 -32.562 -14 1 97.5 179 LEU B N 1
ATOM 6301 C CA . LEU B 1 179 ? 9.266 -33.812 -13.992 1 97.5 179 LEU B CA 1
ATOM 6302 C C . LEU B 1 179 ? 9.734 -34.75 -15.109 1 97.5 179 LEU B C 1
ATOM 6304 O O . LEU B 1 179 ? 9.539 -35.969 -15.023 1 97.5 179 LEU B O 1
ATOM 6308 N N . LYS B 1 180 ? 10.344 -34.156 -16.109 1 96.31 180 LYS B N 1
ATOM 6309 C CA . LYS B 1 180 ? 10.906 -34.969 -17.203 1 96.31 180 LYS B CA 1
ATOM 6310 C C . LYS B 1 180 ? 12.336 -35.375 -16.891 1 96.31 180 LYS B C 1
ATOM 6312 O O . LYS B 1 180 ? 12.969 -36.062 -17.703 1 96.31 180 LYS B O 1
ATOM 6317 N N . GLY B 1 181 ? 12.898 -34.938 -15.766 1 96.19 181 GLY B N 1
ATOM 6318 C CA . GLY B 1 181 ? 14.25 -35.312 -15.359 1 96.19 181 GLY B CA 1
ATOM 6319 C C . GLY B 1 181 ? 15.312 -34.375 -15.914 1 96.19 181 GLY B C 1
ATOM 6320 O O . GLY B 1 181 ? 16.5 -34.719 -15.898 1 96.19 181 GLY B O 1
ATOM 6321 N N . GLU B 1 182 ? 14.93 -33.281 -16.438 1 97.06 182 GLU B N 1
ATOM 6322 C CA . GLU B 1 182 ? 15.852 -32.312 -17 1 97.06 182 GLU B CA 1
ATOM 6323 C C . GLU B 1 182 ? 16.031 -31.109 -16.078 1 97.06 182 GLU B C 1
ATOM 6325 O O . GLU B 1 182 ? 15.641 -29.984 -16.422 1 97.06 182 GLU B O 1
ATOM 6330 N N . GLY B 1 183 ? 16.812 -31.25 -15.023 1 97.25 183 GLY B N 1
ATOM 6331 C CA . GLY B 1 183 ? 16.906 -30.266 -13.961 1 97.25 183 GLY B CA 1
ATOM 6332 C C . GLY B 1 183 ? 17.969 -29.203 -14.219 1 97.25 183 GLY B C 1
ATOM 6333 O O . GLY B 1 183 ? 18 -28.172 -13.555 1 97.25 183 GLY B O 1
ATOM 6334 N N . GLU B 1 184 ? 18.812 -29.391 -15.273 1 97.75 184 GLU B N 1
ATOM 6335 C CA . GLU B 1 184 ? 19.938 -28.5 -15.516 1 97.75 184 GLU B CA 1
ATOM 6336 C C . GLU B 1 184 ? 19.469 -27.078 -15.812 1 97.75 184 GLU B C 1
ATOM 6338 O O . GLU B 1 184 ? 20.016 -26.109 -15.289 1 97.75 184 GLU B O 1
ATOM 6343 N N . ILE B 1 185 ? 18.469 -26.953 -16.656 1 98.5 185 ILE B N 1
ATOM 6344 C CA . ILE B 1 185 ? 17.969 -25.641 -17.031 1 98.5 185 ILE B CA 1
ATOM 6345 C C . ILE B 1 185 ? 17.438 -24.906 -15.805 1 98.5 185 ILE B C 1
ATOM 6347 O O . ILE B 1 185 ? 17.594 -23.688 -15.672 1 98.5 185 ILE B O 1
ATOM 6351 N N . VAL B 1 186 ? 16.812 -25.609 -14.867 1 98.75 186 VAL B N 1
ATOM 6352 C CA . VAL B 1 186 ? 16.234 -25.016 -13.672 1 98.75 186 VAL B CA 1
ATOM 6353 C C . VAL B 1 186 ? 17.344 -24.578 -12.711 1 98.75 186 VAL B C 1
ATOM 6355 O O . VAL B 1 186 ? 17.266 -23.5 -12.117 1 98.75 186 VAL B O 1
ATOM 6358 N N . ARG B 1 187 ? 18.344 -25.422 -12.594 1 98.56 187 ARG B N 1
ATOM 6359 C CA . ARG B 1 187 ? 19.516 -25.078 -11.773 1 98.56 187 ARG B CA 1
ATOM 6360 C C . ARG B 1 187 ? 20.156 -23.797 -12.258 1 98.56 187 ARG B C 1
ATOM 6362 O O . ARG B 1 187 ? 20.453 -22.906 -11.453 1 98.56 187 ARG B O 1
ATOM 6369 N N . ASN B 1 188 ? 20.391 -23.766 -13.539 1 98.31 188 ASN B N 1
ATOM 6370 C CA . ASN B 1 188 ? 21 -22.578 -14.125 1 98.31 188 ASN B CA 1
ATOM 6371 C C . ASN B 1 188 ? 20.141 -21.344 -13.922 1 98.31 188 ASN B C 1
ATOM 6373 O O . ASN B 1 188 ? 20.641 -20.266 -13.602 1 98.31 188 ASN B O 1
ATOM 6377 N N . PHE B 1 189 ? 18.875 -21.453 -14.195 1 98.62 189 PHE B N 1
ATOM 6378 C CA . PHE B 1 189 ? 17.938 -20.359 -14.023 1 98.62 189 PHE B CA 1
ATOM 6379 C C . PHE B 1 189 ? 18 -19.797 -12.609 1 98.62 189 PHE B C 1
ATOM 6381 O O . PHE B 1 189 ? 18.094 -18.578 -12.414 1 98.62 189 PHE B O 1
ATOM 6388 N N . LEU B 1 190 ? 17.969 -20.703 -11.594 1 98.75 190 LEU B N 1
ATOM 6389 C CA . LEU B 1 190 ? 17.969 -20.297 -10.195 1 98.75 190 LEU B CA 1
ATOM 6390 C C . LEU B 1 190 ? 19.25 -19.547 -9.844 1 98.75 190 LEU B C 1
ATOM 6392 O O . LEU B 1 190 ? 19.203 -18.516 -9.18 1 98.75 190 LEU B O 1
ATOM 6396 N N . LEU B 1 191 ? 20.312 -20.031 -10.312 1 98 191 LEU B N 1
ATOM 6397 C CA . LEU B 1 191 ? 21.594 -19.438 -9.969 1 98 191 LEU B CA 1
ATOM 6398 C C . LEU B 1 191 ? 21.781 -18.109 -10.688 1 98 191 LEU B C 1
ATOM 6400 O O . LEU B 1 191 ? 22.25 -17.141 -10.078 1 98 191 LEU B O 1
ATOM 6404 N N . HIS B 1 192 ? 21.406 -18.016 -11.906 1 97.38 192 HIS B N 1
ATOM 6405 C CA . HIS B 1 192 ? 21.609 -16.781 -12.656 1 97.38 192 HIS B CA 1
ATOM 6406 C C . HIS B 1 192 ? 20.656 -15.688 -12.203 1 97.38 192 HIS B C 1
ATOM 6408 O O . HIS B 1 192 ? 21.031 -14.516 -12.141 1 97.38 192 HIS B O 1
ATOM 6414 N N . THR B 1 193 ? 19.406 -16.016 -11.945 1 97.69 193 THR B N 1
ATOM 6415 C CA . THR B 1 193 ? 18.469 -15.008 -11.438 1 97.69 193 THR B CA 1
ATOM 6416 C C . THR B 1 193 ? 18.922 -14.508 -10.062 1 97.69 193 THR B C 1
ATOM 6418 O O . THR B 1 193 ? 18.734 -13.336 -9.734 1 97.69 193 THR B O 1
ATOM 6421 N N . LEU B 1 194 ? 19.5 -15.391 -9.266 1 97.25 194 LEU B N 1
ATOM 6422 C CA . LEU B 1 194 ? 20.031 -14.984 -7.969 1 97.25 194 LEU B CA 1
ATOM 6423 C C . LEU B 1 194 ? 21.125 -13.938 -8.133 1 97.25 194 LEU B C 1
ATOM 6425 O O . LEU B 1 194 ? 21.203 -12.984 -7.363 1 97.25 194 LEU B O 1
ATOM 6429 N N . GLN B 1 195 ? 21.938 -14.109 -9.102 1 94.94 195 GLN B N 1
ATOM 6430 C CA . GLN B 1 195 ? 23.016 -13.172 -9.367 1 94.94 195 GLN B CA 1
ATOM 6431 C C . GLN B 1 195 ? 22.469 -11.797 -9.75 1 94.94 195 GLN B C 1
ATOM 6433 O O . GLN B 1 195 ? 23.141 -10.781 -9.555 1 94.94 195 GLN B O 1
ATOM 6438 N N . LEU B 1 196 ? 21.312 -11.773 -10.266 1 94.25 196 LEU B N 1
ATOM 6439 C CA . LEU B 1 196 ? 20.703 -10.523 -10.719 1 94.25 196 LEU B CA 1
ATOM 6440 C C . LEU B 1 196 ? 19.969 -9.828 -9.578 1 94.25 196 LEU B C 1
ATOM 6442 O O . LEU B 1 196 ? 19.5 -8.703 -9.734 1 94.25 196 LEU B O 1
ATOM 6446 N N . GLN B 1 197 ? 19.812 -10.445 -8.438 1 92.31 197 GLN B N 1
ATOM 6447 C CA . GLN B 1 197 ? 19.141 -9.867 -7.277 1 92.31 197 GLN B CA 1
ATOM 6448 C C . GLN B 1 197 ? 19.734 -8.516 -6.906 1 92.31 197 GLN B C 1
ATOM 6450 O O . GLN B 1 197 ? 20.953 -8.336 -6.949 1 92.31 197 GLN B O 1
ATOM 6455 N N . SER B 1 198 ? 18.922 -7.598 -6.496 1 82.62 198 SER B N 1
ATOM 6456 C CA . SER B 1 198 ? 19.359 -6.262 -6.113 1 82.62 198 SER B CA 1
ATOM 6457 C C . SER B 1 198 ? 20.141 -6.293 -4.801 1 82.62 198 SER B C 1
ATOM 6459 O O . SER B 1 198 ? 19.641 -6.797 -3.793 1 82.62 198 SER B O 1
ATOM 6461 N N . TRP B 1 199 ? 21.375 -5.758 -4.789 1 72.25 199 TRP B N 1
ATOM 6462 C CA . TRP B 1 199 ? 22.219 -5.785 -3.598 1 72.25 199 TRP B CA 1
ATOM 6463 C C . TRP B 1 199 ? 22.406 -4.383 -3.025 1 72.25 199 TRP B C 1
ATOM 6465 O O . TRP B 1 199 ? 22.688 -4.227 -1.837 1 72.25 199 TRP B O 1
ATOM 6475 N N . GLU B 1 200 ? 22.422 -3.447 -3.885 1 61.19 200 GLU B N 1
ATOM 6476 C CA . GLU B 1 200 ? 22.641 -2.1 -3.363 1 61.19 200 GLU B CA 1
ATOM 6477 C C . GLU B 1 200 ? 21.562 -1.139 -3.852 1 61.19 200 GLU B C 1
ATOM 6479 O O . GLU B 1 200 ? 21.094 -1.25 -4.984 1 61.19 200 GLU B O 1
ATOM 6484 N N . LYS B 1 201 ? 21.031 -0.452 -2.885 1 54.66 201 LYS B N 1
ATOM 6485 C CA . LYS B 1 201 ? 20.125 0.626 -3.258 1 54.66 201 LYS B CA 1
ATOM 6486 C C . LYS B 1 201 ? 20.875 1.783 -3.906 1 54.66 201 LYS B C 1
ATOM 6488 O O . LYS B 1 201 ? 21.938 2.188 -3.424 1 54.66 201 LYS B O 1
ATOM 6493 N N . THR B 1 202 ? 20.672 1.896 -5.215 1 49.72 202 THR B N 1
ATOM 6494 C CA . THR B 1 202 ? 21.312 3.061 -5.809 1 49.72 202 THR B CA 1
ATOM 6495 C C . THR B 1 202 ? 20.688 4.352 -5.289 1 49.72 202 THR B C 1
ATOM 6497 O O . THR B 1 202 ? 19.562 4.348 -4.801 1 49.72 202 THR B O 1
ATOM 6500 N N . VAL B 1 203 ? 21.484 5.336 -5.23 1 41.19 203 VAL B N 1
ATOM 6501 C CA . VAL B 1 203 ? 21.25 6.68 -4.707 1 41.19 203 VAL B CA 1
ATOM 6502 C C . VAL B 1 203 ? 20 7.277 -5.344 1 41.19 203 VAL B C 1
ATOM 6504 O O . VAL B 1 203 ? 19.297 8.07 -4.719 1 41.19 203 VAL B O 1
ATOM 6507 N N . ASP B 1 204 ? 19.781 6.91 -6.66 1 46.53 204 ASP B N 1
ATOM 6508 C CA . ASP B 1 204 ? 18.766 7.719 -7.328 1 46.53 204 ASP B CA 1
ATOM 6509 C C . ASP B 1 204 ? 17.359 7.258 -6.949 1 46.53 204 ASP B C 1
ATOM 6511 O O . ASP B 1 204 ? 16.375 7.832 -7.402 1 46.53 204 ASP B O 1
ATOM 6515 N N . CYS B 1 205 ? 17.297 6.656 -5.832 1 51.28 205 CYS B N 1
ATOM 6516 C CA . CYS B 1 205 ? 16.078 6.27 -5.137 1 51.28 205 CYS B CA 1
ATOM 6517 C C . CYS B 1 205 ? 15.117 5.555 -6.082 1 51.28 205 CYS B C 1
ATOM 6519 O O . CYS B 1 205 ? 13.961 5.305 -5.727 1 51.28 205 CYS B O 1
ATOM 6521 N N . TYR B 1 206 ? 15.531 5.449 -7.43 1 57.06 206 TYR B N 1
ATOM 6522 C CA . TYR B 1 206 ? 14.719 4.621 -8.32 1 57.06 206 TYR B CA 1
ATOM 6523 C C . TYR B 1 206 ? 15.281 3.209 -8.414 1 57.06 206 TYR B C 1
ATOM 6525 O O . TYR B 1 206 ? 15.148 2.549 -9.445 1 57.06 206 TYR B O 1
ATOM 6533 N N . SER B 1 207 ? 15.914 2.967 -7.266 1 62.44 207 SER B N 1
ATOM 6534 C CA . SER B 1 207 ? 16.5 1.632 -7.305 1 62.44 207 SER B CA 1
ATOM 6535 C C . SER B 1 207 ? 15.719 0.66 -6.422 1 62.44 207 SER B C 1
ATOM 6537 O O . SER B 1 207 ? 15.18 1.05 -5.383 1 62.44 207 SER B O 1
ATOM 6539 N N . PRO B 1 208 ? 15.773 -0.5 -6.895 1 70.44 208 PRO B N 1
ATOM 6540 C CA . PRO B 1 208 ? 15.055 -1.544 -6.16 1 70.44 208 PRO B CA 1
ATOM 6541 C C . PRO B 1 208 ? 15.648 -1.814 -4.781 1 70.44 208 PRO B C 1
ATOM 6543 O O . PRO B 1 208 ? 16.859 -1.634 -4.578 1 70.44 208 PRO B O 1
ATOM 6546 N N . GLY B 1 209 ? 14.906 -2.102 -3.818 1 76.12 209 GLY B N 1
ATOM 6547 C CA . GLY B 1 209 ? 15.344 -2.486 -2.486 1 76.12 209 GLY B CA 1
ATOM 6548 C C . GLY B 1 209 ? 16.25 -3.705 -2.482 1 76.12 209 GLY B C 1
ATOM 6549 O O . GLY B 1 209 ? 16.125 -4.57 -3.354 1 76.12 209 GLY B O 1
ATOM 6550 N N . GLN B 1 210 ? 17.078 -3.732 -1.53 1 84.69 210 GLN B N 1
ATOM 6551 C CA . GLN B 1 210 ? 17.953 -4.891 -1.376 1 84.69 210 GLN B CA 1
ATOM 6552 C C . GLN B 1 210 ? 17.141 -6.172 -1.214 1 84.69 210 GLN B C 1
ATOM 6554 O O . GLN B 1 210 ? 16.203 -6.23 -0.407 1 84.69 210 GLN B O 1
ATOM 6559 N N . GLY B 1 211 ? 17.484 -7.156 -2.115 1 91 211 GLY B N 1
ATOM 6560 C CA . GLY B 1 211 ? 16.812 -8.445 -2.031 1 91 211 GLY B CA 1
ATOM 6561 C C . GLY B 1 211 ? 15.734 -8.633 -3.08 1 91 211 GLY B C 1
ATOM 6562 O O . GLY B 1 211 ? 15.25 -9.742 -3.289 1 91 211 GLY B O 1
ATOM 6563 N N . LEU B 1 212 ? 15.383 -7.527 -3.701 1 92.06 212 LEU B N 1
ATOM 6564 C CA . LEU B 1 212 ? 14.367 -7.621 -4.746 1 92.06 212 LEU B CA 1
ATOM 6565 C C . LEU B 1 212 ? 14.875 -8.453 -5.922 1 92.06 212 LEU B C 1
ATOM 6567 O O . LEU B 1 212 ? 16.016 -8.297 -6.352 1 92.06 212 LEU B O 1
ATOM 6571 N N . MET B 1 213 ? 14.086 -9.391 -6.371 1 95.06 213 MET B N 1
ATOM 6572 C CA . MET B 1 213 ? 14.359 -10.172 -7.578 1 95.06 213 MET B CA 1
ATOM 6573 C C . MET B 1 213 ? 13.773 -9.492 -8.805 1 95.06 213 MET B C 1
ATOM 6575 O O . MET B 1 213 ? 12.695 -8.898 -8.742 1 95.06 213 MET B O 1
ATOM 6579 N N . PRO B 1 214 ? 14.445 -9.547 -9.867 1 92.88 214 PRO B N 1
ATOM 6580 C CA . PRO B 1 214 ? 13.891 -8.93 -11.07 1 92.88 214 PRO B CA 1
ATOM 6581 C C . PRO B 1 214 ? 12.641 -9.641 -11.57 1 92.88 214 PRO B C 1
ATOM 6583 O O . PRO B 1 214 ? 12.406 -10.805 -11.234 1 92.88 214 PRO B O 1
ATOM 6586 N N . ALA B 1 215 ? 11.852 -8.953 -12.328 1 93 215 ALA B N 1
ATOM 6587 C CA . ALA B 1 215 ? 10.695 -9.562 -12.984 1 93 215 ALA B CA 1
ATOM 6588 C C . ALA B 1 215 ? 11.141 -10.484 -14.117 1 93 215 ALA B C 1
ATOM 6590 O O . ALA B 1 215 ? 10.539 -11.539 -14.344 1 93 215 ALA B O 1
ATOM 6591 N N . SER B 1 216 ? 12.164 -9.992 -14.844 1 93.69 216 SER B N 1
ATOM 6592 C CA . SER B 1 216 ? 12.656 -10.688 -16.031 1 93.69 216 SER B CA 1
ATOM 6593 C C . SER B 1 216 ? 14.102 -10.297 -16.328 1 93.69 216 SER B C 1
ATOM 6595 O O . SER B 1 216 ? 14.68 -9.445 -15.656 1 93.69 216 SER B O 1
ATOM 6597 N N . PHE B 1 217 ? 14.68 -11.008 -17.25 1 94.06 217 PHE B N 1
ATOM 6598 C CA . PHE B 1 217 ? 15.984 -10.625 -17.781 1 94.06 217 PHE B CA 1
ATOM 6599 C C . PHE B 1 217 ? 16.078 -10.961 -19.266 1 94.06 217 PHE B C 1
ATOM 6601 O O . PHE B 1 217 ? 15.328 -11.805 -19.766 1 94.06 217 PHE B O 1
ATOM 6608 N N . LYS B 1 218 ? 16.922 -10.25 -19.906 1 91.88 218 LYS B N 1
ATOM 6609 C CA . LYS B 1 218 ? 17.25 -10.5 -21.312 1 91.88 218 LYS B CA 1
ATOM 6610 C C . LYS B 1 218 ? 18.734 -10.727 -21.5 1 91.88 218 LYS B C 1
ATOM 6612 O O . LYS B 1 218 ? 19.547 -10.25 -20.688 1 91.88 218 LYS B O 1
ATOM 6617 N N . ILE B 1 219 ? 19.047 -11.539 -22.5 1 90.94 219 ILE B N 1
ATOM 6618 C CA . ILE B 1 219 ? 20.453 -11.742 -22.859 1 90.94 219 ILE B CA 1
ATOM 6619 C C . ILE B 1 219 ? 20.859 -10.727 -23.906 1 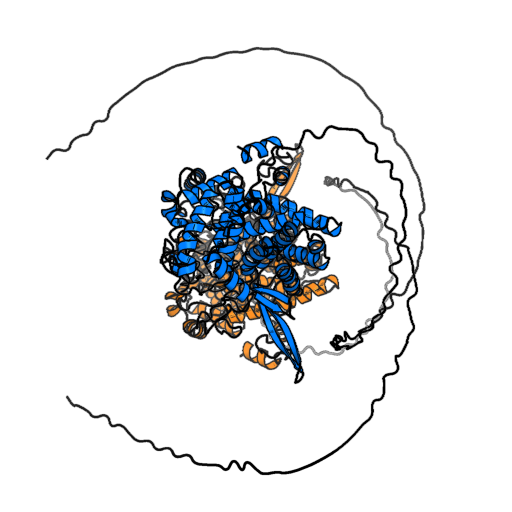90.94 219 ILE B C 1
ATOM 6621 O O . ILE B 1 219 ? 20.234 -10.617 -24.953 1 90.94 219 ILE B O 1
ATOM 6625 N N . ARG B 1 220 ? 21.781 -9.977 -23.531 1 89.38 220 ARG B N 1
ATOM 6626 C CA . ARG B 1 220 ? 22.344 -9.008 -24.484 1 89.38 220 ARG B CA 1
ATOM 6627 C C . ARG B 1 220 ? 23.766 -9.375 -24.859 1 89.38 220 ARG B C 1
ATOM 6629 O O . ARG B 1 220 ? 24.5 -9.961 -24.062 1 89.38 220 ARG B O 1
ATOM 6636 N N . THR B 1 221 ? 24.047 -9.047 -26.078 1 87.19 221 THR B N 1
ATOM 6637 C CA . THR B 1 221 ? 25.422 -9.227 -26.562 1 87.19 221 THR B CA 1
ATOM 6638 C C . THR B 1 221 ? 26.156 -7.891 -26.594 1 87.19 221 THR B C 1
ATOM 6640 O O . THR B 1 221 ? 25.688 -6.93 -27.203 1 87.19 221 THR B O 1
ATOM 6643 N N . VAL B 1 222 ? 27.172 -7.836 -25.844 1 87.06 222 VAL B N 1
ATOM 6644 C CA . VAL B 1 222 ? 27.984 -6.621 -25.797 1 87.06 222 VAL B CA 1
ATOM 6645 C C . VAL B 1 222 ? 29.344 -6.875 -26.438 1 87.06 222 VAL B C 1
ATOM 6647 O O . VAL B 1 222 ? 29.969 -7.91 -26.203 1 87.06 222 VAL B O 1
ATOM 6650 N N . PRO B 1 223 ? 29.719 -5.945 -27.359 1 84.81 223 PRO B N 1
ATOM 6651 C CA . PRO B 1 223 ? 31.016 -6.113 -27.984 1 84.81 223 PRO B CA 1
ATOM 6652 C C . PRO B 1 223 ? 32.188 -5.859 -27.031 1 84.81 223 PRO B C 1
ATOM 6654 O O . PRO B 1 223 ? 32.125 -4.91 -26.234 1 84.81 223 PRO B O 1
ATOM 6657 N N . LEU B 1 224 ? 33.031 -6.742 -26.734 1 75.88 224 LEU B N 1
ATOM 6658 C CA . LEU B 1 224 ? 34.219 -6.543 -25.938 1 75.88 224 LEU B CA 1
ATOM 6659 C C . LEU B 1 224 ? 35.312 -5.891 -26.781 1 75.88 224 LEU B C 1
ATOM 6661 O O . LEU B 1 224 ? 35.969 -4.957 -26.328 1 75.88 224 LEU B O 1
ATOM 6665 N N . ASP B 1 225 ? 35.656 -6.43 -27.906 1 74.25 225 ASP B N 1
ATOM 6666 C CA . ASP B 1 225 ? 36.562 -5.918 -28.922 1 74.25 225 ASP B CA 1
ATOM 6667 C C . ASP B 1 225 ? 36 -6.195 -30.328 1 74.25 225 ASP B C 1
ATOM 6669 O O . ASP B 1 225 ? 34.875 -6.625 -30.484 1 74.25 225 ASP B O 1
ATOM 6673 N N . ASP B 1 226 ? 36.781 -5.789 -31.438 1 69.44 226 ASP B N 1
ATOM 6674 C CA . ASP B 1 226 ? 36.344 -5.828 -32.844 1 69.44 226 ASP B CA 1
ATOM 6675 C C . ASP B 1 226 ? 35.906 -7.234 -33.219 1 69.44 226 ASP B C 1
ATOM 6677 O O . ASP B 1 226 ? 35.094 -7.395 -34.156 1 69.44 226 ASP B O 1
ATOM 6681 N N . THR B 1 227 ? 36.281 -8.234 -32.469 1 75.69 227 THR B N 1
ATOM 6682 C CA . THR B 1 227 ? 35.969 -9.57 -32.969 1 75.69 227 THR B CA 1
ATOM 6683 C C . THR B 1 227 ? 35.281 -10.406 -31.875 1 75.69 227 THR B C 1
ATOM 6685 O O . THR B 1 227 ? 34.844 -11.531 -32.125 1 75.69 227 THR B O 1
ATOM 6688 N N . LYS B 1 228 ? 35.25 -9.836 -30.656 1 81.81 228 LYS B N 1
ATOM 6689 C CA . LYS B 1 228 ? 34.75 -10.672 -29.578 1 81.81 228 LYS B CA 1
ATOM 6690 C C . LYS B 1 228 ? 33.5 -10.062 -28.938 1 81.81 228 LYS B C 1
ATOM 6692 O O . LYS B 1 228 ? 33.406 -8.836 -28.812 1 81.81 228 LYS B O 1
ATOM 6697 N N . PHE B 1 229 ? 32.438 -11.016 -28.734 1 86.19 229 PHE B N 1
ATOM 6698 C CA . PHE B 1 229 ? 31.188 -10.602 -28.062 1 86.19 229 PHE B CA 1
ATOM 6699 C C . PHE B 1 229 ? 31.016 -11.328 -26.75 1 86.19 229 PHE B C 1
ATOM 6701 O O . PHE B 1 229 ? 31.484 -12.453 -26.578 1 86.19 229 PHE B O 1
ATOM 6708 N N . GLU B 1 230 ? 30.578 -10.555 -25.844 1 87.19 230 GLU B N 1
ATOM 6709 C CA . GLU B 1 230 ? 30.219 -11.156 -24.562 1 87.19 230 GLU B CA 1
ATOM 6710 C C . GLU B 1 230 ? 28.719 -11.039 -24.297 1 87.19 230 GLU B C 1
ATOM 6712 O O . GLU B 1 230 ? 28.078 -10.062 -24.688 1 87.19 230 GLU B O 1
ATOM 6717 N N . GLU B 1 231 ? 28.219 -12.172 -23.688 1 91.06 231 GLU B N 1
ATOM 6718 C CA . GLU B 1 231 ? 26.812 -12.156 -23.297 1 91.06 231 GLU B CA 1
ATOM 6719 C C . GLU B 1 231 ? 26.641 -11.641 -21.875 1 91.06 231 GLU B C 1
ATOM 6721 O O . GLU B 1 231 ? 27.438 -11.945 -20.984 1 91.06 231 GLU B O 1
ATOM 6726 N N . VAL B 1 232 ? 25.672 -10.758 -21.828 1 91.69 232 VAL B N 1
ATOM 6727 C CA . VAL B 1 232 ? 25.359 -10.219 -20.5 1 91.69 232 VAL B CA 1
ATOM 6728 C C . VAL B 1 232 ? 23.875 -10.391 -20.203 1 91.69 232 VAL B C 1
ATOM 6730 O O . VAL B 1 232 ? 23.047 -10.32 -21.109 1 91.69 232 VAL B O 1
ATOM 6733 N N . LEU B 1 233 ? 23.609 -10.703 -18.953 1 93 233 LEU B N 1
ATOM 6734 C CA . LEU B 1 233 ? 22.234 -10.742 -18.5 1 93 233 LEU B CA 1
ATOM 6735 C C . LEU B 1 233 ? 21.75 -9.359 -18.078 1 93 233 LEU B C 1
ATOM 6737 O O . LEU B 1 233 ? 22.375 -8.711 -17.234 1 93 233 LEU B O 1
ATOM 6741 N N . ASP B 1 234 ? 20.719 -8.891 -18.656 1 90.94 234 ASP B N 1
ATOM 6742 C CA . ASP B 1 234 ? 20.141 -7.582 -18.375 1 90.94 234 ASP B CA 1
ATOM 6743 C C . ASP B 1 234 ? 18.812 -7.711 -17.625 1 90.94 234 ASP B C 1
ATOM 6745 O O . ASP B 1 234 ? 17.781 -7.996 -18.234 1 90.94 234 ASP B O 1
ATOM 6749 N N . PRO B 1 235 ? 18.828 -7.414 -16.297 1 90.94 235 PRO B N 1
ATOM 6750 C CA . PRO B 1 235 ? 17.609 -7.59 -15.508 1 90.94 235 PRO B CA 1
ATOM 6751 C C . PRO B 1 235 ? 16.625 -6.438 -15.672 1 90.94 235 PRO B C 1
ATOM 6753 O O . PRO B 1 235 ? 17.031 -5.309 -15.961 1 90.94 235 PRO B O 1
ATOM 6756 N N . ASP B 1 236 ? 15.344 -6.762 -15.523 1 88.19 236 ASP B N 1
ATOM 6757 C CA . ASP B 1 236 ? 14.258 -5.789 -15.453 1 88.19 236 ASP B CA 1
ATOM 6758 C C . ASP B 1 236 ? 13.5 -5.91 -14.133 1 88.19 236 ASP B C 1
ATOM 6760 O O . ASP B 1 236 ? 12.859 -6.93 -13.867 1 88.19 236 ASP B O 1
ATOM 6764 N N . PHE B 1 237 ? 13.562 -4.855 -13.344 1 83.94 237 PHE B N 1
ATOM 6765 C CA . PHE B 1 237 ? 12.906 -4.867 -12.047 1 83.94 237 PHE B CA 1
ATOM 6766 C C . PHE B 1 237 ? 11.531 -4.207 -12.117 1 83.94 237 PHE B C 1
ATOM 6768 O O . PHE B 1 237 ? 10.922 -3.916 -11.094 1 83.94 237 PHE B O 1
ATOM 6775 N N . GLY B 1 238 ? 11.109 -3.992 -13.273 1 75.44 238 GLY B N 1
ATOM 6776 C CA . GLY B 1 238 ? 9.836 -3.326 -13.484 1 75.44 238 GLY B CA 1
ATOM 6777 C C . GLY B 1 238 ? 9.961 -2.025 -14.25 1 75.44 238 GLY B C 1
ATOM 6778 O O . GLY B 1 238 ? 8.953 -1.418 -14.625 1 75.44 238 GLY B O 1
ATOM 6779 N N . GLU B 1 239 ? 11.078 -1.635 -14.562 1 72.06 239 GLU B N 1
ATOM 6780 C CA . GLU B 1 239 ? 11.32 -0.348 -15.211 1 72.06 239 GLU B CA 1
ATOM 6781 C C . GLU B 1 239 ? 10.812 -0.353 -16.656 1 72.06 239 GLU B C 1
ATOM 6783 O O . GLU B 1 239 ? 10.445 0.694 -17.188 1 72.06 239 GLU B O 1
ATOM 6788 N N . SER B 1 240 ? 10.805 -1.526 -17.188 1 66.12 240 SER B N 1
ATOM 6789 C CA . SER B 1 240 ? 10.344 -1.622 -18.578 1 66.12 240 SER B CA 1
ATOM 6790 C C . SER B 1 240 ? 8.898 -2.102 -18.641 1 66.12 240 SER B C 1
ATOM 6792 O O . SER B 1 240 ? 8.344 -2.258 -19.734 1 66.12 240 SER B O 1
ATOM 6794 N N . ALA B 1 241 ? 8.445 -2.41 -17.484 1 63.5 241 ALA B N 1
ATOM 6795 C CA . ALA B 1 241 ? 7.055 -2.846 -17.469 1 63.5 241 ALA B CA 1
ATOM 6796 C C . ALA B 1 241 ? 6.105 -1.654 -17.578 1 63.5 241 ALA B C 1
ATOM 6798 O O . ALA B 1 241 ? 6.508 -0.511 -17.344 1 63.5 241 ALA B O 1
ATOM 6799 N N . ILE B 1 242 ? 4.902 -2.086 -18.047 1 61.16 242 ILE B N 1
ATOM 6800 C CA . ILE B 1 242 ? 3.852 -1.076 -18.109 1 61.16 242 ILE B CA 1
ATOM 6801 C C . ILE B 1 242 ? 3.576 -0.528 -16.719 1 61.16 242 ILE B C 1
ATOM 6803 O O . ILE B 1 242 ? 3.254 -1.287 -15.797 1 61.16 242 ILE B O 1
ATOM 6807 N N . GLY B 1 243 ? 4.117 0.555 -16.297 1 60.47 243 GLY B N 1
ATOM 6808 C CA . GLY B 1 243 ? 3.771 1.269 -15.07 1 60.47 243 GLY B CA 1
ATOM 6809 C C . GLY B 1 243 ? 4.891 1.275 -14.047 1 60.47 243 GLY B C 1
ATOM 6810 O O . GLY B 1 243 ? 4.754 1.879 -12.977 1 60.47 243 GLY B O 1
ATOM 6811 N N . ARG B 1 244 ? 5.977 0.501 -14.242 1 72 244 ARG B N 1
ATOM 6812 C CA . ARG B 1 244 ? 7.145 0.58 -13.375 1 72 244 ARG B CA 1
ATOM 6813 C C . ARG B 1 244 ? 6.828 0.046 -11.984 1 72 244 ARG B C 1
ATOM 6815 O O . ARG B 1 244 ? 7.152 0.684 -10.977 1 72 244 ARG B O 1
ATOM 6822 N N . VAL B 1 245 ? 6.137 -1.125 -11.883 1 84.06 245 VAL B N 1
ATOM 6823 C CA . VAL B 1 245 ? 5.777 -1.736 -10.609 1 84.06 245 VAL B CA 1
ATOM 6824 C C . VAL B 1 245 ? 6.766 -2.854 -10.273 1 84.06 245 VAL B C 1
ATOM 6826 O O . VAL B 1 245 ? 7.094 -3.676 -11.133 1 84.06 245 VAL B O 1
ATOM 6829 N N . ALA B 1 246 ? 7.234 -2.803 -9.086 1 86 246 ALA B N 1
ATOM 6830 C CA . ALA B 1 246 ? 8.109 -3.875 -8.617 1 86 246 ALA B CA 1
ATOM 6831 C C . ALA B 1 246 ? 7.359 -5.203 -8.547 1 86 246 ALA B C 1
ATOM 6833 O O . ALA B 1 246 ? 6.23 -5.258 -8.055 1 86 246 ALA B O 1
ATOM 6834 N N . PRO B 1 247 ? 7.992 -6.219 -9.078 1 91.81 247 PRO B N 1
ATOM 6835 C CA . PRO B 1 247 ? 7.371 -7.539 -8.992 1 91.81 247 PRO B CA 1
ATOM 6836 C C . PRO B 1 247 ? 7.539 -8.188 -7.617 1 91.81 247 PRO B C 1
ATOM 6838 O O . PRO B 1 247 ? 8.523 -8.898 -7.383 1 91.81 247 PRO B O 1
ATOM 6841 N N . VAL B 1 248 ? 6.586 -8.117 -6.836 1 94.75 248 VAL B N 1
ATOM 6842 C CA . VAL B 1 248 ? 6.672 -8.617 -5.465 1 94.75 248 VAL B CA 1
ATOM 6843 C C . VAL B 1 248 ? 6.754 -10.141 -5.477 1 94.75 248 VAL B C 1
ATOM 6845 O O . VAL B 1 248 ? 7.438 -10.742 -4.645 1 94.75 248 VAL B O 1
ATOM 6848 N N . ASP B 1 249 ? 6.125 -10.773 -6.426 1 97.38 249 ASP B N 1
ATOM 6849 C CA . ASP B 1 249 ? 5.969 -12.219 -6.398 1 97.38 249 ASP B CA 1
ATOM 6850 C C . ASP B 1 249 ? 7.211 -12.914 -6.953 1 97.38 249 ASP B C 1
ATOM 6852 O O . ASP B 1 249 ? 7.375 -14.125 -6.785 1 97.38 249 ASP B O 1
ATOM 6856 N N . SER B 1 250 ? 8.133 -12.211 -7.609 1 96.81 250 SER B N 1
ATOM 6857 C CA . SER B 1 250 ? 9.297 -12.836 -8.219 1 96.81 250 SER B CA 1
ATOM 6858 C C . SER B 1 250 ? 10.148 -13.555 -7.176 1 96.81 250 SER B C 1
ATOM 6860 O O . SER B 1 250 ? 10.523 -14.719 -7.367 1 96.81 250 SER B O 1
ATOM 6862 N N . GLY B 1 251 ? 10.445 -12.805 -6.133 1 97.81 251 GLY B N 1
ATOM 6863 C CA . GLY B 1 251 ? 11.227 -13.422 -5.074 1 97.81 251 GLY B CA 1
ATOM 6864 C C . GLY B 1 251 ? 10.516 -14.586 -4.398 1 97.81 251 GLY B C 1
ATOM 6865 O O . GLY B 1 251 ? 11.141 -15.578 -4.031 1 97.81 251 GLY B O 1
ATOM 6866 N N . LEU B 1 252 ? 9.234 -14.516 -4.254 1 98.75 252 LEU B N 1
ATOM 6867 C CA . LEU B 1 252 ? 8.445 -15.57 -3.635 1 98.75 252 LEU B CA 1
ATOM 6868 C C . LEU B 1 252 ? 8.453 -16.828 -4.496 1 98.75 252 LEU B C 1
ATOM 6870 O O . LEU B 1 252 ? 8.719 -17.922 -3.994 1 98.75 252 LEU B O 1
ATOM 6874 N N . TRP B 1 253 ? 8.234 -16.641 -5.777 1 98.81 253 TRP B N 1
ATOM 6875 C CA . TRP B 1 253 ? 8.258 -17.781 -6.703 1 98.81 253 TRP B CA 1
ATOM 6876 C C . TRP B 1 253 ? 9.648 -18.391 -6.758 1 98.81 253 TRP B C 1
ATOM 6878 O O . TRP B 1 253 ? 9.789 -19.609 -6.926 1 98.81 253 TRP B O 1
ATOM 6888 N N . TRP B 1 254 ? 10.68 -17.531 -6.652 1 98.75 254 TRP B N 1
ATOM 6889 C CA . TRP B 1 254 ? 12.055 -18.047 -6.68 1 98.75 254 TRP B CA 1
ATOM 6890 C C . TRP B 1 254 ? 12.297 -19.016 -5.539 1 98.75 254 TRP B C 1
ATOM 6892 O O . TRP B 1 254 ? 12.852 -20.109 -5.75 1 98.75 254 TRP B O 1
ATOM 6902 N N . ILE B 1 255 ? 11.852 -18.703 -4.367 1 98.81 255 ILE B N 1
ATOM 6903 C CA . ILE B 1 255 ? 12.008 -19.562 -3.203 1 98.81 255 ILE B CA 1
ATOM 6904 C C . ILE B 1 255 ? 11.203 -20.844 -3.395 1 98.81 255 ILE B C 1
ATOM 6906 O O . ILE B 1 255 ? 11.688 -21.938 -3.117 1 98.81 255 ILE B O 1
ATOM 6910 N N . ILE B 1 256 ? 10.023 -20.781 -3.869 1 98.88 256 ILE B N 1
ATOM 6911 C CA . ILE B 1 256 ? 9.141 -21.922 -4.09 1 98.88 256 ILE B CA 1
ATOM 6912 C C . ILE B 1 256 ? 9.758 -22.859 -5.125 1 98.88 256 ILE B C 1
ATOM 6914 O O . ILE B 1 256 ? 9.773 -24.078 -4.938 1 98.88 256 ILE B O 1
ATOM 6918 N N . LEU B 1 257 ? 10.289 -22.25 -6.164 1 98.88 257 LEU B N 1
ATOM 6919 C CA . LEU B 1 257 ? 10.898 -23.047 -7.219 1 98.88 257 LEU B CA 1
ATOM 6920 C C . LEU B 1 257 ? 12.164 -23.75 -6.715 1 98.88 257 LEU B C 1
ATOM 6922 O O . LEU B 1 257 ? 12.445 -24.875 -7.098 1 98.88 257 LEU B O 1
ATOM 6926 N N . LEU B 1 258 ? 12.922 -23.016 -5.91 1 98.88 258 LEU B N 1
ATOM 6927 C CA . LEU B 1 258 ? 14.117 -23.625 -5.328 1 98.88 258 LEU B CA 1
ATOM 6928 C C . LEU B 1 258 ? 13.766 -24.891 -4.551 1 98.88 258 LEU B C 1
ATOM 6930 O O . LEU B 1 258 ? 14.445 -25.906 -4.676 1 98.88 258 LEU B O 1
ATOM 6934 N N . ARG B 1 259 ? 12.766 -24.828 -3.789 1 98.62 259 ARG B N 1
ATOM 6935 C CA . ARG B 1 259 ? 12.344 -26.016 -3.049 1 98.62 259 ARG B CA 1
ATOM 6936 C C . ARG B 1 259 ? 11.93 -27.141 -3.998 1 98.62 259 ARG B C 1
ATOM 6938 O O . ARG B 1 259 ? 12.281 -28.297 -3.789 1 98.62 259 ARG B O 1
ATOM 6945 N N . ALA B 1 260 ? 11.102 -26.828 -4.965 1 98.62 260 ALA B N 1
ATOM 6946 C CA . ALA B 1 260 ? 10.664 -27.828 -5.938 1 98.62 260 ALA B CA 1
ATOM 6947 C C . ALA B 1 260 ? 11.859 -28.5 -6.602 1 98.62 260 ALA B C 1
ATOM 6949 O O . ALA B 1 260 ? 11.883 -29.734 -6.754 1 98.62 260 ALA B O 1
ATOM 6950 N N . TYR B 1 261 ? 12.82 -27.688 -6.988 1 98.69 261 TYR B N 1
ATOM 6951 C CA . TYR B 1 261 ? 14.039 -28.203 -7.602 1 98.69 261 TYR B CA 1
ATOM 6952 C C . TYR B 1 261 ? 14.727 -29.203 -6.68 1 98.69 261 TYR B C 1
ATOM 6954 O O . TYR B 1 261 ? 15.07 -30.312 -7.102 1 98.69 261 TYR B O 1
ATOM 6962 N N . THR B 1 262 ? 14.914 -28.812 -5.449 1 98.12 262 THR B N 1
ATOM 6963 C CA . THR B 1 262 ? 15.633 -29.641 -4.488 1 98.12 262 THR B CA 1
ATOM 6964 C C . THR B 1 262 ? 14.875 -30.922 -4.203 1 98.12 262 THR B C 1
ATOM 6966 O O . THR B 1 262 ? 15.469 -32 -4.152 1 98.12 262 THR B O 1
ATOM 6969 N N . LYS B 1 263 ? 13.609 -30.844 -4.062 1 97.62 263 LYS B N 1
ATOM 6970 C CA . LYS B 1 263 ? 12.789 -32 -3.729 1 97.62 263 LYS B CA 1
ATOM 6971 C C . LYS B 1 263 ? 12.734 -33 -4.887 1 97.62 263 LYS B C 1
ATOM 6973 O O . LYS B 1 263 ? 12.766 -34.219 -4.676 1 97.62 263 LYS B O 1
ATOM 6978 N N . ILE B 1 264 ? 12.633 -32.531 -6.074 1 97.75 264 ILE B N 1
ATOM 6979 C CA . ILE B 1 264 ? 12.445 -33.406 -7.23 1 97.75 264 ILE B CA 1
ATOM 6980 C C . ILE B 1 264 ? 13.781 -34 -7.641 1 97.75 264 ILE B C 1
ATOM 6982 O O . ILE B 1 264 ? 13.852 -35.188 -7.988 1 97.75 264 ILE B O 1
ATOM 6986 N N . THR B 1 265 ? 14.875 -33.25 -7.574 1 97.69 265 THR B N 1
ATOM 6987 C CA . THR B 1 265 ? 16.156 -33.719 -8.07 1 97.69 265 THR B CA 1
ATOM 6988 C C . THR B 1 265 ? 16.953 -34.406 -6.957 1 97.69 265 THR B C 1
ATOM 6990 O O . THR B 1 265 ? 17.875 -35.156 -7.23 1 97.69 265 THR B O 1
ATOM 6993 N N . GLY B 1 266 ? 16.672 -34 -5.676 1 96.62 266 GLY B N 1
ATOM 6994 C CA . GLY B 1 266 ? 17.469 -34.5 -4.559 1 96.62 266 GLY B CA 1
ATOM 6995 C C . GLY B 1 266 ? 18.766 -33.719 -4.367 1 96.62 266 GLY B C 1
ATOM 6996 O O . GLY B 1 266 ? 19.578 -34.094 -3.525 1 96.62 266 GLY B O 1
ATOM 6997 N N . ASP B 1 267 ? 18.953 -32.656 -5.133 1 97.12 267 ASP B N 1
ATOM 6998 C CA . ASP B 1 267 ? 20.156 -31.859 -5.043 1 97.12 267 ASP B CA 1
ATOM 6999 C C . ASP B 1 267 ? 20.094 -30.906 -3.846 1 97.12 267 ASP B C 1
ATOM 7001 O O . ASP B 1 267 ? 20.047 -29.688 -4.016 1 97.12 267 ASP B O 1
ATOM 7005 N N . TYR B 1 268 ? 20.266 -31.375 -2.703 1 95.94 268 TYR B N 1
ATOM 7006 C CA . TYR B 1 268 ? 20.188 -30.594 -1.474 1 95.94 268 TYR B CA 1
ATOM 7007 C C . TYR B 1 268 ? 21.406 -29.703 -1.309 1 95.94 268 TYR B C 1
ATOM 7009 O O . TYR B 1 268 ? 21.375 -28.719 -0.563 1 95.94 268 TYR B O 1
ATOM 7017 N N . ALA B 1 269 ? 22.469 -30 -1.983 1 96.31 269 ALA B N 1
ATOM 7018 C CA . ALA B 1 269 ? 23.656 -29.156 -1.944 1 96.31 269 ALA B CA 1
ATOM 7019 C C . ALA B 1 269 ? 23.375 -27.766 -2.506 1 96.31 269 ALA B C 1
ATOM 7021 O O . ALA B 1 269 ? 23.953 -26.781 -2.062 1 96.31 269 ALA B O 1
ATOM 7022 N N . MET B 1 270 ? 22.469 -27.734 -3.434 1 96.75 270 MET B N 1
ATOM 7023 C CA . MET B 1 270 ? 22.094 -26.469 -4.051 1 96.75 270 MET B CA 1
ATOM 7024 C C . MET B 1 270 ? 21.547 -25.484 -3.004 1 96.75 270 MET B C 1
ATOM 7026 O O . MET B 1 270 ? 21.969 -24.328 -2.945 1 96.75 270 MET B O 1
ATOM 7030 N N . GLN B 1 271 ? 20.594 -25.844 -2.186 1 95.38 271 GLN B N 1
ATOM 7031 C CA . GLN B 1 271 ? 19.953 -24.953 -1.225 1 95.38 271 GLN B CA 1
ATOM 7032 C C . GLN B 1 271 ? 20.906 -24.609 -0.082 1 95.38 271 GLN B C 1
ATOM 7034 O O . GLN B 1 271 ? 20.719 -23.625 0.625 1 95.38 271 GLN B O 1
ATOM 7039 N N . GLU B 1 272 ? 22.047 -25.391 0.069 1 95.44 272 GLU B N 1
ATOM 7040 C CA . GLU B 1 272 ? 22.984 -25.188 1.16 1 95.44 272 GLU B CA 1
ATOM 7041 C C . GLU B 1 272 ? 24.078 -24.203 0.758 1 95.44 272 GLU B C 1
ATOM 7043 O O . GLU B 1 272 ? 24.828 -23.703 1.61 1 95.44 272 GLU B O 1
ATOM 7048 N N . ARG B 1 273 ? 24.172 -23.938 -0.482 1 96.19 273 ARG B N 1
ATOM 7049 C CA . ARG B 1 273 ? 25.156 -22.953 -0.933 1 96.19 273 ARG B CA 1
ATOM 7050 C C . ARG B 1 273 ? 25.031 -21.656 -0.153 1 96.19 273 ARG B C 1
ATOM 7052 O O . ARG B 1 273 ? 23.922 -21.203 0.141 1 96.19 273 ARG B O 1
ATOM 7059 N N . VAL B 1 274 ? 26.172 -21 0.039 1 95.06 274 VAL B N 1
ATOM 7060 C CA . VAL B 1 274 ? 26.219 -19.766 0.823 1 95.06 274 VAL B CA 1
ATOM 7061 C C . VAL B 1 274 ? 25.469 -18.656 0.077 1 95.06 274 VAL B C 1
ATOM 7063 O O . VAL B 1 274 ? 24.734 -17.875 0.684 1 95.06 274 VAL B O 1
ATOM 7066 N N . ASP B 1 275 ? 25.688 -18.531 -1.199 1 95.94 275 ASP B N 1
ATOM 7067 C CA . ASP B 1 275 ? 25.047 -17.484 -1.979 1 95.94 275 ASP B CA 1
ATOM 7068 C C . ASP B 1 275 ? 23.531 -17.688 -2.031 1 95.94 275 ASP B C 1
ATOM 7070 O O . ASP B 1 275 ? 22.766 -16.734 -1.987 1 95.94 275 ASP B O 1
ATOM 7074 N N . VAL B 1 276 ? 23.141 -18.938 -2.137 1 97.75 276 VAL B N 1
ATOM 7075 C CA . VAL B 1 276 ? 21.719 -19.266 -2.174 1 97.75 276 VAL B CA 1
ATOM 7076 C C . VAL B 1 276 ? 21.078 -18.938 -0.826 1 97.75 276 VAL B C 1
ATOM 7078 O O . VAL B 1 276 ? 20.016 -18.312 -0.77 1 97.75 276 VAL B O 1
ATOM 7081 N N . GLN B 1 277 ? 21.75 -19.281 0.274 1 96.94 277 GLN B N 1
ATOM 7082 C CA . GLN B 1 277 ? 21.281 -18.969 1.614 1 96.94 277 GLN B CA 1
ATOM 7083 C C . GLN B 1 277 ? 21.156 -17.453 1.804 1 96.94 277 GLN B C 1
ATOM 7085 O O . GLN B 1 277 ? 20.156 -16.969 2.348 1 96.94 277 GLN B O 1
ATOM 7090 N N . THR B 1 278 ? 22.141 -16.781 1.34 1 95.5 278 THR B N 1
ATOM 7091 C CA . THR B 1 278 ? 22.125 -15.32 1.429 1 95.5 278 THR B CA 1
ATOM 7092 C C . THR B 1 278 ? 20.969 -14.742 0.62 1 95.5 278 THR B C 1
ATOM 7094 O O . THR B 1 278 ? 20.297 -13.812 1.063 1 95.5 278 THR B O 1
ATOM 7097 N N . GLY B 1 279 ? 20.766 -15.297 -0.592 1 96.25 279 GLY B N 1
ATOM 7098 C CA . GLY B 1 279 ? 19.656 -14.859 -1.427 1 96.25 279 GLY B CA 1
ATOM 7099 C C . GLY B 1 279 ? 18.297 -15.047 -0.771 1 96.25 279 GLY B C 1
ATOM 7100 O O . GLY B 1 279 ? 17.453 -14.156 -0.814 1 96.25 279 GLY B O 1
ATOM 7101 N N . ILE B 1 280 ? 18.109 -16.172 -0.141 1 97.56 280 ILE B N 1
ATOM 7102 C CA . ILE B 1 280 ? 16.859 -16.438 0.574 1 97.56 280 ILE B CA 1
ATOM 7103 C C . ILE B 1 280 ? 16.656 -15.406 1.678 1 97.56 280 ILE B C 1
ATOM 7105 O O . ILE B 1 280 ? 15.578 -14.836 1.808 1 97.56 280 ILE B O 1
ATOM 7109 N N . LYS B 1 281 ? 17.719 -15.148 2.436 1 95.94 281 LYS B N 1
ATOM 7110 C CA . LYS B 1 281 ? 17.641 -14.227 3.568 1 95.94 281 LYS B CA 1
ATOM 7111 C C . LYS B 1 281 ? 17.312 -12.812 3.109 1 95.94 281 LYS B C 1
ATOM 7113 O O . LYS B 1 281 ? 16.531 -12.109 3.76 1 95.94 281 LYS B O 1
ATOM 7118 N N . LEU B 1 282 ? 17.891 -12.422 2.047 1 94.25 282 LEU B N 1
ATOM 7119 C CA . LEU B 1 282 ? 17.625 -11.078 1.541 1 94.25 282 LEU B CA 1
ATOM 7120 C C . LEU B 1 282 ? 16.172 -10.93 1.103 1 94.25 282 LEU B C 1
ATOM 7122 O O . LEU B 1 282 ? 15.555 -9.891 1.353 1 94.25 282 LEU B O 1
ATOM 7126 N N . ILE B 1 283 ? 15.609 -11.922 0.417 1 96.25 283 ILE B N 1
ATOM 7127 C CA . ILE B 1 283 ? 14.211 -11.891 0.02 1 96.25 283 ILE B CA 1
ATOM 7128 C C . ILE B 1 283 ? 13.32 -11.82 1.262 1 96.25 283 ILE B C 1
ATOM 7130 O O . ILE B 1 283 ? 12.391 -11.016 1.321 1 96.25 283 ILE B O 1
ATOM 7134 N N . LEU B 1 284 ? 13.656 -12.641 2.273 1 95.69 284 LEU B N 1
ATOM 7135 C CA . LEU B 1 284 ? 12.867 -12.688 3.496 1 95.69 284 LEU B CA 1
ATOM 7136 C C . LEU B 1 284 ? 12.945 -11.367 4.25 1 95.69 284 LEU B C 1
ATOM 7138 O O . LEU B 1 284 ? 11.945 -10.891 4.789 1 95.69 284 LEU B O 1
ATOM 7142 N N . ASN B 1 285 ? 14.102 -10.82 4.297 1 91.31 285 ASN B N 1
ATOM 7143 C CA . ASN B 1 285 ? 14.266 -9.547 4.984 1 91.31 285 ASN B CA 1
ATOM 7144 C C . ASN B 1 285 ? 13.414 -8.453 4.344 1 91.31 285 ASN B C 1
ATOM 7146 O O . ASN B 1 285 ? 12.875 -7.59 5.039 1 91.31 285 ASN B O 1
ATOM 7150 N N . LEU B 1 286 ? 13.359 -8.461 3.094 1 91 286 LEU B N 1
ATOM 7151 C CA . LEU B 1 286 ? 12.516 -7.516 2.377 1 91 286 LEU B CA 1
ATOM 7152 C C . LEU B 1 286 ? 11.047 -7.703 2.752 1 91 286 LEU B C 1
ATOM 7154 O O . LEU B 1 286 ? 10.328 -6.727 2.961 1 91 286 LEU B O 1
ATOM 7158 N N . CYS B 1 287 ? 10.594 -8.914 2.877 1 92.81 287 CYS B N 1
ATOM 7159 C CA . CYS B 1 287 ? 9.195 -9.242 3.137 1 92.81 287 CYS B CA 1
ATOM 7160 C C . CYS B 1 287 ? 8.852 -9.031 4.605 1 92.81 287 CYS B C 1
ATOM 7162 O O . CYS B 1 287 ? 7.707 -8.727 4.941 1 92.81 287 CYS B O 1
ATOM 7164 N N . LEU B 1 288 ? 9.844 -9.219 5.48 1 89.75 288 LEU B N 1
ATOM 7165 C CA . LEU B 1 288 ? 9.578 -9.25 6.914 1 89.75 288 LEU B CA 1
ATOM 7166 C C . LEU B 1 288 ? 9.984 -7.934 7.57 1 89.75 288 LEU B C 1
ATOM 7168 O O . LEU B 1 288 ? 9.875 -7.785 8.789 1 89.75 288 LEU B O 1
ATOM 7172 N N . SER B 1 289 ? 10.422 -6.992 6.766 1 83.62 289 SER B N 1
ATOM 7173 C CA . SER B 1 289 ? 10.836 -5.691 7.277 1 83.62 289 SER B CA 1
ATOM 7174 C C . SER B 1 289 ? 9.688 -4.984 7.984 1 83.62 289 SER B C 1
ATOM 7176 O O . SER B 1 289 ? 8.523 -5.145 7.602 1 83.62 289 SER B O 1
ATOM 7178 N N . ASP B 1 290 ? 10.062 -4.148 8.93 1 76.69 290 ASP B N 1
ATOM 7179 C CA . ASP B 1 290 ? 9.062 -3.363 9.648 1 76.69 290 ASP B CA 1
ATOM 7180 C C . ASP B 1 290 ? 8.477 -2.273 8.75 1 76.69 290 ASP B C 1
ATOM 7182 O O . ASP B 1 290 ? 9.195 -1.658 7.961 1 76.69 290 ASP B O 1
ATOM 7186 N N . GLY B 1 291 ? 7.219 -2.199 8.789 1 77.38 291 GLY B N 1
ATOM 7187 C CA . GLY B 1 291 ? 6.496 -1.134 8.117 1 77.38 291 GLY B CA 1
ATOM 7188 C C . GLY B 1 291 ? 5.355 -0.567 8.938 1 77.38 291 GLY B C 1
ATOM 7189 O O . GLY B 1 291 ? 5.348 -0.697 10.164 1 77.38 291 GLY B O 1
ATOM 7190 N N . PHE B 1 292 ? 4.621 0.222 8.383 1 75.94 292 PHE B N 1
ATOM 7191 C CA . PHE B 1 292 ? 3.486 0.846 9.055 1 75.94 292 PHE B CA 1
ATOM 7192 C C . PHE B 1 292 ? 2.287 -0.095 9.078 1 75.94 292 PHE B C 1
ATOM 7194 O O . PHE B 1 292 ? 1.149 0.345 9.258 1 75.94 292 PHE B O 1
ATOM 7201 N N . ASP B 1 293 ? 2.551 -1.282 8.93 1 71.75 293 ASP B N 1
ATOM 7202 C CA . ASP B 1 293 ? 1.421 -2.201 8.836 1 71.75 293 ASP B CA 1
ATOM 7203 C C . ASP B 1 293 ? 1.107 -2.828 10.195 1 71.75 293 ASP B C 1
ATOM 7205 O O . ASP B 1 293 ? 2.018 -3.156 10.953 1 71.75 293 ASP B O 1
ATOM 7209 N N . MET B 1 294 ? -0.173 -2.924 10.414 1 74.12 294 MET B N 1
ATOM 7210 C CA . MET B 1 294 ? -0.679 -3.498 11.656 1 74.12 294 MET B CA 1
ATOM 7211 C C . MET B 1 294 ? -1.051 -4.965 11.469 1 74.12 294 MET B C 1
ATOM 7213 O O . MET B 1 294 ? -1.375 -5.656 12.43 1 74.12 294 MET B O 1
ATOM 7217 N N . PHE B 1 295 ? -0.954 -5.414 10.242 1 83.81 295 PHE B N 1
ATOM 7218 C CA . PHE B 1 295 ? -1.389 -6.766 9.922 1 83.81 295 PHE B CA 1
ATOM 7219 C C . PHE B 1 295 ? -0.203 -7.637 9.523 1 83.81 295 PHE B C 1
ATOM 7221 O O . PHE B 1 295 ? 0.825 -7.125 9.07 1 83.81 295 PHE B O 1
ATOM 7228 N N . PRO B 1 296 ? -0.392 -8.93 9.719 1 90.56 296 PRO B N 1
ATOM 7229 C CA . PRO B 1 296 ? 0.686 -9.844 9.328 1 90.56 296 PRO B CA 1
ATOM 7230 C C . PRO B 1 296 ? 0.81 -9.984 7.809 1 90.56 296 PRO B C 1
ATOM 7232 O O . PRO B 1 296 ? 1.795 -10.539 7.316 1 90.56 296 PRO B O 1
ATOM 7235 N N . SER B 1 297 ? -0.154 -9.523 7.066 1 93.25 297 SER B N 1
ATOM 7236 C CA . SER B 1 297 ? -0.138 -9.602 5.609 1 93.25 297 SER B CA 1
ATOM 7237 C C . SER B 1 297 ? 0.835 -8.594 5.008 1 93.25 297 SER B C 1
ATOM 7239 O O . SER B 1 297 ? 1.219 -7.625 5.668 1 93.25 297 SER B O 1
ATOM 7241 N N . LEU B 1 298 ? 1.296 -8.828 3.799 1 93.56 298 LEU B N 1
ATOM 7242 C CA . LEU B 1 298 ? 2.213 -7.945 3.084 1 93.56 298 LEU B CA 1
ATOM 7243 C C . LEU B 1 298 ? 1.454 -6.828 2.375 1 93.56 298 LEU B C 1
ATOM 7245 O O . LEU B 1 298 ? 0.5 -7.09 1.64 1 93.56 298 LEU B O 1
ATOM 7249 N N . LEU B 1 299 ? 1.839 -5.613 2.645 1 92.19 299 LEU B N 1
ATOM 7250 C CA . LEU B 1 299 ? 1.297 -4.457 1.938 1 92.19 299 LEU B CA 1
ATOM 7251 C C . LEU B 1 299 ? 1.987 -4.27 0.592 1 92.19 299 LEU B C 1
ATOM 7253 O O . LEU B 1 299 ? 3.217 -4.203 0.524 1 92.19 299 LEU B O 1
ATOM 7257 N N . VAL B 1 300 ? 1.167 -4.176 -0.505 1 94.19 300 VAL B N 1
ATOM 7258 C CA . VAL B 1 300 ? 1.781 -4.062 -1.823 1 94.19 300 VAL B CA 1
ATOM 7259 C C . VAL B 1 300 ? 1.015 -3.043 -2.664 1 94.19 300 VAL B C 1
ATOM 7261 O O . VAL B 1 300 ? -0.091 -2.635 -2.301 1 94.19 300 VAL B O 1
ATOM 7264 N N . THR B 1 301 ? 1.623 -2.594 -3.748 1 92.5 301 THR B N 1
ATOM 7265 C CA . THR B 1 301 ? 0.972 -1.711 -4.711 1 92.5 301 THR B CA 1
ATOM 7266 C C . THR B 1 301 ? 0.091 -2.51 -5.668 1 92.5 301 THR B C 1
ATOM 7268 O O . THR B 1 301 ? 0.167 -3.738 -5.707 1 92.5 301 THR B O 1
ATOM 7271 N N . ASP B 1 302 ? -0.692 -1.802 -6.395 1 94.31 302 ASP B N 1
ATOM 7272 C CA . ASP B 1 302 ? -1.468 -2.436 -7.457 1 94.31 302 ASP B CA 1
ATOM 7273 C C . ASP B 1 302 ? -0.555 -2.975 -8.555 1 94.31 302 ASP B C 1
ATOM 7275 O O . ASP B 1 302 ? 0.522 -2.428 -8.797 1 94.31 302 ASP B O 1
ATOM 7279 N N . GLY B 1 303 ? -0.854 -4.152 -9.117 1 92.44 303 GLY B N 1
ATOM 7280 C CA . GLY B 1 303 ? -0.131 -4.68 -10.266 1 92.44 303 GLY B CA 1
ATOM 7281 C C . GLY B 1 303 ? 1.174 -5.355 -9.891 1 92.44 303 GLY B C 1
ATOM 7282 O O . GLY B 1 303 ? 2.098 -5.426 -10.703 1 92.44 303 GLY B O 1
ATOM 7283 N N . SER B 1 304 ? 1.302 -5.902 -8.734 1 92.69 304 SER B N 1
ATOM 7284 C CA . SER B 1 304 ? 2.607 -6.336 -8.242 1 92.69 304 SER B CA 1
ATOM 7285 C C . SER B 1 304 ? 2.779 -7.844 -8.398 1 92.69 304 SER B C 1
ATOM 7287 O O . SER B 1 304 ? 3.678 -8.438 -7.793 1 92.69 304 SER B O 1
ATOM 7289 N N . CYS B 1 305 ? 1.937 -8.523 -9.133 1 95.62 305 CYS B N 1
ATOM 7290 C CA . CYS B 1 305 ? 1.976 -9.969 -9.305 1 95.62 305 CYS B CA 1
ATOM 7291 C C . CYS B 1 305 ? 1.506 -10.367 -10.703 1 95.62 305 CYS B C 1
ATOM 7293 O O . CYS B 1 305 ? 1.742 -9.641 -11.672 1 95.62 305 CYS B O 1
ATOM 7295 N N . MET B 1 306 ? 0.956 -11.57 -10.852 1 96.62 306 MET B N 1
ATOM 7296 C CA . MET B 1 306 ? 0.492 -12 -12.164 1 96.62 306 MET B CA 1
ATOM 7297 C C . MET B 1 306 ? -0.472 -10.984 -12.766 1 96.62 306 MET B C 1
ATOM 7299 O O . MET B 1 306 ? -0.486 -10.773 -13.977 1 96.62 306 MET B O 1
ATOM 7303 N N . ILE B 1 307 ? -1.267 -10.461 -11.898 1 96.44 307 ILE B N 1
ATOM 7304 C CA . ILE B 1 307 ? -2.057 -9.305 -12.312 1 96.44 307 ILE B CA 1
ATOM 7305 C C . ILE B 1 307 ? -1.188 -8.047 -12.289 1 96.44 307 ILE B C 1
ATOM 7307 O O . ILE B 1 307 ? -1.14 -7.34 -11.281 1 96.44 307 ILE B O 1
ATOM 7311 N N . ASP B 1 308 ? -0.551 -7.762 -13.328 1 92.56 308 ASP B N 1
ATOM 7312 C CA . ASP B 1 308 ? 0.534 -6.785 -13.344 1 92.56 308 ASP B CA 1
ATOM 7313 C C . ASP B 1 308 ? 0.053 -5.438 -13.883 1 92.56 308 ASP B C 1
ATOM 7315 O O . ASP B 1 308 ? 0.857 -4.621 -14.336 1 92.56 308 ASP B O 1
ATOM 7319 N N . ARG B 1 309 ? -1.212 -5.273 -13.984 1 93.81 309 ARG B N 1
ATOM 7320 C CA . ARG B 1 309 ? -1.861 -4.004 -14.305 1 93.81 309 ARG B CA 1
ATOM 7321 C C . ARG B 1 309 ? -2.85 -3.607 -13.211 1 93.81 309 ARG B C 1
ATOM 7323 O O . ARG B 1 309 ? -3.246 -4.441 -12.391 1 93.81 309 ARG B O 1
ATOM 7330 N N . ARG B 1 310 ? -3.248 -2.369 -13.211 1 94.44 310 ARG B N 1
ATOM 7331 C CA . ARG B 1 310 ? -4.168 -1.896 -12.18 1 94.44 310 ARG B CA 1
ATOM 7332 C C . ARG B 1 310 ? -5.496 -2.641 -12.25 1 94.44 310 ARG B C 1
ATOM 7334 O O . ARG B 1 310 ? -6.172 -2.617 -13.281 1 94.44 310 ARG B O 1
ATOM 7341 N N . MET B 1 311 ? -5.816 -3.314 -11.219 1 97 311 MET B N 1
ATOM 7342 C CA . MET B 1 311 ? -7.059 -4.074 -11.102 1 97 311 MET B CA 1
ATOM 7343 C C . MET B 1 311 ? -7.641 -3.949 -9.703 1 97 311 MET B C 1
ATOM 7345 O O . MET B 1 311 ? -8.453 -4.777 -9.281 1 97 311 MET B O 1
ATOM 7349 N N . GLY B 1 312 ? -7.148 -2.947 -8.969 1 96.31 312 GLY B N 1
ATOM 7350 C CA . GLY B 1 312 ? -7.645 -2.699 -7.621 1 96.31 312 GLY B CA 1
ATOM 7351 C C . GLY B 1 312 ? -7.137 -3.705 -6.605 1 96.31 312 GLY B C 1
ATOM 7352 O O . GLY B 1 312 ? -7.828 -4.008 -5.629 1 96.31 312 GLY B O 1
ATOM 7353 N N . ILE B 1 313 ? -5.969 -4.242 -6.797 1 97 313 ILE B N 1
ATOM 7354 C CA . ILE B 1 313 ? -5.484 -5.262 -5.875 1 97 313 ILE B CA 1
ATOM 7355 C C . ILE B 1 313 ? -4.438 -4.66 -4.941 1 97 313 ILE B C 1
ATOM 7357 O O . ILE B 1 313 ? -3.662 -5.383 -4.316 1 97 313 ILE B O 1
ATOM 7361 N N . HIS B 1 314 ? -4.34 -3.33 -4.832 1 95.5 314 HIS B N 1
ATOM 7362 C CA . HIS B 1 314 ? -3.469 -2.682 -3.855 1 95.5 314 HIS B CA 1
ATOM 7363 C C . HIS B 1 314 ? -3.803 -3.129 -2.436 1 95.5 314 HIS B C 1
ATOM 7365 O O . HIS B 1 314 ? -4.918 -3.588 -2.17 1 95.5 314 HIS B O 1
ATOM 7371 N N . GLY B 1 315 ? -2.865 -3 -1.524 1 94.44 315 GLY B N 1
ATOM 7372 C CA . GLY B 1 315 ? -3.072 -3.371 -0.134 1 94.44 315 GLY B CA 1
ATOM 7373 C C . GLY B 1 315 ? -2.561 -4.762 0.194 1 94.44 315 GLY B C 1
ATOM 7374 O O . GLY B 1 315 ? -1.35 -4.996 0.201 1 94.44 315 GLY B O 1
ATOM 7375 N N . HIS B 1 316 ? -3.549 -5.648 0.397 1 96 316 HIS B N 1
ATOM 7376 C CA . HIS B 1 316 ? -3.184 -6.988 0.85 1 96 316 HIS B CA 1
ATOM 7377 C C . HIS B 1 316 ? -3.881 -8.062 0.019 1 96 316 HIS B C 1
ATOM 7379 O O . HIS B 1 316 ? -4.664 -8.852 0.549 1 96 316 HIS B O 1
ATOM 7385 N N . PRO B 1 317 ? -3.533 -8.164 -1.227 1 98.38 317 PRO B N 1
ATOM 7386 C CA . PRO B 1 317 ? -4.219 -9.125 -2.098 1 98.38 317 PRO B CA 1
ATOM 7387 C C . PRO B 1 317 ? -3.906 -10.578 -1.739 1 98.38 317 PRO B C 1
ATOM 7389 O O . PRO B 1 317 ? -2.773 -10.891 -1.37 1 98.38 317 PRO B O 1
ATOM 7392 N N . LEU B 1 318 ? -4.859 -11.445 -1.877 1 98.81 318 LEU B N 1
ATOM 7393 C CA . LEU B 1 318 ? -4.746 -12.852 -1.493 1 98.81 318 LEU B CA 1
ATOM 7394 C C . LEU B 1 318 ? -3.607 -13.523 -2.248 1 98.81 318 LEU B C 1
ATOM 7396 O O . LEU B 1 318 ? -2.902 -14.367 -1.688 1 98.81 318 LEU B O 1
ATOM 7400 N N . GLU B 1 319 ? -3.492 -13.219 -3.541 1 98.69 319 GLU B N 1
ATOM 7401 C CA . GLU B 1 319 ? -2.461 -13.875 -4.34 1 98.69 319 GLU B CA 1
ATOM 7402 C C . GLU B 1 319 ? -1.085 -13.711 -3.705 1 98.69 319 GLU B C 1
ATOM 7404 O O . GLU B 1 319 ? -0.348 -14.688 -3.551 1 98.69 319 GLU B O 1
ATOM 7409 N N . ILE B 1 320 ? -0.817 -12.5 -3.318 1 98.5 320 ILE B N 1
ATOM 7410 C CA . ILE B 1 320 ? 0.48 -12.219 -2.711 1 98.5 320 ILE B CA 1
ATOM 7411 C C . ILE B 1 320 ? 0.576 -12.914 -1.355 1 98.5 320 ILE B C 1
ATOM 7413 O O . ILE B 1 320 ? 1.614 -13.492 -1.018 1 98.5 320 ILE B O 1
ATOM 7417 N N . GLN B 1 321 ? -0.469 -12.922 -0.569 1 98.5 321 GLN B N 1
ATOM 7418 C CA . GLN B 1 321 ? -0.423 -13.508 0.766 1 98.5 321 GLN B CA 1
ATOM 7419 C C . GLN B 1 321 ? -0.224 -15.023 0.696 1 98.5 321 GLN B C 1
ATOM 7421 O O . GLN B 1 321 ? 0.512 -15.594 1.503 1 98.5 321 GLN B O 1
ATOM 7426 N N . SER B 1 322 ? -0.91 -15.672 -0.234 1 98.81 322 SER B N 1
ATOM 7427 C CA . SER B 1 322 ? -0.771 -17.125 -0.376 1 98.81 322 SER B CA 1
ATOM 7428 C C . SER B 1 322 ? 0.639 -17.5 -0.819 1 98.81 322 SER B C 1
ATOM 7430 O O . SER B 1 322 ? 1.214 -18.469 -0.317 1 98.81 322 SER B O 1
ATOM 7432 N N . LEU B 1 323 ? 1.171 -16.719 -1.729 1 98.88 323 LEU B N 1
ATOM 7433 C CA . LEU B 1 323 ? 2.541 -16.953 -2.168 1 98.88 323 LEU B CA 1
ATOM 7434 C C . LEU B 1 323 ? 3.529 -16.672 -1.042 1 98.88 323 LEU B C 1
ATOM 7436 O O . LEU B 1 323 ? 4.516 -17.391 -0.876 1 98.88 323 LEU B O 1
ATOM 7440 N N . PHE B 1 324 ? 3.262 -15.562 -0.306 1 98.69 324 PHE B N 1
ATOM 7441 C CA . PHE B 1 324 ? 4.105 -15.188 0.822 1 98.69 324 PHE B CA 1
ATOM 7442 C C . PHE B 1 324 ? 4.145 -16.297 1.863 1 98.69 324 PHE B C 1
ATOM 7444 O O . PHE B 1 324 ? 5.223 -16.719 2.293 1 98.69 324 PHE B O 1
ATOM 7451 N N . TYR B 1 325 ? 3.008 -16.859 2.195 1 98.56 325 TYR B N 1
ATOM 7452 C CA . TYR B 1 325 ? 2.912 -17.969 3.137 1 98.56 325 TYR B CA 1
ATOM 7453 C C . TYR B 1 325 ? 3.695 -19.172 2.635 1 98.56 325 TYR B C 1
ATOM 7455 O O . TYR B 1 325 ? 4.461 -19.781 3.387 1 98.56 325 TYR B O 1
ATOM 7463 N N . SER B 1 326 ? 3.498 -19.5 1.4 1 98.75 326 SER B N 1
ATOM 7464 C CA . SER B 1 326 ? 4.191 -20.641 0.795 1 98.75 326 SER B CA 1
ATOM 7465 C C . SER B 1 326 ? 5.703 -20.438 0.824 1 98.75 326 SER B C 1
ATOM 7467 O O . SER B 1 326 ? 6.445 -21.375 1.148 1 98.75 326 SER B O 1
ATOM 7469 N N . ALA B 1 327 ? 6.129 -19.25 0.477 1 98.81 327 ALA B N 1
ATOM 7470 C CA . ALA B 1 327 ? 7.559 -18.953 0.484 1 98.81 327 ALA B CA 1
ATOM 7471 C C . ALA B 1 327 ? 8.133 -19.062 1.892 1 98.81 327 ALA B C 1
ATOM 7473 O O . ALA B 1 327 ? 9.258 -19.547 2.07 1 98.81 327 ALA B O 1
ATOM 7474 N N . LEU B 1 328 ? 7.367 -18.609 2.881 1 98.19 328 LEU B N 1
ATOM 7475 C CA . LEU B 1 328 ? 7.812 -18.719 4.266 1 98.19 328 LEU B CA 1
ATOM 7476 C C . LEU B 1 328 ? 7.941 -20.188 4.672 1 98.19 328 LEU B C 1
ATOM 7478 O O . LEU B 1 328 ? 8.914 -20.578 5.328 1 98.19 328 LEU B O 1
ATOM 7482 N N . ARG B 1 329 ? 6.984 -21.016 4.285 1 97.81 329 ARG B N 1
ATOM 7483 C CA . ARG B 1 329 ? 7.059 -22.453 4.578 1 97.81 329 ARG B CA 1
ATOM 7484 C C . ARG B 1 329 ? 8.281 -23.078 3.922 1 97.81 329 ARG B C 1
ATOM 7486 O O . ARG B 1 329 ? 8.984 -23.875 4.547 1 97.81 329 ARG B O 1
ATOM 7493 N N . CYS B 1 330 ? 8.461 -22.75 2.711 1 98.5 330 CYS B N 1
ATOM 7494 C CA . CYS B 1 330 ? 9.609 -23.281 1.979 1 98.5 330 CYS B CA 1
ATOM 7495 C C . CYS B 1 330 ? 10.914 -22.844 2.637 1 98.5 330 CYS B C 1
ATOM 7497 O O . CYS B 1 330 ? 11.82 -23.656 2.818 1 98.5 330 CYS B O 1
ATOM 7499 N N . ALA B 1 331 ? 10.961 -21.547 2.99 1 97.75 331 ALA B N 1
ATOM 7500 C CA . ALA B 1 331 ? 12.172 -21.016 3.611 1 97.75 331 ALA B CA 1
ATOM 7501 C C . ALA B 1 331 ? 12.445 -21.703 4.949 1 97.75 331 ALA B C 1
ATOM 7503 O O . ALA B 1 331 ? 13.594 -22.016 5.27 1 97.75 331 ALA B O 1
ATOM 7504 N N . ARG B 1 332 ? 11.445 -21.875 5.707 1 95.94 332 ARG B N 1
ATOM 7505 C CA . ARG B 1 332 ? 11.586 -22.547 6.992 1 95.94 332 ARG B CA 1
ATOM 7506 C C . ARG B 1 332 ? 12.25 -23.922 6.828 1 95.94 332 ARG B C 1
ATOM 7508 O O . ARG B 1 332 ? 13.055 -24.328 7.664 1 95.94 332 ARG B O 1
ATOM 7515 N N . GLU B 1 333 ? 11.883 -24.594 5.82 1 95.81 333 GLU B N 1
ATOM 7516 C CA . GLU B 1 333 ? 12.438 -25.922 5.539 1 95.81 333 GLU B CA 1
ATOM 7517 C C . GLU B 1 333 ? 13.883 -25.828 5.062 1 95.81 333 GLU B C 1
ATOM 7519 O O . GLU B 1 333 ? 14.711 -26.688 5.375 1 95.81 333 GLU B O 1
ATOM 7524 N N . MET B 1 334 ? 14.25 -24.75 4.324 1 97.06 334 MET B N 1
ATOM 7525 C CA . MET B 1 334 ? 15.492 -24.75 3.559 1 97.06 334 MET B CA 1
ATOM 7526 C C . MET B 1 334 ? 16.578 -23.953 4.285 1 97.06 334 MET B C 1
ATOM 7528 O O . MET B 1 334 ? 17.766 -24.109 3.998 1 97.06 334 MET B O 1
ATOM 7532 N N . LEU B 1 335 ? 16.156 -23.031 5.191 1 95.5 335 LEU B N 1
ATOM 7533 C CA . LEU B 1 335 ? 17.141 -22.203 5.871 1 95.5 335 LEU B CA 1
ATOM 7534 C C . LEU B 1 335 ? 18.094 -23.047 6.719 1 95.5 335 LEU B C 1
ATOM 7536 O O . LEU B 1 335 ? 17.656 -24 7.371 1 95.5 335 LEU B O 1
ATOM 7540 N N . ALA B 1 336 ? 19.344 -22.703 6.73 1 90 336 ALA B N 1
ATOM 7541 C CA . ALA B 1 336 ? 20.344 -23.391 7.527 1 90 336 ALA B CA 1
ATOM 7542 C C . ALA B 1 336 ? 20.109 -23.188 9.023 1 90 336 ALA B C 1
ATOM 7544 O O . ALA B 1 336 ? 19.547 -22.156 9.43 1 90 336 ALA B O 1
ATOM 7545 N N . THR B 1 337 ? 20.469 -24.109 9.836 1 84.75 337 THR B N 1
ATOM 7546 C CA . THR B 1 337 ? 20.234 -24.078 11.273 1 84.75 337 THR B CA 1
ATOM 7547 C C . THR B 1 337 ? 21.422 -23.469 12.008 1 84.75 337 THR B C 1
ATOM 7549 O O . THR B 1 337 ? 21.688 -23.812 13.164 1 84.75 337 THR B O 1
ATOM 7552 N N . ASP B 1 338 ? 22.016 -22.547 11.5 1 83.94 338 ASP B N 1
ATOM 7553 C CA . ASP B 1 338 ? 23.125 -21.906 12.188 1 83.94 338 ASP B CA 1
ATOM 7554 C C . ASP B 1 338 ? 22.641 -20.766 13.094 1 83.94 338 ASP B C 1
ATOM 7556 O O . ASP B 1 338 ? 21.469 -20.422 13.086 1 83.94 338 ASP B O 1
ATOM 7560 N N . GLU B 1 339 ? 23.484 -20.281 13.898 1 79.12 339 GLU B N 1
ATOM 7561 C CA . GLU B 1 339 ? 23.141 -19.266 14.906 1 79.12 339 GLU B CA 1
ATOM 7562 C C . GLU B 1 339 ? 22.641 -17.984 14.258 1 79.12 339 GLU B C 1
ATOM 7564 O O . GLU B 1 339 ? 21.75 -17.328 14.781 1 79.12 339 GLU B O 1
ATOM 7569 N N . GLY B 1 340 ? 23.172 -17.734 13.195 1 77.31 340 GLY B N 1
ATOM 7570 C CA . GLY B 1 340 ? 22.781 -16.516 12.508 1 77.31 340 GLY B CA 1
ATOM 7571 C C . GLY B 1 340 ? 21.375 -16.547 11.961 1 77.31 340 GLY B C 1
ATOM 7572 O O . GLY B 1 340 ? 20.734 -15.516 11.797 1 77.31 340 GLY B O 1
ATOM 7573 N N . SER B 1 341 ? 20.906 -17.734 11.82 1 85.62 341 SER B N 1
ATOM 7574 C CA . SER B 1 341 ? 19.594 -17.891 11.219 1 85.62 341 SER B CA 1
ATOM 7575 C C . SER B 1 341 ? 18.516 -18.125 12.281 1 85.62 341 SER B C 1
ATOM 7577 O O . SER B 1 341 ? 17.328 -18.141 11.977 1 85.62 341 SER B O 1
ATOM 7579 N N . LYS B 1 342 ? 18.938 -18.219 13.484 1 88.06 342 LYS B N 1
ATOM 7580 C CA . LYS B 1 342 ? 17.984 -18.562 14.547 1 88.06 342 LYS B CA 1
ATOM 7581 C C . LYS B 1 342 ? 16.953 -17.453 14.727 1 88.06 342 LYS B C 1
ATOM 7583 O O . LYS B 1 342 ? 15.75 -17.734 14.836 1 88.06 342 LYS B O 1
ATOM 7588 N N . ASN B 1 343 ? 17.422 -16.281 14.711 1 88 343 ASN B N 1
ATOM 7589 C CA . ASN B 1 343 ? 16.5 -15.156 14.859 1 88 343 ASN B CA 1
ATOM 7590 C C . ASN B 1 343 ? 15.539 -15.055 13.68 1 88 343 ASN B C 1
ATOM 7592 O O . ASN B 1 343 ? 14.352 -14.781 13.852 1 88 343 ASN B O 1
ATOM 7596 N N . LEU B 1 344 ? 16.094 -15.297 12.555 1 92.44 344 LEU B N 1
ATOM 7597 C CA . LEU B 1 344 ? 15.266 -15.258 11.352 1 92.44 344 LEU B CA 1
ATOM 7598 C C . LEU B 1 344 ? 14.234 -16.375 11.367 1 92.44 344 LEU B C 1
ATOM 7600 O O . LEU B 1 344 ? 13.078 -16.172 10.984 1 92.44 344 LEU B O 1
ATOM 7604 N N . MET B 1 345 ? 14.656 -17.531 11.867 1 92.31 345 MET B N 1
ATOM 7605 C CA . MET B 1 345 ? 13.75 -18.672 11.945 1 92.31 345 MET B CA 1
ATOM 7606 C C . MET B 1 345 ? 12.594 -18.375 12.898 1 92.31 345 MET B C 1
ATOM 7608 O O . MET B 1 345 ? 11.453 -18.75 12.633 1 92.31 345 MET B O 1
ATOM 7612 N N . ARG B 1 346 ? 12.898 -17.75 13.969 1 89.12 346 ARG B N 1
ATOM 7613 C CA . ARG B 1 346 ? 11.859 -17.359 14.922 1 89.12 346 ARG B CA 1
ATOM 7614 C C . ARG B 1 346 ? 10.883 -16.375 14.289 1 89.12 346 ARG B C 1
ATOM 7616 O O . ARG B 1 346 ? 9.664 -16.516 14.469 1 89.12 346 ARG B O 1
ATOM 7623 N N . THR B 1 347 ? 11.43 -15.43 13.594 1 89.19 347 THR B N 1
ATOM 7624 C CA . THR B 1 347 ? 10.602 -14.43 12.922 1 89.19 347 THR B CA 1
ATOM 7625 C C . THR B 1 347 ? 9.703 -15.094 11.875 1 89.19 347 THR B C 1
ATOM 7627 O O . THR B 1 347 ? 8.531 -14.742 11.742 1 89.19 347 THR B O 1
ATOM 7630 N N . VAL B 1 348 ? 10.266 -16.031 11.148 1 93.81 348 VAL B N 1
ATOM 7631 C CA . VAL B 1 348 ? 9.523 -16.75 10.117 1 93.81 348 VAL B CA 1
ATOM 7632 C C . VAL B 1 348 ? 8.383 -17.531 10.766 1 93.81 348 VAL B C 1
ATOM 7634 O O . VAL B 1 348 ? 7.246 -17.484 10.297 1 93.81 348 VAL B O 1
ATOM 7637 N N . ASN B 1 349 ? 8.641 -18.203 11.812 1 91.44 349 ASN B N 1
ATOM 7638 C CA . ASN B 1 349 ? 7.633 -19.016 12.492 1 91.44 349 ASN B CA 1
ATOM 7639 C C . ASN B 1 349 ? 6.508 -18.141 13.055 1 91.44 349 ASN B C 1
ATOM 7641 O O . ASN B 1 349 ? 5.332 -18.484 12.93 1 91.44 349 ASN B O 1
ATOM 7645 N N . ASN B 1 350 ? 6.898 -17.078 13.633 1 87.94 350 ASN B N 1
ATOM 7646 C CA . ASN B 1 350 ? 5.902 -16.156 14.172 1 87.94 350 ASN B CA 1
ATOM 7647 C C . ASN B 1 350 ? 5.012 -15.578 13.07 1 87.94 350 ASN B C 1
ATOM 7649 O O . ASN B 1 350 ? 3.797 -15.461 13.25 1 87.94 350 ASN B O 1
ATOM 7653 N N . ARG B 1 351 ? 5.637 -15.273 12.008 1 92.12 351 ARG B N 1
ATOM 7654 C CA . ARG B 1 351 ? 4.879 -14.695 10.898 1 92.12 351 ARG B CA 1
ATOM 7655 C C . ARG B 1 351 ? 3.945 -15.727 10.281 1 92.12 351 ARG B C 1
ATOM 7657 O O . ARG B 1 351 ? 2.818 -15.398 9.898 1 92.12 351 ARG B O 1
ATOM 7664 N N . LEU B 1 352 ? 4.414 -16.953 10.164 1 94.75 352 LEU B N 1
ATOM 7665 C CA . LEU B 1 352 ? 3.582 -18.031 9.633 1 94.75 352 LEU B CA 1
ATOM 7666 C C . LEU B 1 352 ? 2.322 -18.203 10.469 1 94.75 352 LEU B C 1
ATOM 7668 O O . LEU B 1 352 ? 1.221 -18.312 9.93 1 94.75 352 LEU B O 1
ATOM 7672 N N . SER B 1 353 ? 2.48 -18.172 11.688 1 91.12 353 SER B N 1
ATOM 7673 C CA . SER B 1 353 ? 1.356 -18.359 12.602 1 91.12 353 SER B CA 1
ATOM 7674 C C . SER B 1 353 ? 0.365 -17.203 12.492 1 91.12 353 SER B C 1
ATOM 7676 O O . SER B 1 353 ? -0.838 -17.422 12.344 1 91.12 353 SER B O 1
ATOM 7678 N N . ALA B 1 354 ? 0.888 -16.016 12.539 1 90.12 354 ALA B N 1
ATOM 7679 C CA . ALA B 1 354 ? 0.036 -14.828 12.484 1 90.12 354 ALA B CA 1
ATOM 7680 C C . ALA B 1 354 ? -0.684 -14.742 11.141 1 90.12 354 ALA B C 1
ATOM 7682 O O . ALA B 1 354 ? -1.875 -14.422 11.086 1 90.12 354 ALA B O 1
ATOM 7683 N N . LEU B 1 355 ? 0.033 -14.977 10.078 1 94.62 355 LEU B N 1
ATOM 7684 C CA . LEU B 1 355 ? -0.523 -14.867 8.734 1 94.62 355 LEU B CA 1
ATOM 7685 C C . LEU B 1 355 ? -1.597 -15.93 8.5 1 94.62 355 LEU B C 1
ATOM 7687 O O . LEU B 1 355 ? -2.648 -15.633 7.93 1 94.62 355 LEU B O 1
ATOM 7691 N N . SER B 1 356 ? -1.312 -17.156 8.891 1 94.81 356 SER B N 1
ATOM 7692 C CA . SER B 1 356 ? -2.279 -18.234 8.719 1 94.81 356 SER B CA 1
ATOM 7693 C C . SER B 1 356 ? -3.584 -17.938 9.445 1 94.81 356 SER B C 1
ATOM 7695 O O . SER B 1 356 ? -4.668 -18.078 8.883 1 94.81 356 SER B O 1
ATOM 7697 N N . PHE B 1 357 ? -3.479 -17.469 10.633 1 92.12 357 PHE B N 1
ATOM 7698 C CA . PHE B 1 357 ? -4.668 -17.125 11.398 1 92.12 357 PHE B CA 1
ATOM 7699 C C . PHE B 1 357 ? -5.441 -16 10.719 1 92.12 357 PHE B C 1
ATOM 7701 O O . PHE B 1 357 ? -6.66 -16.078 10.555 1 92.12 357 PHE B O 1
ATOM 7708 N N . HIS B 1 358 ? -4.719 -15 10.375 1 93.12 358 HIS B N 1
ATOM 7709 C CA . HIS B 1 358 ? -5.328 -13.812 9.781 1 93.12 358 HIS B CA 1
ATOM 7710 C C . HIS B 1 358 ? -6.102 -14.164 8.516 1 93.12 358 HIS B C 1
ATOM 7712 O O . HIS B 1 358 ? -7.25 -13.742 8.352 1 93.12 358 HIS B O 1
ATOM 7718 N N . ILE B 1 359 ? -5.512 -14.938 7.637 1 97.12 359 ILE B N 1
ATOM 7719 C CA . ILE B 1 359 ? -6.129 -15.266 6.355 1 97.12 359 ILE B CA 1
ATOM 7720 C C . ILE B 1 359 ? -7.297 -16.219 6.57 1 97.12 359 ILE B C 1
ATOM 7722 O O . ILE B 1 359 ? -8.383 -16.031 6.012 1 97.12 359 ILE B O 1
ATOM 7726 N N . ARG B 1 360 ? -7.113 -17.219 7.43 1 96.44 360 ARG B N 1
ATOM 7727 C CA . ARG B 1 360 ? -8.148 -18.219 7.672 1 96.44 360 ARG B CA 1
ATOM 7728 C C . ARG B 1 360 ? -9.383 -17.578 8.305 1 96.44 360 ARG B C 1
ATOM 7730 O O . ARG B 1 360 ? -10.516 -17.969 7.984 1 96.44 360 ARG B O 1
ATOM 7737 N N . GLU B 1 361 ? -9.125 -16.578 9.094 1 93.94 361 GLU B N 1
ATOM 7738 C CA . GLU B 1 361 ? -10.227 -16.016 9.875 1 93.94 361 GLU B CA 1
ATOM 7739 C C . GLU B 1 361 ? -10.906 -14.875 9.117 1 93.94 361 GLU B C 1
ATOM 7741 O O . GLU B 1 361 ? -12.133 -14.805 9.07 1 93.94 361 GLU B O 1
ATOM 7746 N N . TYR B 1 362 ? -10.109 -14.102 8.523 1 94.38 362 TYR B N 1
ATOM 7747 C CA . TYR B 1 362 ? -10.703 -12.836 8.102 1 94.38 362 TYR B CA 1
ATOM 7748 C C . TYR B 1 362 ? -10.914 -12.812 6.59 1 94.38 362 TYR B C 1
ATOM 7750 O O . TYR B 1 362 ? -11.734 -12.039 6.086 1 94.38 362 TYR B O 1
ATOM 7758 N N . TYR B 1 363 ? -10.227 -13.625 5.809 1 98.19 363 TYR B N 1
ATOM 7759 C CA . TYR B 1 363 ? -10.422 -13.641 4.363 1 98.19 363 TYR B CA 1
ATOM 7760 C C . TYR B 1 363 ? -11.484 -14.648 3.963 1 98.19 363 TYR B C 1
ATOM 7762 O O . TYR B 1 363 ? -11.984 -14.625 2.834 1 98.19 363 TYR B O 1
ATOM 7770 N N . TRP B 1 364 ? -11.828 -15.547 4.824 1 98.44 364 TRP B N 1
ATOM 7771 C CA . TRP B 1 364 ? -12.742 -16.641 4.492 1 98.44 364 TRP B CA 1
ATOM 7772 C C . TRP B 1 364 ? -14.156 -16.109 4.258 1 98.44 364 TRP B C 1
ATOM 7774 O O . TRP B 1 364 ? -14.633 -15.242 4.988 1 98.44 364 TRP B O 1
ATOM 7784 N N . LEU B 1 365 ? -14.781 -16.688 3.27 1 98.38 365 LEU B N 1
ATOM 7785 C CA . LEU B 1 365 ? -16.141 -16.281 2.93 1 98.38 365 LEU B CA 1
ATOM 7786 C C . LEU B 1 365 ? -16.984 -17.5 2.549 1 98.38 365 LEU B C 1
ATOM 7788 O O . LEU B 1 365 ? -16.656 -18.203 1.594 1 98.38 365 LEU B O 1
ATOM 7792 N N . ASP B 1 366 ? -17.938 -17.828 3.189 1 97.56 366 ASP B N 1
ATOM 7793 C CA . ASP B 1 366 ? -19.016 -18.766 2.879 1 97.56 366 ASP B CA 1
ATOM 7794 C C . ASP B 1 366 ? -20.375 -18.188 3.275 1 97.56 366 ASP B C 1
ATOM 7796 O O . ASP B 1 366 ? -20.469 -17.016 3.646 1 97.56 366 ASP B O 1
ATOM 7800 N N . MET B 1 367 ? -21.438 -19 3.119 1 95.62 367 MET B N 1
ATOM 7801 C CA . MET B 1 367 ? -22.781 -18.5 3.387 1 95.62 367 MET B CA 1
ATOM 7802 C C . MET B 1 367 ? -22.891 -18 4.824 1 95.62 367 MET B C 1
ATOM 7804 O O . MET B 1 367 ? -23.531 -16.984 5.082 1 95.62 367 MET B O 1
ATOM 7808 N N . LYS B 1 368 ? -22.328 -18.688 5.691 1 94.94 368 LYS B N 1
ATOM 7809 C CA . LYS B 1 368 ? -22.375 -18.297 7.102 1 94.94 368 LYS B CA 1
ATOM 7810 C C . LYS B 1 368 ? -21.672 -16.953 7.332 1 94.94 368 LYS B C 1
ATOM 7812 O O . LYS B 1 368 ? -22.219 -16.094 8.016 1 94.94 368 LYS B O 1
ATOM 7817 N N . LYS B 1 369 ? -20.516 -16.812 6.781 1 96.06 369 LYS B N 1
ATOM 7818 C CA . LYS B 1 369 ? -19.75 -15.578 6.961 1 96.06 369 LYS B CA 1
ATOM 7819 C C . LYS B 1 369 ? -20.438 -14.398 6.285 1 96.06 369 LYS B C 1
ATOM 7821 O O . LYS B 1 369 ? -20.422 -13.281 6.805 1 96.06 369 LYS B O 1
ATOM 7826 N N . ILE B 1 370 ? -21 -14.586 5.16 1 96.19 370 ILE B N 1
ATOM 7827 C CA . ILE B 1 370 ? -21.734 -13.523 4.473 1 96.19 370 ILE B CA 1
ATOM 7828 C C . ILE B 1 370 ? -22.891 -13.039 5.355 1 96.19 370 ILE B C 1
ATOM 7830 O O . ILE B 1 370 ? -23.125 -11.828 5.457 1 96.19 370 ILE B O 1
ATOM 7834 N N . ASN B 1 371 ? -23.594 -13.992 5.93 1 94.94 371 ASN B N 1
ATOM 7835 C CA . ASN B 1 371 ? -24.688 -13.633 6.82 1 94.94 371 ASN B CA 1
ATOM 7836 C C . ASN B 1 371 ? -24.203 -12.82 8.016 1 94.94 371 ASN B C 1
ATOM 7838 O O . ASN B 1 371 ? -24.891 -11.906 8.469 1 94.94 371 ASN B O 1
ATOM 7842 N N . GLU B 1 372 ? -23.062 -13.195 8.492 1 95.06 372 GLU B N 1
ATOM 7843 C CA . GLU B 1 372 ? -22.469 -12.438 9.578 1 95.06 372 GLU B CA 1
ATOM 7844 C C . GLU B 1 372 ? -22.156 -11.008 9.148 1 95.06 372 GLU B C 1
ATOM 7846 O O . GLU B 1 372 ? -22.484 -10.055 9.859 1 95.06 372 GLU B O 1
ATOM 7851 N N . ILE B 1 373 ? -21.5 -10.852 8.008 1 95.44 373 ILE B N 1
ATOM 7852 C CA . ILE B 1 373 ? -21.125 -9.539 7.5 1 95.44 373 ILE B CA 1
ATOM 7853 C C . ILE B 1 373 ? -22.375 -8.711 7.23 1 95.44 373 ILE B C 1
ATOM 7855 O O . ILE B 1 373 ? -22.406 -7.504 7.492 1 95.44 373 ILE B O 1
ATOM 7859 N N . TYR B 1 374 ? -23.422 -9.367 6.746 1 94 374 TYR B N 1
ATOM 7860 C CA . TYR B 1 374 ? -24.688 -8.711 6.426 1 94 374 TYR B CA 1
ATOM 7861 C C . TYR B 1 374 ? -25.297 -8.055 7.66 1 94 374 TYR B C 1
ATOM 7863 O O . TYR B 1 374 ? -26.016 -7.062 7.547 1 94 374 TYR B O 1
ATOM 7871 N N . ARG B 1 375 ? -24.875 -8.492 8.828 1 93.81 375 ARG B N 1
ATOM 7872 C CA . ARG B 1 375 ? -25.469 -8.016 10.078 1 93.81 375 ARG B CA 1
ATOM 7873 C C . ARG B 1 375 ? -24.453 -7.195 10.875 1 93.81 375 ARG B C 1
ATOM 7875 O O . ARG B 1 375 ? -24.688 -6.887 12.047 1 93.81 375 ARG B O 1
ATOM 7882 N N . TYR B 1 376 ? -23.359 -6.953 10.281 1 91.69 376 TYR B N 1
ATOM 7883 C CA . TYR B 1 376 ? -22.312 -6.199 10.977 1 91.69 376 TYR B CA 1
ATOM 7884 C C . TYR B 1 376 ? -22.859 -4.875 11.492 1 91.69 376 TYR B C 1
ATOM 7886 O O . TYR B 1 376 ? -23.609 -4.184 10.789 1 91.69 376 TYR B O 1
ATOM 7894 N N . LYS B 1 377 ? -22.5 -4.586 12.742 1 88.62 377 LYS B N 1
ATOM 7895 C CA . LYS B 1 377 ? -22.578 -3.211 13.219 1 88.62 377 LYS B CA 1
ATOM 7896 C C . LYS B 1 377 ? -21.344 -2.414 12.828 1 88.62 377 LYS B C 1
ATOM 7898 O O . LYS B 1 377 ? -20.25 -2.967 12.742 1 88.62 377 LYS B O 1
ATOM 7903 N N . THR B 1 378 ? -21.562 -1.103 12.547 1 86.06 378 THR B N 1
ATOM 7904 C CA . THR B 1 378 ? -20.453 -0.279 12.094 1 86.06 378 THR B CA 1
ATOM 7905 C C . THR B 1 378 ? -20.156 0.831 13.094 1 86.06 378 THR B C 1
ATOM 7907 O O . THR B 1 378 ? -20.922 1.059 14.023 1 86.06 378 THR B O 1
ATOM 7910 N N . GLU B 1 379 ? -18.938 1.43 12.992 1 81.31 379 GLU B N 1
ATOM 7911 C CA . GLU B 1 379 ? -18.516 2.566 13.805 1 81.31 379 GLU B CA 1
ATOM 7912 C C . GLU B 1 379 ? -18.344 2.172 15.266 1 81.31 379 GLU B C 1
ATOM 7914 O O . GLU B 1 379 ? -18.75 2.92 16.172 1 81.31 379 GLU B O 1
ATOM 7919 N N . GLU B 1 380 ? -17.891 0.955 15.43 1 76.06 380 GLU B N 1
ATOM 7920 C CA . GLU B 1 380 ? -17.609 0.498 16.797 1 76.06 380 GLU B CA 1
ATOM 7921 C C . GLU B 1 380 ? -16.156 0.763 17.172 1 76.06 380 GLU B C 1
ATOM 7923 O O . GLU B 1 380 ? -15.242 0.368 16.453 1 76.06 380 GLU B O 1
ATOM 7928 N N . TYR B 1 381 ? -16.016 1.529 18.188 1 67.31 381 TYR B N 1
ATOM 7929 C CA . TYR B 1 381 ? -14.68 1.877 18.656 1 67.31 381 TYR B CA 1
ATOM 7930 C C . TYR B 1 381 ? -14.242 0.957 19.797 1 67.31 381 TYR B C 1
ATOM 7932 O O . TYR B 1 381 ? -14.273 1.348 20.953 1 67.31 381 TYR B O 1
ATOM 7940 N N . SER B 1 382 ? -14.141 -0.326 19.547 1 66.31 382 SER B N 1
ATOM 7941 C CA . SER B 1 382 ? -13.789 -1.278 20.594 1 66.31 382 SER B CA 1
ATOM 7942 C C . SER B 1 382 ? -12.875 -2.377 20.062 1 66.31 382 SER B C 1
ATOM 7944 O O . SER B 1 382 ? -12.945 -2.723 18.875 1 66.31 382 SER B O 1
ATOM 7946 N N . THR B 1 383 ? -12.07 -2.797 20.938 1 67.06 383 THR B N 1
ATOM 7947 C CA . THR B 1 383 ? -11.195 -3.916 20.594 1 67.06 383 THR B CA 1
ATOM 7948 C C . THR B 1 383 ? -12 -5.207 20.469 1 67.06 383 THR B C 1
ATOM 7950 O O . THR B 1 383 ? -11.523 -6.188 19.891 1 67.06 383 THR B O 1
ATOM 7953 N N . GLU B 1 384 ? -13.219 -5.125 20.906 1 67.88 384 GLU B N 1
ATOM 7954 C CA . GLU B 1 384 ? -14.023 -6.34 20.922 1 67.88 384 GLU B CA 1
ATOM 7955 C C . GLU B 1 384 ? -15.016 -6.371 19.766 1 67.88 384 GLU B C 1
ATOM 7957 O O . GLU B 1 384 ? -15.781 -7.324 19.609 1 67.88 384 GLU B O 1
ATOM 7962 N N . ALA B 1 385 ? -14.82 -5.438 19 1 76.12 385 ALA B N 1
ATOM 7963 C CA . ALA B 1 385 ? -15.758 -5.379 17.875 1 76.12 385 ALA B CA 1
ATOM 7964 C C . ALA B 1 385 ? -15.617 -6.605 16.984 1 76.12 385 ALA B C 1
ATOM 7966 O O . ALA B 1 385 ? -14.508 -7.059 16.703 1 76.12 385 ALA B O 1
ATOM 7967 N N . ILE B 1 386 ? -16.781 -7.215 16.641 1 79 386 ILE B N 1
ATOM 7968 C CA . ILE B 1 386 ? -16.812 -8.32 15.695 1 79 386 ILE B CA 1
ATOM 7969 C C . ILE B 1 386 ? -16.359 -7.836 14.312 1 79 386 ILE B C 1
ATOM 7971 O O . ILE B 1 386 ? -15.57 -8.5 13.641 1 79 386 ILE B O 1
ATOM 7975 N N . ASN B 1 387 ? -16.891 -6.668 13.938 1 88.44 387 ASN B N 1
ATOM 7976 C CA . ASN B 1 387 ? -16.5 -6.008 12.695 1 88.44 387 ASN B CA 1
ATOM 7977 C C . ASN B 1 387 ? -15.164 -5.293 12.828 1 88.44 387 ASN B C 1
ATOM 7979 O O . ASN B 1 387 ? -15.102 -4.062 12.773 1 88.44 387 ASN B O 1
ATOM 7983 N N . LYS B 1 388 ? -14.164 -6.09 12.844 1 83.38 388 LYS B N 1
ATOM 7984 C CA . LYS B 1 388 ? -12.812 -5.633 13.172 1 83.38 388 LYS B CA 1
ATOM 7985 C C . LYS B 1 388 ? -12.32 -4.609 12.156 1 83.38 388 LYS B C 1
ATOM 7987 O O . LYS B 1 388 ? -11.531 -3.723 12.492 1 83.38 388 LYS B O 1
ATOM 7992 N N . PHE B 1 389 ? -12.805 -4.699 10.945 1 88.94 389 PHE B N 1
ATOM 7993 C CA . PHE B 1 389 ? -12.281 -3.852 9.883 1 88.94 389 PHE B CA 1
ATOM 7994 C C . PHE B 1 389 ? -13.273 -2.758 9.523 1 88.94 389 PHE B C 1
ATOM 7996 O O . PHE B 1 389 ? -13.094 -2.043 8.531 1 88.94 389 PHE B O 1
ATOM 8003 N N . ASN B 1 390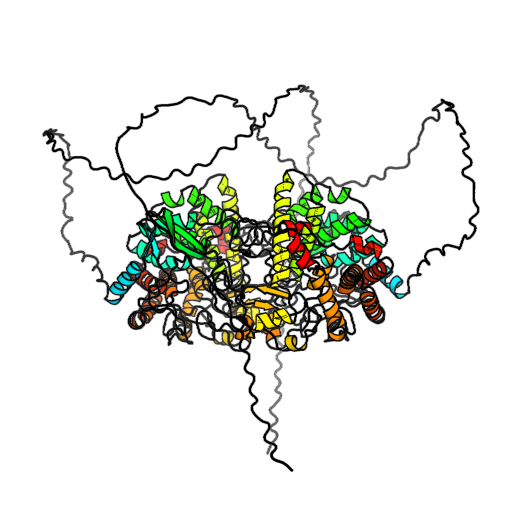 ? -14.352 -2.637 10.281 1 90.06 390 ASN B N 1
ATOM 8004 C CA . ASN B 1 390 ? -15.398 -1.653 10.039 1 90.06 390 ASN B CA 1
ATOM 8005 C C . ASN B 1 390 ? -15.938 -1.739 8.617 1 90.06 390 ASN B C 1
ATOM 8007 O O . ASN B 1 390 ? -15.984 -0.735 7.902 1 90.06 390 ASN B O 1
ATOM 8011 N N . ILE B 1 391 ? -16.312 -2.955 8.242 1 93 391 ILE B N 1
ATOM 8012 C CA . ILE B 1 391 ? -16.875 -3.213 6.922 1 93 391 ILE B CA 1
ATOM 8013 C C . ILE B 1 391 ? -18.344 -2.824 6.902 1 93 391 ILE B C 1
ATOM 8015 O O . ILE B 1 391 ? -19.125 -3.254 7.762 1 93 391 ILE B O 1
ATOM 8019 N N . TYR B 1 392 ? -18.719 -1.976 5.934 1 93.38 392 TYR B N 1
ATOM 8020 C CA . TYR B 1 392 ? -20.125 -1.638 5.773 1 93.38 392 TYR B CA 1
ATOM 8021 C C . TYR B 1 392 ? -20.875 -2.727 5.004 1 93.38 392 TYR B C 1
ATOM 8023 O O . TYR B 1 392 ? -20.469 -3.09 3.893 1 93.38 392 TYR B O 1
ATOM 8031 N N . PRO B 1 393 ? -21.953 -3.242 5.551 1 93.56 393 PRO B N 1
ATOM 8032 C CA . PRO B 1 393 ? -22.672 -4.332 4.898 1 93.56 393 PRO B CA 1
ATOM 8033 C C . PRO B 1 393 ? -23.109 -3.98 3.477 1 93.56 393 PRO B C 1
ATOM 8035 O O . PRO B 1 393 ? -23.266 -4.871 2.639 1 93.56 393 PRO B O 1
ATOM 8038 N N . GLU B 1 394 ? -23.25 -2.682 3.172 1 92.5 394 GLU B N 1
ATOM 8039 C CA . GLU B 1 394 ? -23.641 -2.203 1.849 1 92.5 394 GLU B CA 1
ATOM 8040 C C . GLU B 1 394 ? -22.625 -2.6 0.792 1 92.5 394 GLU B C 1
ATOM 8042 O O . GLU B 1 394 ? -22.906 -2.561 -0.406 1 92.5 394 GLU B O 1
ATOM 8047 N N . GLN B 1 395 ? -21.516 -3.051 1.257 1 93.12 395 GLN B N 1
ATOM 8048 C CA . GLN B 1 395 ? -20.438 -3.41 0.326 1 93.12 395 GLN B CA 1
ATOM 8049 C C . GLN B 1 395 ? -20.688 -4.789 -0.281 1 93.12 395 GLN B C 1
ATOM 8051 O O . GLN B 1 395 ? -20.047 -5.156 -1.271 1 93.12 395 GLN B O 1
ATOM 8056 N N . ILE B 1 396 ? -21.5 -5.613 0.318 1 95.5 396 ILE B N 1
ATOM 8057 C CA . ILE B 1 396 ? -21.781 -6.941 -0.228 1 95.5 396 ILE B CA 1
ATOM 8058 C C . ILE B 1 396 ? -22.453 -6.809 -1.589 1 95.5 396 ILE B C 1
ATOM 8060 O O . ILE B 1 396 ? -23.578 -6.289 -1.687 1 95.5 396 ILE B O 1
ATOM 8064 N N . PRO B 1 397 ? -21.797 -7.273 -2.576 1 95.25 397 PRO B N 1
ATOM 8065 C CA . PRO B 1 397 ? -22.406 -7.113 -3.895 1 95.25 397 PRO B CA 1
ATOM 8066 C C . PRO B 1 397 ? -23.594 -8.055 -4.109 1 95.25 397 PRO B C 1
ATOM 8068 O O . PRO B 1 397 ? -23.594 -9.188 -3.623 1 95.25 397 PRO B O 1
ATOM 8071 N N . TYR B 1 398 ? -24.5 -7.691 -4.957 1 92.88 398 TYR B N 1
ATOM 8072 C CA . TYR B 1 398 ? -25.703 -8.469 -5.234 1 92.88 398 TYR B CA 1
ATOM 8073 C C . TYR B 1 398 ? -25.359 -9.789 -5.918 1 92.88 398 TYR B C 1
ATOM 8075 O O . TYR B 1 398 ? -25.984 -10.82 -5.652 1 92.88 398 TYR B O 1
ATOM 8083 N N . TRP B 1 399 ? -24.359 -9.758 -6.812 1 95.62 399 TRP B N 1
ATOM 8084 C CA . TRP B 1 399 ? -24.016 -10.969 -7.543 1 95.62 399 TRP B CA 1
ATOM 8085 C C . TRP B 1 399 ? -23.594 -12.086 -6.586 1 95.62 399 TRP B C 1
ATOM 8087 O O . TRP B 1 399 ? -23.812 -13.266 -6.863 1 95.62 399 TRP B O 1
ATOM 8097 N N . LEU B 1 400 ? -22.953 -11.727 -5.504 1 96.5 400 LEU B N 1
ATOM 8098 C CA . LEU B 1 400 ? -22.422 -12.703 -4.562 1 96.5 400 LEU B CA 1
ATOM 8099 C C . LEU B 1 400 ? -23.547 -13.461 -3.863 1 96.5 400 LEU B C 1
ATOM 8101 O O . LEU B 1 400 ? -23.438 -14.664 -3.633 1 96.5 400 LEU B O 1
ATOM 8105 N N . MET B 1 401 ? -24.594 -12.805 -3.562 1 89.31 401 MET B N 1
ATOM 8106 C CA . MET B 1 401 ? -25.734 -13.383 -2.855 1 89.31 401 MET B CA 1
ATOM 8107 C C . MET B 1 401 ? -26.359 -14.516 -3.664 1 89.31 401 MET B C 1
ATOM 8109 O O . MET B 1 401 ? -26.828 -15.508 -3.096 1 89.31 401 MET B O 1
ATOM 8113 N N . ASP B 1 402 ? -26.234 -14.375 -4.891 1 92.75 402 ASP B N 1
ATOM 8114 C CA . ASP B 1 402 ? -26.812 -15.383 -5.766 1 92.75 402 ASP B CA 1
ATOM 8115 C C . ASP B 1 402 ? -25.766 -16.422 -6.191 1 92.75 402 ASP B C 1
ATOM 8117 O O . ASP B 1 402 ? -26.125 -17.547 -6.555 1 92.75 402 ASP B O 1
ATOM 8121 N N . TRP B 1 403 ? -24.594 -16.078 -6.078 1 96.38 403 TRP B N 1
ATOM 8122 C CA . TRP B 1 403 ? -23.547 -16.859 -6.719 1 96.38 403 TRP B CA 1
ATOM 8123 C C . TRP B 1 403 ? -22.953 -17.891 -5.754 1 96.38 403 TRP B C 1
ATOM 8125 O O . TRP B 1 403 ? -22.578 -18.984 -6.164 1 96.38 403 TRP B O 1
ATOM 8135 N N . ILE B 1 404 ? -22.891 -17.609 -4.484 1 95.5 404 ILE B N 1
ATOM 8136 C CA . ILE B 1 404 ? -22.219 -18.469 -3.518 1 95.5 404 ILE B CA 1
ATOM 8137 C C . ILE B 1 404 ? -23.062 -19.719 -3.266 1 95.5 404 ILE B C 1
ATOM 8139 O O . ILE B 1 404 ? -24.234 -19.625 -2.916 1 95.5 404 ILE B O 1
ATOM 8143 N N . PRO B 1 405 ? -22.516 -20.906 -3.393 1 95.75 405 PRO B N 1
ATOM 8144 C CA . PRO B 1 405 ? -23.281 -22.125 -3.133 1 95.75 405 PRO B CA 1
ATOM 8145 C C . PRO B 1 405 ? -23.359 -22.469 -1.646 1 95.75 405 PRO B C 1
ATOM 8147 O O . PRO B 1 405 ? -22.516 -22.016 -0.859 1 95.75 405 PRO B O 1
ATOM 8150 N N . ALA B 1 406 ? -24.219 -23.328 -1.314 1 92.75 406 ALA B N 1
ATOM 8151 C CA . ALA B 1 406 ? -24.438 -23.719 0.078 1 92.75 406 ALA B CA 1
ATOM 8152 C C . ALA B 1 406 ? -23.234 -24.453 0.643 1 92.75 406 ALA B C 1
ATOM 8154 O O . ALA B 1 406 ? -22.844 -24.234 1.791 1 92.75 406 ALA B O 1
ATOM 8155 N N . GLU B 1 407 ? -22.703 -25.328 -0.124 1 93.38 407 GLU B N 1
ATOM 8156 C CA . GLU B 1 407 ? -21.578 -26.125 0.365 1 93.38 407 GLU B CA 1
ATOM 8157 C C . GLU B 1 407 ? -20.25 -25.609 -0.168 1 93.38 407 GLU B C 1
ATOM 8159 O O . GLU B 1 407 ? -19.25 -26.328 -0.164 1 93.38 407 GLU B O 1
ATOM 8164 N N . GLY B 1 408 ? -20.141 -24.422 -0.504 1 97.12 408 GLY B N 1
ATOM 8165 C CA . GLY B 1 408 ? -18.906 -23.844 -1.028 1 97.12 408 GLY B CA 1
ATOM 8166 C C . GLY B 1 408 ? -18.469 -22.609 -0.262 1 97.12 408 GLY B C 1
ATOM 8167 O O . GLY B 1 408 ? -19.188 -22.109 0.602 1 97.12 408 GLY B O 1
ATOM 8168 N N . GLY B 1 409 ? -17.297 -22.172 -0.46 1 98.44 409 GLY B N 1
ATOM 8169 C CA . GLY B 1 409 ? -16.672 -20.969 0.068 1 98.44 409 GLY B CA 1
ATOM 8170 C C . GLY B 1 409 ? -15.32 -20.672 -0.57 1 98.44 409 GLY B C 1
ATOM 8171 O O . GLY B 1 409 ? -14.828 -21.453 -1.387 1 98.44 409 GLY B O 1
ATOM 8172 N N . TYR B 1 410 ? -14.836 -19.562 -0.287 1 98.81 410 TYR B N 1
ATOM 8173 C CA . TYR B 1 410 ? -13.531 -19.188 -0.823 1 98.81 410 TYR B CA 1
ATOM 8174 C C . TYR B 1 410 ? -12.906 -18.062 0.003 1 98.81 410 TYR B C 1
ATOM 8176 O O . TYR B 1 410 ? -13.531 -17.547 0.924 1 98.81 410 TYR B O 1
ATOM 8184 N N . MET B 1 411 ? -11.648 -17.797 -0.222 1 98.88 411 MET B N 1
ATOM 8185 C CA . MET B 1 411 ? -10.961 -16.625 0.33 1 98.88 411 MET B CA 1
ATOM 8186 C C . MET B 1 411 ? -11.188 -15.398 -0.54 1 98.88 411 MET B C 1
ATOM 8188 O O . MET B 1 411 ? -10.984 -15.445 -1.754 1 98.88 411 MET B O 1
ATOM 8192 N N . ILE B 1 412 ? -11.492 -14.281 0.069 1 98.75 412 ILE B N 1
ATOM 8193 C CA . ILE B 1 412 ? -11.75 -13.055 -0.672 1 98.75 412 ILE B CA 1
ATOM 8194 C C . ILE B 1 412 ? -10.438 -12.5 -1.229 1 98.75 412 ILE B C 1
ATOM 8196 O O . ILE B 1 412 ? -9.359 -12.906 -0.803 1 98.75 412 ILE B O 1
ATOM 8200 N N . GLY B 1 413 ? -10.625 -11.602 -2.166 1 98.56 413 GLY B N 1
ATOM 8201 C CA . GLY B 1 413 ? -9.477 -11.172 -2.947 1 98.56 413 GLY B CA 1
ATOM 8202 C C . GLY B 1 413 ? -8.555 -10.227 -2.189 1 98.56 413 GLY B C 1
ATOM 8203 O O . GLY B 1 413 ? -7.367 -10.133 -2.502 1 98.56 413 GLY B O 1
ATOM 8204 N N . ASN B 1 414 ? -9.109 -9.477 -1.274 1 97.75 414 ASN B N 1
ATOM 8205 C CA . ASN B 1 414 ? -8.383 -8.422 -0.572 1 97.75 414 ASN B CA 1
ATOM 8206 C C . ASN B 1 414 ? -9.133 -7.953 0.669 1 97.75 414 ASN B C 1
ATOM 8208 O O . ASN B 1 414 ? -10.367 -8.008 0.712 1 97.75 414 ASN B O 1
ATOM 8212 N N . LEU B 1 415 ? -8.367 -7.559 1.676 1 95.88 415 LEU B N 1
ATOM 8213 C CA . LEU B 1 415 ? -9 -7.074 2.898 1 95.88 415 LEU B CA 1
ATOM 8214 C C . LEU B 1 415 ? -8.195 -5.93 3.508 1 95.88 415 LEU B C 1
ATOM 8216 O O . LEU B 1 415 ? -6.992 -6.062 3.73 1 95.88 415 LEU B O 1
ATOM 8220 N N . GLN B 1 416 ? -8.797 -4.793 3.666 1 92.94 416 GLN B N 1
ATOM 8221 C CA . GLN B 1 416 ? -8.289 -3.605 4.348 1 92.94 416 GLN B CA 1
ATOM 8222 C C . GLN B 1 416 ? -9.375 -2.961 5.207 1 92.94 416 GLN B C 1
ATOM 8224 O O . GLN B 1 416 ? -10.547 -3.322 5.109 1 92.94 416 GLN B O 1
ATOM 8229 N N . PRO B 1 417 ? -8.984 -2.055 6.109 1 89 417 PRO B N 1
ATOM 8230 C CA . PRO B 1 417 ? -10.031 -1.353 6.855 1 89 417 PRO B CA 1
ATOM 8231 C C . PRO B 1 417 ? -11.07 -0.704 5.945 1 89 417 PRO B C 1
ATOM 8233 O O . PRO B 1 417 ? -10.711 0.008 5.004 1 89 417 PRO B O 1
ATOM 8236 N N . ALA B 1 418 ? -12.328 -1.058 6.176 1 92.06 418 ALA B N 1
ATOM 8237 C CA . ALA B 1 418 ? -13.492 -0.551 5.465 1 92.06 418 ALA B CA 1
ATOM 8238 C C . ALA B 1 418 ? -13.477 -0.991 4.004 1 92.06 418 ALA B C 1
ATOM 8240 O O . ALA B 1 418 ? -14.109 -0.362 3.15 1 92.06 418 ALA B O 1
ATOM 8241 N N . HIS B 1 419 ? -12.742 -2.051 3.736 1 94.81 419 HIS B N 1
ATOM 8242 C CA . HIS B 1 419 ? -12.648 -2.496 2.352 1 94.81 419 HIS B CA 1
ATOM 8243 C C . HIS B 1 419 ? -12.508 -4.012 2.27 1 94.81 419 HIS B C 1
ATOM 8245 O O . HIS B 1 419 ? -11.539 -4.582 2.779 1 94.81 419 HIS B O 1
ATOM 8251 N N . MET B 1 420 ? -13.453 -4.605 1.679 1 96.12 420 MET B N 1
ATOM 8252 C CA . MET B 1 420 ? -13.414 -6.027 1.347 1 96.12 420 MET B CA 1
ATOM 8253 C C . MET B 1 420 ? -13.633 -6.242 -0.148 1 96.12 420 MET B C 1
ATOM 8255 O O . MET B 1 420 ? -14.633 -5.789 -0.707 1 96.12 420 MET B O 1
ATOM 8259 N N . ASP B 1 421 ? -12.688 -6.832 -0.838 1 97.94 421 ASP B N 1
ATOM 8260 C CA . ASP B 1 421 ? -12.867 -7.242 -2.229 1 97.94 421 ASP B CA 1
ATOM 8261 C C . ASP B 1 421 ? -13.469 -8.641 -2.316 1 97.94 421 ASP B C 1
ATOM 8263 O O . ASP B 1 421 ? -12.742 -9.641 -2.219 1 97.94 421 ASP B O 1
ATOM 8267 N N . PHE B 1 422 ? -14.664 -8.727 -2.619 1 98.25 422 PHE B N 1
ATOM 8268 C CA . PHE B 1 422 ? -15.414 -9.977 -2.561 1 98.25 422 PHE B CA 1
ATOM 8269 C C . PHE B 1 422 ? -15.156 -10.82 -3.805 1 98.25 422 PHE B C 1
ATOM 8271 O O . PHE B 1 422 ? -15.648 -11.945 -3.912 1 98.25 422 PHE B O 1
ATOM 8278 N N . ARG B 1 423 ? -14.414 -10.398 -4.773 1 98.38 423 ARG B N 1
ATOM 8279 C CA . ARG B 1 423 ? -14.148 -11.156 -5.992 1 98.38 423 ARG B CA 1
ATOM 8280 C C . ARG B 1 423 ? -13.336 -12.406 -5.691 1 98.38 423 ARG B C 1
ATOM 8282 O O . ARG B 1 423 ? -12.531 -12.422 -4.758 1 98.38 423 ARG B O 1
ATOM 8289 N N . PHE B 1 424 ? -13.516 -13.422 -6.473 1 98.75 424 PHE B N 1
ATOM 8290 C CA . PHE B 1 424 ? -12.758 -14.664 -6.434 1 98.75 424 PHE B CA 1
ATOM 8291 C C . PHE B 1 424 ? -11.516 -14.57 -7.305 1 98.75 424 PHE B C 1
ATOM 8293 O O . PHE B 1 424 ? -11.609 -14.367 -8.516 1 98.75 424 PHE B O 1
ATOM 8300 N N . PHE B 1 425 ? -10.367 -14.695 -6.684 1 98.81 425 PHE B N 1
ATOM 8301 C CA . PHE B 1 425 ? -9.109 -14.75 -7.41 1 98.81 425 PHE B CA 1
ATOM 8302 C C . PHE B 1 425 ? -8.547 -16.172 -7.426 1 98.81 425 PHE B C 1
ATOM 8304 O O . PHE B 1 425 ? -8.203 -16.719 -6.375 1 98.81 425 PHE B O 1
ATOM 8311 N N . THR B 1 426 ? -8.367 -16.719 -8.555 1 98.81 426 THR B N 1
ATOM 8312 C CA . THR B 1 426 ? -8.125 -18.141 -8.734 1 98.81 426 THR B CA 1
ATOM 8313 C C . THR B 1 426 ? -6.754 -18.531 -8.188 1 98.81 426 THR B C 1
ATOM 8315 O O . THR B 1 426 ? -6.633 -19.469 -7.402 1 98.81 426 THR B O 1
ATOM 8318 N N . LEU B 1 427 ? -5.738 -17.797 -8.578 1 98.81 427 LEU B N 1
ATOM 8319 C CA . LEU B 1 427 ? -4.391 -18.156 -8.172 1 98.81 427 LEU B CA 1
ATOM 8320 C C . LEU B 1 427 ? -4.258 -18.156 -6.652 1 98.81 427 LEU B C 1
ATOM 8322 O O . LEU B 1 427 ? -3.742 -19.094 -6.062 1 98.81 427 LEU B O 1
ATOM 8326 N N . GLY B 1 428 ? -4.789 -17.078 -6.02 1 98.88 428 GLY B N 1
ATOM 8327 C CA . GLY B 1 428 ? -4.719 -17 -4.566 1 98.88 428 GLY B CA 1
ATOM 8328 C C . GLY B 1 428 ? -5.422 -18.141 -3.865 1 98.88 428 GLY B C 1
ATOM 8329 O O . GLY B 1 428 ? -4.895 -18.703 -2.902 1 98.88 428 GLY B O 1
ATOM 8330 N N . ASN B 1 429 ? -6.566 -18.484 -4.289 1 98.94 429 ASN B N 1
ATOM 8331 C CA . ASN B 1 429 ? -7.34 -19.562 -3.66 1 98.94 429 ASN B CA 1
ATOM 8332 C C . ASN B 1 429 ? -6.703 -20.922 -3.885 1 98.94 429 ASN B C 1
ATOM 8334 O O . ASN B 1 429 ? -6.59 -21.719 -2.951 1 98.94 429 ASN B O 1
ATOM 8338 N N . ILE B 1 430 ? -6.305 -21.203 -5.09 1 98.88 430 ILE B N 1
ATOM 8339 C CA . ILE B 1 430 ? -5.699 -22.484 -5.414 1 98.88 430 ILE B CA 1
ATOM 8340 C C . ILE B 1 430 ? -4.391 -22.656 -4.641 1 98.88 430 ILE B C 1
ATOM 8342 O O . ILE B 1 430 ? -4.113 -23.719 -4.098 1 98.88 430 ILE B O 1
ATOM 8346 N N . TRP B 1 431 ? -3.645 -21.562 -4.594 1 98.88 431 TRP B N 1
ATOM 8347 C CA . TRP B 1 431 ? -2.352 -21.672 -3.924 1 98.88 431 TRP B CA 1
ATOM 8348 C C . TRP B 1 431 ? -2.525 -21.75 -2.41 1 98.88 431 TRP B C 1
ATOM 8350 O O . TRP B 1 431 ? -1.649 -22.25 -1.704 1 98.88 431 TRP B O 1
ATOM 8360 N N . SER B 1 432 ? -3.648 -21.219 -1.893 1 98.81 432 SER B N 1
ATOM 8361 C CA . SER B 1 432 ? -3.975 -21.438 -0.487 1 98.81 432 SER B CA 1
ATOM 8362 C C . SER B 1 432 ? -4.148 -22.938 -0.189 1 98.81 432 SER B C 1
ATOM 8364 O O . SER B 1 432 ? -3.758 -23.406 0.88 1 98.81 432 SER B O 1
ATOM 8366 N N . ILE B 1 433 ? -4.73 -23.672 -1.104 1 98.81 433 ILE B N 1
ATOM 8367 C CA . ILE B 1 433 ? -4.871 -25.109 -0.967 1 98.81 433 ILE B CA 1
ATOM 8368 C C . ILE B 1 433 ? -3.496 -25.781 -1.049 1 98.81 433 ILE B C 1
ATOM 8370 O O . ILE B 1 433 ? -3.121 -26.547 -0.165 1 98.81 433 ILE B O 1
ATOM 8374 N N . VAL B 1 434 ? -2.727 -25.438 -2.059 1 98.81 434 VAL B N 1
ATOM 8375 C CA . VAL B 1 434 ? -1.445 -26.062 -2.355 1 98.81 434 VAL B CA 1
ATOM 8376 C C . VAL B 1 434 ? -0.494 -25.891 -1.175 1 98.81 434 VAL B C 1
ATOM 8378 O O . VAL B 1 434 ? 0.242 -26.812 -0.819 1 98.81 434 VAL B O 1
ATOM 8381 N N . SER B 1 435 ? -0.592 -24.703 -0.532 1 98.44 435 SER B N 1
ATOM 8382 C CA . SER B 1 435 ? 0.367 -24.375 0.519 1 98.44 435 SER B CA 1
ATOM 8383 C C . SER B 1 435 ? -0.187 -24.719 1.897 1 98.44 435 SER B C 1
ATOM 8385 O O . SER B 1 435 ? 0.514 -24.594 2.904 1 98.44 435 SER B O 1
ATOM 8387 N N . SER B 1 436 ? -1.476 -25.109 1.959 1 97.94 436 SER B N 1
ATOM 8388 C CA . SER B 1 436 ? -2.174 -25.359 3.215 1 97.94 436 SER B CA 1
ATOM 8389 C C . SER B 1 436 ? -2.279 -24.109 4.062 1 97.94 436 SER B C 1
ATOM 8391 O O . SER B 1 436 ? -2.127 -24.156 5.285 1 97.94 436 SER B O 1
ATOM 8393 N N . LEU B 1 437 ? -2.354 -23.047 3.379 1 98.06 437 LEU B N 1
ATOM 8394 C CA . LEU B 1 437 ? -2.766 -21.828 4.066 1 98.06 437 LEU B CA 1
ATOM 8395 C C . LEU B 1 437 ? -4.211 -21.922 4.543 1 98.06 437 LEU B C 1
ATOM 8397 O O . LEU B 1 437 ? -4.527 -21.531 5.664 1 98.06 437 LEU B O 1
ATOM 8401 N N . SER B 1 438 ? -5.102 -22.375 3.635 1 98 438 SER B N 1
ATOM 8402 C CA . SER B 1 438 ? -6.465 -22.719 4.035 1 98 438 SER B CA 1
ATOM 8403 C C . SER B 1 438 ? -6.512 -24.047 4.758 1 98 438 SER B C 1
ATOM 8405 O O . SER B 1 438 ? -5.695 -24.938 4.492 1 98 438 SER B O 1
ATOM 8407 N N . THR B 1 439 ? -7.441 -24.219 5.625 1 96.12 439 THR B N 1
ATOM 8408 C CA . THR B 1 439 ? -7.621 -25.469 6.344 1 96.12 439 THR B CA 1
ATOM 8409 C C . THR B 1 439 ? -8.164 -26.562 5.41 1 96.12 439 THR B C 1
ATOM 8411 O O . THR B 1 439 ? -8.664 -26.25 4.328 1 96.12 439 THR B O 1
ATOM 8414 N N . PRO B 1 440 ? -8.078 -27.844 5.867 1 95.94 440 PRO B N 1
ATOM 8415 C CA . PRO B 1 440 ? -8.641 -28.922 5.039 1 95.94 440 PRO B CA 1
ATOM 8416 C C . PRO B 1 440 ? -10.117 -28.703 4.727 1 95.94 440 PRO B C 1
ATOM 8418 O O . PRO B 1 440 ? -10.555 -28.938 3.6 1 95.94 440 PRO B O 1
ATOM 8421 N N . LYS B 1 441 ? -10.875 -28.234 5.699 1 96.88 441 LYS B N 1
ATOM 8422 C CA . LYS B 1 441 ? -12.289 -27.938 5.477 1 96.88 441 LYS B CA 1
ATOM 8423 C C . LYS B 1 441 ? -12.469 -26.828 4.457 1 96.88 441 LYS B C 1
ATOM 8425 O O . LYS B 1 441 ? -13.305 -26.922 3.559 1 96.88 441 LYS B O 1
ATOM 8430 N N . GLN B 1 442 ? -11.727 -25.812 4.629 1 98.38 442 GLN B N 1
ATOM 8431 C CA . GLN B 1 442 ? -11.773 -24.688 3.693 1 98.38 442 GLN B CA 1
ATOM 8432 C C . GLN B 1 442 ? -11.32 -25.125 2.299 1 98.38 442 GLN B C 1
ATOM 8434 O O . GLN B 1 442 ? -11.898 -24.688 1.297 1 98.38 442 GLN B O 1
ATOM 8439 N N . ASN B 1 443 ? -10.312 -26 2.227 1 98.56 443 ASN B N 1
ATOM 8440 C CA . ASN B 1 443 ? -9.836 -26.531 0.952 1 98.56 443 ASN B CA 1
ATOM 8441 C C . ASN B 1 443 ? -10.953 -27.234 0.193 1 98.56 443 ASN B C 1
ATOM 8443 O O . ASN B 1 443 ? -11.148 -27.016 -1.001 1 98.56 443 ASN B O 1
ATOM 8447 N N . ASN B 1 444 ? -11.648 -28.047 0.919 1 98.25 444 ASN B N 1
ATOM 8448 C CA . ASN B 1 444 ? -12.766 -28.766 0.31 1 98.25 444 ASN B CA 1
ATOM 8449 C C . ASN B 1 444 ? -13.852 -27.812 -0.163 1 98.25 444 ASN B C 1
ATOM 8451 O O . ASN B 1 444 ? -14.43 -28 -1.239 1 98.25 444 ASN B O 1
ATOM 8455 N N . SER B 1 445 ? -14.109 -26.812 0.634 1 98.56 445 SER B N 1
ATOM 8456 C CA . SER B 1 445 ? -15.141 -25.844 0.295 1 98.56 445 SER B CA 1
ATOM 8457 C C . SER B 1 445 ? -14.766 -25.047 -0.956 1 98.56 445 SER B C 1
ATOM 8459 O O . SER B 1 445 ? -15.633 -24.703 -1.764 1 98.56 445 SER B O 1
ATOM 8461 N N . ILE B 1 446 ? -13.523 -24.719 -1.095 1 98.88 446 ILE B N 1
ATOM 8462 C CA . ILE B 1 446 ? -13.055 -24 -2.271 1 98.88 446 ILE B CA 1
ATOM 8463 C C . ILE B 1 446 ? -13.258 -24.859 -3.52 1 98.88 446 ILE B C 1
ATOM 8465 O O . ILE B 1 446 ? -13.75 -24.375 -4.539 1 98.88 446 ILE B O 1
ATOM 8469 N N . LEU B 1 447 ? -12.898 -26.141 -3.463 1 98.69 447 LEU B N 1
ATOM 8470 C CA . LEU B 1 447 ? -13.07 -27.031 -4.609 1 98.69 447 LEU B CA 1
ATOM 8471 C C . LEU B 1 447 ? -14.547 -27.297 -4.875 1 98.69 447 LEU B C 1
ATOM 8473 O O . LEU B 1 447 ? -14.961 -27.453 -6.027 1 98.69 447 LEU B O 1
ATOM 8477 N N . ASN B 1 448 ? -15.375 -27.328 -3.76 1 98.56 448 ASN B N 1
ATOM 8478 C CA . ASN B 1 448 ? -16.828 -27.422 -3.951 1 98.56 448 ASN B CA 1
ATOM 8479 C C . ASN B 1 448 ? -17.359 -26.234 -4.742 1 98.56 448 ASN B C 1
ATOM 8481 O O . ASN B 1 448 ? -18.219 -26.391 -5.605 1 98.56 448 ASN B O 1
ATOM 8485 N N . LEU B 1 449 ? -16.859 -25.094 -4.391 1 98.56 449 LEU B N 1
ATOM 8486 C CA . LEU B 1 449 ? -17.266 -23.891 -5.113 1 98.56 449 LEU B CA 1
ATOM 8487 C C . LEU B 1 449 ? -16.875 -23.969 -6.582 1 98.56 449 LEU B C 1
ATOM 8489 O O . LEU B 1 449 ? -17.672 -23.656 -7.469 1 98.56 449 LEU B O 1
ATOM 8493 N N . LEU B 1 450 ? -15.641 -24.375 -6.855 1 98.44 450 LEU B N 1
ATOM 8494 C CA . LEU B 1 450 ? -15.148 -24.516 -8.219 1 98.44 450 LEU B CA 1
ATOM 8495 C C . LEU B 1 450 ? -16 -25.5 -9.016 1 98.44 450 LEU B C 1
ATOM 8497 O O . LEU B 1 450 ? -16.312 -25.25 -10.18 1 98.44 450 LEU B O 1
ATOM 8501 N N . GLU B 1 451 ? -16.344 -26.531 -8.367 1 98.12 451 GLU B N 1
ATOM 8502 C CA . GLU B 1 451 ? -17.156 -27.547 -9.016 1 98.12 451 GLU B CA 1
ATOM 8503 C C . GLU B 1 451 ? -18.578 -27.031 -9.258 1 98.12 451 GLU B C 1
ATOM 8505 O O . GLU B 1 451 ? -19.141 -27.25 -10.336 1 98.12 451 GLU B O 1
ATOM 8510 N N . SER B 1 452 ? -19.125 -26.391 -8.289 1 97.94 452 SER B N 1
ATOM 8511 C CA . SER B 1 452 ? -20.484 -25.859 -8.383 1 97.94 452 SER B CA 1
ATOM 8512 C C . SER B 1 452 ? -20.578 -24.75 -9.414 1 97.94 452 SER B C 1
ATOM 8514 O O . SER B 1 452 ? -21.609 -24.594 -10.078 1 97.94 452 SER B O 1
ATOM 8516 N N . LYS B 1 453 ? -19.516 -23.984 -9.5 1 98.31 453 LYS B N 1
ATOM 8517 C CA . LYS B 1 453 ? -19.5 -22.844 -10.422 1 98.31 453 LYS B CA 1
ATOM 8518 C C . LYS B 1 453 ? -18.562 -23.125 -11.594 1 98.31 453 LYS B C 1
ATOM 8520 O O . LYS B 1 453 ? -17.859 -22.219 -12.055 1 98.31 453 LYS B O 1
ATOM 8525 N N . TRP B 1 454 ? -18.594 -24.328 -12.094 1 98.31 454 TRP B N 1
ATOM 8526 C CA . TRP B 1 454 ? -17.703 -24.812 -13.141 1 98.31 454 TRP B CA 1
ATOM 8527 C C . TRP B 1 454 ? -17.828 -23.969 -14.406 1 98.31 454 TRP B C 1
ATOM 8529 O O . TRP B 1 454 ? -16.828 -23.609 -15.016 1 98.31 454 TRP B O 1
ATOM 8539 N N . ASP B 1 455 ? -19.016 -23.516 -14.773 1 97.69 455 ASP B N 1
ATOM 8540 C CA . ASP B 1 455 ? -19.266 -22.766 -16 1 97.69 455 ASP B CA 1
ATOM 8541 C C . ASP B 1 455 ? -18.688 -21.359 -15.922 1 97.69 455 ASP B C 1
ATOM 8543 O O . ASP B 1 455 ? -18.266 -20.797 -16.938 1 97.69 455 ASP B O 1
ATOM 8547 N N . ASP B 1 456 ? -18.594 -20.828 -14.742 1 98 456 ASP B N 1
ATOM 8548 C CA . ASP B 1 456 ? -18.094 -19.469 -14.547 1 98 456 ASP B CA 1
ATOM 8549 C C . ASP B 1 456 ? -16.562 -19.484 -14.414 1 98 456 ASP B C 1
ATOM 8551 O O . ASP B 1 456 ? -15.898 -18.562 -14.898 1 98 456 ASP B O 1
ATOM 8555 N N . LEU B 1 457 ? -16.031 -20.531 -13.742 1 98.5 457 LEU B N 1
ATOM 8556 C CA . LEU B 1 457 ? -14.641 -20.469 -13.312 1 98.5 457 LEU B CA 1
ATOM 8557 C C . LEU B 1 457 ? -13.75 -21.297 -14.242 1 98.5 457 LEU B C 1
ATOM 8559 O O . LEU B 1 457 ? -12.57 -20.984 -14.398 1 98.5 457 LEU B O 1
ATOM 8563 N N . VAL B 1 458 ? -14.258 -22.344 -14.883 1 98.12 458 VAL B N 1
ATOM 8564 C CA . VAL B 1 458 ? -13.547 -23.172 -15.852 1 98.12 458 VAL B CA 1
ATOM 8565 C C . VAL B 1 458 ? -14.055 -22.859 -17.266 1 98.12 458 VAL B C 1
ATOM 8567 O O . VAL B 1 458 ? -13.281 -22.453 -18.125 1 98.12 458 VAL B O 1
ATOM 8570 N N . GLY B 1 459 ? -15.359 -22.984 -17.391 1 97.12 459 GLY B N 1
ATOM 8571 C CA . GLY B 1 459 ? -15.992 -22.641 -18.656 1 97.12 459 GLY B CA 1
ATOM 8572 C C . GLY B 1 459 ? -15.43 -23.406 -19.828 1 97.12 459 GLY B C 1
ATOM 8573 O O . GLY B 1 459 ? -15.203 -24.609 -19.75 1 97.12 459 GLY B O 1
ATOM 8574 N N . ASP B 1 460 ? -15.281 -22.641 -20.984 1 97.44 460 ASP B N 1
ATOM 8575 C CA . ASP B 1 460 ? -14.789 -23.234 -22.219 1 97.44 460 ASP B CA 1
ATOM 8576 C C . ASP B 1 460 ? -13.266 -23.328 -22.219 1 97.44 460 ASP B C 1
ATOM 8578 O O . ASP B 1 460 ? -12.68 -24.078 -23.016 1 97.44 460 ASP B O 1
ATOM 8582 N N . MET B 1 461 ? -12.703 -22.594 -21.344 1 98.31 461 MET B N 1
ATOM 8583 C CA . MET B 1 461 ? -11.258 -22.641 -21.156 1 98.31 461 MET B CA 1
ATOM 8584 C C . MET B 1 461 ? -10.883 -22.422 -19.688 1 98.31 461 MET B C 1
ATOM 8586 O O . MET B 1 461 ? -11.148 -21.359 -19.125 1 98.31 461 MET B O 1
ATOM 8590 N N . PRO B 1 462 ? -10.25 -23.406 -19.125 1 97.94 462 PRO B N 1
ATOM 8591 C CA . PRO B 1 462 ? -9.82 -23.203 -17.734 1 97.94 462 PRO B CA 1
ATOM 8592 C C . PRO B 1 462 ? -8.516 -22.422 -17.625 1 97.94 462 PRO B C 1
ATOM 8594 O O . PRO B 1 462 ? -7.648 -22.531 -18.484 1 97.94 462 PRO B O 1
ATOM 8597 N N . LEU B 1 463 ? -8.297 -21.547 -16.562 1 98 463 LEU B N 1
ATOM 8598 C CA . LEU B 1 463 ? -9.289 -21.141 -15.578 1 98 463 LEU B CA 1
ATOM 8599 C C . LEU B 1 463 ? -9.477 -19.625 -15.602 1 98 463 LEU B C 1
ATOM 8601 O O . LEU B 1 463 ? -8.578 -18.891 -16.031 1 98 463 LEU B O 1
ATOM 8605 N N . LYS B 1 464 ? -10.578 -19.172 -15.094 1 98.44 464 LYS B N 1
ATOM 8606 C CA . LYS B 1 464 ? -10.812 -17.766 -14.844 1 98.44 464 LYS B CA 1
ATOM 8607 C C . LYS B 1 464 ? -9.789 -17.203 -13.852 1 98.44 464 LYS B C 1
ATOM 8609 O O . LYS B 1 464 ? -9.5 -17.828 -12.836 1 98.44 464 LYS B O 1
ATOM 8614 N N . ILE B 1 465 ? -9.219 -16.047 -14.195 1 98.62 465 ILE B N 1
ATOM 8615 C CA . ILE B 1 465 ? -8.203 -15.484 -13.312 1 98.62 465 ILE B CA 1
ATOM 8616 C C . ILE B 1 465 ? -8.883 -14.789 -12.133 1 98.62 465 ILE B C 1
ATOM 8618 O O . ILE B 1 465 ? -8.414 -14.883 -10.992 1 98.62 465 ILE B O 1
ATOM 8622 N N . VAL B 1 466 ? -9.969 -14.016 -12.445 1 98.56 466 VAL B N 1
ATOM 8623 C CA . VAL B 1 466 ? -10.766 -13.312 -11.445 1 98.56 466 VAL B CA 1
ATOM 8624 C C . VAL B 1 466 ? -12.242 -13.406 -11.805 1 98.56 466 VAL B C 1
ATOM 8626 O O . VAL B 1 466 ? -12.602 -13.398 -12.984 1 98.56 466 VAL B O 1
ATOM 8629 N N . TYR B 1 467 ? -13.078 -13.523 -10.867 1 98.44 467 TYR B N 1
ATOM 8630 C CA . TYR B 1 467 ? -14.516 -13.516 -11.094 1 98.44 467 TYR B CA 1
ATOM 8631 C C . TYR B 1 467 ? -15.227 -12.68 -10.039 1 98.44 467 TYR B C 1
ATOM 8633 O O . TYR B 1 467 ? -14.984 -12.836 -8.836 1 98.44 467 TYR B O 1
ATOM 8641 N N . PRO B 1 468 ? -16.281 -11.836 -10.297 1 98.31 468 PRO B N 1
ATOM 8642 C CA . PRO B 1 468 ? -16.594 -11.484 -11.68 1 98.31 468 PRO B CA 1
ATOM 8643 C C . PRO B 1 468 ? -15.719 -10.359 -12.219 1 98.31 468 PRO B C 1
ATOM 8645 O O . PRO B 1 468 ? -14.852 -9.859 -11.508 1 98.31 468 PRO B O 1
ATOM 8648 N N . ALA B 1 469 ? -15.828 -10.062 -13.477 1 98.56 469 ALA B N 1
ATOM 8649 C CA . ALA B 1 469 ? -15.203 -8.867 -14.047 1 98.56 469 ALA B CA 1
ATOM 8650 C C . ALA B 1 469 ? -15.836 -7.598 -13.492 1 98.56 469 ALA B C 1
ATOM 8652 O O . ALA B 1 469 ? -17.031 -7.566 -13.211 1 98.56 469 ALA B O 1
ATOM 8653 N N . VAL B 1 470 ? -14.969 -6.586 -13.289 1 97.62 470 VAL B N 1
ATOM 8654 C CA . VAL B 1 470 ? -15.523 -5.27 -13 1 97.62 470 VAL B CA 1
ATOM 8655 C C . VAL B 1 470 ? -16 -4.617 -14.289 1 97.62 470 VAL B C 1
ATOM 8657 O O . VAL B 1 470 ? -15.375 -4.762 -15.344 1 97.62 470 VAL B O 1
ATOM 8660 N N . GLU B 1 471 ? -17.156 -3.896 -14.219 1 97.12 471 GLU B N 1
ATOM 8661 C CA . GLU B 1 471 ? -17.781 -3.336 -15.406 1 97.12 471 GLU B CA 1
ATOM 8662 C C . GLU B 1 471 ? -18.188 -1.879 -15.188 1 97.12 471 GLU B C 1
ATOM 8664 O O . GLU B 1 471 ? -18.141 -1.383 -14.055 1 97.12 471 GLU B O 1
ATOM 8669 N N . LYS B 1 472 ? -18.453 -1.175 -16.234 1 95.31 472 LYS B N 1
ATOM 8670 C CA . LYS B 1 472 ? -19.031 0.172 -16.234 1 95.31 472 LYS B CA 1
ATOM 8671 C C . LYS B 1 472 ? -18.188 1.118 -15.375 1 95.31 472 LYS B C 1
ATOM 8673 O O . LYS B 1 472 ? -16.969 1.206 -15.539 1 95.31 472 LYS B O 1
ATOM 8678 N N . GLU B 1 473 ? -18.844 1.824 -14.445 1 94 473 GLU B N 1
ATOM 8679 C CA . GLU B 1 473 ? -18.141 2.832 -13.648 1 94 473 GLU B CA 1
ATOM 8680 C C . GLU B 1 473 ? -17.078 2.197 -12.758 1 94 473 GLU B C 1
ATOM 8682 O O . GLU B 1 473 ? -16.031 2.791 -12.523 1 94 473 GLU B O 1
ATOM 8687 N N . GLU B 1 474 ? -17.406 1.049 -12.305 1 95 474 GLU B N 1
ATOM 8688 C CA . GLU B 1 474 ? -16.438 0.34 -11.492 1 95 474 GLU B CA 1
ATOM 8689 C C . GLU B 1 474 ? -15.164 0.045 -12.289 1 95 474 GLU B C 1
ATOM 8691 O O . GLU B 1 474 ? -14.055 0.169 -11.758 1 95 474 GLU B O 1
ATOM 8696 N N . TRP B 1 475 ? -15.375 -0.359 -13.547 1 96.88 475 TRP B N 1
ATOM 8697 C CA . TRP B 1 475 ? -14.242 -0.612 -14.438 1 96.88 475 TRP B CA 1
ATOM 8698 C C . TRP B 1 475 ? -13.414 0.651 -14.633 1 96.88 475 TRP B C 1
ATOM 8700 O O . TRP B 1 475 ? -12.188 0.617 -14.539 1 96.88 475 TRP B O 1
ATOM 8710 N N . ARG B 1 476 ? -14.078 1.764 -14.891 1 94.81 476 ARG B N 1
ATOM 8711 C CA . ARG B 1 476 ? -13.391 3.031 -15.109 1 94.81 476 ARG B CA 1
ATOM 8712 C C . ARG B 1 476 ? -12.586 3.438 -13.883 1 94.81 476 ARG B C 1
ATOM 8714 O O . ARG B 1 476 ? -11.414 3.812 -13.992 1 94.81 476 ARG B O 1
ATOM 8721 N N . ILE B 1 477 ? -13.133 3.293 -12.727 1 93.81 477 ILE B N 1
ATOM 8722 C CA . ILE B 1 477 ? -12.531 3.775 -11.484 1 93.81 477 ILE B CA 1
ATOM 8723 C C . ILE B 1 477 ? -11.406 2.834 -11.055 1 93.81 477 ILE B C 1
ATOM 8725 O O . ILE B 1 477 ? -10.328 3.285 -10.664 1 93.81 477 ILE B O 1
ATOM 8729 N N . ILE B 1 478 ? -11.617 1.53 -11.188 1 95.81 478 ILE B N 1
ATOM 8730 C CA . ILE B 1 478 ? -10.688 0.541 -10.656 1 95.81 478 ILE B CA 1
ATOM 8731 C C . ILE B 1 478 ? -9.492 0.406 -11.602 1 95.81 478 ILE B C 1
ATOM 8733 O O . ILE B 1 478 ? -8.352 0.294 -11.148 1 95.81 478 ILE B O 1
ATOM 8737 N N . THR B 1 479 ? -9.695 0.479 -12.898 1 95.62 479 THR B N 1
ATOM 8738 C CA . THR B 1 479 ? -8.617 0.191 -13.836 1 95.62 479 THR B CA 1
ATOM 8739 C C . THR B 1 479 ? -8.086 1.479 -14.461 1 95.62 479 THR B C 1
ATOM 8741 O O . THR B 1 479 ? -7.035 1.476 -15.109 1 95.62 479 THR B O 1
ATOM 8744 N N . GLY B 1 480 ? -8.789 2.596 -14.328 1 92.88 480 GLY B N 1
ATOM 8745 C CA . GLY B 1 480 ? -8.469 3.82 -15.039 1 92.88 480 GLY B CA 1
ATOM 8746 C C . GLY B 1 480 ? -8.773 3.748 -16.516 1 92.88 480 GLY B C 1
ATOM 8747 O O . GLY B 1 480 ? -8.055 4.332 -17.344 1 92.88 480 GLY B O 1
ATOM 8748 N N . SER B 1 481 ? -9.727 2.898 -16.859 1 93.94 481 SER B N 1
ATOM 8749 C CA . SER B 1 481 ? -10.141 2.701 -18.25 1 93.94 481 SER B CA 1
ATOM 8750 C C . SER B 1 481 ? -9.039 2.018 -19.062 1 93.94 481 SER B C 1
ATOM 8752 O O . SER B 1 481 ? -8.75 2.422 -20.188 1 93.94 481 SER B O 1
ATOM 8754 N N . ASP B 1 482 ? -8.453 1.02 -18.422 1 94.25 482 ASP B N 1
ATOM 8755 C CA . ASP B 1 482 ? -7.41 0.253 -19.109 1 94.25 482 ASP B CA 1
ATOM 8756 C C . ASP B 1 482 ? -7.969 -0.458 -20.344 1 94.25 482 ASP B C 1
ATOM 8758 O O . ASP B 1 482 ? -8.867 -1.294 -20.219 1 94.25 482 ASP B O 1
ATOM 8762 N N . PRO B 1 483 ? -7.371 -0.229 -21.453 1 93.31 483 PRO B N 1
ATOM 8763 C CA . PRO B 1 483 ? -7.941 -0.801 -22.688 1 93.31 483 PRO B CA 1
ATOM 8764 C C . PRO B 1 483 ? -7.723 -2.309 -22.781 1 93.31 483 PRO B C 1
ATOM 8766 O O . PRO B 1 483 ? -8.422 -2.986 -23.547 1 93.31 483 PRO B O 1
ATOM 8769 N N . LYS B 1 484 ? -6.836 -2.848 -22.062 1 94.06 484 LYS B N 1
ATOM 8770 C CA . LYS B 1 484 ? -6.613 -4.289 -22.094 1 94.06 484 LYS B CA 1
ATOM 8771 C C . LYS B 1 484 ? -7.539 -5.008 -21.125 1 94.06 484 LYS B C 1
ATOM 8773 O O . LYS B 1 484 ? -7.922 -6.156 -21.344 1 94.06 484 LYS B O 1
ATOM 8778 N N . ASN B 1 485 ? -7.914 -4.34 -20.078 1 96.88 485 ASN B N 1
ATOM 8779 C CA . ASN B 1 485 ? -8.727 -4.926 -19.016 1 96.88 485 ASN B CA 1
ATOM 8780 C C . ASN B 1 485 ? -10.188 -4.508 -19.141 1 96.88 485 ASN B C 1
ATOM 8782 O O . ASN B 1 485 ? -10.82 -4.148 -18.141 1 96.88 485 ASN B O 1
ATOM 8786 N N . THR B 1 486 ? -10.68 -4.48 -20.391 1 97.44 486 THR B N 1
ATOM 8787 C CA . THR B 1 486 ? -12.125 -4.34 -20.547 1 97.44 486 THR B CA 1
ATOM 8788 C C . THR B 1 486 ? -12.852 -5.527 -19.922 1 97.44 486 THR B C 1
ATOM 8790 O O . THR B 1 486 ? -12.234 -6.555 -19.625 1 97.44 486 THR B O 1
ATOM 8793 N N . PRO B 1 487 ? -14.117 -5.414 -19.641 1 97.94 487 PRO B N 1
ATOM 8794 C CA . PRO B 1 487 ? -14.812 -6.5 -18.953 1 97.94 487 PRO B CA 1
ATOM 8795 C C . PRO B 1 487 ? -14.672 -7.84 -19.672 1 97.94 487 PRO B C 1
ATOM 8797 O O . PRO B 1 487 ? -14.93 -7.938 -20.875 1 97.94 487 PRO B O 1
ATOM 8800 N N . TRP B 1 488 ? -14.273 -8.898 -18.875 1 98.38 488 TRP B N 1
ATOM 8801 C CA . TRP B 1 488 ? -14.117 -10.289 -19.297 1 98.38 488 TRP B CA 1
ATOM 8802 C C . TRP B 1 488 ? -12.961 -10.43 -20.281 1 98.38 488 TRP B C 1
ATOM 8804 O O . TRP B 1 488 ? -13 -11.273 -21.172 1 98.38 488 TRP B O 1
ATOM 8814 N N . SER B 1 489 ? -12 -9.578 -20.078 1 98.25 489 SER B N 1
ATOM 8815 C CA . SER B 1 489 ? -10.797 -9.625 -20.906 1 98.25 489 SER B CA 1
ATOM 8816 C C . SER B 1 489 ? -9.539 -9.531 -20.047 1 98.25 489 SER B C 1
ATOM 8818 O O . SER B 1 489 ? -9.516 -8.797 -19.047 1 98.25 489 SER B O 1
ATOM 8820 N N . TYR B 1 490 ? -8.508 -10.266 -20.438 1 98 490 TYR B N 1
ATOM 8821 C CA . TYR B 1 490 ? -7.184 -10.203 -19.828 1 98 490 TYR B CA 1
ATOM 8822 C C . TYR B 1 490 ? -7.258 -10.461 -18.328 1 98 490 TYR B C 1
ATOM 8824 O O . TYR B 1 490 ? -7.73 -11.516 -17.891 1 98 490 TYR B O 1
ATOM 8832 N N . HIS B 1 491 ? -6.875 -9.484 -17.484 1 98.31 491 HIS B N 1
ATOM 8833 C CA . HIS B 1 491 ? -6.902 -9.734 -16.047 1 98.31 491 HIS B CA 1
ATOM 8834 C C . HIS B 1 491 ? -8.297 -9.492 -15.469 1 98.31 491 HIS B C 1
ATOM 8836 O O . HIS B 1 491 ? -8.586 -9.898 -14.344 1 98.31 491 HIS B O 1
ATOM 8842 N N . ASN B 1 492 ? -9.156 -8.773 -16.25 1 98.5 492 ASN B N 1
ATOM 8843 C CA . ASN B 1 492 ? -10.508 -8.461 -15.789 1 98.5 492 ASN B CA 1
ATOM 8844 C C . ASN B 1 492 ? -11.492 -9.562 -16.172 1 98.5 492 ASN B C 1
ATOM 8846 O O . ASN B 1 492 ? -12.438 -9.32 -16.922 1 98.5 492 ASN B O 1
ATOM 8850 N N . GLY B 1 493 ? -11.211 -10.758 -15.641 1 98.5 493 GLY B N 1
ATOM 8851 C CA . GLY B 1 493 ? -12.133 -11.859 -15.836 1 98.5 493 GLY B CA 1
ATOM 8852 C C . GLY B 1 493 ? -11.758 -12.742 -17.016 1 98.5 493 GLY B C 1
ATOM 8853 O O . GLY B 1 493 ? -12.586 -13.523 -17.5 1 98.5 493 GLY B O 1
ATOM 8854 N N . GLY B 1 494 ? -10.602 -12.664 -17.531 1 98.62 494 GLY B N 1
ATOM 8855 C CA . GLY B 1 494 ? -10.156 -13.555 -18.578 1 98.62 494 GLY B CA 1
ATOM 8856 C C . GLY B 1 494 ? -9.812 -14.945 -18.078 1 98.62 494 GLY B C 1
ATOM 8857 O O . GLY B 1 494 ? -9.727 -15.172 -16.859 1 98.62 494 GLY B O 1
ATOM 8858 N N . SER B 1 495 ? -9.727 -15.906 -19.016 1 98.69 495 SER B N 1
ATOM 8859 C CA . SER B 1 495 ? -9.305 -17.266 -18.703 1 98.69 495 SER B CA 1
ATOM 8860 C C . SER B 1 495 ? -7.848 -17.5 -19.078 1 98.69 495 SER B C 1
ATOM 8862 O O . SER B 1 495 ? -7.434 -17.203 -20.203 1 98.69 495 SER B O 1
ATOM 8864 N N . TRP B 1 496 ? -7.109 -17.938 -18.188 1 98.81 496 TRP B N 1
ATOM 8865 C CA . TRP B 1 496 ? -5.672 -18.109 -18.375 1 98.81 496 TRP B CA 1
ATOM 8866 C C . TRP B 1 496 ? -5.273 -19.562 -18.219 1 98.81 496 TRP B C 1
ATOM 8868 O O . TRP B 1 496 ? -5.121 -20.062 -17.094 1 98.81 496 TRP B O 1
ATOM 8878 N N . PRO B 1 497 ? -4.961 -20.25 -19.281 1 98.56 497 PRO B N 1
ATOM 8879 C CA . PRO B 1 497 ? -4.684 -21.688 -19.234 1 98.56 497 PRO B CA 1
ATOM 8880 C C . PRO B 1 497 ? -3.467 -22.031 -18.375 1 98.56 497 PRO B C 1
ATOM 8882 O O . PRO B 1 497 ? -3.357 -23.156 -17.875 1 98.56 497 PRO B O 1
ATOM 8885 N N . THR B 1 498 ? -2.57 -21.047 -18.188 1 98.62 498 THR B N 1
ATOM 8886 C CA . THR B 1 498 ? -1.382 -21.312 -17.375 1 98.62 498 THR B CA 1
ATOM 8887 C C . THR B 1 498 ? -1.768 -21.703 -15.953 1 98.62 498 THR B C 1
ATOM 8889 O O . THR B 1 498 ? -0.982 -22.328 -15.242 1 98.62 498 THR B O 1
ATOM 8892 N N . LEU B 1 499 ? -2.959 -21.391 -15.484 1 98.69 499 LEU B N 1
ATOM 8893 C CA . LEU B 1 499 ? -3.41 -21.672 -14.125 1 98.69 499 LEU B CA 1
ATOM 8894 C C . LEU B 1 499 ? -3.752 -23.156 -13.977 1 98.69 499 LEU B C 1
ATOM 8896 O O . LEU B 1 499 ? -3.902 -23.656 -12.852 1 98.69 499 LEU B O 1
ATOM 8900 N N . LEU B 1 500 ? -3.768 -23.906 -15.078 1 98.62 500 LEU B N 1
ATOM 8901 C CA . LEU B 1 500 ? -4.184 -25.297 -15.117 1 98.62 500 LEU B CA 1
ATOM 8902 C C . LEU B 1 500 ? -3.291 -26.156 -14.227 1 98.62 500 LEU B C 1
ATOM 8904 O O . LEU B 1 500 ? -3.777 -27.047 -13.523 1 98.62 500 LEU B O 1
ATOM 8908 N N . TRP B 1 501 ? -2.029 -25.891 -14.273 1 98.69 501 TRP B N 1
ATOM 8909 C CA . TRP B 1 501 ? -1.12 -26.766 -13.531 1 98.69 501 TRP B CA 1
ATOM 8910 C C . TRP B 1 501 ? -1.3 -26.578 -12.031 1 98.69 501 TRP B C 1
ATOM 8912 O O . TRP B 1 501 ? -1.207 -27.547 -11.266 1 98.69 501 TRP B O 1
ATOM 8922 N N . GLN B 1 502 ? -1.559 -25.375 -11.562 1 98.75 502 GLN B N 1
ATOM 8923 C CA . GLN B 1 502 ? -1.795 -25.125 -10.141 1 98.75 502 GLN B CA 1
ATOM 8924 C C . GLN B 1 502 ? -3.102 -25.766 -9.68 1 98.75 502 GLN B C 1
ATOM 8926 O O . GLN B 1 502 ? -3.168 -26.344 -8.594 1 98.75 502 GLN B O 1
ATOM 8931 N N . PHE B 1 503 ? -4.105 -25.656 -10.516 1 98.88 503 PHE B N 1
ATOM 8932 C CA . PHE B 1 503 ? -5.383 -26.297 -10.227 1 98.88 503 PHE B CA 1
ATOM 8933 C C . PHE B 1 503 ? -5.219 -27.812 -10.148 1 98.88 503 PHE B C 1
ATOM 8935 O O . PHE B 1 503 ? -5.77 -28.453 -9.25 1 98.88 503 PHE B O 1
ATOM 8942 N N . THR B 1 504 ? -4.473 -28.391 -11.094 1 98.88 504 THR B N 1
ATOM 8943 C CA . THR B 1 504 ? -4.195 -29.828 -11.109 1 98.88 504 THR B CA 1
ATOM 8944 C C . THR B 1 504 ? -3.516 -30.266 -9.812 1 98.88 504 THR B C 1
ATOM 8946 O O . THR B 1 504 ? -3.912 -31.266 -9.203 1 98.88 504 THR B O 1
ATOM 8949 N N . LEU B 1 505 ? -2.574 -29.453 -9.438 1 98.75 505 LEU B N 1
ATOM 8950 C CA . LEU B 1 505 ? -1.846 -29.75 -8.211 1 98.75 505 LEU B CA 1
ATOM 8951 C C . LEU B 1 505 ? -2.783 -29.75 -7.008 1 98.75 505 LEU B C 1
ATOM 8953 O O . LEU B 1 505 ? -2.717 -30.641 -6.164 1 98.75 505 LEU B O 1
ATOM 8957 N N . ALA B 1 506 ? -3.613 -28.766 -6.891 1 98.81 506 ALA B N 1
ATOM 8958 C CA . ALA B 1 506 ? -4.559 -28.656 -5.785 1 98.81 506 ALA B CA 1
ATOM 8959 C C . ALA B 1 506 ? -5.527 -29.844 -5.77 1 98.81 506 ALA B C 1
ATOM 8961 O O . ALA B 1 506 ? -5.824 -30.391 -4.707 1 98.81 506 ALA B O 1
ATOM 8962 N N . CYS B 1 507 ? -6.023 -30.219 -6.934 1 98.81 507 CYS B N 1
ATOM 8963 C CA . CYS B 1 507 ? -6.965 -31.328 -7.051 1 98.81 507 CYS B CA 1
ATOM 8964 C C . CYS B 1 507 ? -6.316 -32.625 -6.617 1 98.81 507 CYS B C 1
ATOM 8966 O O . CYS B 1 507 ? -6.938 -33.438 -5.918 1 98.81 507 CYS B O 1
ATOM 8968 N N . ILE B 1 508 ? -5.133 -32.844 -7.082 1 98.69 508 ILE B N 1
ATOM 8969 C CA . ILE B 1 508 ? -4.426 -34.062 -6.715 1 98.69 508 ILE B CA 1
ATOM 8970 C C . ILE B 1 508 ? -4.223 -34.125 -5.203 1 98.69 508 ILE B C 1
ATOM 8972 O O . ILE B 1 508 ? -4.48 -35.125 -4.562 1 98.69 508 ILE B O 1
ATOM 8976 N N . LYS B 1 509 ? -3.807 -32.969 -4.656 1 98.44 509 LYS B N 1
ATOM 8977 C CA . LYS B 1 509 ? -3.596 -32.906 -3.215 1 98.44 509 LYS B CA 1
ATOM 8978 C C . LYS B 1 509 ? -4.855 -33.312 -2.455 1 98.44 509 LYS B C 1
ATOM 8980 O O . LYS B 1 509 ? -4.781 -34.031 -1.453 1 98.44 509 LYS B O 1
ATOM 8985 N N . MET B 1 510 ? -5.957 -32.906 -2.955 1 98.31 510 MET B N 1
ATOM 8986 C CA . MET B 1 510 ? -7.215 -33.062 -2.229 1 98.31 510 MET B CA 1
ATOM 8987 C C . MET B 1 510 ? -7.914 -34.375 -2.645 1 98.31 510 MET B C 1
ATOM 8989 O O . MET B 1 510 ? -9.039 -34.625 -2.215 1 98.31 510 MET B O 1
ATOM 8993 N N . GLY B 1 511 ? -7.328 -35.156 -3.504 1 97.69 511 GLY B N 1
ATOM 8994 C CA . GLY B 1 511 ? -7.883 -36.438 -3.939 1 97.69 511 GLY B CA 1
ATOM 8995 C C . GLY B 1 511 ? -9.047 -36.281 -4.902 1 97.69 511 GLY B C 1
ATOM 8996 O O . GLY B 1 511 ? -9.883 -37.188 -5.016 1 97.69 511 GLY B O 1
ATOM 8997 N N . ARG B 1 512 ? -9.133 -35.156 -5.461 1 97.62 512 ARG B N 1
ATOM 8998 C CA . ARG B 1 512 ? -10.18 -34.906 -6.445 1 97.62 512 ARG B CA 1
ATOM 8999 C C . ARG B 1 512 ? -9.602 -34.812 -7.852 1 97.62 512 ARG B C 1
ATOM 9001 O O . ARG B 1 512 ? -9.812 -33.844 -8.562 1 97.62 512 ARG B O 1
ATOM 9008 N N . ILE B 1 513 ? -8.953 -35.781 -8.234 1 97.69 513 ILE B N 1
ATOM 9009 C CA . ILE B 1 513 ? -8.141 -35.844 -9.445 1 97.69 513 ILE B CA 1
ATOM 9010 C C . ILE B 1 513 ? -9.039 -35.719 -10.68 1 97.69 513 ILE B C 1
ATOM 9012 O O . ILE B 1 513 ? -8.625 -35.188 -11.711 1 97.69 513 ILE B O 1
ATOM 9016 N N . GLU B 1 514 ? -10.289 -36.156 -10.586 1 97.81 514 GLU B N 1
ATOM 9017 C CA . GLU B 1 514 ? -11.211 -36.156 -11.719 1 97.81 514 GLU B CA 1
ATOM 9018 C C . GLU B 1 514 ? -11.539 -34.719 -12.141 1 97.81 514 GLU B C 1
ATOM 9020 O O . GLU B 1 514 ? -11.758 -34.469 -13.328 1 97.81 514 GLU B O 1
ATOM 9025 N N . LEU B 1 515 ? -11.578 -33.812 -11.211 1 98.19 515 LEU B N 1
ATOM 9026 C CA . LEU B 1 515 ? -11.789 -32.406 -11.547 1 98.19 515 LEU B CA 1
ATOM 9027 C C . LEU B 1 515 ? -10.656 -31.875 -12.422 1 98.19 515 LEU B C 1
ATOM 9029 O O . LEU B 1 515 ? -10.906 -31.156 -13.391 1 98.19 515 LEU B O 1
ATOM 9033 N N . ALA B 1 516 ? -9.43 -32.25 -12.078 1 98.5 516 ALA B N 1
ATOM 9034 C CA . ALA B 1 516 ? -8.266 -31.844 -12.867 1 98.5 516 ALA B CA 1
ATOM 9035 C C . ALA B 1 516 ? -8.305 -32.469 -14.258 1 98.5 516 ALA B C 1
ATOM 9037 O O . ALA B 1 516 ? -8.023 -31.781 -15.25 1 98.5 516 ALA B O 1
ATOM 9038 N N . ARG B 1 517 ? -8.648 -33.781 -14.336 1 98.38 517 ARG B N 1
ATOM 9039 C CA . ARG B 1 517 ? -8.727 -34.469 -15.625 1 98.38 517 ARG B CA 1
ATOM 9040 C C . ARG B 1 517 ? -9.742 -33.781 -16.547 1 98.38 517 ARG B C 1
ATOM 9042 O O . ARG B 1 517 ? -9.5 -33.625 -17.734 1 98.38 517 ARG B O 1
ATOM 9049 N N . LYS B 1 518 ? -10.867 -33.438 -15.953 1 98.56 518 LYS B N 1
ATOM 9050 C CA . LYS B 1 518 ? -11.914 -32.781 -16.719 1 98.56 518 LYS B CA 1
ATOM 9051 C C . LYS B 1 518 ? -11.438 -31.438 -17.266 1 98.56 518 LYS B C 1
ATOM 9053 O O . LYS B 1 518 ? -11.688 -31.094 -18.422 1 98.56 518 LYS B O 1
ATOM 9058 N N . ALA B 1 519 ? -10.812 -30.672 -16.438 1 98.69 519 ALA B N 1
ATOM 9059 C CA . ALA B 1 519 ? -10.312 -29.359 -16.844 1 98.69 519 ALA B CA 1
ATOM 9060 C C . ALA B 1 519 ? -9.258 -29.484 -17.938 1 98.69 519 ALA B C 1
ATOM 9062 O O . ALA B 1 519 ? -9.258 -28.719 -18.891 1 98.69 519 ALA B O 1
ATOM 9063 N N . VAL B 1 520 ? -8.328 -30.438 -17.781 1 98.44 520 VAL B N 1
ATOM 9064 C CA . VAL B 1 520 ? -7.258 -30.641 -18.75 1 98.44 520 VAL B CA 1
ATOM 9065 C C . VAL B 1 520 ? -7.852 -31.078 -20.094 1 98.44 520 VAL B C 1
ATOM 9067 O O . VAL B 1 520 ? -7.391 -30.656 -21.156 1 98.44 520 VAL B O 1
ATOM 9070 N N . ASP B 1 521 ? -8.859 -31.906 -20.031 1 97.94 521 ASP B N 1
ATOM 9071 C CA . ASP B 1 521 ? -9.523 -32.375 -21.25 1 97.94 521 ASP B CA 1
ATOM 9072 C C . ASP B 1 521 ? -10.148 -31.188 -22 1 97.94 521 ASP B C 1
ATOM 9074 O O . ASP B 1 521 ? -10.062 -31.125 -23.234 1 97.94 521 ASP B O 1
ATOM 9078 N N . ILE B 1 522 ? -10.766 -30.328 -21.281 1 97.94 522 ILE B N 1
ATOM 9079 C CA . ILE B 1 522 ? -11.391 -29.156 -21.875 1 97.94 522 ILE B CA 1
ATOM 9080 C C . ILE B 1 522 ? -10.32 -28.297 -22.562 1 97.94 522 ILE B C 1
ATOM 9082 O O . ILE B 1 522 ? -10.492 -27.891 -23.719 1 97.94 522 ILE B O 1
ATOM 9086 N N . ALA B 1 523 ? -9.25 -28.062 -21.875 1 98.12 523 ALA B N 1
ATOM 9087 C CA . ALA B 1 523 ? -8.172 -27.219 -22.391 1 98.12 523 ALA B CA 1
ATOM 9088 C C . ALA B 1 523 ? -7.531 -27.859 -23.625 1 98.12 523 ALA B C 1
ATOM 9090 O O . ALA B 1 523 ? -7.246 -27.156 -24.609 1 98.12 523 ALA B O 1
ATOM 9091 N N . GLU B 1 524 ? -7.254 -29.141 -23.547 1 96.88 524 GLU B N 1
ATOM 9092 C CA . GLU B 1 524 ? -6.547 -29.859 -24.609 1 96.88 524 GLU B CA 1
ATOM 9093 C C . GLU B 1 524 ? -7.309 -29.797 -25.922 1 96.88 524 GLU B C 1
ATOM 9095 O O . GLU B 1 524 ? -6.703 -29.703 -27 1 96.88 524 GLU B O 1
ATOM 9100 N N . LYS B 1 525 ? -8.578 -29.781 -25.891 1 95.12 525 LYS B N 1
ATOM 9101 C CA . LYS B 1 525 ? -9.43 -29.766 -27.078 1 95.12 525 LYS B CA 1
ATOM 9102 C C . LYS B 1 525 ? -9.242 -28.469 -27.875 1 95.12 525 LYS B C 1
ATOM 9104 O O . LYS B 1 525 ? -9.43 -28.438 -29.094 1 95.12 525 LYS B O 1
ATOM 9109 N N . ARG B 1 526 ? -8.773 -27.438 -27.203 1 96.62 526 ARG B N 1
ATOM 9110 C CA . ARG B 1 526 ? -8.773 -26.125 -27.844 1 96.62 526 ARG B CA 1
ATOM 9111 C C . ARG B 1 526 ? -7.352 -25.609 -28.016 1 96.62 526 ARG B C 1
ATOM 9113 O O . ARG B 1 526 ? -7.031 -24.969 -29.016 1 96.62 526 ARG B O 1
ATOM 9120 N N . LEU B 1 527 ? -6.512 -25.812 -27.031 1 97.81 527 LEU B N 1
ATOM 9121 C CA . LEU B 1 527 ? -5.215 -25.141 -26.953 1 97.81 527 LEU B CA 1
ATOM 9122 C C . LEU B 1 527 ? -4.387 -25.438 -28.203 1 97.81 527 LEU B C 1
ATOM 9124 O O . LEU B 1 527 ? -3.787 -24.516 -28.781 1 97.81 527 LEU B O 1
ATOM 9128 N N . TYR B 1 528 ? -4.434 -26.656 -28.609 1 95.31 528 TYR B N 1
ATOM 9129 C CA . TYR B 1 528 ? -3.664 -27.062 -29.781 1 95.31 528 TYR B CA 1
ATOM 9130 C C . TYR B 1 528 ? -4.203 -26.391 -31.047 1 95.31 528 TYR B C 1
ATOM 9132 O O . TYR B 1 528 ? -3.445 -25.797 -31.812 1 95.31 528 TYR B O 1
ATOM 9140 N N . ALA B 1 529 ? -5.445 -26.469 -31.234 1 95.94 529 ALA B N 1
ATOM 9141 C CA . ALA B 1 529 ? -6.09 -25.922 -32.438 1 95.94 529 ALA B CA 1
ATOM 9142 C C . ALA B 1 529 ? -5.965 -24.406 -32.469 1 95.94 529 ALA B C 1
ATOM 9144 O O . ALA B 1 529 ? -5.859 -23.812 -33.562 1 95.94 529 ALA B O 1
ATOM 9145 N N . ASP B 1 530 ? -5.934 -23.781 -31.266 1 97.38 530 ASP B N 1
ATOM 9146 C CA . ASP B 1 530 ? -5.914 -22.328 -31.172 1 97.38 530 ASP B CA 1
ATOM 9147 C C . ASP B 1 530 ? -4.48 -21.797 -31.172 1 97.38 530 ASP B C 1
ATOM 9149 O O . ASP B 1 530 ? -4.258 -20.594 -31.016 1 97.38 530 ASP B O 1
ATOM 9153 N N . HIS B 1 531 ? -3.551 -22.594 -31.297 1 96.69 531 HIS B N 1
ATOM 9154 C CA . HIS B 1 531 ? -2.141 -22.234 -31.359 1 96.69 531 HIS B CA 1
ATOM 9155 C C . HIS B 1 531 ? -1.659 -21.656 -30.047 1 96.69 531 HIS B C 1
ATOM 9157 O O . HIS B 1 531 ? -0.99 -20.609 -30.016 1 96.69 531 HIS B O 1
ATOM 9163 N N . TRP B 1 532 ? -2.123 -22.188 -28.922 1 97.62 532 TRP B N 1
ATOM 9164 C CA . TRP B 1 532 ? -1.625 -22 -27.562 1 97.62 532 TRP B CA 1
ATOM 9165 C C . TRP B 1 532 ? -1.65 -20.516 -27.172 1 97.62 532 TRP B C 1
ATOM 9167 O O . TRP B 1 532 ? -0.627 -19.953 -26.766 1 97.62 532 TRP B O 1
ATOM 9177 N N . PRO B 1 533 ? -2.812 -19.891 -27.125 1 97.56 533 PRO B N 1
ATOM 9178 C CA . PRO B 1 533 ? -2.91 -18.469 -26.766 1 97.56 533 PRO B CA 1
ATOM 9179 C C . PRO B 1 533 ? -2.566 -18.219 -25.312 1 97.56 533 PRO B C 1
ATOM 9181 O O . PRO B 1 533 ? -2.711 -19.109 -24.469 1 97.56 533 PRO B O 1
ATOM 9184 N N . GLU B 1 534 ? -2.193 -17 -25 1 97.62 534 GLU B N 1
ATOM 9185 C CA . GLU B 1 534 ? -1.874 -16.547 -23.656 1 97.62 534 GLU B CA 1
ATOM 9186 C C . GLU B 1 534 ? -3.102 -16.594 -22.75 1 97.62 534 GLU B C 1
ATOM 9188 O O . GLU B 1 534 ? -3.021 -17.047 -21.609 1 97.62 534 GLU B O 1
ATOM 9193 N N . TYR B 1 535 ? -4.191 -16.062 -23.234 1 98.44 535 TYR B N 1
ATOM 9194 C CA . TYR B 1 535 ? -5.434 -16.016 -22.469 1 98.44 535 TYR B CA 1
ATOM 9195 C C . TYR B 1 535 ? -6.641 -16 -23.391 1 98.44 535 TYR B C 1
ATOM 9197 O O . TYR B 1 535 ? -6.496 -15.883 -24.609 1 98.44 535 TYR B O 1
ATOM 9205 N N . TYR B 1 536 ? -7.781 -16.234 -22.844 1 98.75 536 TYR B N 1
ATOM 9206 C CA . TYR B 1 536 ? -9.055 -16.172 -23.547 1 98.75 536 TYR B CA 1
ATOM 9207 C C . TYR B 1 536 ? -9.977 -15.125 -22.922 1 98.75 536 TYR B C 1
ATOM 9209 O O . TYR B 1 536 ? -9.875 -14.836 -21.734 1 98.75 536 TYR B O 1
ATOM 9217 N N . ASP B 1 537 ? -10.875 -14.562 -23.734 1 98.19 537 ASP B N 1
ATOM 9218 C CA . ASP B 1 537 ? -11.812 -13.523 -23.312 1 98.19 537 ASP B CA 1
ATOM 9219 C C . ASP B 1 537 ? -13.242 -14.062 -23.25 1 98.19 537 ASP B C 1
ATOM 9221 O O . ASP B 1 537 ? -13.492 -15.211 -23.609 1 98.19 537 ASP B O 1
ATOM 9225 N N . THR B 1 538 ? -14.156 -13.242 -22.688 1 97 538 THR B N 1
ATOM 9226 C CA . THR B 1 538 ? -15.586 -13.438 -22.5 1 97 538 THR B CA 1
ATOM 9227 C C . THR B 1 538 ? -15.867 -14.195 -21.203 1 97 538 THR B C 1
ATOM 9229 O O . THR B 1 538 ? -14.945 -14.727 -20.578 1 97 538 THR B O 1
ATOM 9232 N N . LYS B 1 539 ? -17.016 -14.289 -20.859 1 96.56 539 LYS B N 1
ATOM 9233 C CA . LYS B 1 539 ? -17.422 -14.828 -19.562 1 96.56 539 LYS B CA 1
ATOM 9234 C C . LYS B 1 539 ? -17.047 -16.297 -19.438 1 96.56 539 LYS B C 1
ATOM 9236 O O . LYS B 1 539 ? -16.641 -16.75 -18.359 1 96.56 539 LYS B O 1
ATOM 9241 N N . SER B 1 540 ? -17.078 -17.031 -20.531 1 96 540 SER B N 1
ATOM 9242 C CA . SER B 1 540 ? -16.828 -18.469 -20.438 1 96 540 SER B CA 1
ATOM 9243 C C . SER B 1 540 ? -15.477 -18.828 -21.062 1 96 540 SER B C 1
ATOM 9245 O O . SER B 1 540 ? -15.078 -19.984 -21.031 1 96 540 SER B O 1
ATOM 9247 N N . GLY B 1 541 ? -14.773 -17.844 -21.609 1 96.81 541 GLY B N 1
ATOM 9248 C CA . GLY B 1 541 ? -13.492 -18.125 -22.234 1 96.81 541 GLY B CA 1
ATOM 9249 C C . GLY B 1 541 ? -13.633 -18.672 -23.641 1 96.81 541 GLY B C 1
ATOM 9250 O O . GLY B 1 541 ? -12.852 -19.531 -24.062 1 96.81 541 GLY B O 1
ATOM 9251 N N . LYS B 1 542 ? -14.609 -18.156 -24.328 1 95.88 542 LYS B N 1
ATOM 9252 C CA . LYS B 1 542 ? -14.938 -18.688 -25.656 1 95.88 542 LYS B CA 1
ATOM 9253 C C . LYS B 1 542 ? -13.992 -18.141 -26.719 1 95.88 542 LYS B C 1
ATOM 9255 O O . LYS B 1 542 ? -13.68 -18.828 -27.688 1 95.88 542 LYS B O 1
ATOM 9260 N N . PHE B 1 543 ? -13.57 -16.875 -26.547 1 97.62 543 PHE B N 1
ATOM 9261 C CA . PHE B 1 543 ? -12.781 -16.203 -27.578 1 97.62 543 PHE B CA 1
ATOM 9262 C C . PHE B 1 543 ? -11.32 -16.094 -27.156 1 97.62 543 PHE B C 1
ATOM 9264 O O . PHE B 1 543 ? -11.023 -15.844 -25.984 1 97.62 543 PHE B O 1
ATOM 9271 N N . ILE B 1 544 ? -10.445 -16.297 -28.141 1 97.94 544 ILE B N 1
ATOM 9272 C CA . ILE B 1 544 ? -9.047 -15.977 -27.875 1 97.94 544 ILE B CA 1
ATOM 9273 C C . ILE B 1 544 ? -8.914 -14.508 -27.5 1 97.94 544 ILE B C 1
ATOM 9275 O O . ILE B 1 544 ? -9.555 -13.641 -28.094 1 97.94 544 ILE B O 1
ATOM 9279 N N . GLY B 1 545 ? -8.156 -14.25 -26.516 1 97.5 545 GLY B N 1
ATOM 9280 C CA . GLY B 1 545 ? -8.008 -12.875 -26.031 1 97.5 545 GLY B CA 1
ATOM 9281 C C . GLY B 1 545 ? -7.68 -11.898 -27.141 1 97.5 545 GLY B C 1
ATOM 9282 O O . GLY B 1 545 ? -6.902 -12.211 -28.047 1 97.5 545 GLY B O 1
ATOM 9283 N N . LYS B 1 546 ? -8.219 -10.68 -27.031 1 94.19 546 LYS B N 1
ATOM 9284 C CA . LYS B 1 546 ? -8.062 -9.641 -28.047 1 94.19 546 LYS B CA 1
ATOM 9285 C C . LYS B 1 546 ? -6.594 -9.32 -28.281 1 94.19 546 LYS B C 1
ATOM 9287 O O . LYS B 1 546 ? -6.176 -9.078 -29.422 1 94.19 546 LYS B O 1
ATOM 9292 N N . GLN B 1 547 ? -5.789 -9.336 -27.234 1 92.25 547 GLN B N 1
ATOM 9293 C CA . GLN B 1 547 ? -4.371 -9.008 -27.328 1 92.25 547 GLN B CA 1
ATOM 9294 C C . GLN B 1 547 ? -3.5 -10.172 -26.859 1 92.25 547 GLN B C 1
ATOM 9296 O O . GLN B 1 547 ? -2.379 -9.961 -26.406 1 92.25 547 GLN B O 1
ATOM 9301 N N . SER B 1 548 ? -4.062 -11.32 -26.953 1 94.38 548 SER B N 1
ATOM 9302 C CA . SER B 1 548 ? -3.348 -12.523 -26.547 1 94.38 548 SER B CA 1
ATOM 9303 C C . SER B 1 548 ? -2.188 -12.828 -27.484 1 94.38 548 SER B C 1
ATOM 9305 O O . SER B 1 548 ? -2.334 -12.734 -28.703 1 94.38 548 SER B O 1
ATOM 9307 N N . ARG B 1 549 ? -1.113 -13.102 -26.906 1 92.44 549 ARG B N 1
ATOM 9308 C CA . ARG B 1 549 ? -0.017 -13.641 -27.703 1 92.44 549 ARG B CA 1
ATOM 9309 C C . ARG B 1 549 ? -0.247 -15.117 -28.016 1 92.44 549 ARG B C 1
ATOM 9311 O O . ARG B 1 549 ? -0.853 -15.836 -27.219 1 92.44 549 ARG B O 1
ATOM 9318 N N . MET B 1 550 ? 0.25 -15.508 -29.188 1 94.06 550 MET B N 1
ATOM 9319 C CA . MET B 1 550 ? 0.178 -16.906 -29.578 1 94.06 550 MET B CA 1
ATOM 9320 C C . MET B 1 550 ? 1.475 -17.641 -29.234 1 94.06 550 MET B C 1
ATOM 9322 O O . MET B 1 550 ? 2.518 -17 -29.062 1 94.06 550 MET B O 1
ATOM 9326 N N . TYR B 1 551 ? 1.312 -19 -29.094 1 95.88 551 TYR B N 1
ATOM 9327 C CA . TYR B 1 551 ? 2.449 -19.844 -28.719 1 95.88 551 TYR B CA 1
ATOM 9328 C C . TYR B 1 551 ? 3.086 -19.344 -27.422 1 95.88 551 TYR B C 1
ATOM 9330 O O . TYR B 1 551 ? 4.301 -19.156 -27.359 1 95.88 551 TYR B O 1
ATOM 9338 N N . GLN B 1 552 ? 2.203 -19.047 -26.531 1 97.12 552 GLN B N 1
ATOM 9339 C CA . GLN B 1 552 ? 2.623 -18.594 -25.203 1 97.12 552 GLN B CA 1
ATOM 9340 C C . GLN B 1 552 ? 3.258 -19.719 -24.406 1 97.12 552 GLN B C 1
ATOM 9342 O O . GLN B 1 552 ? 2.613 -20.75 -24.156 1 97.12 552 GLN B O 1
ATOM 9347 N N . THR B 1 553 ? 4.422 -19.5 -23.938 1 98.12 553 THR B N 1
ATOM 9348 C CA . THR B 1 553 ? 5.227 -20.562 -23.344 1 98.12 553 THR B CA 1
ATOM 9349 C C . THR B 1 553 ? 4.609 -21.062 -22.047 1 98.12 553 THR B C 1
ATOM 9351 O O . THR B 1 553 ? 4.543 -22.266 -21.812 1 98.12 553 THR B O 1
ATOM 9354 N N . TRP B 1 554 ? 4.176 -20.172 -21.188 1 98.25 554 TRP B N 1
ATOM 9355 C CA . TRP B 1 554 ? 3.66 -20.656 -19.922 1 98.25 554 TRP B CA 1
ATOM 9356 C C . TRP B 1 554 ? 2.324 -21.375 -20.094 1 98.25 554 TRP B C 1
ATOM 9358 O O . TRP B 1 554 ? 1.93 -22.188 -19.266 1 98.25 554 TRP B O 1
ATOM 9368 N N . THR B 1 555 ? 1.562 -21.125 -21.156 1 98.62 555 THR B N 1
ATOM 9369 C CA . THR B 1 555 ? 0.377 -21.906 -21.5 1 98.62 555 THR B CA 1
ATOM 9370 C C . THR B 1 555 ? 0.759 -23.328 -21.875 1 98.62 555 THR B C 1
ATOM 9372 O O . THR B 1 555 ? 0.178 -24.297 -21.359 1 98.62 555 THR B O 1
ATOM 9375 N N . ILE B 1 556 ? 1.73 -23.422 -22.766 1 98.5 556 ILE B N 1
ATOM 9376 C CA . ILE B 1 556 ? 2.242 -24.703 -23.219 1 98.5 556 ILE B CA 1
ATOM 9377 C C . ILE B 1 556 ? 2.754 -25.516 -22.031 1 98.5 556 ILE B C 1
ATOM 9379 O O . ILE B 1 556 ? 2.375 -26.672 -21.844 1 98.5 556 ILE B O 1
ATOM 9383 N N . ALA B 1 557 ? 3.539 -24.859 -21.234 1 98.75 557 ALA B N 1
ATOM 9384 C CA . ALA B 1 557 ? 4.16 -25.516 -20.094 1 98.75 557 ALA B CA 1
ATOM 9385 C C . ALA B 1 557 ? 3.115 -25.906 -19.047 1 98.75 557 ALA B C 1
ATOM 9387 O O . ALA B 1 557 ? 3.221 -26.969 -18.438 1 98.75 557 ALA B O 1
ATOM 9388 N N . GLY B 1 558 ? 2.143 -25.016 -18.812 1 98.69 558 GLY B N 1
ATOM 9389 C CA . GLY B 1 558 ? 1.077 -25.344 -17.891 1 98.69 558 GLY B CA 1
ATOM 9390 C C . GLY B 1 558 ? 0.31 -26.594 -18.281 1 98.69 558 GLY B C 1
ATOM 9391 O O . GLY B 1 558 ? -0.017 -27.422 -17.422 1 98.69 558 GLY B O 1
ATOM 9392 N N . TYR B 1 559 ? 0.029 -26.734 -19.547 1 98.56 559 TYR B N 1
ATOM 9393 C CA . TYR B 1 559 ? -0.62 -27.922 -20.062 1 98.56 559 TYR B CA 1
ATOM 9394 C C . TYR B 1 559 ? 0.243 -29.156 -19.844 1 98.56 559 TYR B C 1
ATOM 9396 O O . TYR B 1 559 ? -0.231 -30.172 -19.312 1 98.56 559 TYR B O 1
ATOM 9404 N N . LEU B 1 560 ? 1.515 -29.094 -20.203 1 98.69 560 LEU B N 1
ATOM 9405 C CA . LEU B 1 560 ? 2.434 -30.219 -20.094 1 98.69 560 LEU B CA 1
ATOM 9406 C C . LEU B 1 560 ? 2.592 -30.641 -18.625 1 98.69 560 LEU B C 1
ATOM 9408 O O . LEU B 1 560 ? 2.537 -31.828 -18.312 1 98.69 560 LEU B O 1
ATOM 9412 N N . THR B 1 561 ? 2.791 -29.641 -17.781 1 98.69 561 THR B N 1
ATOM 9413 C CA . THR B 1 561 ? 2.959 -29.938 -16.359 1 98.69 561 THR B CA 1
ATOM 9414 C C . THR B 1 561 ? 1.717 -30.609 -15.797 1 98.69 561 THR B C 1
ATOM 9416 O O . THR B 1 561 ? 1.823 -31.547 -15 1 98.69 561 THR B O 1
ATOM 9419 N N . SER B 1 562 ? 0.551 -30.188 -16.219 1 98.62 562 SER B N 1
ATOM 9420 C CA . SER B 1 562 ? -0.692 -30.812 -15.781 1 98.62 562 SER B CA 1
ATOM 9421 C C . SER B 1 562 ? -0.764 -32.281 -16.219 1 98.62 562 SER B C 1
ATOM 9423 O O . SER B 1 562 ? -1.107 -33.156 -15.414 1 98.62 562 SER B O 1
ATOM 9425 N N . LYS B 1 563 ? -0.412 -32.5 -17.469 1 98.12 563 LYS B N 1
ATOM 9426 C CA . LYS B 1 563 ? -0.424 -33.844 -18.016 1 98.12 563 LYS B CA 1
ATOM 9427 C C . LYS B 1 563 ? 0.542 -34.75 -17.25 1 98.12 563 LYS B C 1
ATOM 9429 O O . LYS B 1 563 ? 0.202 -35.906 -16.906 1 98.12 563 LYS B O 1
ATOM 9434 N N . MET B 1 564 ? 1.649 -34.25 -16.969 1 97.81 564 MET B N 1
ATOM 9435 C CA . MET B 1 564 ? 2.68 -35.031 -16.297 1 97.81 564 MET B CA 1
ATOM 9436 C C . MET B 1 564 ? 2.275 -35.312 -14.852 1 97.81 564 MET B C 1
ATOM 9438 O O . MET B 1 564 ? 2.516 -36.406 -14.352 1 97.81 564 MET B O 1
ATOM 9442 N N . LEU B 1 565 ? 1.694 -34.375 -14.188 1 98.06 565 LEU B N 1
ATOM 9443 C CA . LEU B 1 565 ? 1.24 -34.594 -12.82 1 98.06 565 LEU B CA 1
ATOM 9444 C C . LEU B 1 565 ? 0.128 -35.625 -12.773 1 98.06 565 LEU B C 1
ATOM 9446 O O . LEU B 1 565 ? 0.077 -36.438 -11.844 1 98.06 565 LEU B O 1
ATOM 9450 N N . LEU B 1 566 ? -0.754 -35.594 -13.727 1 97.5 566 LEU B N 1
ATOM 9451 C CA . LEU B 1 566 ? -1.857 -36.531 -13.773 1 97.5 566 LEU B CA 1
ATOM 9452 C C . LEU B 1 566 ? -1.349 -37.938 -14.086 1 97.5 566 LEU B C 1
ATOM 9454 O O . LEU B 1 566 ? -1.929 -38.938 -13.633 1 97.5 566 LEU B O 1
ATOM 9458 N N . GLU B 1 567 ? -0.281 -38 -14.812 1 95.94 567 GLU B N 1
ATOM 9459 C CA . GLU B 1 567 ? 0.325 -39.281 -15.141 1 95.94 567 GLU B CA 1
ATOM 9460 C C . GLU B 1 567 ? 1.05 -39.875 -13.938 1 95.94 567 GLU B C 1
ATOM 9462 O O . GLU B 1 567 ? 1.077 -41.094 -13.766 1 95.94 567 GLU B O 1
ATOM 9467 N N . ASN B 1 568 ? 1.636 -39.031 -13.156 1 94.25 568 ASN B N 1
ATOM 9468 C CA . ASN B 1 568 ? 2.354 -39.438 -11.953 1 94.25 568 ASN B CA 1
ATOM 9469 C C . ASN B 1 568 ? 1.972 -38.594 -10.742 1 94.25 568 ASN B C 1
ATOM 9471 O O . ASN B 1 568 ? 2.793 -37.844 -10.234 1 94.25 568 ASN B O 1
ATOM 9475 N N . PRO B 1 569 ? 0.804 -38.844 -10.227 1 95.19 569 PRO B N 1
ATOM 9476 C CA . PRO B 1 569 ? 0.293 -38 -9.141 1 95.19 569 PRO B CA 1
ATOM 9477 C C . PRO B 1 569 ? 1.166 -38.062 -7.887 1 95.19 569 PRO B C 1
ATOM 9479 O O . PRO B 1 569 ? 1.123 -37.156 -7.055 1 95.19 569 PRO B O 1
ATOM 9482 N N . GLU B 1 570 ? 1.942 -39.094 -7.742 1 94.19 570 GLU B N 1
ATOM 9483 C CA . GLU B 1 570 ? 2.803 -39.219 -6.57 1 94.19 570 GLU B CA 1
ATOM 9484 C C . GLU B 1 570 ? 3.836 -38.094 -6.523 1 94.19 570 GLU B C 1
ATOM 9486 O O . GLU B 1 570 ? 4.234 -37.656 -5.441 1 94.19 570 GLU B O 1
ATOM 9491 N N . LYS B 1 571 ? 4.273 -37.688 -7.652 1 95.06 571 LYS B N 1
ATOM 9492 C CA . LYS B 1 571 ? 5.254 -36.594 -7.715 1 95.06 571 LYS B CA 1
ATOM 9493 C C . LYS B 1 571 ? 4.656 -35.281 -7.23 1 95.06 571 LYS B C 1
ATOM 9495 O O . LYS B 1 571 ? 5.387 -34.375 -6.832 1 95.06 571 LYS B O 1
ATOM 9500 N N . ALA B 1 572 ? 3.328 -35.156 -7.297 1 96.25 572 ALA B N 1
ATOM 9501 C CA . ALA B 1 572 ? 2.646 -33.938 -6.84 1 96.25 572 ALA B CA 1
ATOM 9502 C C . ALA B 1 572 ? 2.902 -33.719 -5.355 1 96.25 572 ALA B C 1
ATOM 9504 O O . ALA B 1 572 ? 2.939 -32.562 -4.906 1 96.25 572 ALA B O 1
ATOM 9505 N N . SER B 1 573 ? 3.094 -34.75 -4.621 1 95.69 573 SER B N 1
AT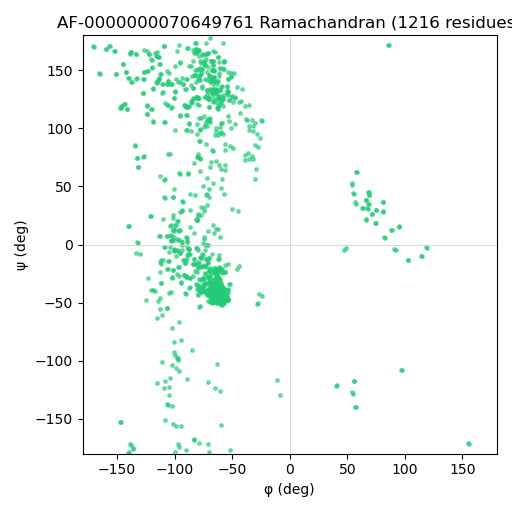OM 9506 C CA . SER B 1 573 ? 3.268 -34.625 -3.176 1 95.69 573 SER B CA 1
ATOM 9507 C C . SER B 1 573 ? 4.543 -33.875 -2.838 1 95.69 573 SER B C 1
ATOM 9509 O O . SER B 1 573 ? 4.668 -33.312 -1.742 1 95.69 573 SER B O 1
ATOM 9511 N N . LEU B 1 574 ? 5.48 -33.812 -3.754 1 96.69 574 LEU B N 1
ATOM 9512 C CA . LEU B 1 574 ? 6.73 -33.062 -3.561 1 96.69 574 LEU B CA 1
ATOM 9513 C C . LEU B 1 574 ? 6.516 -31.578 -3.719 1 96.69 574 LEU B C 1
ATOM 9515 O O . LEU B 1 574 ? 7.363 -30.781 -3.318 1 96.69 574 LEU B O 1
ATOM 9519 N N . LEU B 1 575 ? 5.344 -31.203 -4.23 1 98.12 575 LEU B N 1
ATOM 9520 C CA . LEU B 1 575 ? 5.16 -29.812 -4.66 1 98.12 575 LEU B CA 1
ATOM 9521 C C . LEU B 1 575 ? 4.156 -29.094 -3.764 1 98.12 575 LEU B C 1
ATOM 9523 O O . LEU B 1 575 ? 4.043 -27.875 -3.814 1 98.12 575 LEU B O 1
ATOM 9527 N N . TYR B 1 576 ? 3.367 -29.766 -2.965 1 97.88 576 TYR B N 1
ATOM 9528 C CA . TYR B 1 576 ? 2.406 -29.109 -2.08 1 97.88 576 TYR B CA 1
ATOM 9529 C C . TYR B 1 576 ? 2.742 -29.391 -0.619 1 97.88 576 TYR B C 1
ATOM 9531 O O . TYR B 1 576 ? 3.607 -30.203 -0.316 1 97.88 576 TYR B O 1
ATOM 9539 N N . TRP B 1 577 ? 2.123 -28.594 0.258 1 97.38 577 TRP B N 1
ATOM 9540 C CA . TRP B 1 577 ? 2.344 -28.734 1.693 1 97.38 577 TRP B CA 1
ATOM 9541 C C . TRP B 1 577 ? 1.139 -29.375 2.369 1 97.38 577 TRP B C 1
ATOM 9543 O O . TRP B 1 577 ? -0.008 -29.078 2.033 1 97.38 577 TRP B O 1
ATOM 9553 N N . GLU B 1 578 ? 1.44 -30.25 3.254 1 95.62 578 GLU B N 1
ATOM 9554 C CA . GLU B 1 578 ? 0.403 -30.75 4.152 1 95.62 578 GLU B CA 1
ATOM 9555 C C . GLU B 1 578 ? 0.145 -29.766 5.293 1 95.62 578 GLU B C 1
ATOM 9557 O O . GLU B 1 578 ? 0.896 -28.812 5.473 1 95.62 578 GLU B O 1
ATOM 9562 N N . GLU B 1 579 ? -0.905 -29.984 5.984 1 94 579 GLU B N 1
ATOM 9563 C CA . GLU B 1 579 ? -1.261 -29.109 7.094 1 94 579 GLU B CA 1
ATOM 9564 C C . GLU B 1 579 ? -0.107 -28.984 8.086 1 94 579 GLU B C 1
ATOM 9566 O O . GLU B 1 579 ? 0.562 -29.969 8.406 1 94 579 GLU B O 1
ATOM 9571 N N . ASP B 1 580 ? 0.195 -27.734 8.461 1 91.44 580 ASP B N 1
ATOM 9572 C CA . ASP B 1 580 ? 1.252 -27.469 9.43 1 91.44 580 ASP B CA 1
ATOM 9573 C C . ASP B 1 580 ? 0.706 -27.469 10.859 1 91.44 580 ASP B C 1
ATOM 9575 O O . ASP B 1 580 ? 0.29 -26.438 11.375 1 91.44 580 ASP B O 1
ATOM 9579 N N . TYR B 1 581 ? 0.827 -28.484 11.555 1 84.06 581 TYR B N 1
ATOM 9580 C CA . TYR B 1 581 ? 0.256 -28.641 12.891 1 84.06 581 TYR B CA 1
ATOM 9581 C C . TYR B 1 581 ? 1.112 -27.922 13.93 1 84.06 581 TYR B C 1
ATOM 9583 O O . TYR B 1 581 ? 0.662 -27.688 15.055 1 84.06 581 TYR B O 1
ATOM 9591 N N . ASP B 1 582 ? 2.344 -27.578 13.57 1 78.88 582 ASP B N 1
ATOM 9592 C CA . ASP B 1 582 ? 3.217 -26.844 14.477 1 78.88 582 ASP B CA 1
ATOM 9593 C C . ASP B 1 582 ? 2.717 -25.406 14.672 1 78.88 582 ASP B C 1
ATOM 9595 O O . ASP B 1 582 ? 3.02 -24.781 15.688 1 78.88 582 ASP B O 1
ATOM 9599 N N . LEU B 1 583 ? 2.111 -24.875 13.625 1 74.12 583 LEU B N 1
ATOM 9600 C CA . LEU B 1 583 ? 1.59 -23.516 13.711 1 74.12 583 LEU B CA 1
ATOM 9601 C C . LEU B 1 583 ? 0.494 -23.406 14.766 1 74.12 583 LEU B C 1
ATOM 9603 O O . LEU B 1 583 ? 0.286 -22.344 15.352 1 74.12 583 LEU B O 1
ATOM 9607 N N . LEU B 1 584 ? -0.307 -24.469 14.852 1 58.03 584 LEU B N 1
ATOM 9608 C CA . LEU B 1 584 ? -1.415 -24.5 15.797 1 58.03 584 LEU B CA 1
ATOM 9609 C C . LEU B 1 584 ? -0.902 -24.438 17.234 1 58.03 584 LEU B C 1
ATOM 9611 O O . LEU B 1 584 ? -1.597 -23.953 18.125 1 58.03 584 LEU B O 1
ATOM 9615 N N . GLU B 1 585 ? 0.241 -24.891 17.422 1 50.69 585 GLU B N 1
ATOM 9616 C CA . GLU B 1 585 ? 0.8 -24.875 18.766 1 50.69 585 GLU B CA 1
ATOM 9617 C C . GLU B 1 585 ? 1.239 -23.469 19.172 1 50.69 585 GLU B C 1
ATOM 9619 O O . GLU B 1 585 ? 1.205 -23.125 20.359 1 50.69 585 GLU B O 1
ATOM 9624 N N . ILE B 1 586 ? 1.631 -22.688 18.234 1 46.22 586 ILE B N 1
ATOM 9625 C CA . ILE B 1 586 ? 2.176 -21.359 18.531 1 46.22 586 ILE B CA 1
ATOM 9626 C C . ILE B 1 586 ? 1.052 -20.328 18.547 1 46.22 586 ILE B C 1
ATOM 9628 O O . ILE B 1 586 ? 1.249 -19.188 18.984 1 46.22 586 ILE B O 1
ATOM 9632 N N . CYS B 1 587 ? 0.038 -20.578 17.828 1 44.88 587 CYS B N 1
ATOM 9633 C CA . CYS B 1 587 ? -1.021 -19.578 17.797 1 44.88 587 CYS B CA 1
ATOM 9634 C C . CYS B 1 587 ? -1.534 -19.266 19.203 1 44.88 587 CYS B C 1
ATOM 9636 O O . CYS B 1 587 ? -2.145 -20.125 19.844 1 44.88 587 CYS B O 1
ATOM 9638 N N . VAL B 1 588 ? -0.871 -18.688 20.062 1 38.5 588 VAL B N 1
ATOM 9639 C CA . VAL B 1 588 ? -1.35 -18.125 21.328 1 38.5 588 VAL B CA 1
ATOM 9640 C C . VAL B 1 588 ? -2.611 -17.297 21.078 1 38.5 588 VAL B C 1
ATOM 9642 O O . VAL B 1 588 ? -2.648 -16.469 20.172 1 38.5 588 VAL B O 1
ATOM 9645 N N . CYS B 1 589 ? -3.879 -17.766 21.406 1 35.81 589 CYS B N 1
ATOM 9646 C CA . CYS B 1 589 ? -5.211 -17.172 21.453 1 35.81 589 CYS B CA 1
ATOM 9647 C C . CYS B 1 589 ? -5.129 -15.688 21.766 1 35.81 589 CYS B C 1
ATOM 9649 O O . CYS B 1 589 ? -4.887 -15.297 22.906 1 35.81 589 CYS B O 1
ATOM 9651 N N . ALA B 1 590 ? -4.648 -14.93 21.062 1 35.38 590 ALA B N 1
ATOM 9652 C CA . ALA B 1 590 ? -4.828 -13.484 21.219 1 35.38 590 ALA B CA 1
ATOM 9653 C C . ALA B 1 590 ? -6.285 -13.141 21.516 1 35.38 590 ALA B C 1
ATOM 9655 O O . ALA B 1 590 ? -6.637 -11.969 21.672 1 35.38 590 ALA B O 1
ATOM 9656 N N . LEU B 1 591 ? -7.18 -14.055 21.219 1 32.97 591 LEU B N 1
ATOM 9657 C CA . LEU B 1 591 ? -8.594 -13.812 21.484 1 32.97 591 LEU B CA 1
ATOM 9658 C C . LEU B 1 591 ? -8.852 -13.688 22.984 1 32.97 591 LEU B C 1
ATOM 9660 O O . LEU B 1 591 ? -9.961 -13.352 23.406 1 32.97 591 LEU B O 1
ATOM 9664 N N . SER B 1 592 ? -8.258 -14.586 23.828 1 31.84 592 SER B N 1
ATOM 9665 C CA . SER B 1 592 ? -8.727 -14.445 25.203 1 31.84 592 SER B CA 1
ATOM 9666 C C . SER B 1 592 ? -8.133 -13.203 25.859 1 31.84 592 SER B C 1
ATOM 9668 O O . SER B 1 592 ? -6.961 -12.883 25.656 1 31.84 592 SER B O 1
ATOM 9670 N N . LYS B 1 593 ? -8.969 -12.211 26.109 1 34.97 593 LYS B N 1
ATOM 9671 C CA . LYS B 1 593 ? -8.617 -11.07 26.953 1 34.97 593 LYS B CA 1
ATOM 9672 C C . LYS B 1 593 ? -7.543 -11.445 27.969 1 34.97 593 LYS B C 1
ATOM 9674 O O . LYS B 1 593 ? -7.012 -10.578 28.656 1 34.97 593 LYS B O 1
ATOM 9679 N N . THR B 1 594 ? -7.699 -12.719 28.609 1 31.84 594 THR B N 1
ATOM 9680 C CA . THR B 1 594 ? -6.793 -13.094 29.688 1 31.84 594 THR B CA 1
ATOM 9681 C C . THR B 1 594 ? -5.469 -13.602 29.125 1 31.84 594 THR B C 1
ATOM 9683 O O . THR B 1 594 ? -5.445 -14.297 28.109 1 31.84 594 THR B O 1
ATOM 9686 N N . GLY B 1 595 ? -4.25 -13.055 29.391 1 27.91 595 GLY B N 1
ATOM 9687 C CA . GLY B 1 595 ? -2.838 -13.219 29.094 1 27.91 595 GLY B CA 1
ATOM 9688 C C . GLY B 1 595 ? -2.523 -14.531 28.406 1 27.91 595 GLY B C 1
ATOM 9689 O O . GLY B 1 595 ? -1.983 -14.547 27.297 1 27.91 595 GLY B O 1
ATOM 9690 N N . ARG B 1 596 ? -1.659 -15.445 29.172 1 32 596 ARG B N 1
ATOM 9691 C CA . ARG B 1 596 ? -0.774 -16.609 29.031 1 32 596 ARG B CA 1
ATOM 9692 C C . ARG B 1 596 ? -1.555 -17.844 28.641 1 32 596 ARG B C 1
ATOM 9694 O O . ARG B 1 596 ? -1.086 -18.969 28.844 1 32 596 ARG B O 1
ATOM 9701 N N . LYS B 1 597 ? -2.748 -17.969 28.578 1 29.05 597 LYS B N 1
ATOM 9702 C CA . LYS B 1 597 ? -3.123 -19.375 28.469 1 29.05 597 LYS B CA 1
ATOM 9703 C C . LYS B 1 597 ? -2.904 -19.922 27.062 1 29.05 597 LYS B C 1
ATOM 9705 O O . LYS B 1 597 ? -3.355 -19.312 26.094 1 29.05 597 LYS B O 1
ATOM 9710 N N . LEU B 1 598 ? -1.938 -20.75 26.891 1 30.58 598 LEU B N 1
ATOM 9711 C CA . LEU B 1 598 ? -1.646 -21.641 25.766 1 30.58 598 LEU B CA 1
ATOM 9712 C C . LEU B 1 598 ? -2.934 -22.172 25.156 1 30.58 598 LEU B C 1
ATOM 9714 O O . LEU B 1 598 ? -3.832 -22.625 25.859 1 30.58 598 LEU B O 1
ATOM 9718 N N . CYS B 1 599 ? -3.396 -21.641 24.141 1 32.56 599 CYS B N 1
ATOM 9719 C CA . CYS B 1 599 ? -4.508 -22.344 23.5 1 32.56 599 CYS B CA 1
ATOM 9720 C C . CYS B 1 599 ? -4.371 -23.859 23.672 1 32.56 599 CYS B C 1
ATOM 9722 O O . CYS B 1 599 ? -3.311 -24.422 23.391 1 32.56 599 CYS B O 1
ATOM 9724 N N . ALA B 1 600 ? -5.172 -24.531 24.516 1 28.69 600 ALA B N 1
ATOM 9725 C CA . ALA B 1 600 ? -5.113 -25.984 24.656 1 28.69 600 ALA B CA 1
ATOM 9726 C C . ALA B 1 600 ? -4.895 -26.672 23.312 1 28.69 600 ALA B C 1
ATOM 9728 O O . ALA B 1 600 ? -5.578 -26.359 22.344 1 28.69 600 ALA B O 1
ATOM 9729 N N . ARG B 1 601 ? -3.891 -27.391 23.062 1 31.78 601 ARG B N 1
ATOM 9730 C CA . ARG B 1 601 ? -3.369 -28.281 22.031 1 31.78 601 ARG B CA 1
ATOM 9731 C C . ARG B 1 601 ? -4.5 -28.953 21.25 1 31.78 601 ARG B C 1
ATOM 9733 O O . ARG B 1 601 ? -4.441 -29.062 20.031 1 31.78 601 ARG B O 1
ATOM 9740 N N . GLY B 1 602 ? -5.336 -29.5 22.031 1 30.45 602 GLY B N 1
ATOM 9741 C CA . GLY B 1 602 ? -6.363 -30.422 21.562 1 30.45 602 GLY B CA 1
ATOM 9742 C C . GLY B 1 602 ? -7.512 -29.734 20.859 1 30.45 602 GLY B C 1
ATOM 9743 O O . GLY B 1 602 ? -8.102 -30.297 19.938 1 30.45 602 GLY B O 1
ATOM 9744 N N . ALA B 1 603 ? -7.922 -28.609 21.328 1 31.97 603 ALA B N 1
ATOM 9745 C CA . ALA B 1 603 ? -9.141 -27.984 20.797 1 31.97 603 ALA B CA 1
ATOM 9746 C C . ALA B 1 603 ? -8.875 -27.297 19.469 1 31.97 603 ALA B C 1
ATOM 9748 O O . ALA B 1 603 ? -9.75 -27.234 18.609 1 31.97 603 ALA B O 1
ATOM 9749 N N . ALA B 1 604 ? -7.742 -26.656 19.344 1 32.44 604 ALA B N 1
ATOM 9750 C CA . ALA B 1 604 ? -7.426 -26.109 18.031 1 32.44 604 ALA B CA 1
ATOM 9751 C C . ALA B 1 604 ? -7.309 -27.203 16.984 1 32.44 604 ALA B C 1
ATOM 9753 O O . ALA B 1 604 ? -7.727 -27.016 15.836 1 32.44 604 ALA B O 1
ATOM 9754 N N . LYS B 1 605 ? -6.781 -28.25 17.344 1 34.88 605 LYS B N 1
ATOM 9755 C CA . LYS B 1 605 ? -6.715 -29.422 16.469 1 34.88 605 LYS B CA 1
ATOM 9756 C C . LYS B 1 605 ? -8.109 -29.891 16.062 1 34.88 605 LYS B C 1
ATOM 9758 O O . LYS B 1 605 ? -8.32 -30.312 14.922 1 34.88 605 LYS B O 1
ATOM 9763 N N . SER B 1 606 ? -8.992 -29.875 17.016 1 32.97 606 SER B N 1
ATOM 9764 C CA . SER B 1 606 ? -10.336 -30.375 16.75 1 32.97 606 SER B CA 1
ATOM 9765 C C . SER B 1 606 ? -11.109 -29.453 15.82 1 32.97 606 SER B C 1
ATOM 9767 O O . SER B 1 606 ? -11.953 -29.891 15.047 1 32.97 606 SER B O 1
ATOM 9769 N N . GLN B 1 607 ? -10.977 -28.188 15.961 1 32.78 607 GLN B N 1
ATOM 9770 C CA . GLN B 1 607 ? -11.734 -27.266 15.125 1 32.78 607 GLN B CA 1
ATOM 9771 C C . GLN B 1 607 ? -11.172 -27.234 13.703 1 32.78 607 GLN B C 1
ATOM 9773 O O . GLN B 1 607 ? -11.859 -26.797 12.773 1 32.78 607 GLN B O 1
ATOM 9778 N N . ILE B 1 608 ? -9.984 -27.375 13.547 1 34.84 608 ILE B N 1
ATOM 9779 C CA . ILE B 1 608 ? -9.375 -27.391 12.219 1 34.84 608 ILE B CA 1
ATOM 9780 C C . ILE B 1 608 ? -9.656 -28.719 11.539 1 34.84 608 ILE B C 1
ATOM 9782 O O . ILE B 1 608 ? -9.836 -28.781 10.312 1 34.84 608 ILE B O 1
ATOM 9786 N N . LEU B 1 609 ? -9.602 -29.906 12.305 1 30.75 609 LEU B N 1
ATOM 9787 C CA . LEU B 1 609 ? -9.773 -31.219 11.695 1 30.75 609 LEU B CA 1
ATOM 9788 C C . LEU B 1 609 ? -11.25 -31.5 11.43 1 30.75 609 LEU B C 1
ATOM 9790 O O . LEU B 1 609 ? -11.586 -32.5 10.773 1 30.75 609 LEU B O 1
ATOM 9794 N N . VAL B 1 610 ? -12.133 -31.031 12.367 1 30.05 610 VAL B N 1
ATOM 9795 C CA . VAL B 1 610 ? -13.516 -31.422 12.094 1 30.05 610 VAL B CA 1
ATOM 9796 C C . VAL B 1 610 ? -14.102 -30.516 11.016 1 30.05 610 VAL B C 1
ATOM 9798 O O . VAL B 1 610 ? -13.984 -29.281 11.094 1 30.05 610 VAL B O 1
#

InterPro domains:
  IPR008928 Six-hairpin glycosidase superfamily [SSF48208] (138-561)
  IPR012341 Six-hairpin glycosidase-like superfamily [G3DSA:1.50.10.10] (160-562)
  IPR024746 Glycosyl hydrolase family 100 [PF12899] (130-569)
  IPR024746 Glycosyl hydrolase family 100 [PTHR31916] (76-593)

pLDDT: mean 75.42, std 31.93, range [13.82, 98.94]

Organism: Helianthus annuus (NCBI:txid4232)

Solvent-accessible surface area (backbone atoms only — not comparable to full-atom values): 69276 Å² total; per-residue (Å²): 137,86,81,84,78,86,85,83,89,85,93,81,93,78,91,80,93,78,92,78,92,77,87,92,84,91,77,90,83,91,83,93,83,88,90,84,89,91,80,90,82,88,93,84,93,83,89,76,87,82,88,92,83,91,82,89,85,85,80,77,85,80,88,77,84,80,85,78,84,84,80,85,78,89,78,81,85,77,87,89,82,84,75,85,74,81,78,80,76,76,84,70,81,70,78,71,79,70,77,80,68,82,66,80,77,64,82,70,65,68,86,66,68,77,74,70,66,80,77,76,75,75,77,48,72,65,54,51,50,38,50,51,54,52,60,68,27,53,38,65,59,97,86,37,47,42,43,34,29,43,34,63,42,91,84,58,88,72,59,81,76,30,74,21,32,33,52,67,53,31,49,38,41,41,49,34,33,44,77,71,70,46,48,62,36,47,54,40,25,56,54,53,52,58,70,58,31,31,76,60,63,47,69,74,31,63,31,50,20,48,30,42,28,37,36,27,33,32,83,41,79,42,74,76,53,101,84,40,73,40,82,40,82,45,72,31,54,17,61,53,40,70,26,42,39,32,33,63,46,26,40,33,49,50,45,44,47,51,48,40,51,27,61,74,72,63,48,56,65,60,57,65,32,67,68,50,44,49,50,53,49,32,34,48,48,39,71,67,44,60,42,76,48,44,53,59,61,60,79,47,60,46,20,28,47,94,56,45,50,53,65,65,46,46,43,36,25,30,48,59,45,27,42,48,51,36,24,48,55,43,42,66,72,56,56,66,90,47,79,84,35,47,64,54,50,51,51,48,52,36,46,52,27,31,31,38,51,49,46,54,64,69,32,46,39,33,60,68,46,50,55,52,43,64,64,43,65,64,85,57,70,42,83,77,42,84,46,61,33,37,48,47,44,84,58,63,54,72,67,53,76,73,62,64,46,87,74,17,29,44,47,34,31,29,60,48,52,38,38,73,38,79,39,44,34,39,66,20,45,38,38,16,40,28,42,31,50,36,47,67,61,52,38,52,17,33,52,40,32,48,61,75,38,32,59,62,41,29,44,60,25,32,25,30,46,26,41,74,46,51,51,71,70,55,26,38,69,44,28,33,60,40,84,66,47,39,65,17,17,56,71,24,15,4,12,29,39,43,50,39,28,53,47,29,48,29,21,49,73,71,70,39,45,65,61,32,53,53,45,50,51,47,34,58,72,42,36,65,82,63,44,27,41,43,29,16,14,40,72,36,19,78,39,74,25,94,82,43,46,46,38,15,33,34,27,41,20,7,52,51,30,30,53,50,36,70,75,40,54,73,64,43,62,64,70,43,42,69,78,63,69,69,40,63,64,63,43,55,45,76,76,48,89,65,80,82,62,65,47,62,73,66,62,59,51,47,63,54,72,98,144,89,85,85,77,87,84,83,86,82,92,74,94,73,94,83,85,91,83,83,83,84,88,85,94,94,88,89,90,87,87,86,91,86,82,78,87,78,81,81,82,78,78,71,88,81,83,80,92,79,84,88,81,84,74,84,71,86,72,75,82,79,82,74,79,78,83,73,79,77,78,83,74,84,75,82,80,77,80,82,81,82,83,86,84,82,68,87,80,76,88,69,80,69,82,81,72,85,65,87,65,81,76,76,76,68,82,67,88,64,85,65,70,74,73,69,63,78,75,75,75,74,76,48,72,64,54,50,49,40,51,52,53,52,59,69,26,51,38,65,58,96,86,37,49,41,43,34,30,43,36,62,42,90,82,58,89,72,58,82,76,30,73,21,32,32,52,68,55,32,49,38,40,41,50,34,32,44,75,71,69,46,48,62,36,46,52,40,26,55,54,54,51,57,71,58,33,30,76,62,63,47,66,73,32,66,31,50,20,47,28,43,30,36,36,28,33,33,82,41,79,42,73,75,51,102,86,43,73,40,80,41,81,46,72,30,54,16,62,54,40,70,25,43,39,33,33,62,46,28,40,31,49,49,45,46,48,52,47,38,50,26,60,74,71,63,49,57,65,60,58,65,33,68,68,48,44,48,49,51,48,31,34,47,48,40,72,68,45,60,42,75,49,42,54,58,61,60,78,46,60,47,20,27,47,95,56,46,51,53,66,65,46,45,43,34,26,31,48,59,45,29,42,48,51,36,23,48,55,42,43,66,71,56,55,67,90,47,78,82,36,48,63,55,50,50,52,48,52,37,45,51,29,33,31,37,51,48,47,54,65,68,32,46,39,34,60,68,49,49,55,51,44,62,64,43,65,63,88,57,69,42,83,75,41,85,46,62,34,37,47,46,44,83,58,64,55,72,68,52,74,73,62,64,46,87,74,16,29,45,49,34,30,28,60,50,51,37,38,71,38,79,38,42,35,40,66,20,46,37,38,15,40,30,42,30,50,37,47,69,61,52,36,51,18,32,52,40,30,48,62,75,39,32,61,62,40,31,43,60,24,33,25,30,46,25,39,74,46,52,51,69,69,55,26,37,70,44,28,34,59,38,83,66,48,39,65,17,18,56,71,23,16,3,12,29,38,42,50,40,28,54,47,29,48,29,20,50,72,70,71,40,44,64,61,31,54,53,45,50,51,47,33,59,73,41,36,64,82,63,45,26,42,43,30,16,14,41,70,35,19,78,40,72,25,96,83,44,48,46,38,14,33,35,27,40,20,7,51,51,30,30,53,51,36,72,73,39,54,74,63,44,63,62,70,44,43,66,78,61,67,69,42,63,68,63,43,55,49,77,75,51,89,65,82,80,63,66,49,63,70,64,58,60,50,46,62,52,72,96

Sequence (1220 aa):
MNAIKISKMIFGCRLFNQSRSVLGFIKSPNSNRSLHISLPRFLGLRCAINQTHKQYSVSYPKWGRSRVFPATCCSSSNNNNSNKNDHISDYSTTLENHANDKNFETSYMQGGGDLDEPACRTETEVEKEAWRLLRDSVVTYCGNPVGTLAACDPGDKTPLNYDQVFIRDFVPSALAFLLKGEGEIVRNFLLHTLQLQSWEKTVDCYSPGQGLMPASFKIRTVPLDDTKFEEVLDPDFGESAIGRVAPVDSGLWWIILLRAYTKITGDYAMQERVDVQTGIKLILNLCLSDGFDMFPSLLVTDGSCMIDRRMGIHGHPLEIQSLFYSALRCAREMLATDEGSKNLMRTVNNRLSALSFHIREYYWLDMKKINEIYRYKTEEYSTEAINKFNIYPEQIPYWLMDWIPAEGGYMIGNLQPAHMDFRFFTLGNIWSIVSSLSTPKQNNSILNLLESKWDDLVGDMPLKIVYPAVEKEEWRIITGSDPKNTPWSYHNGGSWPTLLWQFTLACIKMGRIELARKAVDIAEKRLYADHWPEYYDTKSGKFIGKQSRMYQTWTIAGYLTSKMLLENPEKASLLYWEEDYDLLEICVCALSKTGRKLCARGAAKSQILVMNAIKISKMIFGCRLFNQSRSVLGFIKSPNSNRSLHISLPRFLGLRCAINQTHKQYSVSYPKWGRSRVFPATCCSSSNNNNSNKNDHISDYSTTLENHANDKNFETSYMQGGGDLDEPACRTETEVEKEAWRLLRDSVVTYCGNPVGTLAACDPGDKTPLNYDQVFIRDFVPSALAFLLKGEGEIVRNFLLHTLQLQSWEKTVDCYSPGQGLMPASFKIRTVPLDDTKFEEVLDPDFGESAIGRVAPVDSGLWWIILLRAYTKITGDYAMQERVDVQTGIKLILNLCLSDGFDMFPSLLVTDGSCMIDRRMGIHGHPLEIQSLFYSALRCAREMLATDEGSKNLMRTVNNRLSALSFHIREYYWLDMKKINEIYRYKTEEYSTEAINKFNIYPEQIPYWLMDWIPAEGGYMIGNLQPAHMDFRFFTLGNIWSIVSSLSTPKQNNSILNLLESKWDDLVGDMPLKIVYPAVEKEEWRIITGSDPKNTPWSYHNGGSWPTLLWQFTLACIKMGRIELARKAVDIAEKRLYADHWPEYYDTKSGKFIGKQSRMYQTWTIAGYLTSKMLLENPEKASLLYWEEDYDLLEICVCALSKTGRKLCARGAAKSQILV

Secondary structure (DSSP, 8-state):
----------------------------------------------------------------------------------------------------------TT-------------PPPHHHHHHHHHHHHTEEEETTEEEEE-SB--TT-S--TTTTSEEHHHHHHHHHHHHHTT--HHHHHHHHHHHHTS--S--TTS-SPPTTPPPSEEEEEEEESSSS-EEEEEEEESSTTSTT----HHHHHHHHHHHHHHHHHH--HHHHHSHHHHHHHHHHHHHHH---S--SSSPPB-TT-SSS-S-SS--BS-HHHHHHHHHHHHHHHHHS--SHHHHHHHHHHHHHHHHHHHHIIIIIEEEHHHHHHHHT---S--STT-S-TT---GGGS-HHHHHH--TT-EEEEEEEETTEEEEEEEHHHHHHHHHHT-S-HHHHHHHHHHHHHTHHHHTTTSS-BSEESPP-HHHHHHHHSS-SSS-TTBTTBT-B-GGGHHHHHHHHHHTT-HHHHHHHHHHHHHHHTTTT--S-EESTTS-EE-TTPPSSBHHHHHHHHHHHHHHH-GGGGGGTS----HHHHHH---SSSSSS-----HHHHHHHHH-/-------------------------------------------------------------------------------------------------------------------------PPPHHHHHHHHHHHHTEEEETTEEEEE-SB--TT-S--TTTTSEEHHHHHHHHHHHHHTT--HHHHHHHHHHHHTS--S--TTS-SPPTTPPPSEEEEEEEESSSS-EEEEEEEESSTTSTT----HHHHHHHHHHHHHHHHHH--HHHHHSHHHHHHHHHHHHHHH---S--SSSPPB-TT-SSS-S-SS--BS-HHHHHHHHHHHHHHHHHS--SHHHHHHHHHHHHHHHHHHHHIIIIIEEEHHHHHHHHT---S--STT-S-TT---GGGS-HHHHHH--TT-EEEEEEEETTEEEEEEEHHHHHHHHHHT-S-HHHHHHHHHHHHHTHHHHTTTSS-BSEESPP-HHHHHHHHSS-SSS-TTBTTBT-B-GGGHHHHHHHHHHTT-HHHHHHHHHHHHHHHTTTT--S-EESTTS-EE-TTPPSSBHHHHHHHHHHHHHHH-GGGGGGTS----HHHHHH---TTSSSS-----HHHHHHHHH-